Protein AF-A0A397ZV91-F1 (afdb_monomer_lite)

Organism: Brassica campestris (NCBI:txid3711)

Radius of gyration: 51.82 Å; chains: 1; bounding box: 140×80×128 Å

Sequence (1084 aa):
ATYSLLSSFIKNVPEVFSEGDVRCLAPALLGVFRENNPICHSSMWEAVLLFFRKFPQSWGNLNVHKSVLNHLWQFLRNGCFGSPQVSYPALILFLEVMPTQSVQADKFFVNFFNNLLAGRSMCDSSSADQLSLLRATTECFLWGLRNASRYCDGPSSTHDLQVDLIDKVLVKHLWANFFELSKDSTPHIQRKPSETLSMSSSVNFLQELGRCILDILSGINLLEQNLLSYFLKSVQESFLNMLQQGDTETVTGSMRKMIDFLLLLERYSGLEGESWPLDQFMGPLLSKAFPWIKSSELIDGLKLLSVSVSIFGPRKIVPVLVGDIETYTLLSVGEGRDMSPEKFIKVFQEMFIPWCVDGYDSSTAVRAAKQDLLLSLLDDECFSQQWSDVISYVFDQQHHGFDKLASMELLLEKARDQITERSSGLELSQRIGSKPDHWHHELIESTAISLVRSSPVTTTSAAQFLCSVLGGATEDSSISFVSRSSLVLIYRGILEKLLSFIKQSPYCSVSDTCSSLIVEAVDIEFDLSSSVDVIAITKFAAEVIDGSLFSLKSLNQDATLLSTIFSSVFIIDLESRISSVVDSTLNEFKEKQKDRNIVCGFVHAVCSKMNNHFWKSINYDVRKSSAKILAQSVRSVVQLEDDLQPCQLTLLCASWMPEVLESLSLDQTDEEDICGLLLRESDVWPMWISPSSLTIINTHDVPAHVCDLRTSKSQRYVSFIDSLITKMGIHRFVVGHKDNGLSPQAWLSAEILCTWEWPGGSVQTSFLPALVSYCKSEPAKADLLNFIFEILLNGALVHGEDEEDERESSEHMWVELNNHIEDVQEPFLRALVSLTSTLFKENIWREEEAMAAFKMVTDKLFIGEETSKNCLRTIPFIMSIIISPLRTTTKSDVSGEDTGLPLEVILRGWLERSLSFPPLVLWQSGEDMEDWYQLVISCYPVSEMAEEDKAPQMHVSNEERTLLLDLFRKQRQVPRASSVVTQLPAVQILLARLIAVAVSYCGNDFNEEDWDFVFSNLRRLIQSAVVVMEETSENVNDFISGVSSMDKEIDTLEGLGHIVSISDPSLDNAKNALSAFSLLNALV

Structure (mmCIF, N/CA/C/O backbone):
data_AF-A0A397ZV91-F1
#
_entry.id   AF-A0A397ZV91-F1
#
loop_
_atom_site.group_PDB
_atom_site.id
_atom_site.type_symbol
_atom_site.label_atom_id
_atom_site.label_alt_id
_atom_site.label_comp_id
_atom_site.label_asym_id
_atom_site.label_entity_id
_atom_site.label_seq_id
_atom_site.pdbx_PDB_ins_code
_atom_site.Cartn_x
_atom_site.Cartn_y
_atom_site.Cartn_z
_atom_site.occupancy
_atom_site.B_iso_or_equiv
_atom_site.auth_seq_id
_atom_site.auth_comp_id
_atom_site.auth_asym_id
_atom_site.auth_atom_id
_atom_site.pdbx_PDB_model_num
ATOM 1 N N . ALA A 1 1 ? -49.529 -45.278 16.379 1.00 79.19 1 ALA A N 1
ATOM 2 C CA . ALA A 1 1 ? -50.742 -46.017 15.961 1.00 79.19 1 ALA A CA 1
ATOM 3 C C . ALA A 1 1 ? -51.717 -46.199 17.124 1.00 79.19 1 ALA A C 1
ATOM 5 O O . ALA A 1 1 ? -52.766 -45.572 17.097 1.00 79.19 1 ALA A O 1
ATOM 6 N N . THR A 1 2 ? -51.371 -46.967 18.167 1.00 84.69 2 THR A N 1
ATOM 7 C CA . THR A 1 2 ? -52.257 -47.193 19.329 1.00 84.69 2 THR A CA 1
ATOM 8 C C . THR A 1 2 ? -52.651 -45.898 20.043 1.00 84.69 2 THR A C 1
ATOM 10 O O . THR A 1 2 ? -53.839 -45.665 20.236 1.00 84.69 2 THR A O 1
ATOM 13 N N . TYR A 1 3 ? -51.691 -45.016 20.354 1.00 87.25 3 TYR A N 1
ATOM 14 C CA . TYR A 1 3 ? -51.990 -43.717 20.974 1.00 87.25 3 TYR A CA 1
ATOM 15 C C . TYR A 1 3 ? -52.901 -42.844 20.102 1.00 87.25 3 TYR A C 1
ATOM 17 O O . TYR A 1 3 ? -53.898 -42.336 20.590 1.00 87.25 3 TYR A O 1
ATOM 25 N N . SER A 1 4 ? -52.631 -42.739 18.799 1.00 86.75 4 SER A N 1
ATOM 26 C CA . SER A 1 4 ? -53.434 -41.940 17.859 1.00 86.75 4 SER A CA 1
ATOM 27 C C . SER A 1 4 ? -54.874 -42.462 17.722 1.00 86.75 4 SER A C 1
ATOM 29 O O . SER A 1 4 ? -55.827 -41.683 17.651 1.00 86.75 4 SER A O 1
ATOM 31 N N . LEU A 1 5 ? -55.045 -43.790 17.719 1.00 87.75 5 LEU A N 1
ATOM 32 C CA . LEU A 1 5 ? -56.356 -44.438 17.724 1.00 87.75 5 LEU A CA 1
ATOM 33 C C . LEU A 1 5 ? -57.107 -44.131 19.027 1.00 87.75 5 LEU A C 1
ATOM 35 O O . LEU A 1 5 ? -58.272 -43.744 18.993 1.00 87.75 5 LEU A O 1
ATOM 39 N N . LEU A 1 6 ? -56.423 -44.246 20.166 1.00 85.75 6 LEU A N 1
ATOM 40 C CA . LEU A 1 6 ? -56.985 -43.957 21.481 1.00 85.75 6 LEU A CA 1
ATOM 41 C C . LEU A 1 6 ? -57.380 -42.478 21.625 1.00 85.75 6 LEU A C 1
ATOM 43 O O . LEU A 1 6 ? -58.503 -42.200 22.041 1.00 85.75 6 LEU A O 1
ATOM 47 N N . SER A 1 7 ? -56.530 -41.538 21.193 1.00 87.19 7 SER A N 1
ATOM 48 C CA . SER A 1 7 ? -56.857 -40.106 21.103 1.00 87.19 7 SER A CA 1
ATOM 49 C C . SER A 1 7 ? -58.117 -39.869 20.275 1.00 87.19 7 SER A C 1
ATOM 51 O O . SER A 1 7 ? -58.986 -39.103 20.683 1.00 87.19 7 SER A O 1
ATOM 53 N N . SER A 1 8 ? -58.254 -40.556 19.135 1.00 88.12 8 SER A N 1
ATOM 54 C CA . SER A 1 8 ? -59.418 -40.428 18.248 1.00 88.12 8 SER A CA 1
ATOM 55 C C . SER A 1 8 ? -60.705 -40.937 18.900 1.00 88.12 8 SER A C 1
ATOM 57 O O . SER A 1 8 ? -61.744 -40.286 18.771 1.00 88.12 8 SER A O 1
ATOM 59 N N . PHE A 1 9 ? -60.646 -42.053 19.634 1.00 86.69 9 PHE A N 1
ATOM 60 C CA . PHE A 1 9 ? -61.787 -42.556 20.404 1.00 86.69 9 PHE A CA 1
ATOM 61 C C . PHE A 1 9 ? -62.164 -41.613 21.548 1.00 86.69 9 PHE A C 1
ATOM 63 O O . PHE A 1 9 ? -63.329 -41.248 21.669 1.00 86.69 9 PHE A O 1
ATOM 70 N N . ILE A 1 10 ? -61.195 -41.149 22.343 1.00 87.19 10 ILE A N 1
ATOM 71 C CA . ILE A 1 10 ? -61.449 -40.224 23.462 1.00 87.19 10 ILE A CA 1
ATOM 72 C C . ILE A 1 10 ? -62.016 -38.891 22.954 1.00 87.19 10 ILE A C 1
ATOM 74 O O . ILE A 1 10 ? -62.903 -38.309 23.579 1.00 87.19 10 ILE A O 1
ATOM 78 N N . LYS A 1 11 ? -61.514 -38.394 21.819 1.00 88.31 11 LYS A N 1
ATOM 79 C CA . LYS A 1 11 ? -61.928 -37.110 21.245 1.00 88.31 11 LYS A CA 1
ATOM 80 C C . LYS A 1 11 ? -63.336 -37.162 20.659 1.00 88.31 11 LYS A C 1
ATOM 82 O O . LYS A 1 11 ? -64.108 -36.237 20.901 1.00 88.31 11 LYS A O 1
ATOM 87 N N . ASN A 1 12 ? -63.651 -38.208 19.893 1.00 87.31 12 ASN A N 1
ATOM 88 C CA . ASN A 1 12 ? -64.870 -38.257 19.082 1.00 87.31 12 ASN A CA 1
ATOM 89 C C . ASN A 1 12 ? -65.995 -39.094 19.705 1.00 87.31 12 ASN A C 1
ATOM 91 O O . ASN A 1 12 ? -67.158 -38.815 19.431 1.00 87.31 12 ASN A O 1
ATOM 95 N N . VAL A 1 13 ? -65.679 -40.110 20.520 1.00 87.25 13 VAL A N 1
ATOM 96 C CA . VAL A 1 13 ? -66.678 -41.022 21.109 1.00 87.25 13 VAL A CA 1
ATOM 97 C C . VAL A 1 13 ? -66.321 -41.407 22.564 1.00 87.25 13 VAL A C 1
ATOM 99 O O . VAL A 1 13 ? -66.128 -42.584 22.872 1.00 87.25 13 VAL A O 1
ATOM 102 N N . PRO A 1 14 ? -66.224 -40.438 23.497 1.00 79.69 14 PRO A N 1
ATOM 103 C CA . PRO A 1 14 ? -65.803 -40.700 24.879 1.00 79.69 14 PRO A CA 1
ATOM 104 C C . PRO A 1 14 ? -66.770 -41.604 25.662 1.00 79.69 14 PRO A C 1
ATOM 106 O O . PRO A 1 14 ? -66.351 -42.270 26.602 1.00 79.69 14 PRO A O 1
ATOM 109 N N . GLU A 1 15 ? -68.043 -41.662 25.263 1.00 79.94 15 GLU A N 1
ATOM 110 C CA . GLU A 1 15 ? -69.091 -42.479 25.897 1.00 79.94 15 GLU A CA 1
ATOM 111 C C . GLU A 1 15 ? -68.862 -43.995 25.750 1.00 79.94 15 GLU A C 1
ATOM 113 O O . GLU A 1 15 ? -69.476 -44.779 26.468 1.00 79.94 15 GLU A O 1
ATOM 118 N N . VAL A 1 16 ? -67.966 -44.420 24.847 1.00 81.06 16 VAL A N 1
ATOM 119 C CA . VAL A 1 16 ? -67.610 -45.838 24.643 1.00 81.06 16 VAL A CA 1
ATOM 120 C C . VAL A 1 16 ? -66.829 -46.407 25.832 1.00 81.06 16 VAL A C 1
ATOM 122 O O . VAL A 1 16 ? -66.819 -47.619 26.029 1.00 81.06 16 VAL A O 1
ATOM 125 N N . PHE A 1 17 ? -66.188 -45.557 26.637 1.00 82.25 17 PHE A N 1
ATOM 126 C CA . PHE A 1 17 ? -65.414 -45.993 27.795 1.00 82.25 17 PHE A CA 1
ATOM 127 C C . PHE A 1 17 ? -66.301 -46.071 29.041 1.00 82.25 17 PHE A C 1
ATOM 129 O O . PHE A 1 17 ? -66.760 -45.050 29.553 1.00 82.25 17 PHE A O 1
ATOM 136 N N . SER A 1 18 ? -66.513 -47.282 29.564 1.00 81.38 18 SER A N 1
ATOM 137 C CA . SER A 1 18 ? -67.188 -47.464 30.851 1.00 81.38 18 SER A CA 1
ATOM 138 C C . SER A 1 18 ? -66.283 -47.055 32.020 1.00 81.38 18 SER A C 1
ATOM 140 O O . SER A 1 18 ? -65.063 -46.947 31.884 1.00 81.38 18 SER A O 1
ATOM 142 N N . GLU A 1 19 ? -66.852 -46.878 33.216 1.00 75.88 19 GLU A N 1
ATOM 143 C CA . GLU A 1 19 ? -66.067 -46.557 34.418 1.00 75.88 19 GLU A CA 1
ATOM 144 C C . GLU A 1 19 ? -64.993 -47.626 34.717 1.00 75.88 19 GLU A C 1
ATOM 146 O O . GLU A 1 19 ? -63.897 -47.302 35.177 1.00 75.88 19 GLU A O 1
ATOM 151 N N . GLY A 1 20 ? -65.274 -48.897 34.400 1.00 76.94 20 GLY A N 1
ATOM 152 C CA . GLY A 1 20 ? -64.303 -49.990 34.487 1.00 76.94 20 GLY A CA 1
ATOM 153 C C . GLY A 1 20 ? -63.162 -49.849 33.475 1.00 76.94 20 GLY A C 1
ATOM 154 O O . GLY A 1 20 ? -61.998 -50.011 33.841 1.00 76.94 20 GLY A O 1
ATOM 155 N N . ASP A 1 21 ? -63.475 -4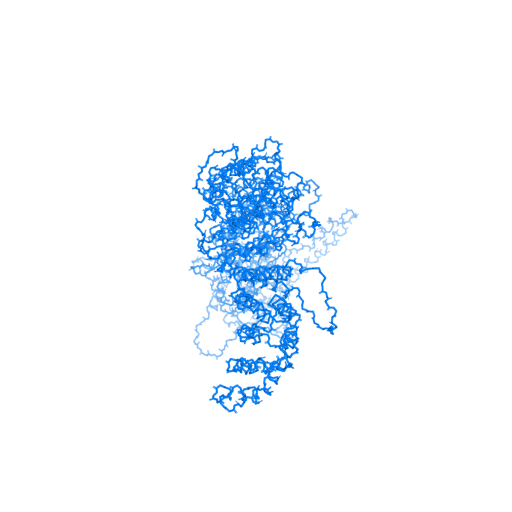9.458 32.238 1.00 80.75 21 ASP A N 1
ATOM 156 C CA . ASP A 1 21 ? -62.475 -49.239 31.187 1.00 80.75 21 ASP A CA 1
ATOM 157 C C . ASP A 1 21 ? -61.572 -48.051 31.518 1.00 80.75 21 ASP A C 1
ATOM 159 O O . ASP A 1 21 ? -60.356 -48.153 31.389 1.00 80.75 21 ASP A O 1
ATOM 163 N N . VAL A 1 22 ? -62.133 -46.951 32.030 1.00 80.62 22 VAL A N 1
ATOM 164 C CA . VAL A 1 22 ? -61.366 -45.779 32.488 1.00 80.62 22 VAL A CA 1
ATOM 165 C C . VAL A 1 22 ? -60.417 -46.158 33.632 1.00 80.62 22 VAL A C 1
ATOM 167 O O . VAL A 1 22 ? -59.265 -45.721 33.639 1.00 80.62 22 VAL A O 1
ATOM 170 N N . ARG A 1 23 ? -60.847 -47.020 34.567 1.00 79.06 23 ARG A N 1
ATOM 171 C CA . ARG A 1 23 ? -59.993 -47.535 35.657 1.00 79.06 23 ARG A CA 1
ATOM 172 C C . ARG A 1 23 ? -58.849 -48.423 35.158 1.00 79.06 23 ARG A C 1
ATOM 174 O O . ARG A 1 23 ? -57.779 -48.398 35.760 1.00 79.06 23 ARG A O 1
ATOM 181 N N . CYS A 1 24 ? -59.039 -49.182 34.078 1.00 79.62 24 CYS A N 1
ATOM 182 C CA . CYS A 1 24 ? -57.987 -50.008 33.470 1.00 79.62 24 CYS A CA 1
ATOM 183 C C . CYS A 1 24 ? -57.058 -49.211 32.541 1.00 79.62 24 CYS A C 1
ATOM 185 O O . CYS A 1 24 ? -55.849 -49.449 32.518 1.00 79.62 24 CYS A O 1
ATOM 187 N N . LEU A 1 25 ? -57.607 -48.255 31.792 1.00 78.50 25 LEU A N 1
ATOM 188 C CA . LEU A 1 25 ? -56.872 -47.432 30.835 1.00 78.50 25 LEU A CA 1
ATOM 189 C C . LEU A 1 25 ? -56.011 -46.378 31.523 1.00 78.50 25 LEU A C 1
ATOM 191 O O . LEU A 1 25 ? -54.915 -46.115 31.040 1.00 78.50 25 LEU A O 1
ATOM 195 N N . ALA A 1 26 ? -56.441 -45.815 32.657 1.00 77.19 26 ALA A N 1
ATOM 196 C CA . ALA A 1 26 ? -55.678 -44.769 33.335 1.00 77.19 26 ALA A CA 1
ATOM 197 C C . ALA A 1 26 ? -54.265 -45.232 33.773 1.00 77.19 26 ALA A C 1
ATOM 199 O O . ALA A 1 26 ? -53.301 -44.559 33.415 1.00 77.19 26 ALA A O 1
ATOM 200 N N . PRO A 1 27 ? -54.062 -46.394 34.436 1.00 73.00 27 PRO A N 1
ATOM 201 C CA . PRO A 1 27 ? -52.718 -46.909 34.723 1.00 73.00 27 PRO A CA 1
ATOM 202 C C . PRO A 1 27 ? -51.897 -47.236 33.465 1.00 73.00 27 PRO A C 1
ATOM 204 O O . PRO A 1 27 ? -50.688 -47.012 33.452 1.00 73.00 27 PRO A O 1
ATOM 207 N N . ALA A 1 28 ? -52.533 -47.753 32.406 1.00 76.06 28 ALA A N 1
ATOM 208 C CA . ALA A 1 28 ? -51.863 -48.101 31.151 1.00 76.06 28 ALA A CA 1
ATOM 209 C C . ALA A 1 28 ? -51.373 -46.852 30.396 1.00 76.06 28 ALA A C 1
ATOM 211 O O . ALA A 1 28 ? -50.238 -46.816 29.927 1.00 76.06 28 ALA A O 1
ATOM 212 N N . LEU A 1 29 ? -52.200 -45.805 30.363 1.00 75.12 29 LEU A N 1
ATOM 213 C CA . LEU A 1 29 ? -51.874 -44.488 29.820 1.00 75.12 29 LEU A CA 1
ATOM 214 C C . LEU A 1 29 ? -50.893 -43.698 30.685 1.00 75.12 29 LEU A C 1
ATOM 216 O O . LEU A 1 29 ? -50.338 -42.733 30.195 1.00 75.12 29 LEU A O 1
ATOM 220 N N . LEU A 1 30 ? -50.663 -44.066 31.944 1.00 66.56 30 LEU A N 1
ATOM 221 C CA . LEU A 1 30 ? -49.638 -43.444 32.796 1.00 66.56 30 LEU A CA 1
ATOM 222 C C . LEU A 1 30 ? -48.304 -44.192 32.755 1.00 66.56 30 LEU A C 1
ATOM 224 O O . LEU A 1 30 ? -47.254 -43.608 33.018 1.00 66.56 30 LEU A O 1
ATOM 228 N N . GLY A 1 31 ? -48.328 -45.461 32.334 1.00 69.12 31 GLY A N 1
ATOM 229 C CA . GLY A 1 31 ? -47.140 -46.208 31.921 1.00 69.12 31 GLY A CA 1
ATOM 230 C C . GLY A 1 31 ? -46.441 -45.623 30.687 1.00 69.12 31 GLY A C 1
ATOM 231 O O . GLY A 1 31 ? -45.315 -46.015 30.402 1.00 69.12 31 GLY A O 1
ATOM 232 N N . VAL A 1 32 ? -47.065 -44.657 30.004 1.00 70.06 32 VAL A N 1
ATOM 233 C CA . VAL A 1 32 ? -46.512 -43.901 28.866 1.00 70.06 32 VAL A CA 1
ATOM 234 C C . VAL A 1 32 ? -45.165 -43.252 29.144 1.00 70.06 32 VAL A C 1
ATOM 236 O O . VAL A 1 32 ? -44.342 -43.178 28.249 1.00 70.06 32 VAL A O 1
ATOM 239 N N . PHE A 1 33 ? -44.881 -42.843 30.382 1.00 78.62 33 PHE A N 1
ATOM 240 C CA . PHE A 1 33 ? -43.582 -42.256 30.726 1.00 78.62 33 PHE A CA 1
ATOM 241 C C . PHE A 1 33 ? -42.433 -43.284 30.712 1.00 78.62 33 PHE A C 1
ATOM 243 O O . PHE A 1 33 ? -41.280 -42.924 30.925 1.00 78.62 33 PHE A O 1
ATOM 250 N N . ARG A 1 34 ? -42.740 -44.567 30.461 1.00 79.75 34 ARG A N 1
ATOM 251 C CA . ARG A 1 34 ? -41.772 -45.631 30.150 1.00 79.75 34 ARG A CA 1
ATOM 252 C C . ARG A 1 34 ? -41.575 -45.841 28.643 1.00 79.75 34 ARG A C 1
ATOM 254 O O . ARG A 1 34 ? -40.829 -46.740 28.262 1.00 79.75 34 ARG A O 1
ATOM 261 N N . GLU A 1 35 ? -42.282 -45.088 27.802 1.00 83.00 35 GLU A N 1
ATOM 262 C CA . GLU A 1 35 ? -42.054 -45.078 26.362 1.00 83.00 35 GLU A CA 1
ATOM 263 C C . GLU A 1 35 ? -40.676 -44.470 26.099 1.00 83.00 35 GLU A C 1
ATOM 265 O O . GLU A 1 35 ? -40.394 -43.337 26.485 1.00 83.00 35 GLU A O 1
ATOM 270 N N . ASN A 1 36 ? -39.809 -45.266 25.478 1.00 83.94 36 ASN A N 1
ATOM 271 C CA . ASN A 1 36 ? -38.433 -44.873 25.185 1.00 83.94 36 ASN A CA 1
ATOM 272 C C . ASN A 1 36 ? -38.268 -44.461 23.716 1.00 83.94 36 ASN A C 1
ATOM 274 O O . ASN A 1 36 ? -37.182 -44.038 23.327 1.00 83.94 36 ASN A O 1
ATOM 278 N N . ASN A 1 37 ? -39.299 -44.641 22.879 1.00 83.75 37 ASN A N 1
ATOM 279 C CA . ASN A 1 37 ? -39.241 -44.301 21.464 1.00 83.75 37 ASN A CA 1
ATOM 280 C C . ASN A 1 37 ? -39.784 -42.878 21.204 1.00 83.75 37 ASN A C 1
ATOM 282 O O . ASN A 1 37 ? -41.006 -42.685 21.213 1.00 83.75 37 ASN A O 1
ATOM 286 N N . PRO A 1 38 ? -38.920 -41.898 20.866 1.00 83.94 38 PRO A N 1
ATOM 287 C CA . PRO A 1 38 ? -39.309 -40.492 20.736 1.00 83.94 38 PRO A CA 1
ATOM 288 C C . PRO A 1 38 ? -40.347 -40.231 19.635 1.00 83.94 38 PRO A C 1
ATOM 290 O O . PRO A 1 38 ? -41.135 -39.292 19.746 1.00 83.94 38 PRO A O 1
ATOM 293 N N . ILE A 1 39 ? -40.418 -41.083 18.606 1.00 87.50 39 ILE A N 1
ATOM 294 C CA . ILE A 1 39 ? -41.383 -40.959 17.497 1.00 87.50 39 ILE A CA 1
ATOM 295 C C . ILE A 1 39 ? -42.828 -41.074 18.010 1.00 87.50 39 ILE A C 1
ATOM 297 O O . ILE A 1 39 ? -43.752 -40.468 17.467 1.00 87.50 39 ILE A O 1
ATOM 301 N N . CYS A 1 40 ? -43.037 -41.832 19.088 1.00 87.31 40 CYS A N 1
ATOM 302 C CA . CYS A 1 40 ? -44.354 -42.042 19.677 1.00 87.31 40 CYS A CA 1
ATOM 303 C C . CYS A 1 40 ? -44.808 -40.874 20.563 1.00 87.31 40 CYS A C 1
ATOM 305 O O . CYS A 1 40 ? -46.005 -40.764 20.834 1.00 87.31 40 CYS A O 1
ATOM 307 N N . HIS A 1 41 ? -43.895 -40.006 21.014 1.00 89.62 41 HIS A N 1
ATOM 308 C CA . HIS A 1 41 ? -44.165 -39.072 22.109 1.00 89.62 41 HIS A CA 1
ATOM 309 C C . HIS A 1 41 ? -45.183 -37.983 21.753 1.00 89.62 41 HIS A C 1
ATOM 311 O O . HIS A 1 41 ? -45.966 -37.596 22.613 1.00 89.62 41 HIS A O 1
ATOM 317 N N . SER A 1 42 ? -45.256 -37.540 20.493 1.00 89.38 42 SER A N 1
ATOM 318 C CA . SER A 1 42 ? -46.286 -36.579 20.059 1.00 89.38 42 SER A CA 1
ATOM 319 C C . SER A 1 42 ? -47.699 -37.156 20.222 1.00 89.38 42 SER A C 1
ATOM 321 O O . SER A 1 42 ? -48.534 -36.587 20.925 1.00 89.38 42 SER A O 1
ATOM 323 N N . SER A 1 43 ? -47.947 -38.340 19.650 1.00 88.81 43 SER A N 1
ATOM 324 C CA . SER A 1 43 ? -49.240 -39.022 19.793 1.00 88.81 43 SER A CA 1
ATOM 325 C C . SER A 1 43 ? -49.513 -39.465 21.234 1.00 88.81 43 SER A C 1
ATOM 327 O O . SER A 1 43 ? -50.666 -39.490 21.655 1.00 88.81 43 SER A O 1
ATOM 329 N N . MET A 1 44 ? -48.468 -39.819 21.986 1.00 90.44 44 MET A N 1
ATOM 330 C CA . MET A 1 44 ? -48.549 -40.164 23.406 1.00 90.44 44 MET A CA 1
ATOM 331 C C . MET A 1 44 ? -49.042 -38.977 24.240 1.00 90.44 44 MET A C 1
ATOM 333 O O . MET A 1 44 ? -50.033 -39.117 24.952 1.00 90.44 44 MET A O 1
ATOM 337 N N . TRP A 1 45 ? -48.399 -37.808 24.130 1.00 90.75 45 TRP 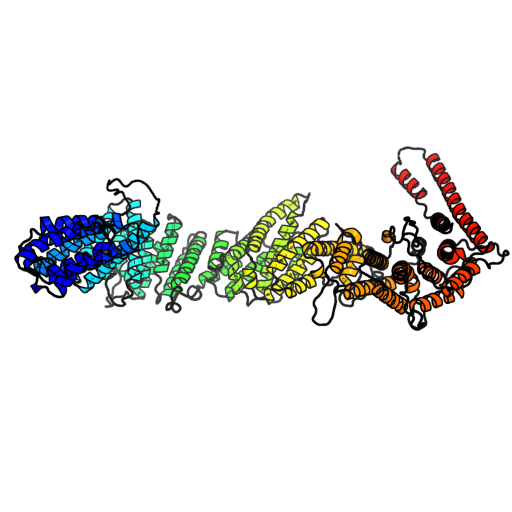A N 1
ATOM 338 C CA . TRP A 1 45 ? -48.799 -36.601 24.856 1.00 90.75 45 TRP A CA 1
ATOM 339 C C . TRP A 1 45 ? -50.218 -36.166 24.500 1.00 90.75 45 TRP A C 1
ATOM 341 O O . TRP A 1 45 ? -50.993 -35.839 25.397 1.00 90.75 45 TRP A O 1
ATOM 351 N N . GLU A 1 46 ? -50.598 -36.234 23.221 1.00 89.06 46 GLU A N 1
ATOM 352 C CA . GLU A 1 46 ? -51.970 -35.954 22.791 1.00 89.06 46 GLU A CA 1
ATOM 353 C C . GLU A 1 46 ? -52.982 -36.883 23.486 1.00 89.06 46 GLU A C 1
ATOM 355 O O . GLU A 1 46 ? -53.969 -36.407 24.048 1.00 89.06 46 GLU A O 1
ATOM 360 N N . ALA A 1 47 ? -52.717 -38.195 23.512 1.00 88.44 47 ALA A N 1
ATOM 361 C CA . ALA A 1 47 ? -53.600 -39.176 24.144 1.00 88.44 47 ALA A CA 1
ATOM 362 C C . ALA A 1 47 ? -53.736 -38.944 25.654 1.00 88.44 47 ALA A C 1
ATOM 364 O O . ALA A 1 47 ? -54.846 -38.955 26.186 1.00 88.44 47 ALA A O 1
ATOM 365 N N . VAL A 1 48 ? -52.614 -38.701 26.336 1.00 88.12 48 VAL A N 1
ATOM 366 C CA . VAL A 1 48 ? -52.550 -38.481 27.789 1.00 88.12 48 VAL A CA 1
ATOM 367 C C . VAL A 1 48 ? -53.300 -37.212 28.182 1.00 88.12 48 VAL A C 1
ATOM 369 O O . VAL A 1 48 ? -54.174 -37.252 29.050 1.00 88.12 48 VAL A O 1
ATOM 372 N N . LEU A 1 49 ? -53.005 -36.089 27.522 1.00 88.94 49 LEU A N 1
ATOM 373 C CA . LEU A 1 49 ? -53.627 -34.802 27.828 1.00 88.94 49 LEU A CA 1
ATOM 374 C C . LEU A 1 49 ? -55.133 -34.820 27.525 1.00 88.94 49 LEU A C 1
ATOM 376 O O . LEU A 1 49 ? -55.921 -34.319 28.328 1.00 88.94 49 LEU A O 1
ATOM 380 N N . LEU A 1 50 ? -55.556 -35.424 26.406 1.00 87.75 50 LEU A N 1
ATOM 381 C CA . LEU A 1 50 ? -56.979 -35.568 26.073 1.00 87.75 50 LEU A CA 1
ATOM 382 C C . LEU A 1 50 ? -57.715 -36.464 27.073 1.00 87.75 50 LEU A C 1
ATOM 384 O O . LEU A 1 50 ? -58.821 -36.117 27.493 1.00 87.75 50 LEU A O 1
ATOM 388 N N . PHE A 1 51 ? -57.110 -37.585 27.474 1.00 87.81 51 PHE A N 1
ATOM 389 C CA . PHE A 1 51 ? -57.707 -38.522 28.423 1.00 87.81 51 PHE A CA 1
ATOM 390 C C . PHE A 1 51 ? -57.988 -37.858 29.770 1.00 87.81 51 PHE A C 1
ATOM 392 O O . PHE A 1 51 ? -59.128 -37.866 30.233 1.00 87.81 51 PHE A O 1
ATOM 399 N N . PHE A 1 52 ? -56.982 -37.226 30.380 1.00 85.25 52 PHE A N 1
ATOM 400 C CA . PHE A 1 52 ? -57.148 -36.641 31.710 1.00 85.25 52 PHE A CA 1
ATOM 401 C C . PHE A 1 52 ? -58.003 -35.370 31.714 1.00 85.25 52 PHE A C 1
ATOM 403 O O . PHE A 1 52 ? -58.674 -35.101 32.710 1.00 85.25 52 PHE A O 1
ATOM 410 N N . ARG A 1 53 ? -58.071 -34.629 30.597 1.00 85.88 53 ARG A N 1
ATOM 411 C CA . ARG A 1 53 ? -59.037 -33.527 30.437 1.00 85.88 53 ARG A CA 1
ATOM 412 C C . ARG A 1 53 ? -60.482 -34.024 30.362 1.00 85.88 53 ARG A C 1
ATOM 414 O O . ARG A 1 53 ? -61.372 -33.374 30.903 1.00 85.88 53 ARG A O 1
ATOM 421 N N . LYS A 1 54 ? -60.736 -35.153 29.688 1.00 85.62 54 LYS A N 1
ATOM 422 C CA . LYS A 1 54 ? -62.089 -35.718 29.519 1.00 85.62 54 LYS A CA 1
ATOM 423 C C . LYS A 1 54 ? -62.554 -36.550 30.712 1.00 85.62 54 LYS A C 1
ATOM 425 O O . LYS A 1 54 ? -63.746 -36.548 31.005 1.00 85.62 54 LYS A O 1
ATOM 430 N N . PHE A 1 55 ? -61.635 -37.197 31.428 1.00 85.62 55 PHE A N 1
ATOM 431 C CA . PHE A 1 55 ? -61.941 -38.042 32.584 1.00 85.62 55 PHE A CA 1
ATOM 432 C C . PHE A 1 55 ? -61.153 -37.638 33.850 1.00 85.62 55 PHE A C 1
ATOM 434 O O . PHE A 1 55 ? -60.345 -38.432 34.338 1.00 85.62 55 PHE A O 1
ATOM 441 N N . PRO A 1 56 ? -61.392 -36.458 34.460 1.00 81.00 56 PRO A N 1
ATOM 442 C CA . PRO A 1 56 ? -60.646 -36.014 35.648 1.00 81.00 56 PRO A CA 1
ATOM 443 C C . PRO A 1 56 ? -60.801 -36.940 36.866 1.00 81.00 56 PRO A C 1
ATOM 445 O O . PRO A 1 56 ? -59.887 -37.083 37.671 1.00 81.00 56 PRO A O 1
ATOM 448 N N . GLN A 1 57 ? -61.938 -37.633 36.987 1.00 77.44 57 GLN A N 1
ATOM 449 C CA . GLN A 1 57 ? -62.206 -38.564 38.095 1.00 77.44 57 GLN A CA 1
ATOM 450 C C . GLN A 1 57 ? -61.287 -39.798 38.088 1.00 77.44 57 GLN A C 1
ATOM 452 O O . GLN A 1 57 ? -61.172 -40.497 39.095 1.00 77.44 57 GLN A O 1
ATOM 457 N N . SER A 1 58 ? -60.600 -40.065 36.971 1.00 78.44 58 SER A N 1
ATOM 458 C CA . SER A 1 58 ? -59.650 -41.175 36.854 1.00 78.44 58 SER A CA 1
ATOM 459 C C . SER A 1 58 ? -58.472 -41.059 37.832 1.00 78.44 58 SER A C 1
ATOM 461 O O . SER A 1 58 ? -57.979 -42.086 38.300 1.00 78.44 58 SER A O 1
ATOM 463 N N . TRP A 1 59 ? -58.086 -39.836 38.220 1.00 78.25 59 TRP A N 1
ATOM 464 C CA . TRP A 1 59 ? -57.012 -39.564 39.182 1.00 78.25 59 TRP A CA 1
ATOM 465 C C . TRP A 1 59 ? -57.261 -40.156 40.576 1.00 78.25 59 TRP A C 1
ATOM 467 O O . TRP A 1 59 ? -56.320 -40.626 41.211 1.00 78.25 59 TRP A O 1
ATOM 477 N N . GLY A 1 60 ? -58.517 -40.193 41.038 1.00 71.62 60 GLY A N 1
ATOM 478 C CA . GLY A 1 60 ? -58.877 -40.700 42.370 1.00 71.62 60 GLY A CA 1
ATOM 479 C C . GLY A 1 60 ? -58.663 -42.208 42.548 1.00 71.62 60 GLY A C 1
ATOM 480 O O . GLY A 1 60 ? -58.529 -42.688 43.670 1.00 71.62 60 GLY A O 1
ATOM 481 N N . ASN A 1 61 ? -58.578 -42.957 41.444 1.00 69.12 61 ASN A N 1
ATOM 482 C CA . ASN A 1 61 ? -58.362 -44.407 41.447 1.00 69.12 61 ASN A CA 1
ATOM 483 C C . ASN A 1 61 ? -56.872 -44.794 41.377 1.00 69.12 61 ASN A C 1
ATOM 485 O O . ASN A 1 61 ? -56.538 -45.979 41.321 1.00 69.12 61 ASN A O 1
ATOM 489 N N . LEU A 1 62 ? -55.969 -43.808 41.350 1.00 71.44 62 LEU A N 1
ATOM 490 C CA . LEU A 1 62 ? -54.547 -43.992 41.081 1.00 71.44 62 LEU A CA 1
ATOM 491 C C . LEU A 1 62 ? -53.684 -43.633 42.290 1.00 71.44 62 LEU A C 1
ATOM 493 O O . LEU A 1 62 ? -53.907 -42.645 42.984 1.00 71.44 62 LEU A O 1
ATOM 497 N N . ASN A 1 63 ? -52.601 -44.387 42.485 1.00 73.81 63 ASN A N 1
ATOM 498 C CA . ASN A 1 63 ? -51.521 -43.952 43.367 1.00 73.81 63 ASN A CA 1
ATOM 499 C C . ASN A 1 63 ? -50.601 -42.997 42.594 1.00 73.81 63 ASN A C 1
ATOM 501 O O . ASN A 1 63 ? -49.623 -43.440 41.983 1.00 73.81 63 ASN A O 1
ATOM 505 N N . VAL A 1 64 ? -50.933 -41.703 42.594 1.00 73.50 64 VAL A N 1
ATOM 506 C CA . VAL A 1 64 ? -50.234 -40.655 41.823 1.00 73.50 64 VAL A CA 1
ATOM 507 C C . VAL A 1 64 ? -48.720 -40.673 42.077 1.00 73.50 64 VAL A C 1
ATOM 509 O O . VAL A 1 64 ? -47.931 -40.664 41.133 1.00 73.50 64 VAL A O 1
ATOM 512 N N . HIS A 1 65 ? -48.289 -40.829 43.332 1.00 70.25 65 HIS A N 1
ATOM 513 C CA . HIS A 1 65 ? -46.867 -40.889 43.681 1.00 70.25 65 HIS A CA 1
ATOM 514 C C . HIS A 1 65 ? -46.128 -42.068 43.029 1.00 70.25 65 HIS A C 1
ATOM 516 O O . HIS A 1 65 ? -45.104 -41.876 42.374 1.00 70.25 65 HIS A O 1
ATOM 522 N N . LYS A 1 66 ? -46.636 -43.298 43.188 1.00 72.75 66 LYS A N 1
ATOM 523 C CA . LYS A 1 66 ? -45.931 -44.505 42.720 1.00 72.75 66 LYS A CA 1
ATOM 524 C C . LYS A 1 66 ? -46.083 -44.740 41.218 1.00 72.75 66 LYS A C 1
ATOM 526 O O . LYS A 1 66 ? -45.158 -45.250 40.589 1.00 72.75 66 LYS A O 1
ATOM 531 N N . SER A 1 67 ? -47.253 -44.430 40.664 1.00 70.19 67 SER A N 1
ATOM 532 C CA . SER A 1 67 ? -47.598 -44.771 39.279 1.00 70.19 67 SER A CA 1
ATOM 533 C C . SER A 1 67 ? -47.278 -43.666 38.275 1.00 70.19 67 SER A C 1
ATOM 535 O O . SER A 1 67 ? -46.953 -43.993 37.139 1.00 70.19 67 SER A O 1
ATOM 537 N N . VAL A 1 68 ? -47.286 -42.394 38.689 1.00 75.75 68 VAL A N 1
ATOM 538 C CA . VAL A 1 68 ? -47.135 -41.244 37.781 1.00 75.75 68 VAL A CA 1
ATOM 539 C C . VAL A 1 68 ? -45.816 -40.531 38.026 1.00 75.75 68 VAL A C 1
ATOM 541 O O . VAL A 1 68 ? -44.954 -40.518 37.151 1.00 75.75 68 VAL A O 1
ATOM 544 N N . LEU A 1 69 ? -45.624 -40.001 39.237 1.00 81.69 69 LEU A N 1
ATOM 545 C CA . LEU A 1 69 ? -44.504 -39.106 39.534 1.00 81.69 69 LEU A CA 1
ATOM 546 C C . LEU A 1 69 ? -43.146 -39.792 39.366 1.00 81.69 69 LEU A C 1
ATOM 548 O O . LEU A 1 69 ? -42.280 -39.249 38.697 1.00 81.69 69 LEU A O 1
ATOM 552 N N . ASN A 1 70 ? -42.975 -41.017 39.874 1.00 83.31 70 ASN A N 1
ATOM 553 C CA . ASN A 1 70 ? -41.709 -41.749 39.727 1.00 83.31 70 ASN A CA 1
ATOM 554 C C . ASN A 1 70 ? -41.292 -41.960 38.262 1.00 83.31 70 ASN A C 1
ATOM 556 O O . ASN A 1 70 ? -40.105 -41.879 37.948 1.00 83.31 70 ASN A O 1
ATOM 560 N N . HIS A 1 71 ? -42.250 -42.233 37.373 1.00 85.25 71 HIS A N 1
ATOM 561 C CA . HIS A 1 71 ? -41.958 -42.428 35.954 1.00 85.25 71 HIS A CA 1
ATOM 562 C C . HIS A 1 71 ? -41.747 -41.095 35.239 1.00 85.25 71 HIS A C 1
ATOM 564 O O . HIS A 1 71 ? -40.841 -40.998 34.420 1.00 85.25 71 HIS A O 1
ATOM 570 N N . LEU A 1 72 ? -42.502 -40.055 35.603 1.00 87.12 72 LEU A N 1
ATOM 571 C CA . LEU A 1 72 ? -42.275 -38.698 35.111 1.00 87.12 72 LEU A CA 1
ATOM 572 C C . LEU A 1 72 ? -40.867 -38.199 35.475 1.00 87.12 72 LEU A C 1
ATOM 574 O O . LEU A 1 72 ? -40.168 -37.672 34.619 1.00 87.12 72 LEU A O 1
ATOM 578 N N . TRP A 1 73 ? -40.405 -38.426 36.708 1.00 89.69 73 TRP A N 1
ATOM 579 C CA . TRP A 1 73 ? -39.047 -38.071 37.139 1.00 89.69 73 TRP A CA 1
ATOM 580 C C . TRP A 1 73 ? -37.975 -38.759 36.299 1.00 89.69 73 TRP A C 1
ATOM 582 O O . TRP A 1 73 ? -37.031 -38.108 35.859 1.00 89.69 73 TRP A O 1
ATOM 592 N N . GLN A 1 74 ? -38.137 -40.055 36.022 1.00 87.12 74 GLN A N 1
ATOM 593 C CA . GLN A 1 74 ? -37.225 -40.797 35.149 1.00 87.12 74 GLN A CA 1
ATOM 594 C C . GLN A 1 74 ? -37.266 -40.290 33.702 1.00 87.12 74 GLN A C 1
ATOM 596 O O . GLN A 1 74 ? -36.216 -40.138 33.082 1.00 87.12 74 GLN A O 1
ATOM 601 N N . PHE A 1 75 ? -38.460 -39.996 33.186 1.00 88.94 75 PHE A N 1
ATOM 602 C CA . PHE A 1 75 ? -38.664 -39.462 31.843 1.00 88.94 75 PHE A CA 1
ATOM 603 C C . PHE A 1 75 ? -37.972 -38.102 31.661 1.00 88.94 75 PHE A C 1
ATOM 605 O O . PHE A 1 75 ? -37.229 -37.912 30.699 1.00 88.94 75 PHE A O 1
ATOM 612 N N . LEU A 1 76 ? -38.135 -37.189 32.625 1.00 89.31 76 LEU A N 1
ATOM 613 C CA . LEU A 1 76 ? -37.485 -35.875 32.625 1.00 89.31 76 LEU A CA 1
ATOM 614 C C . LEU A 1 76 ? -35.961 -35.985 32.767 1.00 89.31 76 LEU A C 1
ATOM 616 O O . LEU A 1 76 ? -35.226 -35.408 31.968 1.00 89.31 76 LEU A O 1
ATOM 620 N N . ARG A 1 77 ? -35.477 -36.799 33.716 1.00 88.31 77 ARG A N 1
ATOM 621 C CA . ARG A 1 77 ? -34.039 -36.980 33.976 1.00 88.31 77 ARG A CA 1
ATOM 622 C C . ARG A 1 77 ? -33.276 -37.552 32.778 1.00 88.31 77 ARG A C 1
ATOM 624 O O . ARG A 1 77 ? -32.089 -37.287 32.629 1.00 88.31 77 ARG A O 1
ATOM 631 N N . ASN A 1 78 ? -33.955 -38.308 31.917 1.00 86.81 78 ASN A N 1
ATOM 632 C CA . ASN A 1 78 ? -33.388 -38.870 30.691 1.00 86.81 78 ASN A CA 1
ATOM 633 C C . ASN A 1 78 ? -33.607 -37.978 29.450 1.00 86.81 78 ASN A C 1
ATOM 635 O O . ASN A 1 78 ? -33.523 -38.475 28.327 1.00 86.81 78 ASN A O 1
ATOM 639 N N . GLY A 1 79 ? -33.918 -36.686 29.618 1.00 84.31 79 GLY A N 1
ATOM 640 C CA . GLY A 1 79 ? -34.109 -35.753 28.499 1.00 84.31 79 GLY A CA 1
ATOM 641 C C . GLY A 1 79 ? -35.283 -36.131 27.592 1.00 84.31 79 GLY A C 1
ATOM 642 O O . GLY A 1 79 ? -35.194 -36.022 26.368 1.00 84.31 79 GLY A O 1
ATOM 643 N N . CYS A 1 80 ? -36.363 -36.662 28.176 1.00 88.38 80 CYS A N 1
ATOM 644 C CA . CYS A 1 80 ? -37.530 -37.175 27.454 1.00 88.38 80 CYS A CA 1
ATOM 645 C C . CYS A 1 80 ? -37.169 -38.225 26.380 1.00 88.38 80 CYS A C 1
ATOM 647 O O . CYS A 1 80 ? -37.804 -38.263 25.323 1.00 88.38 80 CYS A O 1
ATOM 649 N N . PHE A 1 81 ? -36.112 -39.018 26.609 1.00 85.38 81 PHE A N 1
ATOM 650 C CA . PHE A 1 81 ? -35.596 -40.054 25.701 1.00 85.38 81 PHE A CA 1
ATOM 651 C C . PHE A 1 81 ? -35.400 -39.576 24.246 1.00 85.38 81 PHE A C 1
ATOM 653 O O . PHE A 1 81 ? -35.723 -40.288 23.297 1.00 85.38 81 PHE A O 1
ATOM 660 N N . GLY A 1 82 ? -34.888 -38.352 24.064 1.00 82.81 82 GLY A N 1
ATOM 661 C CA . GLY A 1 82 ? -34.585 -37.794 22.738 1.00 82.81 82 GLY A CA 1
ATOM 662 C C . GLY A 1 82 ? -35.765 -37.107 22.040 1.00 82.81 82 GLY A C 1
ATOM 663 O O . GLY A 1 82 ? -35.764 -36.977 20.821 1.00 82.81 82 GLY A O 1
ATOM 664 N N . SER A 1 83 ? -36.778 -36.663 22.792 1.00 88.00 83 SER A N 1
ATOM 665 C CA . SER A 1 83 ? -37.927 -35.888 22.272 1.00 88.00 83 SER A CA 1
ATOM 666 C C . SER A 1 83 ? -38.153 -34.500 22.919 1.00 88.00 83 SER A C 1
ATOM 668 O O . SER A 1 83 ? -39.308 -34.077 23.058 1.00 88.00 83 SER A O 1
ATOM 670 N N . PRO A 1 84 ? -37.113 -33.774 23.360 1.00 87.00 84 PRO A N 1
ATOM 671 C CA . PRO A 1 84 ? -37.274 -32.564 24.171 1.00 87.00 84 PRO A CA 1
ATOM 672 C C . PRO A 1 84 ? -38.159 -31.499 23.501 1.00 87.00 84 PRO A C 1
ATOM 674 O O . PRO A 1 84 ? -39.023 -30.929 24.159 1.00 87.00 84 PRO A O 1
ATOM 677 N N . GLN A 1 85 ? -38.047 -31.314 22.184 1.00 87.56 85 GLN A N 1
ATOM 678 C CA . GLN A 1 85 ? -38.834 -30.333 21.416 1.00 87.56 85 GLN A CA 1
ATOM 679 C C . GLN A 1 85 ? -40.346 -30.611 21.397 1.00 87.56 85 GLN A C 1
ATOM 681 O O . GLN A 1 85 ? -41.143 -29.700 21.201 1.00 87.56 85 GLN A O 1
ATOM 686 N N . VAL A 1 86 ? -40.752 -31.867 21.598 1.00 88.38 86 VAL A N 1
ATOM 687 C CA . VAL A 1 86 ? -42.166 -32.274 21.632 1.00 88.38 86 VAL A CA 1
ATOM 688 C C . VAL A 1 86 ? -42.660 -32.376 23.071 1.00 88.38 86 VAL A C 1
ATOM 690 O O . VAL A 1 86 ? -43.772 -31.960 23.385 1.00 88.38 86 VAL A O 1
ATOM 693 N N . SER A 1 87 ? -41.834 -32.944 23.949 1.00 90.06 87 SER A N 1
ATOM 694 C CA . SER A 1 87 ? -42.243 -33.297 25.304 1.00 90.06 87 SER A CA 1
ATOM 695 C C . SER A 1 87 ? -42.198 -32.129 26.278 1.00 90.06 87 SER A C 1
ATOM 697 O O . SER A 1 87 ? -43.085 -32.022 27.119 1.00 90.06 87 SER A O 1
ATOM 699 N N . TYR A 1 88 ? -41.206 -31.242 26.174 1.00 90.94 88 TYR A N 1
ATOM 700 C CA . TYR A 1 88 ? -41.079 -30.110 27.089 1.00 90.94 88 TYR A CA 1
ATOM 701 C C . TYR A 1 88 ? -42.232 -29.097 26.969 1.00 90.94 88 TYR A C 1
ATOM 703 O O . TYR A 1 88 ? -42.807 -28.766 28.009 1.00 90.94 88 TYR A O 1
ATOM 711 N N . PRO A 1 89 ? -42.690 -28.696 25.762 1.00 90.31 89 PRO A N 1
ATOM 712 C CA . PRO A 1 89 ? -43.881 -27.848 25.626 1.00 90.31 89 PRO A CA 1
ATOM 713 C C . PRO A 1 89 ? -45.172 -28.494 26.153 1.00 90.31 89 PRO A C 1
ATOM 715 O O . PRO A 1 89 ? -46.120 -27.803 26.514 1.00 90.31 89 PRO A O 1
ATOM 718 N N . ALA A 1 90 ? -45.243 -29.828 26.218 1.00 90.19 90 ALA A N 1
ATOM 719 C CA . ALA A 1 90 ? -46.413 -30.531 26.741 1.00 90.19 90 ALA A CA 1
ATOM 720 C C . ALA A 1 90 ? -46.490 -30.520 28.282 1.00 90.19 90 ALA A C 1
ATOM 722 O O . ALA A 1 90 ? -47.565 -30.758 28.840 1.00 90.19 90 ALA A O 1
ATOM 723 N N . LEU A 1 91 ? -45.387 -30.220 28.984 1.00 90.88 91 LEU A N 1
ATOM 724 C CA . LEU A 1 91 ? -45.330 -30.260 30.450 1.00 90.88 91 LEU A CA 1
ATOM 725 C C . LEU A 1 91 ? -46.235 -29.223 31.111 1.00 90.88 91 LEU A C 1
ATOM 727 O O . LEU A 1 91 ? -46.915 -29.556 32.079 1.00 90.88 91 LEU A O 1
ATOM 731 N N . ILE A 1 92 ? -46.303 -28.000 30.579 1.00 89.94 92 ILE A N 1
ATOM 732 C CA . ILE A 1 92 ? -47.196 -26.965 31.121 1.00 89.94 92 ILE A CA 1
ATOM 733 C C . ILE A 1 92 ? -48.670 -27.390 31.020 1.00 89.94 92 ILE A C 1
ATOM 735 O O . ILE A 1 92 ? -49.436 -27.228 31.970 1.00 89.94 92 ILE A O 1
ATOM 739 N N . LEU A 1 93 ? -49.053 -28.027 29.908 1.00 89.75 93 LEU A N 1
ATOM 740 C CA . LEU A 1 93 ? -50.401 -28.569 29.710 1.00 89.75 93 LEU A CA 1
ATOM 741 C C . LEU A 1 93 ? -50.680 -29.743 30.654 1.00 89.75 93 LEU A C 1
ATOM 743 O O . LEU A 1 93 ? -51.807 -29.924 31.107 1.00 89.75 93 LEU A O 1
ATOM 747 N N . PHE A 1 94 ? -49.662 -30.544 30.964 1.00 87.94 94 PHE A N 1
ATOM 748 C CA . PHE A 1 94 ? -49.784 -31.636 31.923 1.00 87.94 94 PHE A CA 1
ATOM 749 C C . PHE A 1 94 ? -49.970 -31.121 33.355 1.00 87.94 94 PHE A C 1
ATOM 751 O O . PHE A 1 94 ? -50.847 -31.609 34.071 1.00 87.94 94 PHE A O 1
ATOM 758 N N . LEU A 1 95 ? -49.206 -30.098 33.753 1.00 87.06 95 LEU A N 1
ATOM 759 C CA . LEU A 1 95 ? -49.344 -29.433 35.051 1.00 87.06 95 LEU A CA 1
ATOM 760 C C . LEU A 1 95 ? -50.751 -28.849 35.257 1.00 87.06 95 LEU A C 1
ATOM 762 O O . LEU A 1 95 ? -51.283 -28.899 36.364 1.00 87.06 95 LEU A O 1
ATOM 766 N N . GLU A 1 96 ? -51.391 -28.363 34.192 1.00 85.38 96 GLU A N 1
ATOM 767 C CA . GLU A 1 96 ? -52.757 -27.833 34.240 1.00 85.38 96 GLU A CA 1
ATOM 768 C C . GLU A 1 96 ? -53.806 -28.884 34.647 1.00 85.38 96 GLU A C 1
ATOM 770 O O . GLU A 1 96 ? -54.750 -28.569 35.384 1.00 85.38 96 GLU A O 1
ATOM 775 N N . VAL A 1 97 ? -53.618 -30.124 34.184 1.00 85.25 97 VAL A N 1
ATOM 776 C CA . VAL A 1 97 ? -54.578 -31.237 34.273 1.00 85.25 97 VAL A CA 1
ATOM 777 C C . VAL A 1 97 ? -54.335 -32.136 35.502 1.00 85.25 97 VAL A C 1
ATOM 779 O O . VAL A 1 97 ? -55.192 -32.943 35.871 1.00 85.25 97 VAL A O 1
ATOM 782 N N . MET A 1 98 ? -53.185 -31.990 36.161 1.00 82.69 98 MET A N 1
ATOM 783 C CA . MET A 1 98 ? -52.808 -32.738 37.364 1.00 82.69 98 MET A CA 1
ATOM 784 C C . MET A 1 98 ? -53.681 -32.392 38.595 1.00 82.69 98 MET A C 1
ATOM 786 O O . MET A 1 98 ? -54.036 -31.227 38.802 1.00 82.69 98 MET A O 1
ATOM 790 N N . PRO A 1 99 ? -54.005 -33.378 39.459 1.00 78.44 99 PRO A N 1
ATOM 791 C CA . PRO A 1 99 ? -54.802 -33.166 40.664 1.00 78.44 99 PRO A CA 1
ATOM 792 C C . PRO A 1 99 ? -53.957 -32.529 41.777 1.00 78.44 99 PRO A C 1
ATOM 794 O O . PRO A 1 99 ? -52.963 -33.098 42.231 1.00 78.44 99 PRO A O 1
ATOM 797 N N . THR A 1 100 ? -54.377 -31.363 42.269 1.00 74.88 100 THR A N 1
ATOM 798 C CA . THR A 1 100 ? -53.622 -30.591 43.274 1.00 74.88 100 THR A CA 1
ATOM 799 C C . THR A 1 100 ? -53.684 -31.207 44.676 1.00 74.88 100 THR A C 1
ATOM 801 O O . THR A 1 100 ? -52.727 -31.109 45.434 1.00 74.88 100 THR A O 1
ATOM 804 N N . GLN A 1 101 ? -54.763 -31.928 45.000 1.00 69.62 101 GLN A N 1
ATOM 805 C CA . GLN A 1 101 ? -55.002 -32.554 46.314 1.00 69.62 101 GLN A CA 1
ATOM 806 C C . GLN A 1 101 ? -54.117 -33.780 46.596 1.00 69.62 101 GLN A C 1
ATOM 808 O O . GLN A 1 101 ? -54.064 -34.272 47.720 1.00 69.62 101 GLN A O 1
ATOM 813 N N . SER A 1 102 ? -53.449 -34.319 45.574 1.00 66.62 102 SER A N 1
ATOM 814 C CA . SER A 1 102 ? -52.686 -35.570 45.669 1.00 66.62 102 SER A CA 1
ATOM 815 C C . SER A 1 102 ? -51.192 -35.356 45.908 1.00 66.62 102 SER A C 1
ATOM 817 O O . SER A 1 102 ? -50.432 -36.323 45.871 1.00 66.62 102 SER A O 1
ATOM 819 N N . VAL A 1 103 ? -50.753 -34.106 46.077 1.00 74.81 103 VAL A N 1
ATOM 820 C CA . VAL A 1 103 ? -49.347 -33.722 45.976 1.00 74.81 103 VAL A CA 1
ATOM 821 C C . VAL A 1 103 ? -49.000 -32.636 47.000 1.00 74.81 103 VAL A C 1
ATOM 823 O O . VAL A 1 103 ? -49.725 -31.660 47.147 1.00 74.81 103 VAL A O 1
ATOM 826 N N . GLN A 1 104 ? -47.856 -32.779 47.679 1.00 77.94 104 GLN A N 1
ATOM 827 C CA . GLN A 1 104 ? -47.295 -31.717 48.521 1.00 77.94 104 GLN A CA 1
ATOM 828 C C . GLN A 1 104 ? -46.551 -30.704 47.631 1.00 77.94 104 GLN A C 1
ATOM 830 O O . GLN A 1 104 ? -45.540 -31.058 47.019 1.00 77.94 104 GLN A O 1
ATOM 835 N N . ALA A 1 105 ? -47.077 -29.482 47.524 1.00 75.88 105 ALA A N 1
ATOM 836 C CA . ALA A 1 105 ? -46.692 -28.494 46.511 1.00 75.88 105 ALA A CA 1
ATOM 837 C C . ALA A 1 105 ? -45.193 -28.153 46.507 1.00 75.88 105 ALA A C 1
ATOM 839 O O . ALA A 1 105 ? -44.534 -28.252 45.472 1.00 75.88 105 ALA A O 1
ATOM 840 N N . ASP A 1 106 ? -44.645 -27.831 47.679 1.00 71.88 106 ASP A N 1
ATOM 841 C CA . ASP A 1 106 ? -43.238 -27.483 47.902 1.00 71.88 106 ASP A CA 1
ATOM 842 C C . ASP A 1 106 ? -42.289 -28.588 47.410 1.00 71.88 106 ASP A C 1
ATOM 844 O O . ASP A 1 106 ? -41.406 -28.357 46.583 1.00 71.88 106 ASP A O 1
ATOM 848 N N . LYS A 1 107 ? -42.504 -29.829 47.857 1.00 81.06 107 LYS A N 1
ATOM 849 C CA . LYS A 1 107 ? -41.669 -30.975 47.475 1.00 81.06 107 LYS A CA 1
ATOM 850 C C . LYS A 1 107 ? -41.870 -31.366 46.023 1.00 81.06 107 LYS A C 1
ATOM 852 O O . LYS A 1 107 ? -40.948 -31.893 45.404 1.00 81.06 107 LYS A O 1
ATOM 857 N N . PHE A 1 108 ? -43.065 -31.174 45.483 1.00 86.25 108 PHE A N 1
ATOM 858 C CA . PHE A 1 108 ? -43.355 -31.523 44.104 1.00 86.25 108 PHE A CA 1
ATOM 859 C C . PHE A 1 108 ? -42.645 -30.618 43.122 1.00 86.25 108 PHE A C 1
ATOM 861 O O . PHE A 1 108 ? -41.936 -31.141 42.271 1.00 86.25 108 PHE A O 1
ATOM 868 N N . PHE A 1 109 ? -42.787 -29.299 43.251 1.00 85.25 109 PHE A N 1
ATOM 869 C CA . PHE A 1 109 ? -42.149 -28.378 42.319 1.00 85.25 109 PHE A CA 1
ATOM 870 C C . PHE A 1 109 ? -40.626 -28.471 42.400 1.00 85.25 109 PHE A C 1
ATOM 872 O O . PHE A 1 109 ? -39.977 -28.556 41.362 1.00 85.25 109 PHE A O 1
ATOM 879 N N . VAL A 1 110 ? -40.051 -28.575 43.604 1.00 82.81 110 VAL A N 1
ATOM 880 C CA . VAL A 1 110 ? -38.601 -28.783 43.754 1.00 82.81 110 VAL A CA 1
ATOM 881 C C . VAL A 1 110 ? -38.159 -30.071 43.053 1.00 82.81 110 VAL A C 1
ATOM 883 O O . VAL A 1 110 ? -37.236 -30.047 42.245 1.00 82.81 110 VAL A O 1
ATOM 886 N N . ASN A 1 111 ? -38.844 -31.198 43.278 1.00 86.56 111 ASN A N 1
ATOM 887 C CA . ASN A 1 111 ? -38.506 -32.443 42.582 1.00 86.56 111 ASN A CA 1
ATOM 888 C C . ASN A 1 111 ? -38.747 -32.357 41.067 1.00 86.56 111 ASN A C 1
ATOM 890 O O . ASN A 1 111 ? -37.975 -32.931 40.302 1.00 86.56 111 ASN A O 1
ATOM 894 N N . PHE A 1 112 ? -39.780 -31.643 40.626 1.00 89.50 112 PHE A N 1
ATOM 895 C CA . PHE A 1 112 ? -40.086 -31.433 39.216 1.00 89.50 112 PHE A CA 1
ATOM 896 C C . PHE A 1 112 ? -38.947 -30.698 38.515 1.00 89.50 112 PHE A C 1
ATOM 898 O O . PHE A 1 112 ? -38.381 -31.236 37.565 1.00 89.50 112 PHE A O 1
ATOM 905 N N . PHE A 1 113 ? -38.549 -29.530 39.024 1.00 88.62 113 PHE A N 1
ATOM 906 C CA . PHE A 1 113 ? -37.467 -28.746 38.431 1.00 88.62 113 PHE A CA 1
ATOM 907 C C . PHE A 1 113 ? -36.111 -29.444 38.555 1.00 88.62 113 PHE A C 1
ATOM 909 O O . PHE A 1 113 ? -35.341 -29.421 37.600 1.00 88.62 113 PHE A O 1
ATOM 916 N N . ASN A 1 114 ? -35.843 -30.162 39.650 1.00 86.94 114 ASN A N 1
ATOM 917 C CA . ASN A 1 114 ? -34.600 -30.926 39.791 1.00 86.94 114 ASN A CA 1
ATOM 918 C C . ASN A 1 114 ? -34.480 -32.031 38.738 1.00 86.94 114 ASN A C 1
ATOM 920 O O . ASN A 1 114 ? -33.419 -32.202 38.141 1.00 86.94 114 ASN A O 1
ATOM 924 N N . ASN A 1 115 ? -35.559 -32.776 38.482 1.00 88.38 115 ASN A N 1
ATOM 925 C CA . ASN A 1 115 ? -35.545 -33.816 37.453 1.00 88.38 115 ASN A CA 1
ATOM 926 C C . ASN A 1 115 ? -35.581 -33.230 36.033 1.00 88.38 115 ASN A C 1
ATOM 928 O O . ASN A 1 115 ? -34.944 -33.797 35.148 1.00 88.38 115 ASN A O 1
ATOM 932 N N . LEU A 1 116 ? -36.267 -32.099 35.820 1.00 88.81 116 LEU A N 1
ATOM 933 C CA . LEU A 1 116 ? -36.273 -31.365 34.550 1.00 88.81 116 LEU A CA 1
ATOM 934 C C . LEU A 1 116 ? -34.859 -30.890 34.186 1.00 88.81 116 LEU A C 1
ATOM 936 O O . LEU A 1 116 ? -34.351 -31.220 33.118 1.00 88.81 116 LEU A O 1
ATOM 940 N N . LEU A 1 117 ? -34.188 -30.192 35.106 1.00 85.56 117 LEU A N 1
ATOM 941 C CA . LEU A 1 117 ? -32.834 -29.674 34.905 1.00 85.56 117 LEU A CA 1
ATOM 942 C C . LEU A 1 117 ? -31.786 -30.794 34.818 1.00 85.56 117 LEU A C 1
ATOM 944 O O . LEU A 1 117 ? -30.829 -30.671 34.056 1.00 85.56 117 LEU A O 1
ATOM 948 N N . ALA A 1 118 ? -31.975 -31.923 35.513 1.00 85.19 118 ALA A N 1
ATOM 949 C CA . ALA A 1 118 ? -31.099 -33.092 35.373 1.00 85.19 118 ALA A CA 1
ATOM 950 C C . ALA A 1 118 ? -31.110 -33.692 33.950 1.00 85.19 118 ALA A C 1
ATOM 952 O O . ALA A 1 118 ? -30.113 -34.287 33.525 1.00 85.19 118 ALA A O 1
ATOM 953 N N . GLY A 1 119 ? -32.195 -33.482 33.192 1.00 82.44 119 GLY A N 1
ATOM 954 C CA . GLY A 1 119 ? -32.313 -33.853 31.778 1.00 82.44 119 GLY A CA 1
ATOM 955 C C . GLY A 1 119 ? -31.339 -33.125 30.843 1.00 82.44 119 GLY A C 1
ATOM 956 O O . GLY A 1 119 ? -31.153 -33.559 29.704 1.00 82.44 119 GLY A O 1
ATOM 957 N N . ARG A 1 120 ? -30.659 -32.070 31.321 1.00 78.62 120 ARG A N 1
ATOM 958 C CA . ARG A 1 120 ? -29.631 -31.318 30.581 1.00 78.62 120 ARG A CA 1
ATOM 959 C C . ARG A 1 120 ? -28.546 -32.213 29.984 1.00 78.62 120 ARG A C 1
ATOM 961 O O . ARG A 1 120 ? -28.246 -32.073 28.806 1.00 78.62 120 ARG A O 1
ATOM 968 N N . SER A 1 121 ? -28.030 -33.174 30.757 1.00 76.75 121 SER A N 1
ATOM 969 C CA . SER A 1 121 ? -26.938 -34.083 30.341 1.00 76.75 121 SER A CA 1
ATOM 970 C C . SER A 1 121 ? -27.238 -34.916 29.081 1.00 76.75 121 SER A C 1
ATOM 972 O O . SER A 1 121 ? -26.344 -35.495 28.451 1.00 76.75 121 SER A O 1
ATOM 974 N N . MET A 1 122 ? -28.519 -34.999 28.715 1.00 75.75 122 MET A N 1
ATOM 975 C CA . MET A 1 122 ? -29.010 -35.693 27.528 1.00 75.75 122 MET A CA 1
ATOM 976 C C . MET A 1 122 ? -29.328 -34.738 26.367 1.00 75.75 122 MET A C 1
ATOM 978 O O . MET A 1 122 ? -29.516 -35.212 25.254 1.00 75.75 122 MET A O 1
ATOM 982 N N . CYS A 1 123 ? -29.361 -33.422 26.611 1.00 68.44 123 CYS A N 1
ATOM 983 C CA . CYS A 1 123 ? -29.639 -32.371 25.624 1.00 68.44 123 CYS A CA 1
ATOM 984 C C . CYS A 1 123 ? -28.364 -31.644 25.142 1.00 68.44 123 CYS A C 1
ATOM 986 O O . CYS A 1 123 ? -28.444 -30.827 24.231 1.00 68.44 123 CYS A O 1
ATOM 988 N N . ASP A 1 124 ? -27.191 -31.930 25.723 1.00 65.44 124 ASP A N 1
ATOM 989 C CA . ASP A 1 124 ? -25.943 -31.182 25.478 1.00 65.44 124 ASP A CA 1
ATOM 990 C C . ASP A 1 124 ? -25.419 -31.228 24.026 1.00 65.44 124 ASP A C 1
ATOM 992 O O . ASP A 1 124 ? -24.598 -30.397 23.642 1.00 65.44 124 ASP A O 1
ATOM 996 N N . SER A 1 125 ? -25.901 -32.160 23.199 1.00 66.31 125 SER A N 1
ATOM 997 C CA . SER A 1 125 ? -25.495 -32.305 21.795 1.00 66.31 125 SER A CA 1
ATOM 998 C C . SER A 1 125 ? -26.292 -31.446 20.801 1.00 66.31 125 SER A C 1
ATOM 1000 O O . SER A 1 125 ? -25.911 -31.386 19.635 1.00 66.31 125 SER A O 1
ATOM 1002 N N . SER A 1 126 ? -27.399 -30.809 21.210 1.00 78.06 126 SER A N 1
ATOM 1003 C CA . SER A 1 126 ? -28.311 -30.081 20.309 1.00 78.06 126 SER A CA 1
ATOM 1004 C C . SER A 1 126 ? -28.770 -28.752 20.916 1.00 78.06 126 SER A C 1
ATOM 1006 O O . SER A 1 126 ? -29.439 -28.720 21.950 1.00 78.06 126 SER A O 1
ATOM 1008 N N . SER A 1 127 ? -28.465 -27.637 20.245 1.00 78.12 127 SER A N 1
ATOM 1009 C CA . SER A 1 127 ? -28.856 -26.290 20.697 1.00 78.12 127 SER A CA 1
ATOM 1010 C C . SER A 1 127 ? -30.378 -26.104 20.761 1.00 78.12 127 SER A C 1
ATOM 1012 O O . SER A 1 127 ? -30.889 -25.477 21.687 1.00 78.12 127 SER A O 1
ATOM 1014 N N . ALA A 1 128 ? -31.126 -26.696 19.826 1.00 81.06 128 ALA A N 1
ATOM 1015 C CA . ALA A 1 128 ? -32.590 -26.639 19.808 1.00 81.06 128 ALA A CA 1
ATOM 1016 C C . ALA A 1 128 ? -33.226 -27.384 20.999 1.00 81.06 128 ALA A C 1
ATOM 1018 O O . ALA A 1 128 ? -34.269 -26.978 21.523 1.00 81.06 128 ALA A O 1
ATOM 1019 N N . ASP A 1 129 ? -32.576 -28.451 21.461 1.00 84.00 129 ASP A N 1
ATOM 1020 C CA . ASP A 1 129 ? -33.034 -29.256 22.592 1.00 84.00 129 ASP A CA 1
ATOM 1021 C C . ASP A 1 129 ? -32.772 -28.539 23.921 1.00 84.00 129 ASP A C 1
ATOM 1023 O O . ASP A 1 129 ? -33.644 -28.512 24.793 1.00 84.00 129 ASP A O 1
ATOM 1027 N N . GLN A 1 130 ? -31.612 -27.884 24.039 1.00 82.75 130 GLN A N 1
ATOM 1028 C CA . GLN A 1 130 ? -31.283 -26.996 25.158 1.00 82.75 130 GLN A CA 1
ATOM 1029 C C . GLN A 1 130 ? -32.261 -25.818 25.258 1.00 82.75 130 GLN A C 1
ATOM 1031 O O . GLN A 1 130 ? -32.796 -25.557 26.335 1.00 82.75 130 GLN A O 1
ATOM 1036 N N . LEU A 1 131 ? -32.561 -25.151 24.139 1.00 84.81 131 LEU A N 1
ATOM 1037 C CA . LEU A 1 131 ? -33.549 -24.068 24.090 1.00 84.81 131 LEU A CA 1
ATOM 1038 C C . LEU A 1 131 ? -34.943 -24.542 24.517 1.00 84.81 131 LEU A C 1
ATOM 1040 O O . LEU A 1 131 ? -35.636 -23.847 25.256 1.00 84.81 131 LEU A O 1
ATOM 1044 N N . SER A 1 132 ? -35.354 -25.738 24.088 1.00 86.75 132 SER A N 1
ATOM 1045 C CA . SER A 1 132 ? -36.653 -26.314 24.461 1.00 86.75 132 SER A CA 1
ATOM 1046 C C . SER A 1 132 ? -36.743 -26.623 25.960 1.00 86.75 132 SER A C 1
ATOM 1048 O O . SER A 1 132 ? -37.780 -26.373 26.575 1.00 86.75 132 SER A O 1
ATOM 1050 N N . LEU A 1 133 ? -35.656 -27.124 26.561 1.00 89.06 133 LEU A N 1
ATOM 1051 C CA . LEU A 1 133 ? -35.552 -27.345 28.008 1.00 89.06 133 LEU A CA 1
ATOM 1052 C C . LEU A 1 133 ? -35.679 -26.031 28.789 1.00 89.06 133 LEU A C 1
ATOM 1054 O O . LEU A 1 133 ? -36.451 -25.950 29.746 1.00 89.06 133 LEU A O 1
ATOM 1058 N N . LEU A 1 134 ? -34.923 -25.007 28.384 1.00 87.81 134 LEU A N 1
ATOM 1059 C CA . LEU A 1 134 ? -34.915 -23.706 29.052 1.00 87.81 134 LEU A CA 1
ATOM 1060 C C . LEU A 1 134 ? -36.269 -23.000 28.918 1.00 87.81 134 LEU A C 1
ATOM 1062 O O . LEU A 1 134 ? -36.801 -22.529 29.919 1.00 87.81 134 LEU A O 1
ATOM 1066 N N . ARG A 1 135 ? -36.899 -23.035 27.735 1.00 87.56 135 ARG A N 1
ATOM 1067 C CA . ARG A 1 135 ? -38.260 -22.506 27.536 1.00 87.56 135 ARG A CA 1
ATOM 1068 C C . ARG A 1 135 ? -39.284 -23.179 28.438 1.00 87.56 135 ARG A C 1
ATOM 1070 O O . ARG A 1 135 ? -40.032 -22.488 29.120 1.00 87.56 135 ARG A O 1
ATOM 1077 N N . ALA A 1 136 ? -39.296 -24.509 28.507 1.00 89.56 136 ALA A N 1
ATOM 1078 C CA . ALA A 1 136 ? -40.225 -25.197 29.399 1.00 89.56 136 ALA A CA 1
ATOM 1079 C C . ALA A 1 136 ? -39.921 -24.945 30.877 1.00 89.56 136 ALA A C 1
ATOM 1081 O O . ALA A 1 136 ? -40.847 -24.911 31.683 1.00 89.56 136 ALA A O 1
ATOM 1082 N N . THR A 1 137 ? -38.652 -24.732 31.237 1.00 90.12 137 THR A N 1
ATOM 1083 C CA . THR A 1 137 ? -38.270 -24.309 32.589 1.00 90.12 137 THR A CA 1
ATOM 1084 C C . THR A 1 137 ? -38.883 -22.946 32.911 1.00 90.12 137 THR A C 1
ATOM 1086 O O . THR A 1 137 ? -39.575 -22.835 33.922 1.00 90.12 137 THR A O 1
ATOM 1089 N N . THR A 1 138 ? -38.726 -21.953 32.028 1.00 88.44 138 THR A N 1
ATOM 1090 C CA . THR A 1 138 ? -39.353 -20.626 32.147 1.00 88.44 138 THR A CA 1
ATOM 1091 C C . THR A 1 138 ? -40.875 -20.727 32.256 1.00 88.44 138 THR A C 1
ATOM 1093 O O . THR A 1 138 ? -41.470 -20.243 33.220 1.00 88.44 138 THR A O 1
ATOM 1096 N N . GLU A 1 139 ? -41.519 -21.391 31.295 1.00 90.25 139 GLU A N 1
ATOM 1097 C CA . GLU A 1 139 ? -42.977 -21.498 31.208 1.00 90.25 139 GLU A CA 1
ATOM 1098 C C . GLU A 1 139 ? -43.576 -22.226 32.417 1.00 90.25 139 GLU A C 1
ATOM 1100 O O . GLU A 1 139 ? -44.526 -21.732 33.028 1.00 90.25 139 GLU A O 1
ATOM 1105 N N . CYS A 1 140 ? -43.011 -23.373 32.811 1.00 90.94 140 CYS A N 1
ATOM 1106 C CA . CYS A 1 140 ? -43.499 -24.135 33.960 1.00 90.94 140 CYS A CA 1
ATOM 1107 C C . CYS A 1 140 ? -43.253 -23.397 35.281 1.00 90.94 140 CYS A C 1
ATOM 1109 O O . CYS A 1 140 ? -44.076 -23.503 36.192 1.00 90.94 140 CYS A O 1
ATOM 1111 N N . PHE A 1 141 ? -42.149 -22.650 35.406 1.00 89.94 141 PHE A N 1
ATOM 1112 C CA . PHE A 1 141 ? -41.842 -21.879 36.613 1.00 89.94 141 PHE A CA 1
ATOM 1113 C C . PHE A 1 141 ? -42.815 -20.711 36.788 1.00 89.94 141 PHE A C 1
ATOM 1115 O O . PHE A 1 141 ? -43.457 -20.596 37.834 1.00 89.94 141 PHE A O 1
ATOM 1122 N N . LEU A 1 142 ? -43.019 -19.912 35.736 1.00 87.75 142 LEU A N 1
ATOM 1123 C CA . LEU A 1 142 ? -44.003 -18.827 35.741 1.00 87.75 142 LEU A CA 1
ATOM 1124 C C . LEU A 1 142 ? -45.430 -19.351 35.936 1.00 87.75 142 LEU A C 1
ATOM 1126 O O . LEU A 1 142 ? -46.224 -18.742 36.658 1.00 87.75 142 LEU A O 1
ATOM 1130 N N . TRP A 1 143 ? -45.761 -20.503 35.344 1.00 89.88 143 TRP A N 1
ATOM 1131 C CA . TRP A 1 143 ? -47.038 -21.171 35.585 1.00 89.88 143 TRP A CA 1
ATOM 1132 C C . TRP A 1 143 ? -47.200 -21.577 37.054 1.00 89.88 143 TRP A C 1
ATOM 1134 O O . TRP A 1 143 ? -48.263 -21.333 37.628 1.00 89.88 143 TRP A O 1
ATOM 1144 N N . GLY A 1 144 ? -46.162 -22.151 37.672 1.00 86.12 144 GLY A N 1
ATOM 1145 C CA . GLY A 1 144 ? -46.163 -22.557 39.079 1.00 86.12 144 GLY A CA 1
ATOM 1146 C C . GLY A 1 144 ? -46.376 -21.378 40.027 1.00 86.12 144 GLY A C 1
ATOM 1147 O O . GLY A 1 144 ? -47.211 -21.464 40.925 1.00 86.12 144 GLY A O 1
ATOM 1148 N N . LEU A 1 145 ? -45.711 -20.248 39.767 1.00 85.12 145 LEU A N 1
ATOM 1149 C CA . LEU A 1 145 ? -45.903 -19.011 40.530 1.00 85.12 145 LEU A CA 1
ATOM 1150 C C . LEU A 1 145 ? -47.330 -18.459 40.403 1.00 85.12 145 LEU A C 1
ATOM 1152 O O . LEU A 1 145 ? -47.951 -18.124 41.413 1.00 85.12 145 LEU A O 1
ATOM 1156 N N . ARG A 1 146 ? -47.878 -18.412 39.179 1.00 84.44 146 ARG A N 1
ATOM 1157 C CA . ARG A 1 146 ? -49.248 -17.930 38.901 1.00 84.44 146 ARG A CA 1
ATOM 1158 C C . ARG A 1 146 ? -50.332 -18.808 39.517 1.00 84.44 146 ARG A C 1
ATOM 1160 O O . ARG A 1 146 ? -51.383 -18.309 39.905 1.00 84.44 146 ARG A O 1
ATOM 1167 N N . ASN A 1 147 ? -50.090 -20.114 39.587 1.00 86.00 147 ASN A N 1
ATOM 1168 C CA . ASN A 1 147 ? -51.063 -21.107 40.037 1.00 86.00 147 ASN A CA 1
ATOM 1169 C C . ASN A 1 147 ? -50.792 -21.626 41.455 1.00 86.00 147 ASN A C 1
ATOM 1171 O O . ASN A 1 147 ? -51.389 -22.626 41.854 1.00 86.00 147 ASN A O 1
ATOM 1175 N N . ALA A 1 148 ? -49.934 -20.962 42.234 1.00 83.75 148 ALA A N 1
ATOM 1176 C CA . ALA A 1 148 ? -49.609 -21.362 43.603 1.00 83.75 148 ALA A CA 1
ATOM 1177 C C . ALA A 1 148 ? -50.864 -21.480 44.497 1.00 83.75 148 ALA A C 1
ATOM 1179 O O . ALA A 1 148 ? -50.970 -22.402 45.305 1.00 83.75 148 ALA A O 1
ATOM 1180 N N . SER A 1 149 ? -51.873 -20.632 44.266 1.00 79.56 149 SER A N 1
ATOM 1181 C CA . SER A 1 149 ? -53.165 -20.670 44.969 1.00 79.56 149 SER A CA 1
ATOM 1182 C C . SER A 1 149 ? -53.962 -21.963 44.750 1.00 79.56 149 SER A C 1
ATOM 1184 O O . SER A 1 149 ? -54.833 -22.282 45.552 1.00 79.56 149 SER A O 1
ATOM 1186 N N . ARG A 1 150 ? -53.667 -22.749 43.701 1.00 81.19 150 ARG A N 1
ATOM 1187 C CA . ARG A 1 150 ? -54.316 -24.053 43.457 1.00 81.19 150 ARG A CA 1
ATOM 1188 C C . ARG A 1 150 ? -53.880 -25.140 44.444 1.00 81.19 150 ARG A C 1
ATOM 1190 O O . ARG A 1 150 ? -54.536 -26.181 44.508 1.00 81.19 150 ARG A O 1
ATOM 1197 N N . TYR A 1 151 ? -52.768 -24.930 45.147 1.00 77.94 151 TYR A N 1
ATOM 1198 C CA . TYR A 1 151 ? -52.130 -25.929 46.004 1.00 77.94 151 TYR A CA 1
ATOM 1199 C C . TYR A 1 151 ? -52.140 -25.571 47.497 1.00 77.94 151 TYR A C 1
ATOM 1201 O O . TYR A 1 151 ? -51.769 -26.411 48.315 1.00 77.94 151 TYR A O 1
ATOM 1209 N N . CYS A 1 152 ? -52.552 -24.352 47.852 1.00 78.50 152 CYS A N 1
ATOM 1210 C CA . CYS A 1 152 ? -52.500 -23.836 49.216 1.00 78.50 152 CYS A CA 1
ATOM 1211 C C . CYS A 1 152 ? -53.865 -23.304 49.670 1.00 78.50 152 CYS A C 1
ATOM 1213 O O . CYS A 1 152 ? -54.529 -22.572 48.937 1.00 78.50 152 CYS A O 1
ATOM 1215 N N . ASP A 1 153 ? -54.239 -23.592 50.917 1.00 67.25 153 ASP A N 1
ATOM 1216 C CA . ASP A 1 153 ? -55.472 -23.097 51.536 1.00 67.25 153 ASP A CA 1
ATOM 1217 C C . ASP A 1 153 ? -55.233 -21.727 52.205 1.00 67.25 153 ASP A C 1
ATOM 1219 O O . ASP A 1 153 ? -55.133 -21.614 53.425 1.00 67.25 153 ASP A O 1
ATOM 1223 N N . GLY A 1 154 ? -55.122 -20.665 51.396 1.00 72.94 154 GLY A N 1
ATOM 1224 C CA . GLY A 1 154 ? -55.078 -19.273 51.871 1.00 72.94 154 GLY A CA 1
ATOM 1225 C C . GLY A 1 154 ? -53.969 -18.395 51.260 1.00 72.94 154 GLY A C 1
ATOM 1226 O O . GLY A 1 154 ? -52.989 -18.907 50.707 1.00 72.94 154 GLY A O 1
ATOM 1227 N N . PRO A 1 155 ? -54.099 -17.053 51.354 1.00 68.06 155 PRO A N 1
ATOM 1228 C CA . PRO A 1 155 ? -53.183 -16.104 50.712 1.00 68.06 155 PRO A CA 1
ATOM 1229 C C . PRO A 1 155 ? -51.771 -16.097 51.324 1.00 68.06 155 PRO A C 1
ATOM 1231 O O . PRO A 1 155 ? -50.800 -16.000 50.582 1.00 68.06 155 PRO A O 1
ATOM 1234 N N . SER A 1 156 ? -51.625 -16.282 52.642 1.00 68.81 156 SER A N 1
ATOM 1235 C CA . SER A 1 156 ? -50.308 -16.343 53.304 1.00 68.81 156 SER A CA 1
ATOM 1236 C C . SER A 1 156 ? -49.503 -17.577 52.884 1.00 68.81 156 SER A C 1
ATOM 1238 O O . SER A 1 156 ? -48.365 -17.453 52.450 1.00 68.81 156 SER A O 1
ATOM 1240 N N . SER A 1 157 ? -50.129 -18.756 52.885 1.00 76.19 157 SER A N 1
ATOM 1241 C CA . SER A 1 157 ? -49.513 -20.002 52.406 1.00 76.19 157 SER A CA 1
ATOM 1242 C C . SER A 1 157 ? -49.205 -20.001 50.905 1.00 76.19 157 SER A C 1
ATOM 1244 O O . SER A 1 157 ? -48.350 -20.755 50.445 1.00 76.19 157 SER A O 1
ATOM 1246 N N . THR A 1 158 ? -49.910 -19.175 50.125 1.00 79.56 158 THR A N 1
ATOM 1247 C CA . THR A 1 158 ? -49.635 -18.994 48.692 1.00 79.56 158 THR A CA 1
ATOM 1248 C C . THR A 1 158 ? -48.353 -18.187 48.489 1.00 79.56 158 THR A C 1
ATOM 1250 O O . THR A 1 158 ? -47.499 -18.597 47.704 1.00 79.56 158 THR A O 1
ATOM 1253 N N . HIS A 1 159 ? -48.189 -17.093 49.240 1.00 80.12 159 HIS A N 1
ATOM 1254 C CA . HIS A 1 159 ? -46.976 -16.276 49.211 1.00 80.12 159 HIS A CA 1
ATOM 1255 C C . HIS A 1 159 ? -45.753 -17.058 49.724 1.00 80.12 159 HIS A C 1
ATOM 1257 O O . HIS A 1 159 ? -44.695 -17.016 49.102 1.00 80.12 159 HIS A O 1
ATOM 1263 N N . ASP A 1 160 ? -45.899 -17.848 50.795 1.00 81.50 160 ASP A N 1
ATOM 1264 C CA . ASP A 1 160 ? -44.814 -18.695 51.315 1.00 81.50 160 ASP A CA 1
ATOM 1265 C C . ASP A 1 160 ? -44.326 -19.715 50.272 1.00 81.50 160 ASP A C 1
ATOM 1267 O O . ASP A 1 160 ? -43.121 -19.891 50.096 1.00 81.50 160 ASP A O 1
ATOM 1271 N N . LEU A 1 161 ? -45.244 -20.338 49.518 1.00 82.19 161 LEU A N 1
ATOM 1272 C CA . LEU A 1 161 ? -44.889 -21.250 48.426 1.00 82.19 161 LEU A CA 1
ATOM 1273 C C . LEU A 1 161 ? -44.166 -20.519 47.282 1.00 82.19 161 LEU A C 1
ATOM 1275 O O . LEU A 1 161 ? -43.205 -21.052 46.734 1.00 82.19 161 LEU A O 1
ATOM 1279 N N . GLN A 1 162 ? -44.603 -19.312 46.915 1.00 84.88 162 GLN A N 1
ATOM 1280 C CA . GLN A 1 162 ? -43.945 -18.508 45.878 1.00 84.88 162 GLN A CA 1
ATOM 1281 C C . GLN A 1 162 ? -42.516 -18.115 46.281 1.00 84.88 162 GLN A C 1
ATOM 1283 O O . GLN A 1 162 ? -41.597 -18.252 45.472 1.00 84.88 162 GLN A O 1
ATOM 1288 N N . VAL A 1 163 ? -42.306 -17.702 47.536 1.00 83.44 163 VAL A N 1
ATOM 1289 C CA . VAL A 1 163 ? -40.970 -17.409 48.084 1.00 83.44 163 VAL A CA 1
ATOM 1290 C C . VAL A 1 163 ? -40.100 -18.668 48.107 1.00 83.44 163 VAL A C 1
ATOM 1292 O O . VAL A 1 163 ? -38.947 -18.626 47.676 1.00 83.44 163 VAL A O 1
ATOM 1295 N N . ASP A 1 164 ? -40.656 -19.805 48.529 1.00 82.56 164 ASP A N 1
ATOM 1296 C CA . ASP A 1 164 ? -39.961 -21.095 48.531 1.00 82.56 164 ASP A CA 1
ATOM 1297 C C . ASP A 1 164 ? -39.527 -21.532 47.124 1.00 82.56 164 ASP A C 1
ATOM 1299 O O . ASP A 1 164 ? -38.443 -22.090 46.965 1.00 82.56 164 ASP A O 1
ATOM 1303 N N . LEU A 1 165 ? -40.343 -21.288 46.093 1.00 84.50 165 LEU A N 1
ATOM 1304 C CA . LEU A 1 165 ? -39.986 -21.575 44.700 1.00 84.50 165 LEU A CA 1
ATOM 1305 C C . LEU A 1 165 ? -38.836 -20.688 44.217 1.00 84.50 165 LEU A C 1
ATOM 1307 O O . LEU A 1 165 ? -37.924 -21.174 43.546 1.00 84.50 165 LEU A O 1
ATOM 1311 N N . ILE A 1 166 ? -38.850 -19.407 44.580 1.00 85.50 166 ILE A N 1
ATOM 1312 C CA . ILE A 1 166 ? -37.779 -18.470 44.237 1.00 85.50 166 ILE A CA 1
ATOM 1313 C C . ILE A 1 166 ? -36.464 -18.890 44.906 1.00 85.50 166 ILE A C 1
ATOM 1315 O O . ILE A 1 166 ? -35.462 -19.061 44.215 1.00 85.50 166 ILE A O 1
ATOM 1319 N N . ASP A 1 167 ? -36.459 -19.136 46.217 1.00 83.75 167 ASP A N 1
ATOM 1320 C CA . ASP A 1 167 ? -35.250 -19.559 46.937 1.00 83.75 167 ASP A CA 1
ATOM 1321 C C . ASP A 1 167 ? -34.757 -20.938 46.468 1.00 83.75 167 ASP A C 1
ATOM 1323 O O . ASP A 1 167 ? -33.597 -21.117 46.086 1.00 83.75 167 ASP A O 1
ATOM 1327 N N . LYS A 1 168 ? -35.640 -21.942 46.464 1.00 83.69 168 LYS A N 1
ATOM 1328 C CA . LYS A 1 168 ? -35.231 -23.331 46.231 1.00 83.69 168 LYS A CA 1
ATOM 1329 C C . LYS A 1 168 ? -34.938 -23.628 44.773 1.00 83.69 168 LYS A C 1
ATOM 1331 O O . LYS A 1 168 ? -34.112 -24.498 44.538 1.00 83.69 168 LYS A O 1
ATOM 1336 N N . VAL A 1 169 ? -35.570 -22.961 43.808 1.00 83.06 169 VAL A N 1
ATOM 1337 C CA . VAL A 1 169 ? -35.408 -23.280 42.377 1.00 83.06 169 VAL A CA 1
ATOM 1338 C C . VAL A 1 169 ? -34.669 -22.167 41.637 1.00 83.06 169 VAL A C 1
ATOM 1340 O O . VAL A 1 169 ? -33.634 -22.436 41.028 1.00 83.06 169 VAL A O 1
ATOM 1343 N N . LEU A 1 170 ? -35.144 -20.921 41.702 1.00 85.38 170 LEU A N 1
ATOM 1344 C CA . LEU A 1 170 ? -34.531 -19.825 40.942 1.00 85.38 170 LEU A CA 1
ATOM 1345 C C . LEU A 1 170 ? -33.136 -19.467 41.477 1.00 85.38 170 LEU A C 1
ATOM 1347 O O . LEU A 1 170 ? -32.200 -19.374 40.689 1.00 85.38 170 LEU A O 1
ATOM 1351 N N . VAL A 1 171 ? -32.963 -19.339 42.795 1.00 83.12 171 VAL A N 1
ATOM 1352 C CA . VAL A 1 171 ? -31.654 -19.039 43.404 1.00 83.12 171 VAL A CA 1
ATOM 1353 C C . VAL A 1 171 ? -30.772 -20.291 43.449 1.00 83.12 171 VAL A C 1
ATOM 1355 O O . VAL A 1 171 ? -29.726 -20.345 42.804 1.00 83.12 171 VAL A O 1
ATOM 1358 N N . LYS A 1 172 ? -31.191 -21.329 44.185 1.00 83.06 172 LYS A N 1
ATOM 1359 C CA . LYS A 1 172 ? -30.332 -22.495 44.477 1.00 83.06 172 LYS A CA 1
ATOM 1360 C C . LYS A 1 172 ? -30.047 -23.409 43.287 1.00 83.06 172 LYS A C 1
ATOM 1362 O O . LYS A 1 172 ? -29.127 -24.213 43.379 1.00 83.06 172 LYS A O 1
ATOM 1367 N N . HIS A 1 173 ? -30.821 -23.324 42.203 1.00 80.00 173 HIS A N 1
ATOM 1368 C CA . HIS A 1 173 ? -30.598 -24.159 41.020 1.00 80.00 173 HIS A CA 1
ATOM 1369 C C . HIS A 1 173 ? -30.288 -23.319 39.782 1.00 80.00 173 HIS A C 1
ATOM 1371 O O . HIS A 1 173 ? -29.234 -23.515 39.192 1.00 80.00 173 HIS A O 1
ATOM 1377 N N . LEU A 1 174 ? -31.148 -22.390 39.357 1.00 83.00 174 LEU A N 1
ATOM 1378 C CA . LEU A 1 174 ? -30.917 -21.665 38.097 1.00 83.00 174 LEU A CA 1
ATOM 1379 C C . LEU A 1 174 ? -29.763 -20.662 38.205 1.00 83.00 174 LEU A C 1
ATOM 1381 O O . LEU A 1 174 ? -28.813 -20.744 37.426 1.00 83.00 174 LEU A O 1
ATOM 1385 N N . TRP A 1 175 ? -29.807 -19.773 39.199 1.00 84.00 175 TRP A N 1
ATOM 1386 C CA . TRP A 1 175 ? -28.746 -18.798 39.438 1.00 84.00 175 TRP A CA 1
ATOM 1387 C C . TRP A 1 175 ? -27.436 -19.481 39.825 1.00 84.00 175 TRP A C 1
ATOM 1389 O O . TRP A 1 175 ? -26.412 -19.208 39.208 1.00 84.00 175 TRP A O 1
ATOM 1399 N N . ALA A 1 176 ? -27.469 -20.434 40.763 1.00 81.50 176 ALA A N 1
ATOM 1400 C CA . ALA A 1 176 ? -26.286 -21.213 41.124 1.00 81.50 176 ALA A CA 1
ATOM 1401 C C . ALA A 1 176 ? -25.668 -21.925 39.908 1.00 81.50 176 ALA A C 1
ATOM 1403 O O . ALA A 1 176 ? -24.461 -21.870 39.727 1.00 81.50 176 ALA A O 1
ATOM 1404 N N . ASN A 1 177 ? -26.459 -22.503 38.996 1.00 77.19 177 ASN A N 1
ATOM 1405 C CA . ASN A 1 177 ? -25.908 -23.106 37.776 1.00 77.19 177 ASN A CA 1
ATOM 1406 C C . ASN A 1 177 ? -25.295 -22.076 36.816 1.00 77.19 177 ASN A C 1
ATOM 1408 O O . ASN A 1 177 ? -24.306 -22.383 36.157 1.00 77.19 177 ASN A O 1
ATOM 1412 N N . PHE A 1 178 ? -25.841 -20.865 36.727 1.00 78.50 178 PHE A N 1
ATOM 1413 C CA . PHE A 1 178 ? -25.219 -19.783 35.960 1.00 78.50 178 PHE A CA 1
ATOM 1414 C C . PHE A 1 178 ? -23.890 -19.338 36.612 1.00 78.50 178 PHE A C 1
ATOM 1416 O O . PHE A 1 178 ? -22.867 -19.175 35.939 1.00 78.50 178 PHE A O 1
ATOM 1423 N N . PHE A 1 179 ? -23.864 -19.242 37.944 1.00 71.38 179 PHE A N 1
ATOM 1424 C CA . PHE A 1 179 ? -22.753 -18.689 38.721 1.00 71.38 179 PHE A CA 1
ATOM 1425 C C . PHE A 1 179 ? -21.632 -19.692 39.071 1.00 71.38 179 PHE A C 1
ATOM 1427 O O . PHE A 1 179 ? -20.461 -19.319 39.070 1.00 71.38 179 PHE A O 1
ATOM 1434 N N . GLU A 1 180 ? -21.932 -20.975 39.281 1.00 64.94 180 GLU A N 1
ATOM 1435 C CA . GLU A 1 180 ? -21.010 -22.005 39.803 1.00 64.94 180 GLU A CA 1
ATOM 1436 C C . GLU A 1 180 ? -20.497 -22.999 38.748 1.00 64.94 180 GLU A C 1
ATOM 1438 O O . GLU A 1 180 ? -19.533 -23.718 39.017 1.00 64.94 180 GLU A O 1
ATOM 1443 N N . LEU A 1 181 ? -21.058 -23.038 37.527 1.00 54.06 181 LEU A N 1
ATOM 1444 C CA . LEU A 1 181 ? -20.523 -23.896 36.457 1.00 54.06 181 LEU A CA 1
ATOM 1445 C C . LEU A 1 181 ? -19.146 -23.392 35.981 1.00 54.06 181 LEU A C 1
ATOM 1447 O O . LEU A 1 181 ? -19.027 -22.647 35.012 1.00 54.06 181 LEU A O 1
ATOM 1451 N N . SER A 1 182 ? -18.096 -23.772 36.699 1.00 43.16 182 SER A N 1
ATOM 1452 C CA . SER A 1 182 ? -16.729 -23.925 36.182 1.00 43.16 182 SER A CA 1
ATOM 1453 C C . SER A 1 182 ? -15.829 -24.801 37.064 1.00 43.16 182 SER A C 1
ATOM 1455 O O . SER A 1 182 ? -14.707 -25.082 36.651 1.00 43.16 182 SER A O 1
ATOM 1457 N N . LYS A 1 183 ? -16.286 -25.287 38.229 1.00 37.31 183 LYS A N 1
ATOM 1458 C CA . LYS A 1 183 ? -15.509 -26.219 39.062 1.00 37.31 183 LYS A CA 1
ATOM 1459 C C . LYS A 1 183 ? -16.283 -27.518 39.294 1.00 37.31 183 LYS A C 1
ATOM 1461 O O . LYS A 1 183 ? -17.323 -27.521 39.936 1.00 37.31 183 LYS A O 1
ATOM 1466 N N . ASP A 1 184 ? -15.770 -28.598 38.708 1.00 33.88 184 ASP A N 1
ATOM 1467 C CA . ASP A 1 184 ? -16.012 -30.001 39.055 1.00 33.88 184 ASP A CA 1
ATOM 1468 C C . ASP A 1 184 ? -17.444 -30.419 39.422 1.00 33.88 184 ASP A C 1
ATOM 1470 O O . ASP A 1 184 ? -17.832 -30.517 40.582 1.00 33.88 184 ASP A O 1
ATOM 1474 N N . SER A 1 185 ? -18.197 -30.868 38.422 1.00 26.44 185 SER A N 1
ATOM 1475 C CA . SER A 1 185 ? -19.131 -31.971 38.648 1.00 26.44 185 SER A CA 1
ATOM 1476 C C . SER A 1 185 ? -19.190 -32.858 37.411 1.00 26.44 185 SER A C 1
ATOM 1478 O O . SER A 1 185 ? -19.985 -32.672 36.497 1.00 26.44 185 SER A O 1
ATOM 1480 N N . THR A 1 186 ? -18.320 -33.866 37.387 1.00 25.09 186 THR A N 1
ATOM 1481 C CA . THR A 1 186 ? -18.627 -35.120 36.703 1.00 25.09 186 THR A CA 1
ATOM 1482 C C . THR A 1 186 ? -19.526 -35.935 37.636 1.00 25.09 186 THR A C 1
ATOM 1484 O O . THR A 1 186 ? -19.037 -36.515 38.607 1.00 25.09 186 THR A O 1
ATOM 1487 N N . PRO A 1 187 ? -20.845 -36.050 37.397 1.00 27.95 187 PRO A N 1
ATOM 1488 C CA . PRO A 1 187 ? -21.559 -37.184 37.938 1.00 27.95 187 PRO A CA 1
ATOM 1489 C C . PRO A 1 187 ? -21.088 -38.418 37.167 1.00 27.95 187 PRO A C 1
ATOM 1491 O O . PRO A 1 187 ? -21.362 -38.583 35.980 1.00 27.95 187 PRO A O 1
ATOM 1494 N N . HIS A 1 188 ? -20.348 -39.275 37.868 1.00 27.77 188 HIS A N 1
ATOM 1495 C CA . HIS A 1 188 ? -19.986 -40.629 37.468 1.00 27.77 188 HIS A CA 1
ATOM 1496 C C . HIS A 1 188 ? -21.236 -41.413 37.017 1.00 27.77 188 HIS A C 1
ATOM 1498 O O . HIS A 1 188 ? -21.898 -42.076 37.810 1.00 27.77 188 HIS A O 1
ATOM 1504 N N . ILE A 1 189 ? -21.549 -41.375 35.723 1.00 28.44 189 ILE A N 1
ATOM 1505 C CA . ILE A 1 189 ? -22.285 -42.429 35.021 1.00 28.44 189 ILE A CA 1
ATOM 1506 C C . ILE A 1 189 ? -21.512 -42.681 33.728 1.00 28.44 189 ILE A C 1
ATOM 1508 O O . ILE A 1 189 ? -21.380 -41.800 32.885 1.00 28.44 189 ILE A O 1
ATOM 1512 N N . GLN A 1 190 ? -20.940 -43.882 33.619 1.00 29.97 190 GLN A N 1
ATOM 1513 C CA . GLN A 1 190 ? -20.120 -44.332 32.495 1.00 29.97 190 GLN A CA 1
ATOM 1514 C C . GLN A 1 190 ? -20.793 -44.036 31.141 1.00 29.97 190 GLN A C 1
ATOM 1516 O O . GLN A 1 190 ? -21.753 -44.704 30.760 1.00 29.97 190 GLN A O 1
ATOM 1521 N N . ARG A 1 191 ? -20.239 -43.088 30.377 1.00 29.16 191 ARG A N 1
ATOM 1522 C CA . ARG A 1 191 ? -20.387 -43.015 28.917 1.00 29.16 191 ARG A CA 1
ATOM 1523 C C . ARG A 1 191 ? -19.070 -43.461 28.284 1.00 29.16 191 ARG A C 1
ATOM 1525 O O . ARG A 1 191 ? -17.996 -43.069 28.732 1.00 29.16 191 ARG A O 1
ATOM 1532 N N . LYS A 1 192 ? -19.163 -44.319 27.263 1.00 27.06 192 LYS A N 1
ATOM 1533 C CA . LYS A 1 192 ? -18.027 -44.698 26.410 1.00 27.06 192 LYS A CA 1
ATOM 1534 C C . LYS A 1 192 ? -17.434 -43.437 25.757 1.00 27.06 192 LYS A C 1
ATOM 1536 O O . LYS A 1 192 ? -18.210 -42.566 25.369 1.00 27.06 192 LYS A O 1
ATOM 1541 N N . PRO A 1 193 ? -16.102 -43.345 25.616 1.00 28.98 193 PRO A N 1
ATOM 1542 C CA . PRO A 1 193 ? -15.449 -42.159 25.089 1.00 28.98 193 PRO A CA 1
ATOM 1543 C C . PRO A 1 193 ? -15.526 -42.182 23.565 1.00 28.98 193 PRO A C 1
ATOM 1545 O O . PRO A 1 193 ? -14.912 -43.036 22.929 1.00 28.98 193 PRO A O 1
ATOM 1548 N N . SER A 1 194 ? -16.282 -41.269 22.968 1.00 27.34 194 SER A N 1
ATOM 1549 C CA . SER A 1 194 ? -16.118 -40.888 21.565 1.00 27.34 194 SER A CA 1
ATOM 1550 C C . SER A 1 194 ? -16.667 -39.479 21.368 1.00 27.34 194 SER A C 1
ATOM 1552 O O . SER A 1 194 ? -17.788 -39.196 21.776 1.00 27.34 194 SER A O 1
ATOM 1554 N N . GLU A 1 195 ? -15.833 -38.658 20.732 1.00 30.36 195 GLU A N 1
ATOM 1555 C CA . GLU A 1 195 ? -16.107 -37.348 20.129 1.00 30.36 195 GLU A CA 1
ATOM 1556 C C . GLU A 1 195 ? -16.003 -36.112 21.041 1.00 30.36 195 GLU A C 1
ATOM 1558 O O . GLU A 1 195 ? -16.896 -35.700 21.774 1.00 30.36 195 GLU A O 1
ATOM 1563 N N . THR A 1 196 ? -14.825 -35.501 20.932 1.00 32.00 196 THR A N 1
ATOM 1564 C CA . THR A 1 196 ? -14.456 -34.138 21.307 1.00 32.00 196 THR A CA 1
ATOM 1565 C C . THR A 1 196 ? -15.379 -33.094 20.658 1.00 32.00 196 THR A C 1
ATOM 1567 O O . THR A 1 196 ? -15.207 -32.769 19.486 1.00 32.00 196 THR A O 1
ATOM 1570 N N . LEU A 1 197 ? -16.306 -32.525 21.434 1.00 34.88 197 LEU A N 1
ATOM 1571 C CA . LEU A 1 197 ? -17.056 -31.293 21.127 1.00 34.88 197 LEU A CA 1
ATOM 1572 C C . LEU A 1 197 ? -16.889 -30.317 22.310 1.00 34.88 197 LEU A C 1
ATOM 1574 O O . LEU A 1 197 ? -17.533 -30.463 23.342 1.00 34.88 197 LEU A O 1
ATOM 1578 N N . SER A 1 198 ? -15.766 -29.591 22.323 1.00 34.25 198 SER A N 1
ATOM 1579 C CA . SER A 1 198 ? -15.599 -28.127 22.192 1.00 34.25 198 SER A CA 1
ATOM 1580 C C . SER A 1 198 ? -16.325 -27.239 23.221 1.00 34.25 198 SER A C 1
ATOM 1582 O O . SER A 1 198 ? -17.549 -27.197 23.277 1.00 34.25 198 SER A O 1
ATOM 1584 N N . MET A 1 199 ? -15.549 -26.409 23.940 1.00 38.56 199 MET A N 1
ATOM 1585 C CA . MET A 1 199 ? -15.990 -25.351 24.880 1.00 38.56 199 MET A CA 1
ATOM 1586 C C . MET A 1 199 ? -17.096 -24.409 24.349 1.00 38.56 199 MET A C 1
ATOM 1588 O O . MET A 1 199 ? -17.735 -23.706 25.130 1.00 38.56 199 MET A O 1
ATOM 1592 N N . SER A 1 200 ? -17.347 -24.377 23.039 1.00 38.03 200 SER A N 1
ATOM 1593 C CA . SER A 1 200 ? -18.366 -23.538 22.399 1.00 38.03 200 SER A CA 1
ATOM 1594 C C . SER A 1 200 ? -19.808 -23.907 22.775 1.00 38.03 200 SER A C 1
ATOM 1596 O O . SER A 1 200 ? -20.650 -23.017 22.886 1.00 38.03 200 SER A O 1
ATOM 1598 N N . SER A 1 201 ? -20.114 -25.185 23.029 1.00 46.00 201 SER A N 1
ATOM 1599 C CA . SER A 1 201 ? -21.473 -25.617 23.401 1.00 46.00 201 SER A CA 1
ATOM 1600 C C . SER A 1 201 ? -21.858 -25.173 24.819 1.00 46.00 201 SER A C 1
ATOM 1602 O O . SER A 1 201 ? -23.010 -24.814 25.066 1.00 46.00 201 SER A O 1
ATOM 1604 N N . SER A 1 202 ? -20.888 -25.117 25.741 1.00 52.62 202 SER A N 1
ATOM 1605 C CA . SER A 1 202 ? -21.102 -24.632 27.111 1.00 52.62 202 SER A CA 1
ATOM 1606 C C . SER A 1 202 ? -21.314 -23.120 27.195 1.00 52.62 202 SER A C 1
ATOM 1608 O O . SER A 1 202 ? -22.104 -22.671 28.023 1.00 52.62 202 SER A O 1
ATOM 1610 N N . VAL A 1 203 ? -20.648 -22.343 26.331 1.00 54.19 203 VAL A N 1
ATOM 1611 C CA . VAL A 1 203 ? -20.777 -20.876 26.297 1.00 54.19 203 VAL A CA 1
ATOM 1612 C C . VAL A 1 203 ? -22.162 -20.467 25.787 1.00 54.19 203 VAL A C 1
ATOM 1614 O O . VAL A 1 203 ? -22.818 -19.639 26.417 1.00 54.19 203 VAL A O 1
ATOM 1617 N N . ASN A 1 204 ? -22.662 -21.119 24.730 1.00 67.12 204 ASN A N 1
ATOM 1618 C CA . ASN A 1 204 ? -24.020 -20.880 24.226 1.00 67.12 204 ASN A CA 1
ATOM 1619 C C . ASN A 1 204 ? -25.089 -21.224 25.275 1.00 67.12 204 ASN A C 1
ATOM 1621 O O . ASN A 1 204 ? -26.031 -20.462 25.468 1.00 67.12 204 ASN A O 1
ATOM 1625 N N . PHE A 1 205 ? -24.927 -22.331 26.008 1.00 73.62 205 PHE A N 1
ATOM 1626 C CA . PHE A 1 205 ? -25.888 -22.716 27.044 1.00 73.62 205 PHE A CA 1
ATOM 1627 C C . PHE A 1 205 ? -25.957 -21.712 28.204 1.00 73.62 205 PHE A C 1
ATOM 1629 O O . PHE A 1 205 ? -27.049 -21.420 28.683 1.00 73.62 205 PHE A O 1
ATOM 1636 N N . LEU A 1 206 ? -24.822 -21.179 28.671 1.00 75.38 206 LEU A N 1
ATOM 1637 C CA . LEU A 1 206 ? -24.809 -20.192 29.760 1.00 75.38 206 LEU A CA 1
ATOM 1638 C C . LEU A 1 206 ? -25.491 -18.881 29.356 1.00 75.38 206 LEU A C 1
ATOM 1640 O O . LEU A 1 206 ? -26.237 -18.319 30.156 1.00 75.38 206 LEU A O 1
ATOM 1644 N N . GLN A 1 207 ? -25.294 -18.426 28.115 1.00 77.25 207 GLN A N 1
ATOM 1645 C CA . GLN A 1 207 ? -25.993 -17.251 27.590 1.00 77.25 207 GLN A CA 1
ATOM 1646 C C . GLN A 1 207 ? -27.508 -17.481 27.506 1.00 77.25 207 GLN A C 1
ATOM 1648 O O . GLN A 1 207 ? -28.283 -16.631 27.945 1.00 77.25 207 GLN A O 1
ATOM 1653 N N . GLU A 1 208 ? -27.942 -18.642 27.008 1.00 80.62 208 GLU A N 1
ATOM 1654 C CA . GLU A 1 208 ? -29.367 -18.998 26.951 1.00 80.62 208 GLU A CA 1
ATOM 1655 C C . GLU A 1 208 ? -29.979 -19.211 28.347 1.00 80.62 208 GLU A C 1
ATOM 1657 O O . GLU A 1 208 ? -31.127 -18.839 28.587 1.00 80.62 208 GLU A O 1
ATOM 1662 N N . LEU A 1 209 ? -29.217 -19.741 29.310 1.00 83.31 209 LEU A N 1
ATOM 1663 C CA . LEU A 1 209 ? -29.637 -19.825 30.712 1.00 83.31 209 LEU A CA 1
ATOM 1664 C C . LEU A 1 209 ? -29.795 -18.426 31.326 1.00 83.31 209 LEU A C 1
ATOM 1666 O O . LEU A 1 209 ? -30.769 -18.182 32.034 1.00 83.31 209 LEU A O 1
ATOM 1670 N N . GLY A 1 210 ? -28.879 -17.501 31.023 1.00 80.50 210 GLY A N 1
ATOM 1671 C CA . GLY A 1 210 ? -28.995 -16.095 31.412 1.00 80.50 210 GLY A CA 1
ATOM 1672 C C . GLY A 1 210 ? -30.283 -15.458 30.881 1.00 80.50 210 GLY A C 1
ATOM 1673 O O . GLY A 1 210 ? -31.019 -14.844 31.652 1.00 80.50 210 GLY A O 1
ATOM 1674 N N . ARG A 1 211 ? -30.627 -15.693 29.605 1.00 81.44 211 ARG A N 1
ATOM 1675 C CA . ARG A 1 211 ? -31.913 -15.264 29.014 1.00 81.44 211 ARG A CA 1
ATOM 1676 C C . ARG A 1 211 ? -33.119 -15.893 29.715 1.00 81.44 211 ARG A C 1
ATOM 1678 O O . ARG A 1 211 ? -34.063 -15.184 30.038 1.00 81.44 211 ARG A O 1
ATOM 1685 N N . CYS A 1 212 ? -33.066 -17.190 30.022 1.00 84.56 212 CYS A N 1
ATOM 1686 C CA . CYS A 1 212 ? -34.116 -17.884 30.776 1.00 84.56 212 CYS A CA 1
ATOM 1687 C C . CYS A 1 212 ? -34.352 -17.242 32.154 1.00 84.56 212 CYS A C 1
ATOM 1689 O O . CYS A 1 212 ? -35.498 -17.012 32.538 1.00 84.56 212 CYS A O 1
ATOM 1691 N N . ILE A 1 213 ? -33.283 -16.891 32.877 1.00 84.94 213 ILE A N 1
ATOM 1692 C CA . ILE A 1 213 ? -33.389 -16.178 34.157 1.00 84.94 213 ILE A CA 1
ATOM 1693 C C . ILE A 1 213 ? -34.032 -14.799 33.948 1.00 84.94 213 ILE A C 1
ATOM 1695 O O . ILE A 1 213 ? -34.938 -14.446 34.698 1.00 84.94 213 ILE A O 1
ATOM 1699 N N . LEU A 1 214 ? -33.636 -14.043 32.919 1.00 81.19 214 LEU A N 1
ATOM 1700 C CA . LEU A 1 214 ? -34.229 -12.734 32.604 1.00 81.19 214 LEU A CA 1
ATOM 1701 C C . LEU A 1 214 ? -35.725 -12.826 32.244 1.00 81.19 214 LEU A C 1
ATOM 1703 O O . LEU A 1 214 ? -36.524 -12.022 32.731 1.00 81.19 214 LEU A O 1
ATOM 1707 N N . ASP A 1 215 ? -36.136 -13.834 31.472 1.00 80.75 215 ASP A N 1
ATOM 1708 C CA . ASP A 1 215 ? -37.550 -14.103 31.170 1.00 80.75 215 ASP A CA 1
ATOM 1709 C C . ASP A 1 215 ? -38.355 -14.414 32.439 1.00 80.75 215 ASP A C 1
ATOM 1711 O O . ASP A 1 215 ? -39.482 -13.949 32.615 1.00 80.75 215 ASP A O 1
ATOM 1715 N N . ILE A 1 216 ? -37.772 -15.184 33.361 1.00 84.12 216 ILE A N 1
ATOM 1716 C CA . ILE A 1 216 ? -38.399 -15.469 34.652 1.00 84.12 216 ILE A CA 1
ATOM 1717 C C . ILE A 1 216 ? -38.520 -14.186 35.484 1.00 84.12 216 ILE A C 1
ATOM 1719 O O . ILE A 1 216 ? -39.586 -13.927 36.039 1.00 84.12 216 ILE A O 1
ATOM 1723 N N . LEU A 1 217 ? -37.469 -13.366 35.561 1.00 81.00 217 LEU A N 1
ATOM 1724 C CA . LEU A 1 217 ? -37.466 -12.130 36.351 1.00 81.00 217 LEU A CA 1
ATOM 1725 C C . LEU A 1 217 ? -38.453 -11.091 35.816 1.00 81.00 217 LEU A C 1
ATOM 1727 O O . LEU A 1 217 ? -39.202 -10.512 36.601 1.00 81.00 217 LEU A O 1
ATOM 1731 N N . SER A 1 218 ? -38.508 -10.895 34.497 1.00 77.62 218 SER A N 1
ATOM 1732 C CA . SER A 1 218 ? -39.519 -10.036 33.866 1.00 77.62 218 SER A CA 1
ATOM 1733 C C . SER A 1 218 ? -40.936 -10.562 34.124 1.00 77.62 218 SER A C 1
ATOM 1735 O O . SER A 1 218 ? -41.830 -9.800 34.496 1.00 77.62 218 SER A O 1
ATOM 1737 N N . GLY A 1 219 ? -41.136 -11.881 34.043 1.00 76.06 219 GLY A N 1
ATOM 1738 C CA . GLY A 1 219 ? -42.401 -12.524 34.384 1.00 76.06 219 GLY A CA 1
ATOM 1739 C C . GLY A 1 219 ? -42.805 -12.372 35.857 1.00 76.06 219 GLY A C 1
ATOM 1740 O O . GLY A 1 219 ? -43.995 -12.235 36.132 1.00 76.06 219 GLY A O 1
ATOM 1741 N N . ILE A 1 220 ? -41.850 -12.364 36.795 1.00 79.12 220 ILE A N 1
ATOM 1742 C CA . ILE A 1 220 ? -42.094 -12.097 38.225 1.00 79.12 220 ILE A CA 1
ATOM 1743 C C . ILE A 1 220 ? -42.439 -10.621 38.452 1.00 79.12 220 ILE A C 1
ATOM 1745 O O . ILE A 1 220 ? -43.370 -10.341 39.206 1.00 79.12 220 ILE A O 1
ATOM 1749 N N . ASN A 1 221 ? -41.743 -9.691 37.786 1.00 74.50 221 ASN A N 1
ATOM 1750 C CA . ASN A 1 221 ? -42.014 -8.253 37.897 1.00 74.50 221 ASN A CA 1
ATOM 1751 C C . ASN A 1 221 ? -43.460 -7.910 37.493 1.00 74.50 221 ASN A C 1
ATOM 1753 O O . ASN A 1 221 ? -44.120 -7.114 38.156 1.00 74.50 221 ASN A O 1
ATOM 1757 N N . LEU A 1 222 ? -43.986 -8.588 36.465 1.00 73.25 222 LEU A N 1
ATOM 1758 C CA . LEU A 1 222 ? -45.385 -8.473 36.035 1.00 73.25 222 LEU A CA 1
ATOM 1759 C C . LEU A 1 222 ? -46.401 -9.084 37.017 1.00 73.25 222 LEU A C 1
ATOM 1761 O O . LEU A 1 222 ? -47.591 -8.787 36.912 1.00 73.25 222 LEU A O 1
ATOM 1765 N N . LEU A 1 223 ? -45.971 -9.975 37.916 1.00 70.00 223 LEU A N 1
ATOM 1766 C CA . LEU A 1 223 ? -46.846 -10.646 38.880 1.00 70.00 223 LEU A CA 1
ATOM 1767 C C . LEU A 1 223 ? -46.964 -9.847 40.178 1.00 70.00 223 LEU A C 1
ATOM 1769 O O . LEU A 1 223 ? -48.046 -9.355 40.480 1.00 70.00 223 LEU A O 1
ATOM 1773 N N . GLU A 1 224 ? -45.870 -9.714 40.931 1.00 68.19 224 GLU A N 1
ATOM 1774 C CA . GLU A 1 224 ? -45.813 -8.943 42.179 1.00 68.19 224 GLU A CA 1
ATOM 1775 C C . GLU A 1 224 ? -44.378 -8.456 42.453 1.00 68.19 224 GLU A C 1
ATOM 1777 O O . GLU A 1 224 ? -43.452 -9.258 42.595 1.00 68.19 224 GLU A O 1
ATOM 1782 N N . GLN A 1 225 ? -44.197 -7.140 42.626 1.00 61.41 225 GLN A N 1
ATOM 1783 C CA . GLN A 1 225 ? -42.884 -6.519 42.886 1.00 61.41 225 GLN A CA 1
ATOM 1784 C C . GLN A 1 225 ? -42.205 -7.025 44.177 1.00 61.41 225 GLN A C 1
ATOM 1786 O O . GLN A 1 225 ? -40.979 -7.056 44.269 1.00 61.41 225 GLN A O 1
ATOM 1791 N N . ASN A 1 226 ? -42.976 -7.477 45.171 1.00 68.94 226 ASN A N 1
ATOM 1792 C CA . ASN A 1 226 ? -42.428 -7.955 46.445 1.00 68.94 226 ASN A CA 1
ATOM 1793 C C . ASN A 1 226 ? -41.661 -9.279 46.299 1.00 68.94 226 ASN A C 1
ATOM 1795 O O . ASN A 1 226 ? -40.632 -9.459 46.949 1.00 68.94 226 ASN A O 1
ATOM 1799 N N . LEU A 1 227 ? -42.113 -10.185 45.426 1.00 72.81 227 LEU A N 1
ATOM 1800 C CA . LEU A 1 227 ? -41.473 -11.488 45.201 1.00 72.81 227 LEU A CA 1
ATOM 1801 C C . LEU A 1 227 ? -40.085 -11.342 44.575 1.00 72.81 227 LEU A C 1
ATOM 1803 O O . LEU A 1 227 ? -39.145 -12.061 44.910 1.00 72.81 227 LEU A O 1
ATOM 1807 N N . LEU A 1 228 ? -39.952 -10.351 43.704 1.00 76.25 228 LEU A N 1
ATOM 1808 C CA . LEU A 1 228 ? -38.726 -10.031 43.002 1.00 76.25 228 LEU A CA 1
ATOM 1809 C C . LEU A 1 228 ? -37.603 -9.597 43.964 1.00 76.25 228 LEU A C 1
ATOM 1811 O O . LEU A 1 228 ? -36.451 -10.006 43.807 1.00 76.25 228 LEU A O 1
ATOM 1815 N N . SER A 1 229 ? -37.956 -8.865 45.027 1.00 75.44 229 SER A N 1
ATOM 1816 C CA . SER A 1 229 ? -37.014 -8.417 46.062 1.00 75.44 229 SER A CA 1
ATOM 1817 C C . SER A 1 229 ? -36.313 -9.569 46.804 1.00 75.44 229 SER A C 1
ATOM 1819 O O . SER A 1 229 ? -35.147 -9.432 47.180 1.00 75.44 229 SER A O 1
ATOM 1821 N N . TYR A 1 230 ? -36.970 -10.728 46.963 1.00 78.12 230 TYR A N 1
ATOM 1822 C CA . TYR A 1 230 ? -36.384 -11.904 47.623 1.00 78.12 230 TYR A CA 1
ATOM 1823 C C . TYR A 1 230 ? -35.253 -12.525 46.802 1.00 78.12 230 TYR A C 1
ATOM 1825 O O . TYR A 1 230 ? -34.196 -12.834 47.356 1.00 78.12 230 TYR A O 1
ATOM 1833 N N . PHE A 1 231 ? -35.448 -12.665 45.485 1.00 81.31 231 PHE A N 1
ATOM 1834 C CA . PHE A 1 231 ? -34.396 -13.132 44.581 1.00 81.31 231 PHE A CA 1
ATOM 1835 C C . PHE A 1 231 ? -33.195 -12.186 44.630 1.00 81.31 231 PHE A C 1
ATOM 1837 O O . PHE A 1 231 ? -32.069 -12.622 44.870 1.00 81.31 231 PHE A O 1
ATOM 1844 N N . LEU A 1 232 ? -33.439 -10.881 44.483 1.00 78.19 232 LEU A N 1
ATOM 1845 C CA . LEU A 1 232 ? -32.359 -9.901 44.470 1.00 78.19 232 LEU A CA 1
ATOM 1846 C C . LEU A 1 232 ? -31.544 -9.876 45.742 1.00 78.19 232 LEU A C 1
ATOM 1848 O O . LEU A 1 232 ? -30.322 -9.829 45.675 1.00 78.19 232 LEU A O 1
ATOM 1852 N N . LYS A 1 233 ? -32.213 -9.876 46.896 1.00 79.50 233 LYS A N 1
ATOM 1853 C CA . LYS A 1 233 ? -31.529 -9.801 48.180 1.00 79.50 233 LYS A CA 1
ATOM 1854 C C . LYS A 1 233 ? -30.623 -11.013 48.372 1.00 79.50 233 LYS A C 1
ATOM 1856 O O . LYS A 1 233 ? -29.488 -10.862 48.809 1.00 79.50 233 LYS A O 1
ATOM 1861 N N . SER A 1 234 ? -31.092 -12.191 47.957 1.00 77.69 234 SER A N 1
ATOM 1862 C CA . SER A 1 234 ? -30.303 -13.420 47.995 1.00 77.69 234 SER A CA 1
ATOM 1863 C C . SER A 1 234 ? -29.088 -13.367 47.060 1.00 77.69 234 SER A C 1
ATOM 1865 O O . SER A 1 234 ? -27.979 -13.702 47.476 1.00 77.69 234 SER A O 1
ATOM 1867 N N . VAL A 1 235 ? -29.258 -12.873 45.829 1.00 78.50 235 VAL A N 1
ATOM 1868 C CA . VAL A 1 235 ? -28.150 -12.704 44.872 1.00 78.50 235 VAL A CA 1
ATOM 1869 C C . VAL A 1 235 ? -27.145 -11.653 45.349 1.00 78.50 235 VAL A C 1
ATOM 1871 O O . VAL A 1 235 ? -25.941 -11.888 45.288 1.00 78.50 235 VAL A O 1
ATOM 1874 N N . GLN A 1 236 ? -27.620 -10.520 45.870 1.00 78.81 236 GLN A N 1
ATOM 1875 C CA . GLN A 1 236 ? -26.784 -9.460 46.434 1.00 78.81 236 GLN A CA 1
ATOM 1876 C C . GLN A 1 236 ? -25.957 -9.973 47.612 1.00 78.81 236 GLN A C 1
ATOM 1878 O O . GLN A 1 236 ? -24.747 -9.768 47.640 1.00 78.81 236 GLN A O 1
ATOM 1883 N N . GLU A 1 237 ? -26.584 -10.653 48.575 1.00 81.06 237 GLU A N 1
ATOM 1884 C CA . GLU A 1 237 ? -25.889 -11.228 49.729 1.00 81.06 237 GLU A CA 1
ATOM 1885 C C . GLU A 1 237 ? -24.880 -12.295 49.293 1.00 81.06 237 GLU A C 1
ATOM 1887 O O . GLU A 1 237 ? -23.747 -12.289 49.769 1.00 81.06 237 GLU A O 1
ATOM 1892 N N . SER A 1 238 ? -25.243 -13.162 48.342 1.00 77.94 238 SER A N 1
ATOM 1893 C CA . SER A 1 238 ? -24.334 -14.165 47.781 1.00 77.94 238 SER A CA 1
ATOM 1894 C C . SER A 1 238 ? -23.110 -13.520 47.122 1.00 77.94 238 SER A C 1
ATOM 1896 O O . SER A 1 238 ? -21.981 -13.878 47.455 1.00 77.94 238 SER A O 1
ATOM 1898 N N . PHE A 1 239 ? -23.308 -12.522 46.256 1.00 78.62 239 PHE A N 1
ATOM 1899 C CA . PHE A 1 239 ? -22.215 -11.833 45.571 1.00 78.62 239 PHE A CA 1
ATOM 1900 C C . PHE A 1 239 ? -21.324 -11.046 46.544 1.00 78.62 239 PHE A C 1
ATOM 1902 O O . PHE A 1 239 ? -20.102 -11.153 46.486 1.00 78.62 239 PHE A O 1
ATOM 1909 N N . LEU A 1 240 ? -21.913 -10.306 47.489 1.00 78.69 240 LEU A N 1
ATOM 1910 C CA . LEU A 1 240 ? -21.164 -9.527 48.482 1.00 78.69 240 LEU A CA 1
ATOM 1911 C C . LEU A 1 240 ? -20.367 -10.418 49.443 1.00 78.69 240 LEU A C 1
ATOM 1913 O O . LEU A 1 240 ? -19.223 -10.094 49.758 1.00 78.69 240 LEU A O 1
ATOM 1917 N N . ASN A 1 241 ? -20.928 -11.553 49.872 1.00 78.75 241 ASN A N 1
ATOM 1918 C CA . ASN A 1 241 ? -20.202 -12.523 50.694 1.00 78.75 241 ASN A CA 1
ATOM 1919 C C . ASN A 1 241 ? -19.003 -13.105 49.930 1.00 78.75 241 ASN A C 1
ATOM 1921 O O . ASN A 1 241 ? -17.921 -13.234 50.502 1.00 78.75 241 ASN A O 1
ATOM 1925 N N . MET A 1 242 ? -19.161 -13.383 48.631 1.00 76.19 242 MET A N 1
ATOM 1926 C CA . MET A 1 242 ? -18.067 -13.848 47.772 1.00 76.19 242 MET A CA 1
ATOM 1927 C C . MET A 1 242 ? -16.967 -12.792 47.596 1.00 76.19 242 MET A C 1
ATOM 1929 O O . MET A 1 242 ? -15.792 -13.147 47.626 1.00 76.19 242 MET A O 1
ATOM 1933 N N . LEU A 1 243 ? -17.315 -11.504 47.481 1.00 75.12 243 LEU A N 1
ATOM 1934 C CA . LEU A 1 243 ? -16.331 -10.410 47.432 1.00 75.12 243 LEU A CA 1
ATOM 1935 C C . LEU A 1 243 ? -15.522 -10.273 48.732 1.00 75.12 243 LEU A C 1
ATOM 1937 O O . LEU A 1 243 ? -14.359 -9.881 48.696 1.00 75.12 243 LEU A O 1
ATOM 1941 N N . GLN A 1 244 ? -16.128 -10.583 49.883 1.00 74.06 244 GLN A N 1
ATOM 1942 C CA . GLN A 1 244 ? -15.478 -10.463 51.193 1.00 74.06 244 GLN A CA 1
ATOM 1943 C C . GLN A 1 244 ? -14.657 -11.698 51.596 1.00 74.06 244 GLN A C 1
ATOM 1945 O O . GLN A 1 244 ? -13.730 -11.562 52.391 1.00 74.06 244 GLN A O 1
ATOM 1950 N N . GLN A 1 245 ? -15.010 -12.891 51.102 1.00 69.69 245 GLN A N 1
ATOM 1951 C CA . GLN A 1 245 ? -14.463 -14.172 51.581 1.00 69.69 245 GLN A CA 1
ATOM 1952 C C . GLN A 1 245 ? -13.740 -15.003 50.507 1.00 69.69 245 GLN A C 1
ATOM 1954 O O . GLN A 1 245 ? -13.104 -15.996 50.853 1.00 69.69 245 GLN A O 1
ATOM 1959 N N . GLY A 1 246 ? -13.859 -14.652 49.223 1.00 65.25 246 GLY A N 1
ATOM 1960 C CA . GLY A 1 246 ? -13.315 -15.434 48.112 1.00 65.25 246 GLY A CA 1
ATOM 1961 C C . GLY A 1 246 ? -11.858 -15.114 47.770 1.00 65.25 246 GLY A C 1
ATOM 1962 O O . GLY A 1 246 ? -11.405 -13.978 47.892 1.00 65.25 246 GLY A O 1
ATOM 1963 N N . ASP A 1 247 ? -11.137 -16.115 47.261 1.00 72.25 247 ASP A N 1
ATOM 1964 C CA . ASP A 1 247 ? -9.815 -15.932 46.654 1.00 72.25 247 ASP A CA 1
ATOM 1965 C C . ASP A 1 247 ? -9.907 -15.049 45.395 1.00 72.25 247 ASP A C 1
ATOM 1967 O O . ASP A 1 247 ? -10.916 -15.072 44.682 1.00 72.25 247 ASP A O 1
ATOM 1971 N N . THR A 1 248 ? -8.833 -14.337 45.044 1.00 71.69 248 THR A N 1
ATOM 1972 C CA . THR A 1 248 ? -8.788 -13.384 43.916 1.00 71.69 248 THR A CA 1
ATOM 1973 C C . THR A 1 248 ? -9.272 -13.979 42.580 1.00 71.69 248 THR A C 1
ATOM 1975 O O . THR A 1 248 ? -9.983 -13.318 41.820 1.00 71.69 248 THR A O 1
ATOM 1978 N N . GLU A 1 249 ? -8.969 -15.250 42.293 1.00 74.31 249 GLU A N 1
ATOM 1979 C CA . GLU A 1 249 ? -9.465 -15.958 41.096 1.00 74.31 249 GLU A CA 1
ATOM 1980 C C . GLU A 1 249 ? -10.982 -16.198 41.121 1.00 74.31 249 GLU A C 1
ATOM 1982 O O . GLU A 1 249 ? -11.663 -16.119 40.098 1.00 74.31 249 GLU A O 1
ATOM 1987 N N . THR A 1 250 ? -11.538 -16.491 42.297 1.00 74.44 250 THR A N 1
ATOM 1988 C CA . THR A 1 250 ? -12.982 -16.715 42.449 1.00 74.44 250 THR A CA 1
ATOM 1989 C C . THR A 1 250 ? -13.760 -15.409 42.336 1.00 74.44 250 THR A C 1
ATOM 1991 O O . THR A 1 250 ? -14.828 -15.379 41.720 1.00 74.44 250 THR A O 1
ATOM 1994 N N . VAL A 1 251 ? -13.192 -14.315 42.848 1.00 77.44 251 VAL A N 1
ATOM 1995 C CA . VAL A 1 251 ? -13.776 -12.976 42.756 1.00 77.44 251 VAL A CA 1
ATOM 1996 C C . VAL A 1 251 ? -13.771 -12.470 41.313 1.00 77.44 251 VAL A C 1
ATOM 1998 O O . VAL A 1 251 ? -14.811 -12.044 40.812 1.00 77.44 251 VAL A O 1
ATOM 2001 N N . THR A 1 252 ? -12.647 -12.594 40.605 1.00 76.19 252 THR A N 1
ATOM 2002 C CA . THR A 1 252 ? -12.543 -12.204 39.184 1.00 76.19 252 THR A CA 1
ATOM 2003 C C . THR A 1 252 ? -13.490 -13.007 38.289 1.00 76.19 252 THR A C 1
ATOM 2005 O O . THR A 1 252 ? -14.220 -12.428 37.482 1.00 76.19 252 THR A O 1
ATOM 2008 N N . GLY A 1 253 ? -13.568 -14.330 38.475 1.00 77.00 253 GLY A N 1
ATOM 2009 C CA . GLY A 1 253 ? -14.531 -15.174 37.761 1.00 77.00 253 GLY A CA 1
ATOM 2010 C C . GLY A 1 253 ? -15.990 -14.777 38.022 1.00 77.00 253 GLY A C 1
ATOM 2011 O O . GLY A 1 253 ? -16.797 -14.751 37.095 1.00 77.00 253 GLY A O 1
ATOM 2012 N N . SER A 1 254 ? -16.316 -14.411 39.262 1.00 76.56 254 SER A N 1
ATOM 2013 C CA . SER A 1 254 ? -17.656 -13.948 39.649 1.00 76.56 254 SER A CA 1
ATOM 2014 C C . SER A 1 254 ? -18.008 -12.592 39.029 1.00 76.56 254 SER A C 1
ATOM 2016 O O . SER A 1 254 ? -19.122 -12.407 38.544 1.00 76.56 254 SER A O 1
ATOM 2018 N N . MET A 1 255 ? -17.061 -11.649 39.000 1.00 80.50 255 MET A N 1
ATOM 2019 C CA . MET A 1 255 ? -17.252 -10.336 38.373 1.00 80.50 255 MET A CA 1
ATOM 2020 C C . MET A 1 255 ? -17.498 -10.452 36.869 1.00 80.50 255 MET A C 1
ATOM 2022 O O . MET A 1 255 ? -18.419 -9.819 36.360 1.00 80.50 255 MET A O 1
ATOM 2026 N N . ARG A 1 256 ? -16.752 -11.315 36.169 1.00 81.19 256 ARG A N 1
ATOM 2027 C CA . ARG A 1 256 ? -16.980 -11.584 34.740 1.00 81.19 256 ARG A CA 1
ATOM 2028 C C . ARG A 1 256 ? -18.383 -12.121 34.462 1.00 81.19 256 ARG A C 1
ATOM 2030 O O . ARG A 1 256 ? -19.058 -11.610 33.580 1.00 81.19 256 ARG A O 1
ATOM 2037 N N . LYS A 1 257 ? -18.869 -13.065 35.274 1.00 80.00 257 LYS A N 1
ATOM 2038 C CA . LYS A 1 257 ? -20.239 -13.594 35.144 1.00 80.00 257 LYS A CA 1
ATOM 2039 C C . LYS A 1 257 ? -21.313 -12.540 35.413 1.00 80.00 257 LYS A C 1
ATOM 2041 O O . LYS A 1 257 ? -22.360 -12.558 34.771 1.00 80.00 257 LYS A O 1
ATOM 2046 N N . MET A 1 258 ? -21.059 -11.612 36.337 1.00 82.38 258 MET A N 1
ATOM 2047 C CA . MET A 1 258 ? -21.945 -10.464 36.555 1.00 82.38 258 MET A CA 1
ATOM 2048 C C . MET A 1 258 ? -21.943 -9.504 35.366 1.00 82.38 258 MET A C 1
ATOM 2050 O O . MET A 1 258 ? -23.012 -9.049 34.971 1.00 82.38 258 MET A O 1
ATOM 2054 N N . ILE A 1 259 ? -20.780 -9.232 34.769 1.00 81.88 259 ILE A N 1
ATOM 2055 C CA . ILE A 1 259 ? -20.679 -8.435 33.538 1.00 81.88 259 ILE A CA 1
ATOM 2056 C C . ILE A 1 259 ? -21.470 -9.103 32.406 1.00 81.88 259 ILE A C 1
ATOM 2058 O O . ILE A 1 259 ? -22.301 -8.448 31.781 1.00 81.88 259 ILE A O 1
ATOM 2062 N N . ASP A 1 260 ? -21.285 -10.409 32.193 1.00 80.94 260 ASP A N 1
ATOM 2063 C CA . ASP A 1 260 ? -22.013 -11.169 31.170 1.00 80.94 260 ASP A CA 1
ATOM 2064 C C . ASP A 1 260 ? -23.533 -11.092 31.384 1.00 80.94 260 ASP A C 1
ATOM 2066 O O . ASP A 1 260 ? -24.297 -10.906 30.435 1.00 80.94 260 ASP A O 1
ATOM 2070 N N . PHE A 1 261 ? -23.986 -11.190 32.638 1.00 81.81 261 PHE A N 1
ATOM 2071 C CA . PHE A 1 261 ? -25.400 -11.051 32.983 1.00 81.81 261 PHE A CA 1
ATOM 2072 C C . PHE A 1 261 ? -25.940 -9.639 32.705 1.00 81.81 261 PHE A C 1
ATOM 2074 O O . PHE A 1 261 ? -27.055 -9.501 32.204 1.00 81.81 261 PHE A O 1
ATOM 2081 N N . LEU A 1 262 ? -25.157 -8.591 32.980 1.00 79.19 262 LEU A N 1
ATOM 2082 C CA . LEU A 1 262 ? -25.545 -7.200 32.717 1.00 79.19 262 LEU A CA 1
ATOM 2083 C C . LEU A 1 262 ? -25.660 -6.890 31.225 1.00 79.19 262 LEU A C 1
ATOM 2085 O O . LEU A 1 262 ? -26.641 -6.282 30.806 1.00 79.19 262 LEU A O 1
ATOM 2089 N N . LEU A 1 263 ? -24.715 -7.365 30.415 1.00 78.38 263 LEU A N 1
ATOM 2090 C CA . LEU A 1 263 ? -24.768 -7.204 28.959 1.00 78.38 263 LEU A CA 1
ATOM 2091 C C . LEU A 1 263 ? -25.968 -7.948 28.341 1.00 78.38 263 LEU A C 1
ATOM 2093 O O . LEU A 1 263 ? -26.560 -7.493 27.361 1.00 78.38 263 LEU A O 1
ATOM 2097 N N . LEU A 1 264 ? -26.368 -9.092 28.913 1.00 77.56 264 LEU A N 1
ATOM 2098 C CA . LEU A 1 264 ? -27.606 -9.778 28.518 1.00 77.56 264 LEU A CA 1
ATOM 2099 C C . LEU A 1 264 ? -28.857 -8.980 28.903 1.00 77.56 264 LEU A C 1
ATOM 2101 O O . LEU A 1 264 ? -29.837 -8.983 28.157 1.00 77.56 264 LEU A O 1
ATOM 2105 N N . LEU A 1 265 ? -28.817 -8.302 30.049 1.00 74.69 265 LEU A N 1
ATOM 2106 C CA . LEU A 1 265 ? -29.907 -7.481 30.559 1.00 74.69 265 LEU A CA 1
ATOM 2107 C C . LEU A 1 265 ? -30.124 -6.216 29.713 1.00 74.69 265 LEU A C 1
ATOM 2109 O O . LEU A 1 265 ? -31.273 -5.914 29.403 1.00 74.69 265 LEU A O 1
ATOM 2113 N N . GLU A 1 266 ? -29.059 -5.557 29.247 1.00 68.81 266 GLU A N 1
ATOM 2114 C CA . GLU A 1 266 ? -29.132 -4.414 28.317 1.00 68.81 266 GLU A CA 1
ATOM 2115 C C . GLU A 1 266 ? -29.901 -4.758 27.029 1.00 68.81 266 GLU A C 1
ATOM 2117 O O . GLU A 1 266 ? -30.799 -4.034 26.603 1.00 68.81 266 GLU A O 1
ATOM 2122 N N . ARG A 1 267 ? -29.613 -5.924 26.432 1.00 62.97 267 ARG A N 1
ATOM 2123 C CA . ARG A 1 267 ? -30.304 -6.402 25.219 1.00 62.97 267 ARG A CA 1
ATOM 2124 C C . ARG A 1 267 ? -31.785 -6.715 25.441 1.00 62.97 267 ARG A C 1
ATOM 2126 O O . ARG A 1 267 ? -32.538 -6.775 24.471 1.00 62.97 267 ARG A O 1
ATOM 2133 N N . TYR A 1 268 ? -32.190 -6.959 26.686 1.00 58.19 268 TYR A N 1
ATOM 2134 C CA . TYR A 1 268 ? -33.572 -7.247 27.075 1.00 58.19 268 TYR A CA 1
ATOM 2135 C C . TYR A 1 268 ? -34.352 -5.985 27.469 1.00 58.19 268 TYR A C 1
ATOM 2137 O O . TYR A 1 268 ? -35.575 -5.961 27.340 1.00 58.19 268 TYR A O 1
ATOM 2145 N N . SER A 1 269 ? -33.672 -4.929 27.925 1.00 53.19 269 SER A N 1
ATOM 2146 C CA . SER A 1 269 ? -34.278 -3.718 28.489 1.00 53.19 269 SER A CA 1
ATOM 2147 C C . SER A 1 269 ? -34.704 -2.664 27.459 1.00 53.19 269 SER A C 1
ATOM 2149 O O . SER A 1 269 ? -34.778 -1.487 27.793 1.00 53.19 269 SER A O 1
ATOM 2151 N N . GLY A 1 270 ? -35.092 -3.059 26.240 1.00 48.56 270 GLY A N 1
ATOM 2152 C CA . GLY A 1 270 ? -35.761 -2.171 25.267 1.00 48.56 270 GLY A CA 1
ATOM 2153 C C . GLY A 1 270 ? -37.141 -1.640 25.713 1.00 48.56 270 GLY A C 1
ATOM 2154 O O . GLY A 1 270 ? -37.897 -1.124 24.896 1.00 48.56 270 GLY A O 1
ATOM 2155 N N . LEU A 1 271 ? -37.497 -1.795 26.993 1.00 44.06 271 LEU A N 1
ATOM 2156 C CA . LEU A 1 271 ? -38.688 -1.246 27.632 1.00 44.06 271 LEU A CA 1
ATOM 2157 C C . LEU A 1 271 ? -38.307 0.067 28.323 1.00 44.06 271 LEU A C 1
ATOM 2159 O O . LEU A 1 271 ? -37.917 0.095 29.490 1.00 44.06 271 LEU A O 1
ATOM 2163 N N . GLU A 1 272 ? -38.418 1.167 27.585 1.00 36.75 272 GLU A N 1
ATOM 2164 C CA . GLU A 1 272 ? -38.348 2.512 28.150 1.00 36.75 272 GLU A CA 1
ATOM 2165 C C . GLU A 1 272 ? -39.366 2.661 29.298 1.00 36.75 272 GLU A C 1
ATOM 2167 O O . GLU A 1 272 ? -40.574 2.537 29.095 1.00 36.75 272 GLU A O 1
ATOM 2172 N N . GLY A 1 273 ? -38.884 2.952 30.512 1.00 47.59 273 GLY A N 1
ATOM 2173 C CA . GLY A 1 273 ? -39.717 3.482 31.600 1.00 47.59 273 GLY A CA 1
ATOM 2174 C C . GLY A 1 273 ? -39.780 2.689 32.910 1.00 47.59 273 GLY A C 1
ATOM 2175 O O . GLY A 1 273 ? -40.339 3.216 33.874 1.00 47.59 273 GLY A O 1
ATOM 2176 N N . GLU A 1 274 ? -39.202 1.488 33.017 1.00 53.34 274 GLU A N 1
ATOM 2177 C CA . GLU A 1 274 ? -39.144 0.769 34.303 1.00 53.34 274 GLU A CA 1
ATOM 2178 C C . GLU A 1 274 ? -37.900 1.162 35.129 1.00 53.34 274 GLU A C 1
ATOM 2180 O O . GLU A 1 274 ? -36.773 1.162 34.643 1.00 53.34 274 GLU A O 1
ATOM 2185 N N . SER A 1 275 ? -38.095 1.505 36.410 1.00 56.34 275 SER A N 1
ATOM 2186 C CA . SER A 1 275 ? -37.022 1.831 37.378 1.00 56.34 275 SER A CA 1
ATOM 2187 C C . SER A 1 275 ? -36.269 0.599 37.910 1.00 56.34 275 SER A C 1
ATOM 2189 O O . SER A 1 275 ? -35.259 0.680 38.613 1.00 56.34 275 SER A O 1
ATOM 2191 N N . TRP A 1 276 ? -36.788 -0.569 37.564 1.00 59.06 276 TRP A N 1
ATOM 2192 C CA . TRP A 1 276 ? -36.217 -1.881 37.773 1.00 59.06 276 TRP A CA 1
ATOM 2193 C C . TRP A 1 276 ? -35.369 -2.206 36.540 1.00 59.06 276 TRP A C 1
ATOM 2195 O O . TRP A 1 276 ? -35.963 -2.354 35.475 1.00 59.06 276 TRP A O 1
ATOM 2205 N N . PRO A 1 277 ? -34.021 -2.247 36.598 1.00 69.19 277 PRO A N 1
ATOM 2206 C CA . PRO A 1 277 ? -33.191 -3.039 37.526 1.00 69.19 277 PRO A CA 1
ATOM 2207 C C . PRO A 1 277 ? -32.185 -2.209 38.346 1.00 69.19 277 PRO A C 1
ATOM 2209 O O . PRO A 1 277 ? -31.484 -2.749 39.206 1.00 69.19 277 PRO A O 1
ATOM 2212 N N . LEU A 1 278 ? -32.091 -0.903 38.094 1.00 69.94 278 LEU A N 1
ATOM 2213 C CA . LEU A 1 278 ? -31.137 -0.038 38.777 1.00 69.94 278 LEU A CA 1
ATOM 2214 C C . LEU A 1 278 ? -31.503 0.140 40.254 1.00 69.94 278 LEU A C 1
ATOM 2216 O O . LEU A 1 278 ? -30.684 -0.160 41.115 1.00 69.94 278 LEU A O 1
ATOM 2220 N N . ASP A 1 279 ? -32.731 0.558 40.561 1.00 68.81 279 ASP A N 1
ATOM 2221 C CA . ASP A 1 279 ? -33.090 0.969 41.927 1.00 68.81 279 ASP A CA 1
ATOM 2222 C C . ASP A 1 279 ? -33.125 -0.207 42.909 1.00 68.81 279 ASP A C 1
ATOM 2224 O O . ASP A 1 279 ? -32.801 -0.068 44.088 1.00 68.81 279 ASP A O 1
ATOM 2228 N N . GLN A 1 280 ? -33.518 -1.385 42.427 1.00 67.81 280 GLN A N 1
ATOM 2229 C CA . GLN A 1 280 ? -33.743 -2.544 43.287 1.00 67.81 280 GLN A CA 1
ATOM 2230 C C . GLN A 1 280 ? -32.560 -3.526 43.267 1.00 67.81 280 GLN A C 1
ATOM 2232 O O . GLN A 1 280 ? -32.204 -4.051 44.323 1.00 67.81 280 GLN A O 1
ATOM 2237 N N . PHE A 1 281 ? -31.916 -3.761 42.112 1.00 73.19 281 PHE A N 1
ATOM 2238 C CA . PHE A 1 281 ? -30.829 -4.743 41.989 1.00 73.19 281 PHE A CA 1
ATOM 2239 C C . PHE A 1 281 ? -29.440 -4.107 42.019 1.00 73.19 281 PHE A C 1
ATOM 2241 O O . PHE A 1 281 ? -28.666 -4.377 42.941 1.00 73.19 281 PHE A O 1
ATOM 2248 N N . MET A 1 282 ? -29.118 -3.278 41.023 1.00 75.56 282 MET A N 1
ATOM 2249 C CA . MET A 1 282 ? -27.750 -2.790 40.825 1.00 75.56 282 MET A CA 1
ATOM 2250 C C . MET A 1 282 ? -27.359 -1.689 41.808 1.00 75.56 282 MET A C 1
ATOM 2252 O O . MET A 1 282 ? -26.220 -1.660 42.259 1.00 75.56 282 MET A O 1
ATOM 2256 N N . GLY A 1 283 ? -28.303 -0.851 42.227 1.00 75.56 283 GLY A N 1
ATOM 2257 C CA . GLY A 1 283 ? -28.099 0.231 43.185 1.00 75.56 283 GLY A CA 1
ATOM 2258 C C . GLY A 1 283 ? -27.528 -0.252 44.527 1.00 75.56 283 GLY A C 1
ATOM 2259 O O . GLY A 1 283 ? -26.401 0.089 44.908 1.00 75.56 283 GLY A O 1
ATOM 2260 N N . PRO A 1 284 ? -28.254 -1.121 45.253 1.00 77.19 284 PRO A N 1
ATOM 2261 C CA . PRO A 1 284 ? -27.788 -1.645 46.536 1.00 77.19 284 PRO A CA 1
ATOM 2262 C C . PRO A 1 284 ? -26.531 -2.522 46.429 1.00 77.19 284 PRO A C 1
ATOM 2264 O O . PRO A 1 284 ? -25.768 -2.622 47.391 1.00 77.19 284 PRO A O 1
ATOM 2267 N N . LEU A 1 285 ? -26.306 -3.164 45.276 1.00 79.62 285 LEU A N 1
ATOM 2268 C CA . LEU A 1 285 ? -25.122 -3.987 45.032 1.00 79.62 285 LEU A CA 1
ATOM 2269 C C . LEU A 1 285 ? -23.878 -3.118 44.827 1.00 79.62 285 LEU A C 1
ATOM 2271 O O . LEU A 1 285 ? -22.876 -3.312 45.514 1.00 79.62 285 LEU A O 1
ATOM 2275 N N . LEU A 1 286 ? -23.952 -2.141 43.919 1.00 80.94 286 LEU A N 1
ATOM 2276 C CA . LEU A 1 286 ? -22.839 -1.256 43.582 1.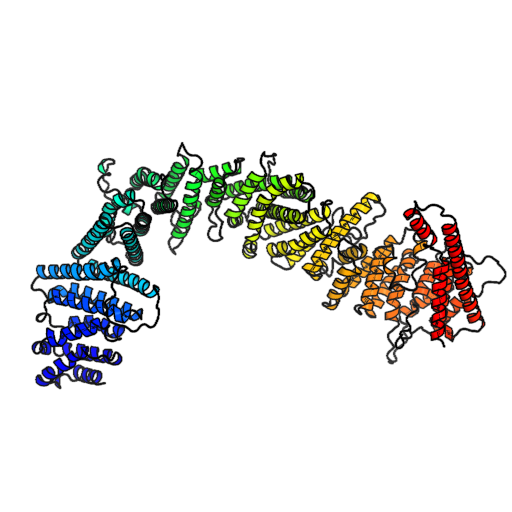00 80.94 286 LEU A CA 1
ATOM 2277 C C . LEU A 1 286 ? -22.453 -0.354 44.752 1.00 80.94 286 LEU A C 1
ATOM 2279 O O . LEU A 1 286 ? -21.267 -0.227 45.028 1.00 80.94 286 LEU A O 1
ATOM 2283 N N . SER A 1 287 ? -23.417 0.194 45.497 1.00 80.50 287 SER A N 1
ATOM 2284 C CA . SER A 1 287 ? -23.123 1.020 46.684 1.00 80.50 287 SER A CA 1
ATOM 2285 C C . SER A 1 287 ? -22.306 0.270 47.748 1.00 80.50 287 SER A C 1
ATOM 2287 O O . SER A 1 287 ? -21.418 0.841 48.377 1.00 80.50 287 SER A O 1
ATOM 2289 N N . LYS A 1 288 ? -22.549 -1.037 47.924 1.00 79.50 288 LYS A N 1
ATOM 2290 C CA . LYS A 1 288 ? -21.796 -1.887 48.862 1.00 79.50 288 LYS A CA 1
ATOM 2291 C C . LYS A 1 288 ? -20.491 -2.431 48.276 1.00 79.50 288 LYS A C 1
ATOM 2293 O O . LYS A 1 288 ? -19.544 -2.652 49.027 1.00 79.50 288 LYS A O 1
ATOM 2298 N N . ALA A 1 289 ? -20.430 -2.658 46.965 1.00 80.25 289 ALA A N 1
ATOM 2299 C CA . ALA A 1 289 ? -19.245 -3.180 46.285 1.00 80.25 289 ALA A CA 1
ATOM 2300 C C . ALA A 1 289 ? -18.211 -2.090 45.949 1.00 80.25 289 ALA A C 1
ATOM 2302 O O . ALA A 1 289 ? -17.014 -2.372 45.918 1.00 80.25 289 ALA A O 1
ATOM 2303 N N . PHE A 1 290 ? -18.639 -0.845 45.726 1.00 82.75 290 PHE A N 1
ATOM 2304 C CA . PHE A 1 290 ? -17.781 0.251 45.271 1.00 82.75 290 PHE A CA 1
ATOM 2305 C C . PHE A 1 290 ? -16.587 0.546 46.191 1.00 82.75 290 PHE A C 1
ATOM 2307 O O . PHE A 1 290 ? -15.474 0.613 45.666 1.00 82.75 290 PHE A O 1
ATOM 2314 N N . PRO A 1 291 ? -16.731 0.635 47.534 1.00 81.50 291 PRO A N 1
ATOM 2315 C CA . PRO A 1 291 ? -15.583 0.852 48.417 1.00 81.50 291 PRO A CA 1
ATOM 2316 C C . PRO A 1 291 ? -14.511 -0.233 48.260 1.00 81.50 291 PRO A C 1
ATOM 2318 O O . PRO A 1 291 ? -13.316 0.053 48.279 1.00 81.50 291 PRO A O 1
ATOM 2321 N N . TRP A 1 292 ? -14.948 -1.475 48.041 1.00 79.88 292 TRP A N 1
ATOM 2322 C CA . TRP A 1 292 ? -14.061 -2.612 47.832 1.00 79.88 292 TRP A CA 1
ATOM 2323 C C . TRP A 1 292 ? -13.372 -2.551 46.462 1.00 79.88 292 TRP A C 1
ATOM 2325 O O . TRP A 1 292 ? -12.155 -2.723 46.379 1.00 79.88 292 TRP A O 1
ATOM 2335 N N . ILE A 1 293 ? -14.111 -2.234 45.390 1.00 80.62 293 ILE A N 1
ATOM 2336 C CA . ILE A 1 293 ? -13.553 -2.063 44.034 1.00 80.62 293 ILE A CA 1
ATOM 2337 C C . ILE A 1 293 ? -12.520 -0.927 44.021 1.00 80.62 293 ILE A C 1
ATOM 2339 O O . ILE A 1 293 ? -11.432 -1.094 43.474 1.00 80.62 293 ILE A O 1
ATOM 2343 N N . LYS A 1 294 ? -12.815 0.188 44.703 1.00 79.56 294 LYS A N 1
ATOM 2344 C CA . LYS A 1 294 ? -11.908 1.335 44.837 1.00 79.56 294 LYS A CA 1
ATOM 2345 C C . LYS A 1 294 ? -10.581 0.964 45.506 1.00 79.56 294 LYS A C 1
ATOM 2347 O O . LYS A 1 294 ? -9.545 1.480 45.104 1.00 79.56 294 LYS A O 1
ATOM 2352 N N . SER A 1 295 ? -10.606 0.058 46.487 1.00 79.19 295 SER A N 1
ATOM 2353 C CA . SER A 1 295 ? -9.409 -0.394 47.215 1.00 79.19 295 SER A CA 1
ATOM 2354 C C . SER A 1 295 ? -8.644 -1.565 46.582 1.00 79.19 295 SER A C 1
ATOM 2356 O O . SER A 1 295 ? -7.476 -1.754 46.902 1.00 79.19 295 SER A O 1
ATOM 2358 N N . SER A 1 296 ? -9.288 -2.378 45.736 1.00 73.56 296 SER A N 1
ATOM 2359 C CA . SER A 1 296 ? -8.731 -3.656 45.252 1.00 73.56 296 SER A CA 1
ATOM 2360 C C . SER A 1 296 ? -7.997 -3.563 43.911 1.00 73.56 296 SER A C 1
ATOM 2362 O O . SER A 1 296 ? -7.295 -4.504 43.555 1.00 73.56 296 SER A O 1
ATOM 2364 N N . GLU A 1 297 ? -8.167 -2.464 43.165 1.00 72.19 297 GLU A N 1
ATOM 2365 C CA . GLU A 1 297 ? -7.572 -2.229 41.833 1.00 72.19 297 GLU A CA 1
ATOM 2366 C C . GLU A 1 297 ? -7.770 -3.376 40.816 1.00 72.19 297 GLU A C 1
ATOM 2368 O O . GLU A 1 297 ? -7.009 -3.533 39.860 1.00 72.19 297 GLU A O 1
ATOM 2373 N N . LEU A 1 298 ? -8.816 -4.188 40.985 1.00 81.88 298 LEU A N 1
ATOM 2374 C CA . LEU A 1 298 ? -9.106 -5.299 40.083 1.00 81.88 298 LEU A CA 1
ATOM 2375 C C . LEU A 1 298 ? -9.745 -4.808 38.780 1.00 81.88 298 LEU A C 1
ATOM 2377 O O . LEU A 1 298 ? -10.793 -4.160 38.788 1.00 81.88 298 LEU A O 1
ATOM 2381 N N . ILE A 1 299 ? -9.156 -5.214 37.652 1.00 82.38 299 ILE A N 1
ATOM 2382 C CA . ILE A 1 299 ? -9.607 -4.859 36.294 1.00 82.38 299 ILE A CA 1
ATOM 2383 C C . ILE A 1 299 ? -11.075 -5.248 36.072 1.00 82.38 299 ILE A C 1
ATOM 2385 O O . ILE A 1 299 ? -11.858 -4.437 35.585 1.00 82.38 299 ILE A O 1
ATOM 2389 N N . ASP A 1 300 ? -11.464 -6.467 36.459 1.00 81.94 300 ASP A N 1
ATOM 2390 C CA . ASP A 1 300 ? -12.841 -6.956 36.301 1.00 81.94 300 ASP A CA 1
ATOM 2391 C C . ASP A 1 300 ? -13.844 -6.128 37.142 1.00 81.94 300 ASP A C 1
ATOM 2393 O O . ASP A 1 300 ? -14.999 -5.972 36.751 1.00 81.94 300 ASP A O 1
ATOM 2397 N N . GLY A 1 301 ? -13.403 -5.521 38.252 1.00 82.62 301 GLY A N 1
ATOM 2398 C CA . GLY A 1 301 ? -14.227 -4.626 39.071 1.00 82.62 301 GLY A CA 1
ATOM 2399 C C . GLY A 1 301 ? -14.438 -3.257 38.425 1.00 82.62 301 GLY A C 1
ATOM 2400 O O . GLY A 1 301 ? -15.553 -2.740 38.421 1.00 82.62 301 GLY A O 1
ATOM 2401 N N . LEU A 1 302 ? -13.390 -2.690 37.820 1.00 84.69 302 LEU A N 1
ATOM 2402 C CA . LEU A 1 302 ? -13.481 -1.440 37.054 1.00 84.69 302 LEU A CA 1
ATOM 2403 C C . LEU A 1 302 ? -14.348 -1.611 35.799 1.00 84.69 302 LEU A C 1
ATOM 2405 O O . LEU A 1 302 ? -15.191 -0.762 35.513 1.00 84.69 302 LEU A O 1
ATOM 2409 N N . LYS A 1 303 ? -14.219 -2.749 35.105 1.00 84.50 303 LYS A N 1
ATOM 2410 C CA . LYS A 1 303 ? -15.085 -3.109 33.972 1.00 84.50 303 LYS A CA 1
ATOM 2411 C C . LYS A 1 303 ? -16.548 -3.245 34.382 1.00 84.50 303 LYS A C 1
ATOM 2413 O O . LYS A 1 303 ? -17.415 -2.756 33.668 1.00 84.50 303 LYS A O 1
ATOM 2418 N N . LEU A 1 304 ? -16.835 -3.852 35.538 1.00 84.88 304 LEU A N 1
ATOM 2419 C CA . LEU A 1 304 ? -18.200 -3.941 36.065 1.00 84.88 304 LEU A CA 1
ATOM 2420 C C . LEU A 1 304 ? -18.822 -2.550 36.266 1.00 84.88 304 LEU A C 1
ATOM 2422 O O . LEU A 1 304 ? -19.990 -2.350 35.929 1.00 84.88 304 LEU A O 1
ATOM 2426 N N . LEU A 1 305 ? -18.048 -1.589 36.782 1.00 85.00 305 LEU A N 1
ATOM 2427 C CA . LEU A 1 305 ? -18.494 -0.201 36.927 1.00 85.00 305 LEU A CA 1
ATOM 2428 C C . LEU A 1 305 ? -18.715 0.467 35.565 1.00 85.00 305 LEU A C 1
ATOM 2430 O O . LEU A 1 305 ? -19.779 1.040 35.358 1.00 85.00 305 LEU A O 1
ATOM 2434 N N . SER A 1 306 ? -17.766 0.343 34.635 1.00 84.62 306 SER A N 1
ATOM 2435 C CA . SER A 1 306 ? -17.864 0.919 33.285 1.00 84.62 306 SER A CA 1
ATOM 2436 C C . SER A 1 306 ? -19.092 0.394 32.525 1.00 84.62 306 SER A C 1
ATOM 2438 O O . SER A 1 306 ? -19.904 1.181 32.041 1.00 84.62 306 SER A O 1
ATOM 2440 N N . VAL A 1 307 ? -19.324 -0.926 32.541 1.00 83.06 307 VAL A N 1
ATOM 2441 C CA . VAL A 1 307 ? -20.518 -1.550 31.943 1.00 83.06 307 VAL A CA 1
ATOM 2442 C C . VAL A 1 307 ? -21.795 -1.055 32.625 1.00 83.06 307 VAL A C 1
ATOM 2444 O O . VAL A 1 307 ? -22.754 -0.689 31.951 1.00 83.06 307 VAL A O 1
ATOM 2447 N N . SER A 1 308 ? -21.808 -0.951 33.956 1.00 81.56 308 SER A N 1
ATOM 2448 C CA . SER A 1 308 ? -22.972 -0.416 34.679 1.00 81.56 308 SER A CA 1
ATOM 2449 C C . SER A 1 308 ? -23.276 1.037 34.289 1.00 81.56 308 SER A C 1
ATOM 2451 O O . SER A 1 308 ? -24.438 1.397 34.110 1.00 81.56 308 SER A O 1
ATOM 2453 N N . VAL A 1 309 ? -22.247 1.870 34.121 1.00 83.12 309 VAL A N 1
ATOM 2454 C CA . VAL A 1 309 ? -22.392 3.257 33.660 1.00 83.12 309 VAL A CA 1
ATOM 2455 C C . VAL A 1 309 ? -22.915 3.310 32.224 1.00 83.12 309 VAL A C 1
ATOM 2457 O O . VAL A 1 309 ? -23.815 4.101 31.952 1.00 83.12 309 VAL A O 1
ATOM 2460 N N . SER A 1 310 ? -22.417 2.451 31.330 1.00 79.25 310 SER A N 1
ATOM 2461 C CA . SER A 1 310 ? -22.870 2.401 29.933 1.00 79.25 310 SER A CA 1
ATOM 2462 C C . SER A 1 310 ? -24.356 2.036 29.796 1.00 79.25 310 SER A C 1
ATOM 2464 O O . SER A 1 310 ? -25.063 2.676 29.023 1.00 79.25 310 SER A O 1
ATOM 2466 N N . ILE A 1 311 ? -24.850 1.091 30.610 1.00 75.12 311 ILE A N 1
ATOM 2467 C CA . ILE A 1 311 ? -26.238 0.598 30.560 1.00 75.12 311 ILE A CA 1
ATOM 2468 C C . ILE A 1 311 ? -27.214 1.592 31.202 1.00 75.12 311 ILE A C 1
ATOM 2470 O O . ILE A 1 311 ? -28.286 1.861 30.664 1.00 75.12 311 ILE A O 1
ATOM 2474 N N . PHE A 1 312 ? -26.883 2.113 32.388 1.00 75.94 312 PHE A N 1
ATOM 2475 C CA . PHE A 1 312 ? -27.830 2.896 33.195 1.00 75.94 312 PHE A CA 1
ATOM 2476 C C . PHE A 1 312 ? -27.642 4.413 33.082 1.00 75.94 312 PHE A C 1
ATOM 2478 O O . PHE A 1 312 ? -28.529 5.174 33.478 1.00 75.94 312 PHE A O 1
ATOM 2485 N N . GLY A 1 313 ? -26.512 4.858 32.542 1.00 77.25 313 GLY A N 1
ATOM 2486 C CA . GLY A 1 313 ? -26.135 6.258 32.429 1.00 77.25 313 GLY A CA 1
ATOM 2487 C C . GLY A 1 313 ? -25.388 6.794 33.663 1.00 77.25 313 GLY A C 1
ATOM 2488 O O . GLY A 1 313 ? -25.666 6.407 34.807 1.00 77.25 313 GLY A O 1
ATOM 2489 N N . PRO A 1 314 ? -24.455 7.741 33.465 1.00 82.31 314 PRO A N 1
ATOM 2490 C CA . PRO A 1 314 ? -23.554 8.213 34.516 1.00 82.31 314 PRO A CA 1
ATOM 2491 C C . PRO A 1 314 ? -24.269 8.958 35.649 1.00 82.31 314 PRO A C 1
ATOM 2493 O O . PRO A 1 314 ? -23.966 8.732 36.822 1.00 82.31 314 PRO A O 1
ATOM 2496 N N . ARG A 1 315 ? -25.280 9.781 35.334 1.00 75.69 315 ARG A N 1
ATOM 2497 C CA . ARG A 1 315 ? -26.037 10.562 36.333 1.00 75.69 315 ARG A CA 1
ATOM 2498 C C . ARG A 1 315 ? -26.871 9.724 37.293 1.00 75.69 315 ARG A C 1
ATOM 2500 O O . ARG A 1 315 ? -27.182 10.203 38.381 1.00 75.69 315 ARG A O 1
ATOM 2507 N N . LYS A 1 316 ? -27.221 8.495 36.909 1.00 76.75 316 LYS A N 1
ATOM 2508 C CA . LYS A 1 316 ? -27.983 7.572 37.757 1.00 76.75 316 LYS A CA 1
ATOM 2509 C C . LYS A 1 316 ? -27.074 6.672 38.592 1.00 76.75 316 LYS A C 1
ATOM 2511 O O . LYS A 1 316 ? -27.417 6.339 39.722 1.00 76.75 316 LYS A O 1
ATOM 2516 N N . ILE A 1 317 ? -25.897 6.320 38.071 1.00 80.69 317 ILE A N 1
ATOM 2517 C CA . ILE A 1 317 ? -24.930 5.456 38.763 1.00 80.69 317 ILE A CA 1
ATOM 2518 C C . ILE A 1 317 ? -24.082 6.224 39.780 1.00 80.69 317 ILE A C 1
ATOM 2520 O O . ILE A 1 317 ? -23.869 5.731 40.883 1.00 80.69 317 ILE A O 1
ATOM 2524 N N . VAL A 1 318 ? -23.611 7.433 39.470 1.00 80.94 318 VAL A N 1
ATOM 2525 C CA . VAL A 1 318 ? -22.737 8.179 40.397 1.00 80.94 318 VAL A CA 1
ATOM 2526 C C . VAL A 1 318 ? -23.373 8.434 41.776 1.00 80.94 318 VAL A C 1
ATOM 2528 O O . VAL A 1 318 ? -22.695 8.177 42.773 1.00 80.94 318 VAL A O 1
ATOM 2531 N N . PRO A 1 319 ? -24.658 8.830 41.896 1.00 74.81 319 PRO A N 1
ATOM 2532 C CA . PRO A 1 319 ? -25.314 8.979 43.200 1.00 74.81 319 PRO A CA 1
ATOM 2533 C C . PRO A 1 319 ? -25.348 7.680 44.014 1.00 74.81 319 PRO A C 1
ATOM 2535 O O . PRO A 1 319 ? -25.184 7.700 45.231 1.00 74.81 319 PRO A O 1
ATOM 2538 N N . VAL A 1 320 ? -25.507 6.539 43.337 1.00 76.88 320 VAL A N 1
ATOM 2539 C CA . VAL A 1 320 ? -25.498 5.208 43.957 1.00 76.88 320 VAL A CA 1
ATOM 2540 C C . VAL A 1 320 ? -24.122 4.869 44.534 1.00 76.88 320 VAL A C 1
ATOM 2542 O O . VAL A 1 320 ? -24.041 4.271 45.606 1.00 76.88 320 VAL A O 1
ATOM 2545 N N . LEU A 1 321 ? -23.040 5.225 43.836 1.00 76.81 321 LEU A N 1
ATOM 2546 C CA . LEU A 1 321 ? -21.671 4.902 44.254 1.00 76.81 321 LEU A CA 1
ATOM 2547 C C . LEU A 1 321 ? -21.208 5.740 45.453 1.00 76.81 321 LEU A C 1
ATOM 2549 O O . LEU A 1 321 ? -20.492 5.231 46.312 1.00 76.81 321 LEU A O 1
ATOM 2553 N N . VAL A 1 322 ? -21.621 7.008 45.511 1.00 71.06 322 VAL A N 1
ATOM 2554 C CA . VAL A 1 322 ? -21.245 7.947 46.584 1.00 71.06 322 VAL A CA 1
ATOM 2555 C C . VAL A 1 322 ? -22.068 7.712 47.860 1.00 71.06 322 VAL A C 1
ATOM 2557 O O . VAL A 1 322 ? -21.572 7.910 48.969 1.00 71.06 322 VAL A O 1
ATOM 2560 N N . GLY A 1 323 ? -23.303 7.214 47.722 1.00 62.03 323 GLY A N 1
ATOM 2561 C CA . GLY A 1 323 ? -24.219 6.977 48.839 1.00 62.03 323 GLY A CA 1
ATOM 2562 C C . GLY A 1 323 ? -24.643 8.261 49.570 1.00 62.03 323 GLY A C 1
ATOM 2563 O O . GLY A 1 323 ? -24.128 9.349 49.324 1.00 62.03 323 GLY A O 1
ATOM 2564 N N . ASP A 1 324 ? -25.570 8.137 50.526 1.00 50.88 324 ASP A N 1
ATOM 2565 C CA . ASP A 1 324 ? -26.100 9.276 51.304 1.00 50.88 324 ASP A CA 1
ATOM 2566 C C . ASP A 1 324 ? -25.069 9.941 52.249 1.00 50.88 324 ASP A C 1
ATOM 2568 O O . ASP A 1 324 ? -25.367 10.948 52.899 1.00 50.88 324 ASP A O 1
ATOM 2572 N N . ILE A 1 325 ? -23.858 9.383 52.374 1.00 46.69 325 ILE A N 1
ATOM 2573 C CA . ILE A 1 325 ? -22.903 9.720 53.442 1.00 46.69 325 ILE A CA 1
ATOM 2574 C C . ILE A 1 325 ? -22.106 11.002 53.136 1.00 46.69 325 ILE A C 1
ATOM 2576 O O . ILE A 1 325 ? -21.807 11.750 54.065 1.00 46.69 325 ILE A O 1
ATOM 2580 N N . GLU A 1 326 ? -21.836 11.330 51.868 1.00 44.75 326 GLU A N 1
ATOM 2581 C CA . GLU A 1 326 ? -21.120 12.570 51.495 1.00 44.75 326 GLU A CA 1
ATOM 2582 C C . GLU A 1 326 ? -22.053 13.726 51.085 1.00 44.75 326 GLU A C 1
ATOM 2584 O O . GLU A 1 326 ? -21.652 14.894 51.065 1.00 44.75 326 GLU A O 1
ATOM 2589 N N . THR A 1 327 ? -23.339 13.446 50.856 1.00 42.81 327 THR A N 1
ATOM 2590 C CA . THR A 1 327 ? -24.360 14.449 50.496 1.00 42.81 327 THR A CA 1
ATOM 2591 C C . THR A 1 327 ? -24.700 15.443 51.611 1.00 42.81 327 THR A C 1
ATOM 2593 O O . THR A 1 327 ? -25.278 16.495 51.331 1.00 42.81 327 THR A O 1
ATOM 2596 N N . TYR A 1 328 ? -24.319 15.180 52.866 1.00 41.97 328 TYR A N 1
ATOM 2597 C CA . TYR A 1 328 ? -24.578 16.108 53.975 1.00 41.97 328 TYR A CA 1
ATOM 2598 C C . TYR A 1 328 ? -23.649 17.329 53.998 1.00 41.97 328 TYR A C 1
ATOM 2600 O O . TYR A 1 328 ? -24.018 18.353 54.574 1.00 41.97 328 TYR A O 1
ATOM 2608 N N . THR A 1 329 ? -22.484 17.274 53.349 1.00 44.16 329 THR A N 1
ATOM 2609 C CA . THR A 1 329 ? -21.539 18.405 53.305 1.00 44.16 329 THR A CA 1
ATOM 2610 C C . THR A 1 329 ? -21.777 19.378 52.144 1.00 44.16 329 THR A C 1
ATOM 2612 O O . THR A 1 329 ? -21.197 20.461 52.143 1.00 44.16 329 THR A O 1
ATOM 2615 N N . LEU A 1 330 ? -22.675 19.061 51.199 1.00 40.12 330 LEU A N 1
ATOM 2616 C CA . LEU A 1 330 ? -22.951 19.868 49.996 1.00 40.12 330 LEU A CA 1
ATOM 2617 C C . LEU A 1 330 ? -24.474 20.003 49.728 1.00 40.12 330 LEU A C 1
ATOM 2619 O O . LEU A 1 330 ? -24.986 19.604 48.683 1.00 40.12 330 LEU A O 1
ATOM 2623 N N . LEU A 1 331 ? -25.230 20.542 50.694 1.00 36.69 331 LEU A N 1
ATOM 2624 C CA . LEU A 1 331 ? -26.697 20.732 50.623 1.00 36.69 331 LEU A CA 1
ATOM 2625 C C . LEU A 1 331 ? -27.086 21.789 49.556 1.00 36.69 331 LEU A C 1
ATOM 2627 O O . LEU A 1 331 ? -26.443 22.828 49.459 1.00 36.69 331 LEU A O 1
ATOM 2631 N N . SER A 1 332 ? -28.122 21.609 48.721 1.00 38.06 332 SER A N 1
ATOM 2632 C CA . SER A 1 332 ? -29.546 21.577 49.098 1.00 38.06 332 SER A CA 1
ATOM 2633 C C . SER A 1 332 ? -30.416 20.627 48.248 1.00 38.06 332 SER A C 1
ATOM 2635 O O . SER A 1 332 ? -30.056 20.222 47.140 1.00 38.06 332 SER A O 1
ATOM 2637 N N . VAL A 1 333 ? -31.563 20.256 48.825 1.00 43.50 333 VAL A N 1
ATOM 2638 C CA . VAL A 1 333 ? -32.581 19.320 48.323 1.00 43.50 333 VAL A CA 1
ATOM 2639 C C . VAL A 1 333 ? -33.280 19.877 47.080 1.00 43.50 333 VAL A C 1
ATOM 2641 O O . VAL A 1 333 ? -33.872 20.952 47.133 1.00 43.50 333 VAL A O 1
ATOM 2644 N N . GLY A 1 334 ? -33.244 19.118 45.986 1.00 36.47 334 GLY A N 1
ATOM 2645 C CA . GLY A 1 334 ? -34.108 19.302 44.825 1.00 36.47 334 GLY A CA 1
ATOM 2646 C C . GLY A 1 334 ? -34.694 17.946 44.450 1.00 36.47 334 GLY A C 1
ATOM 2647 O O . GLY A 1 334 ? -33.941 17.003 44.224 1.00 36.47 334 GLY A O 1
ATOM 2648 N N . GLU A 1 335 ? -36.022 17.843 44.456 1.00 38.50 335 GLU A N 1
ATOM 2649 C CA . GLU A 1 335 ? -36.771 16.654 44.049 1.00 38.50 335 GLU A CA 1
ATOM 2650 C C . GLU A 1 335 ? -36.593 16.416 42.543 1.00 38.50 335 GLU A C 1
ATOM 2652 O O . GLU A 1 335 ? -37.245 17.036 41.707 1.00 38.50 335 GLU A O 1
ATOM 2657 N N . GLY A 1 336 ? -35.686 15.507 42.204 1.00 42.66 336 GLY A N 1
ATOM 2658 C CA . GLY A 1 336 ? -35.487 14.956 40.870 1.00 42.66 336 GLY A CA 1
ATOM 2659 C C . GLY A 1 336 ? -34.753 13.623 40.999 1.00 42.66 336 GLY A C 1
ATOM 2660 O O . GLY A 1 336 ? -33.868 13.496 41.840 1.00 42.66 336 GLY A O 1
ATOM 2661 N N . ARG A 1 337 ? -35.155 12.612 40.215 1.00 53.66 337 ARG A N 1
ATOM 2662 C CA . ARG A 1 337 ? -34.526 11.273 40.220 1.00 53.66 337 ARG A CA 1
ATOM 2663 C C . ARG A 1 337 ? -33.089 11.273 39.684 1.00 53.66 337 ARG A C 1
ATOM 2665 O O . ARG A 1 337 ? -32.352 10.343 39.983 1.00 53.66 337 ARG A O 1
ATOM 2672 N N . ASP A 1 338 ? -32.698 12.318 38.958 1.00 56.50 338 ASP A N 1
ATOM 2673 C CA . ASP A 1 338 ? -31.357 12.489 38.404 1.00 56.50 338 ASP A CA 1
ATOM 2674 C C . ASP A 1 338 ? -30.601 13.592 39.163 1.00 56.50 338 ASP A C 1
ATOM 2676 O O . ASP A 1 338 ? -31.158 14.644 39.492 1.00 56.50 338 ASP A O 1
ATOM 2680 N N . MET A 1 339 ? -29.319 13.355 39.453 1.00 68.31 339 MET A N 1
ATOM 2681 C CA . MET A 1 339 ? -28.438 14.346 40.076 1.00 68.31 339 MET A CA 1
ATOM 2682 C C . MET A 1 339 ? -28.296 15.576 39.170 1.00 68.31 339 MET A C 1
ATOM 2684 O O . MET A 1 339 ? -28.125 15.443 37.959 1.00 68.31 339 MET A O 1
ATOM 2688 N N . SER A 1 340 ? -28.342 16.782 39.750 1.00 74.75 340 SER A N 1
ATOM 2689 C CA . SER A 1 340 ? -28.159 18.004 38.964 1.00 74.75 340 SER A CA 1
ATOM 2690 C C . SER A 1 340 ? -26.757 18.047 38.329 1.00 74.75 340 SER A C 1
ATOM 2692 O O . SER A 1 340 ? -25.787 17.640 38.980 1.00 74.75 340 SER A O 1
ATOM 2694 N N . PRO A 1 341 ? -26.620 18.575 37.097 1.00 74.62 341 PRO A N 1
ATOM 2695 C CA . PRO A 1 341 ? -25.349 18.631 36.365 1.00 74.62 341 PRO A CA 1
ATOM 2696 C C . PRO A 1 341 ? -24.217 19.270 37.179 1.00 74.62 341 PRO A C 1
ATOM 2698 O O . PRO A 1 341 ? -23.097 18.772 37.204 1.00 74.62 341 PRO A O 1
ATOM 2701 N N . GLU A 1 342 ? -24.532 20.329 37.924 1.00 76.06 342 GLU A N 1
ATOM 2702 C CA . GLU A 1 342 ? -23.588 21.059 38.778 1.00 76.06 342 GLU A CA 1
ATOM 2703 C C . GLU A 1 342 ? -23.023 20.202 39.922 1.00 76.06 342 GLU A C 1
ATOM 2705 O O . GLU A 1 342 ? -21.847 20.311 40.266 1.00 76.06 342 GLU A O 1
ATOM 2710 N N . LYS A 1 343 ? -23.857 19.346 40.529 1.00 76.06 343 LYS A N 1
ATOM 2711 C CA . LYS A 1 343 ? -23.427 18.429 41.596 1.00 76.06 343 LYS A CA 1
ATOM 2712 C C . LYS A 1 343 ? -22.611 17.280 41.019 1.00 76.06 343 LYS A C 1
ATOM 2714 O O . LYS A 1 343 ? -21.598 16.901 41.599 1.00 76.06 343 LYS A O 1
ATOM 2719 N N . PHE A 1 344 ? -23.036 16.768 39.869 1.00 82.31 344 PHE A N 1
ATOM 2720 C CA . PHE A 1 344 ? -22.361 15.688 39.166 1.00 82.31 344 PHE A CA 1
ATOM 2721 C C . PHE A 1 344 ? -20.943 16.083 38.729 1.00 82.31 344 PHE A C 1
ATOM 2723 O O . PHE A 1 344 ? -20.000 15.350 39.019 1.00 82.31 344 PHE A O 1
ATOM 2730 N N . ILE A 1 345 ? -20.767 17.272 38.135 1.00 82.44 345 ILE A N 1
ATOM 2731 C CA . ILE A 1 345 ? -19.446 17.791 37.740 1.00 82.44 345 ILE A CA 1
ATOM 2732 C C . ILE A 1 345 ? -18.509 17.911 38.950 1.00 82.44 345 ILE A C 1
ATOM 2734 O O . ILE A 1 345 ? -17.365 17.479 38.864 1.00 82.44 345 ILE A O 1
ATOM 2738 N N . LYS A 1 346 ? -18.982 18.420 40.098 1.00 82.75 346 LYS A N 1
ATOM 2739 C CA . LYS A 1 346 ? -18.150 18.520 41.313 1.00 82.75 346 LYS A CA 1
ATOM 2740 C C . LYS A 1 346 ? -17.650 17.162 41.800 1.00 82.75 346 LYS A C 1
ATOM 2742 O O . LYS A 1 346 ? -16.462 17.003 42.047 1.00 82.75 346 LYS A O 1
ATOM 2747 N N . VAL A 1 347 ? -18.540 16.171 41.896 1.00 82.12 347 VAL A N 1
ATOM 2748 C CA . VAL A 1 347 ? -18.164 14.803 42.299 1.00 82.12 347 VAL A CA 1
ATOM 2749 C C . VAL A 1 347 ? -17.189 14.188 41.291 1.00 82.12 347 VAL A C 1
ATOM 2751 O O . VAL A 1 347 ? -16.226 13.524 41.675 1.00 82.12 347 VAL A O 1
ATOM 2754 N N . PHE A 1 348 ? -17.416 14.422 39.998 1.00 84.62 348 PHE A N 1
ATOM 2755 C CA . PHE A 1 348 ? -16.529 13.969 38.934 1.00 84.62 348 PHE A CA 1
ATOM 2756 C C . PHE A 1 348 ? -15.117 14.564 39.081 1.00 84.62 348 PHE A C 1
ATOM 2758 O O . PHE A 1 348 ? -14.147 13.805 39.110 1.00 84.62 348 PHE A O 1
ATOM 2765 N N . GLN A 1 349 ? -15.014 15.883 39.273 1.00 82.88 349 GLN A N 1
ATOM 2766 C CA . GLN A 1 349 ? -13.756 16.614 39.459 1.00 82.88 349 GLN A CA 1
ATOM 2767 C C . GLN A 1 349 ? -13.005 16.228 40.741 1.00 82.88 349 GLN A C 1
ATOM 2769 O O . GLN A 1 349 ? -11.794 16.045 40.704 1.00 82.88 349 GLN A O 1
ATOM 2774 N N . GLU A 1 350 ? -13.698 16.114 41.877 1.00 82.19 350 GLU A N 1
ATOM 2775 C CA . GLU A 1 350 ? -13.053 15.904 43.181 1.00 82.19 350 GLU A CA 1
ATOM 2776 C C . GLU A 1 350 ? -12.711 14.432 43.451 1.00 82.19 350 GLU A C 1
ATOM 2778 O O . GLU A 1 350 ? -11.736 14.146 44.147 1.00 82.19 350 GLU A O 1
ATOM 2783 N N . MET A 1 351 ? -13.491 13.486 42.908 1.00 82.06 351 MET A N 1
ATOM 2784 C CA . MET A 1 351 ? -13.342 12.064 43.229 1.00 82.06 351 MET A CA 1
ATOM 2785 C C . MET A 1 351 ? -12.859 11.209 42.056 1.00 82.06 351 MET A C 1
ATOM 2787 O O . MET A 1 351 ? -11.959 10.391 42.246 1.00 82.06 351 MET A O 1
ATOM 2791 N N . PHE A 1 352 ? -13.461 11.335 40.869 1.00 83.75 352 PHE A N 1
ATOM 2792 C CA . PHE A 1 352 ? -13.198 10.405 39.764 1.00 83.75 352 PHE A CA 1
ATOM 2793 C C . PHE A 1 352 ? -11.976 10.793 38.933 1.00 83.75 352 PHE A C 1
ATOM 2795 O O . PHE A 1 352 ? -11.194 9.899 38.607 1.00 83.75 352 PHE A O 1
ATOM 2802 N N . ILE A 1 353 ? -11.766 12.085 38.642 1.00 83.81 353 ILE A N 1
ATOM 2803 C CA . ILE A 1 353 ? -10.578 12.541 37.902 1.00 83.81 353 ILE A CA 1
ATOM 2804 C C . ILE A 1 353 ? -9.285 12.162 38.654 1.00 83.81 353 ILE A C 1
ATOM 2806 O O . ILE A 1 353 ? -8.489 11.419 38.076 1.00 83.81 353 ILE A O 1
ATOM 2810 N N . PRO A 1 354 ? -9.081 12.532 39.939 1.00 82.31 354 PRO A N 1
ATOM 2811 C CA . PRO A 1 354 ? -7.856 12.178 40.655 1.00 82.31 354 PRO A CA 1
ATOM 2812 C C . PRO A 1 354 ? -7.688 10.665 40.785 1.00 82.31 354 PRO A C 1
ATOM 2814 O O . PRO A 1 354 ? -6.617 10.134 40.540 1.00 82.31 354 PRO A O 1
ATOM 2817 N N . TRP A 1 355 ? -8.760 9.925 41.088 1.00 81.88 355 TRP A N 1
ATOM 2818 C CA . TRP A 1 355 ? -8.668 8.474 41.273 1.00 81.88 355 TRP A CA 1
ATOM 2819 C C . TRP A 1 355 ? -8.314 7.705 39.989 1.00 81.88 355 TRP A C 1
ATOM 2821 O O . TRP A 1 355 ? -7.618 6.687 40.055 1.00 81.88 355 TRP A O 1
ATOM 2831 N N . CYS A 1 356 ? -8.797 8.164 38.830 1.00 80.81 356 CYS A N 1
ATOM 2832 C CA . CYS A 1 356 ? -8.556 7.487 37.557 1.00 80.81 356 CYS A CA 1
ATOM 2833 C C . CYS A 1 356 ? -7.237 7.911 36.895 1.00 80.81 356 CYS A C 1
ATOM 2835 O O . CYS A 1 356 ? -6.668 7.123 36.139 1.00 80.81 356 CYS A O 1
ATOM 2837 N N . VAL A 1 357 ? -6.754 9.127 37.179 1.00 75.81 357 VAL A N 1
ATOM 2838 C CA . VAL A 1 357 ? -5.533 9.697 36.586 1.00 75.81 357 VAL A CA 1
ATOM 2839 C C . VAL A 1 357 ? -4.302 9.490 37.484 1.00 75.81 357 VAL A C 1
ATOM 2841 O O . VAL A 1 357 ? -3.234 9.146 36.971 1.00 75.81 357 VAL A O 1
ATOM 2844 N N . ASP A 1 358 ? -4.434 9.610 38.811 1.00 71.75 358 ASP A N 1
ATOM 2845 C CA . ASP A 1 358 ? -3.334 9.409 39.763 1.00 71.75 358 ASP A CA 1
ATOM 2846 C C . ASP A 1 358 ? -3.152 7.914 40.071 1.00 71.75 358 ASP A C 1
ATOM 2848 O O . ASP A 1 358 ? -3.926 7.289 40.799 1.00 71.75 358 ASP A O 1
ATOM 2852 N N . GLY A 1 359 ? -2.109 7.300 39.509 1.00 60.97 359 GLY A N 1
ATOM 2853 C CA . GLY A 1 359 ? -1.858 5.865 39.674 1.00 60.97 359 GLY A CA 1
ATOM 2854 C C . GLY A 1 359 ? -0.440 5.451 39.303 1.00 60.97 359 GLY A C 1
ATOM 2855 O O . GLY A 1 359 ? -0.261 4.662 38.373 1.00 60.97 359 GLY A O 1
ATOM 2856 N N . TYR A 1 360 ? 0.561 5.999 39.997 1.00 55.03 360 TYR A N 1
ATOM 2857 C CA . TYR A 1 360 ? 1.989 5.757 39.729 1.00 55.03 360 TYR A CA 1
ATOM 2858 C C . TYR A 1 360 ? 2.429 4.298 39.978 1.00 55.03 360 TYR A C 1
ATOM 2860 O O . TYR A 1 360 ? 3.318 3.817 39.284 1.00 55.03 360 TYR A O 1
ATOM 2868 N N . ASP A 1 361 ? 1.755 3.566 40.875 1.00 54.34 361 ASP A N 1
ATOM 2869 C CA . ASP A 1 361 ? 2.120 2.185 41.250 1.00 54.34 361 ASP A CA 1
ATOM 2870 C C . ASP A 1 361 ? 1.262 1.095 40.570 1.00 54.34 361 ASP A C 1
ATOM 2872 O O . ASP A 1 361 ? 1.452 -0.100 40.802 1.00 54.34 361 ASP A O 1
ATOM 2876 N N . SER A 1 362 ? 0.302 1.490 39.727 1.00 63.31 362 SER A N 1
ATOM 2877 C CA . SER A 1 362 ? -0.650 0.564 39.097 1.00 63.31 362 SER A CA 1
ATOM 2878 C C . SER A 1 362 ? -0.165 0.075 37.727 1.00 63.31 362 SER A C 1
ATOM 2880 O O . SER A 1 362 ? 0.411 0.833 36.948 1.00 63.31 362 SER A O 1
ATOM 2882 N N . SER A 1 363 ? -0.407 -1.202 37.406 1.00 75.44 363 SER A N 1
ATOM 2883 C CA . SER A 1 363 ? -0.038 -1.768 36.096 1.00 75.44 363 SER A CA 1
ATOM 2884 C C . SER A 1 363 ? -0.724 -1.030 34.934 1.00 75.44 363 SER A C 1
ATOM 2886 O O . SER A 1 363 ? -1.850 -0.549 35.082 1.00 75.44 363 SER A O 1
ATOM 2888 N N . THR A 1 364 ? -0.104 -1.004 33.748 1.00 75.94 364 THR A N 1
ATOM 2889 C CA . THR A 1 364 ? -0.660 -0.355 32.540 1.00 75.94 364 THR A CA 1
ATOM 2890 C C . THR A 1 364 ? -2.094 -0.806 32.232 1.00 75.94 364 THR A C 1
ATOM 2892 O O . THR A 1 364 ? -2.935 0.010 31.871 1.00 75.94 364 THR A O 1
ATOM 2895 N N . ALA A 1 365 ? -2.411 -2.087 32.456 1.00 77.19 365 ALA A N 1
ATOM 2896 C CA . ALA A 1 365 ? -3.752 -2.635 32.244 1.00 77.19 365 ALA A CA 1
ATOM 2897 C C . ALA A 1 365 ? -4.797 -2.100 33.245 1.00 77.19 365 ALA A C 1
ATOM 2899 O O . ALA A 1 365 ? -5.952 -1.889 32.880 1.00 77.19 365 ALA A O 1
ATOM 2900 N N . VAL A 1 366 ? -4.401 -1.853 34.498 1.00 80.12 366 VAL A N 1
ATOM 2901 C CA . VAL A 1 366 ? -5.269 -1.234 35.515 1.00 80.12 366 VAL A CA 1
ATOM 2902 C C . VAL A 1 366 ? -5.487 0.244 35.196 1.00 80.12 366 VAL A C 1
ATOM 2904 O O . VAL A 1 366 ? -6.616 0.719 35.287 1.00 80.12 366 VAL A O 1
ATOM 2907 N N . ARG A 1 367 ? -4.442 0.960 34.756 1.00 79.50 367 ARG A N 1
ATOM 2908 C CA . ARG A 1 367 ? -4.555 2.357 34.301 1.00 79.50 367 ARG A CA 1
ATOM 2909 C C . ARG A 1 367 ? -5.506 2.493 33.114 1.00 79.50 367 ARG A C 1
ATOM 2911 O O . ARG A 1 367 ? -6.391 3.340 33.152 1.00 79.50 367 ARG A O 1
ATOM 2918 N N . ALA A 1 368 ? -5.383 1.615 32.119 1.00 80.94 368 ALA A N 1
ATOM 2919 C CA . ALA A 1 368 ? -6.297 1.573 30.981 1.00 80.94 368 ALA A CA 1
ATOM 2920 C C . ALA A 1 368 ? -7.753 1.356 31.430 1.00 80.94 368 ALA A C 1
ATOM 2922 O O . ALA A 1 368 ? -8.634 2.101 31.021 1.00 80.94 368 ALA A O 1
ATOM 2923 N N . ALA A 1 369 ? -8.002 0.414 32.348 1.00 82.06 369 ALA A N 1
ATOM 2924 C CA . ALA A 1 369 ? -9.348 0.163 32.870 1.00 82.06 369 ALA A CA 1
ATOM 2925 C C . ALA A 1 369 ? -9.916 1.335 33.699 1.00 82.06 369 ALA A C 1
ATOM 2927 O O . ALA A 1 369 ? -11.124 1.569 33.690 1.00 82.06 369 ALA A O 1
ATOM 2928 N N . LYS A 1 370 ? -9.065 2.086 34.413 1.00 84.88 370 LYS A N 1
ATOM 2929 C CA . LYS A 1 370 ? -9.462 3.323 35.108 1.00 84.88 370 LYS A CA 1
ATOM 2930 C C . LYS A 1 370 ? -9.833 4.432 34.116 1.00 84.88 370 LYS A C 1
ATOM 2932 O O . LYS A 1 370 ? -10.811 5.139 34.339 1.00 84.88 370 LYS A O 1
ATOM 2937 N N . GLN A 1 371 ? -9.093 4.565 33.016 1.00 85.56 371 GLN A N 1
ATOM 2938 C CA . GLN A 1 371 ? -9.415 5.519 31.952 1.00 85.56 371 GLN A CA 1
ATOM 2939 C C . GLN A 1 371 ? -10.692 5.127 31.191 1.00 85.56 371 GLN A C 1
ATOM 2941 O O . GLN A 1 371 ? -11.530 5.993 30.966 1.00 85.56 371 GLN A O 1
ATOM 2946 N N . ASP A 1 372 ? -10.907 3.837 30.903 1.00 85.19 372 ASP A N 1
ATOM 2947 C CA . ASP A 1 372 ? -12.167 3.329 30.331 1.00 85.19 372 ASP A CA 1
ATOM 2948 C C . ASP A 1 372 ? -13.367 3.687 31.234 1.00 85.19 372 ASP A C 1
ATOM 2950 O O . ASP A 1 372 ? -14.411 4.146 30.767 1.00 85.19 372 ASP A O 1
ATOM 2954 N N . LEU A 1 373 ? -13.210 3.555 32.559 1.00 86.56 373 LEU A N 1
ATOM 2955 C CA . LEU A 1 373 ? -14.223 3.993 33.522 1.00 86.56 373 LEU A CA 1
ATOM 2956 C C . LEU A 1 373 ? -14.447 5.513 33.465 1.00 86.56 373 LEU A C 1
ATOM 2958 O O . LEU A 1 373 ? -15.596 5.953 33.409 1.00 86.56 373 LEU A O 1
ATOM 2962 N N . LEU A 1 374 ? -13.380 6.316 33.450 1.00 87.50 374 LEU A N 1
ATOM 2963 C CA . LEU A 1 374 ? -13.468 7.778 33.384 1.00 87.50 374 LEU A CA 1
ATOM 2964 C C . LEU A 1 374 ? -14.210 8.256 32.127 1.00 87.50 374 LEU A C 1
ATOM 2966 O O . LEU A 1 374 ? -15.063 9.137 32.219 1.00 87.50 374 LEU A O 1
ATOM 2970 N N . LEU A 1 375 ? -13.925 7.650 30.972 1.00 87.25 375 LEU A N 1
ATOM 2971 C CA . LEU A 1 375 ? -14.568 7.978 29.699 1.00 87.25 375 LEU A CA 1
ATOM 2972 C C . LEU A 1 375 ? -16.025 7.500 29.639 1.00 87.25 375 LEU A C 1
ATOM 2974 O O . LEU A 1 375 ? -16.883 8.219 29.119 1.00 87.25 375 LEU A O 1
ATOM 2978 N N . SER A 1 376 ? -16.339 6.350 30.247 1.00 85.69 376 SER A N 1
ATOM 2979 C CA . SER A 1 376 ? -17.728 5.882 30.366 1.00 85.69 376 SER A CA 1
ATOM 2980 C C . SER A 1 376 ? -18.599 6.841 31.191 1.00 85.69 376 SER A C 1
ATOM 2982 O O . SER A 1 376 ? -19.792 6.977 30.927 1.00 85.69 376 SER A O 1
ATOM 2984 N N . LEU A 1 377 ? -18.000 7.567 32.145 1.00 85.69 377 LEU A N 1
ATOM 2985 C CA . LEU A 1 377 ? -18.672 8.543 33.011 1.00 85.69 377 LEU A CA 1
ATOM 2986 C C . LEU A 1 377 ? -18.950 9.904 32.342 1.00 85.69 377 LEU A C 1
ATOM 2988 O O . LEU A 1 377 ? -19.534 10.785 32.980 1.00 85.69 377 LEU A O 1
ATOM 2992 N N . LEU A 1 378 ? -18.549 10.101 31.082 1.00 85.06 378 LEU A N 1
ATOM 2993 C CA . LEU A 1 378 ? -18.825 11.333 30.343 1.00 85.06 378 LEU A CA 1
ATOM 2994 C C . LEU A 1 378 ? -20.313 11.426 29.985 1.00 85.06 378 LEU A C 1
ATOM 2996 O O . LEU A 1 378 ? -20.843 10.635 29.202 1.00 85.06 378 LEU A O 1
ATOM 3000 N N . ASP A 1 379 ? -20.982 12.419 30.553 1.00 84.31 379 ASP A N 1
ATOM 3001 C CA . ASP A 1 379 ? -22.398 12.699 30.359 1.00 84.31 379 ASP A CA 1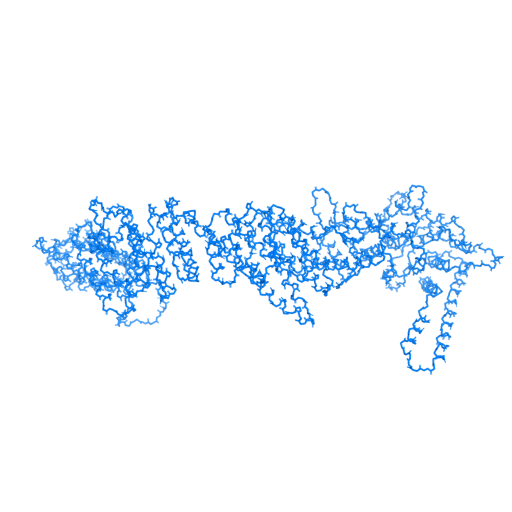
ATOM 3002 C C . ASP A 1 379 ? -22.605 13.652 29.177 1.00 84.31 379 ASP A C 1
ATOM 3004 O O . ASP A 1 379 ? -21.821 14.577 28.981 1.00 84.31 379 ASP A O 1
ATOM 3008 N N . ASP A 1 380 ? -23.663 13.460 28.387 1.00 80.69 380 ASP A N 1
ATOM 3009 C CA . ASP A 1 380 ? -23.825 14.197 27.125 1.00 80.69 380 ASP A CA 1
ATOM 3010 C C . ASP A 1 380 ? -24.072 15.699 27.333 1.00 80.69 380 ASP A C 1
ATOM 3012 O O . ASP A 1 380 ? -23.602 16.514 26.542 1.00 80.69 380 ASP A O 1
ATOM 3016 N N . GLU A 1 381 ? -24.769 16.082 28.405 1.00 80.75 381 GLU A N 1
ATOM 3017 C CA . GLU A 1 381 ? -25.061 17.486 28.726 1.00 80.75 381 GLU A CA 1
ATOM 3018 C C . GLU A 1 381 ? -23.862 18.213 29.361 1.00 80.75 381 GLU A C 1
ATOM 3020 O O . GLU A 1 381 ? -23.721 19.424 29.196 1.00 80.75 381 GLU A O 1
ATOM 3025 N N . CYS A 1 382 ? -22.999 17.492 30.086 1.00 82.19 382 CYS A N 1
ATOM 3026 C CA . CYS A 1 382 ? -21.822 18.049 30.767 1.00 82.19 382 CYS A CA 1
ATOM 3027 C C . CYS A 1 382 ? -20.507 17.819 30.003 1.00 82.19 382 CYS A C 1
ATOM 3029 O O . CYS A 1 382 ? -19.445 18.226 30.480 1.00 82.19 382 CYS A O 1
ATOM 3031 N N . PHE A 1 383 ? -20.571 17.179 28.833 1.00 85.88 383 PHE A N 1
ATOM 3032 C CA . PHE A 1 383 ? -19.430 16.611 28.119 1.00 85.88 383 PHE A CA 1
ATOM 3033 C C . PHE A 1 383 ? -18.263 17.590 27.944 1.00 85.88 383 PHE A C 1
ATOM 3035 O O . PHE A 1 383 ? -17.129 17.269 28.291 1.00 85.88 383 PHE A O 1
ATOM 3042 N N . SER A 1 384 ? -18.533 18.797 27.434 1.00 83.25 384 SER A N 1
ATOM 3043 C CA . SER A 1 384 ? -17.485 19.777 27.123 1.00 83.25 384 SER A CA 1
ATOM 3044 C C . SER A 1 384 ? -16.727 20.235 28.368 1.00 83.25 384 SER A C 1
ATOM 3046 O O . SER A 1 384 ? -15.508 20.383 28.323 1.00 83.25 384 SER A O 1
ATOM 3048 N N . GLN A 1 385 ? -17.441 20.426 29.483 1.00 85.06 385 GLN A N 1
ATOM 3049 C CA . GLN A 1 385 ? -16.828 20.807 30.753 1.00 85.06 385 GLN A CA 1
ATOM 3050 C C . GLN A 1 385 ? -16.030 19.635 31.328 1.00 85.06 385 GLN A C 1
ATOM 3052 O O . GLN A 1 385 ? -14.861 19.806 31.648 1.00 85.06 385 GLN A O 1
ATOM 3057 N N . GLN A 1 386 ? -16.618 18.432 31.375 1.00 87.56 386 GLN A N 1
ATOM 3058 C CA . GLN A 1 386 ? -15.944 17.241 31.900 1.00 87.56 386 GLN A CA 1
ATOM 3059 C C . GLN A 1 386 ? -14.659 16.916 31.137 1.00 87.56 386 GLN A C 1
ATOM 3061 O O . GLN A 1 386 ? -13.636 16.637 31.757 1.00 87.56 386 GLN A O 1
ATOM 3066 N N . TRP A 1 387 ? -14.697 16.963 29.803 1.00 89.56 387 TRP A N 1
ATOM 3067 C CA . TRP A 1 387 ? -13.513 16.734 28.982 1.00 89.56 387 TRP A CA 1
ATOM 3068 C C . TRP A 1 387 ? -12.445 17.799 29.244 1.00 89.56 387 TRP A C 1
ATOM 3070 O O . TRP A 1 387 ? -11.291 17.456 29.486 1.00 89.56 387 TRP A O 1
ATOM 3080 N N . SER A 1 388 ? -12.827 19.081 29.290 1.00 86.00 388 SER A N 1
ATOM 3081 C CA . SER A 1 388 ? -11.889 20.168 29.589 1.00 86.00 388 SER A CA 1
ATOM 3082 C C . SER A 1 388 ? -11.251 20.036 30.975 1.00 86.00 388 SER A C 1
ATOM 3084 O O . SER A 1 388 ? -10.047 20.254 31.112 1.00 86.00 388 SER A O 1
ATOM 3086 N N . ASP A 1 389 ? -12.012 19.606 31.983 1.00 86.06 389 ASP A N 1
ATOM 3087 C CA . ASP A 1 389 ? -11.506 19.382 33.339 1.00 86.06 389 ASP A CA 1
ATOM 3088 C C . ASP A 1 389 ? -10.509 18.218 33.392 1.00 86.06 389 ASP A C 1
ATOM 3090 O O . ASP A 1 389 ? -9.460 18.336 34.023 1.00 86.06 389 ASP A O 1
ATOM 3094 N N . VAL A 1 390 ? -10.802 17.108 32.698 1.00 86.81 390 VAL A N 1
ATOM 3095 C CA . VAL A 1 390 ? -9.889 15.956 32.596 1.00 86.81 390 VAL A CA 1
ATOM 3096 C C . VAL A 1 390 ? -8.582 16.376 31.934 1.00 86.81 390 VAL A C 1
ATOM 3098 O O . VAL A 1 390 ? -7.508 16.091 32.464 1.00 86.81 390 VAL A O 1
ATOM 3101 N N . ILE A 1 391 ? -8.661 17.086 30.805 1.00 86.56 391 ILE A N 1
ATOM 3102 C CA . ILE A 1 391 ? -7.473 17.547 30.088 1.00 86.56 391 ILE A CA 1
ATOM 3103 C C . ILE A 1 391 ? -6.670 18.525 30.947 1.00 86.56 391 ILE A C 1
ATOM 3105 O O . ILE A 1 391 ? -5.469 18.327 31.132 1.00 86.56 391 ILE A O 1
ATOM 3109 N N . SER A 1 392 ? -7.317 19.535 31.528 1.00 85.81 392 SER A N 1
ATOM 3110 C CA . SER A 1 392 ? -6.648 20.523 32.382 1.00 85.81 392 SER A CA 1
ATOM 3111 C C . SER A 1 392 ? -5.952 19.853 33.564 1.00 85.81 392 SER A C 1
ATOM 3113 O O . SER A 1 392 ? -4.787 20.135 33.817 1.00 85.81 392 SER A O 1
ATOM 3115 N N . TYR A 1 393 ? -6.594 18.876 34.209 1.00 83.62 393 TYR A N 1
ATOM 3116 C CA . TYR A 1 393 ? -6.004 18.127 35.316 1.00 83.62 393 TYR A CA 1
ATOM 3117 C C . TYR A 1 393 ? -4.743 17.339 34.919 1.00 83.62 393 TYR A C 1
ATOM 3119 O O . TYR A 1 393 ? -3.740 17.374 35.635 1.00 83.62 393 TYR A O 1
ATOM 3127 N N . VAL A 1 394 ? -4.761 16.659 33.764 1.00 81.88 394 VAL A N 1
ATOM 3128 C CA . VAL A 1 394 ? -3.591 15.925 33.240 1.00 81.88 394 VAL A CA 1
ATOM 3129 C C . VAL A 1 394 ? -2.430 16.886 32.943 1.00 81.88 394 VAL A C 1
ATOM 3131 O O . VAL A 1 394 ? -1.271 16.575 33.238 1.00 81.88 394 VAL A O 1
ATOM 3134 N N . PHE A 1 395 ? -2.719 18.077 32.408 1.00 77.50 395 PHE A N 1
ATOM 3135 C CA . PHE A 1 395 ? -1.701 19.085 32.095 1.00 77.50 395 PHE A CA 1
ATOM 3136 C C . PHE A 1 395 ? -1.205 19.870 33.329 1.00 77.50 395 PHE A C 1
ATOM 3138 O O . PHE A 1 395 ? -0.013 20.202 33.387 1.00 77.50 395 PHE A O 1
ATOM 3145 N N . ASP A 1 396 ? -2.048 20.087 34.343 1.00 76.44 396 ASP A N 1
ATOM 3146 C CA . ASP A 1 396 ? -1.770 20.914 35.527 1.00 76.44 396 ASP A CA 1
ATOM 3147 C C . ASP A 1 396 ? -0.884 20.251 36.587 1.00 76.44 396 ASP A C 1
ATOM 3149 O O . ASP A 1 396 ? -0.373 20.958 37.454 1.00 76.44 396 ASP A O 1
ATOM 3153 N N . GLN A 1 397 ? -0.628 18.934 36.540 1.00 63.09 397 GLN A N 1
ATOM 3154 C CA . GLN A 1 397 ? 0.214 18.268 37.548 1.00 63.09 397 GLN A CA 1
ATOM 3155 C C . GLN A 1 397 ? 1.614 18.912 37.620 1.00 63.09 397 GLN A C 1
ATOM 3157 O O . GLN A 1 397 ? 2.485 18.659 36.786 1.00 63.09 397 GLN A O 1
ATOM 3162 N N . GLN A 1 398 ? 1.852 19.787 38.601 1.00 48.75 398 GLN A N 1
ATOM 3163 C CA . GLN A 1 398 ? 2.986 20.722 38.605 1.00 48.75 398 GLN A CA 1
ATOM 3164 C C . GLN A 1 398 ? 4.371 20.073 38.823 1.00 48.75 398 GLN A C 1
ATOM 3166 O O . GLN A 1 398 ? 5.360 20.800 38.909 1.00 48.75 398 GLN A O 1
ATOM 3171 N N . HIS A 1 399 ? 4.499 18.737 38.871 1.00 46.81 399 HIS A N 1
ATOM 3172 C CA . HIS A 1 399 ? 5.756 18.093 39.281 1.00 46.81 399 HIS A CA 1
ATOM 3173 C C . HIS A 1 399 ? 6.373 16.996 38.400 1.00 46.81 399 HIS A C 1
ATOM 3175 O O . HIS A 1 399 ? 7.527 16.665 38.659 1.00 46.81 399 HIS A O 1
ATOM 3181 N N . HIS A 1 400 ? 5.759 16.504 37.317 1.00 51.47 400 HIS A N 1
ATOM 3182 C CA . HIS A 1 400 ? 6.374 15.410 36.536 1.00 51.47 400 HIS A CA 1
ATOM 3183 C C . HIS A 1 400 ? 6.156 15.577 35.024 1.00 51.47 400 HIS A C 1
ATOM 3185 O O . HIS A 1 400 ? 5.107 15.245 34.496 1.00 51.47 400 HIS A O 1
ATOM 3191 N N . GLY A 1 401 ? 7.137 16.137 34.306 1.00 49.78 401 GLY A N 1
ATOM 3192 C CA . GLY A 1 401 ? 7.008 16.468 32.875 1.00 49.78 401 GLY A CA 1
ATOM 3193 C C . GLY A 1 401 ? 6.960 15.271 31.913 1.00 49.78 401 GLY A C 1
ATOM 3194 O O . GLY A 1 401 ? 6.430 15.412 30.817 1.00 49.78 401 GLY A O 1
ATOM 3195 N N . PHE A 1 402 ? 7.473 14.101 32.310 1.00 47.41 402 PHE A N 1
ATOM 3196 C CA . PHE A 1 402 ? 7.608 12.938 31.419 1.00 47.41 402 PHE A CA 1
ATOM 3197 C C . PHE A 1 402 ? 6.431 11.947 31.489 1.00 47.41 402 PHE A C 1
ATOM 3199 O O . PHE A 1 402 ? 6.109 11.340 30.472 1.00 47.41 402 PHE A O 1
ATOM 3206 N N . ASP A 1 403 ? 5.719 11.858 32.619 1.00 60.56 403 ASP A N 1
ATOM 3207 C CA . ASP A 1 403 ? 4.550 10.970 32.775 1.00 60.56 403 ASP A CA 1
ATOM 3208 C C . ASP A 1 403 ? 3.245 11.561 32.210 1.00 60.56 403 ASP A C 1
ATOM 3210 O O . ASP A 1 403 ? 2.262 10.841 32.011 1.00 60.56 403 ASP A O 1
ATOM 3214 N N . LYS A 1 404 ? 3.232 12.865 31.895 1.00 72.06 404 LYS A N 1
ATOM 3215 C CA . LYS A 1 404 ? 2.068 13.556 31.312 1.00 72.06 404 LYS A CA 1
ATOM 3216 C C . LYS A 1 404 ? 1.750 13.069 29.905 1.00 72.06 404 LYS A C 1
ATOM 3218 O O . LYS A 1 404 ? 0.601 12.756 29.617 1.00 72.06 404 LYS A O 1
ATOM 3223 N N . LEU A 1 405 ? 2.766 12.983 29.043 1.00 74.94 405 LEU A N 1
ATOM 3224 C CA . LEU A 1 405 ? 2.584 12.615 27.635 1.00 74.94 405 LEU A CA 1
ATOM 3225 C C . LEU A 1 405 ? 2.139 11.158 27.485 1.00 74.94 405 LEU A C 1
ATOM 3227 O O . LEU A 1 405 ? 1.206 10.902 26.738 1.00 74.94 405 LEU A O 1
ATOM 3231 N N . ALA A 1 406 ? 2.720 10.234 28.258 1.00 75.50 406 ALA A N 1
ATOM 3232 C CA . ALA A 1 406 ? 2.325 8.822 28.247 1.00 75.50 406 ALA A CA 1
ATOM 3233 C C . ALA A 1 406 ? 0.914 8.596 28.829 1.00 75.50 406 ALA A C 1
ATOM 3235 O O . ALA A 1 406 ? 0.141 7.784 28.327 1.00 75.50 406 ALA A O 1
ATOM 3236 N N . SER A 1 407 ? 0.540 9.338 29.880 1.00 76.12 407 SER A N 1
ATOM 3237 C CA . SER A 1 407 ? -0.823 9.274 30.434 1.00 76.12 407 SER A CA 1
ATOM 3238 C C . SER A 1 407 ? -1.864 9.820 29.458 1.00 76.12 407 SER A C 1
ATOM 3240 O O . SER A 1 407 ? -2.976 9.293 29.386 1.00 76.12 407 SER A O 1
ATOM 3242 N N . MET A 1 408 ? -1.491 10.864 28.717 1.00 83.38 408 MET A N 1
ATOM 3243 C CA . MET A 1 408 ? -2.326 11.499 27.707 1.00 83.38 408 MET A CA 1
ATOM 3244 C C . MET A 1 408 ? -2.452 10.650 26.439 1.00 83.38 408 MET A C 1
ATOM 3246 O O . MET A 1 408 ? -3.542 10.549 25.893 1.00 83.38 408 MET A O 1
ATOM 3250 N N . GLU A 1 409 ? -1.369 10.007 26.003 1.00 83.44 409 GLU A N 1
ATOM 3251 C CA . GLU A 1 409 ? -1.364 9.034 24.905 1.00 83.44 409 GLU A CA 1
ATOM 3252 C C . GLU A 1 409 ? -2.416 7.944 25.137 1.00 83.44 409 GLU A C 1
ATOM 3254 O O . GLU A 1 409 ? -3.317 7.776 24.315 1.00 83.44 409 GLU A O 1
ATOM 3259 N N . LEU A 1 410 ? -2.359 7.277 26.297 1.00 83.69 410 LEU A N 1
ATOM 3260 C CA . LEU A 1 410 ? -3.314 6.226 26.653 1.00 83.69 410 LEU A CA 1
ATOM 3261 C C . LEU A 1 410 ? -4.752 6.769 26.710 1.00 83.69 410 LEU A C 1
ATOM 3263 O O . LEU A 1 410 ? -5.676 6.133 26.208 1.00 83.69 410 LEU A O 1
ATOM 3267 N N . LEU A 1 411 ? -4.945 7.975 27.258 1.00 86.12 411 LEU A N 1
ATOM 3268 C CA . LEU A 1 411 ? -6.267 8.600 27.345 1.00 86.12 411 LEU A CA 1
ATOM 3269 C C . LEU A 1 411 ? -6.856 8.889 25.956 1.00 86.12 411 LEU A C 1
ATOM 3271 O O . LEU A 1 411 ? -8.049 8.677 25.747 1.00 86.12 411 LEU A O 1
ATOM 3275 N N . LEU A 1 412 ? -6.041 9.370 25.014 1.00 87.56 412 LEU A N 1
ATOM 3276 C CA . LEU A 1 412 ? -6.463 9.668 23.643 1.00 87.56 412 LEU A CA 1
ATOM 3277 C C . LEU A 1 412 ? -6.746 8.398 22.834 1.00 87.56 412 LEU A C 1
ATOM 3279 O O . LEU A 1 412 ? -7.692 8.378 22.045 1.00 87.56 412 LEU A O 1
ATOM 3283 N N . GLU A 1 413 ? -5.977 7.329 23.051 1.00 85.69 413 GLU A N 1
ATOM 3284 C CA . GLU A 1 413 ? -6.267 6.010 22.483 1.00 85.69 413 GLU A CA 1
ATOM 3285 C C . GLU A 1 413 ? -7.635 5.507 22.966 1.00 85.69 413 GLU A C 1
ATOM 3287 O O . GLU A 1 413 ? -8.502 5.186 22.153 1.00 85.69 413 GLU A O 1
ATOM 3292 N N . LYS A 1 414 ? -7.900 5.573 24.276 1.00 86.00 414 LYS A N 1
ATOM 3293 C CA . LYS A 1 414 ? -9.201 5.184 24.837 1.00 86.00 414 LYS A CA 1
ATOM 3294 C C . LYS A 1 414 ? -10.351 6.102 24.423 1.00 86.00 414 LYS A C 1
ATOM 3296 O O . LYS A 1 414 ? -11.468 5.637 24.204 1.00 86.00 414 LYS A O 1
ATOM 3301 N N . ALA A 1 415 ? -10.097 7.399 24.252 1.00 86.38 415 ALA A N 1
ATOM 3302 C CA . ALA A 1 415 ? -11.094 8.333 23.731 1.00 86.38 415 ALA A CA 1
ATOM 3303 C C . ALA A 1 415 ? -11.525 7.964 22.301 1.00 86.38 415 ALA A C 1
ATOM 3305 O O . ALA A 1 415 ? -12.698 8.096 21.953 1.00 86.38 415 ALA A O 1
ATOM 3306 N N . ARG A 1 416 ? -10.604 7.449 21.479 1.00 86.38 416 ARG A N 1
ATOM 3307 C CA . ARG A 1 416 ? -10.888 6.978 20.116 1.00 86.38 416 ARG A CA 1
ATOM 3308 C C . ARG A 1 416 ? -11.778 5.734 20.109 1.00 86.38 416 ARG A C 1
ATOM 3310 O O . ARG A 1 416 ? -12.749 5.694 19.348 1.00 86.38 416 ARG A O 1
ATOM 3317 N N . ASP A 1 417 ? -11.497 4.769 20.986 1.00 83.38 417 ASP A N 1
ATOM 3318 C CA . ASP A 1 417 ? -12.366 3.603 21.201 1.00 83.38 417 ASP A CA 1
ATOM 3319 C C . ASP A 1 417 ? -13.778 4.066 21.591 1.00 83.38 417 ASP A C 1
ATOM 3321 O O . ASP A 1 417 ? -14.773 3.664 20.983 1.00 83.38 417 ASP A O 1
ATOM 3325 N N . GLN A 1 418 ? -13.866 5.027 22.517 1.00 82.12 418 GLN A N 1
ATOM 3326 C CA . GLN A 1 418 ? -15.135 5.577 22.985 1.00 82.12 418 GLN A CA 1
ATOM 3327 C C . GLN A 1 418 ? -15.931 6.306 21.886 1.00 82.12 418 GLN A C 1
ATOM 3329 O O . GLN A 1 418 ? -17.163 6.227 21.879 1.00 82.12 418 GLN A O 1
ATOM 3334 N N . ILE A 1 419 ? -15.269 7.008 20.957 1.00 83.62 419 ILE A N 1
ATOM 3335 C CA . ILE A 1 419 ? -15.916 7.622 19.779 1.00 83.62 419 ILE A CA 1
ATOM 3336 C C . ILE A 1 419 ? -16.521 6.539 18.879 1.00 83.62 419 ILE A C 1
ATOM 3338 O O . ILE A 1 419 ? -17.654 6.675 18.406 1.00 83.62 419 ILE A O 1
ATOM 3342 N N . THR A 1 420 ? -15.785 5.449 18.665 1.00 81.31 420 THR A N 1
ATOM 3343 C CA . THR A 1 420 ? -16.230 4.317 17.839 1.00 81.31 420 THR A CA 1
ATOM 3344 C C . THR A 1 420 ? -17.447 3.632 18.466 1.00 81.31 420 THR A C 1
ATOM 3346 O O . THR A 1 420 ? -18.445 3.393 17.789 1.00 81.31 420 THR A O 1
ATOM 3349 N N . GLU A 1 421 ? -17.441 3.424 19.785 1.00 77.12 421 GLU A N 1
ATOM 3350 C CA . GLU A 1 421 ? -18.604 2.902 20.513 1.00 77.12 421 GLU A CA 1
ATOM 3351 C C . GLU A 1 421 ? -19.816 3.838 20.412 1.00 77.12 421 GLU A C 1
ATOM 3353 O O . GLU A 1 421 ? -20.906 3.405 20.031 1.00 77.12 421 GLU A O 1
ATOM 3358 N N . ARG A 1 422 ? -19.634 5.142 20.677 1.00 74.25 422 ARG A N 1
ATOM 3359 C CA . ARG A 1 422 ? -20.718 6.144 20.634 1.00 74.25 422 ARG A CA 1
ATOM 3360 C C . ARG A 1 422 ? -21.305 6.352 19.235 1.00 74.25 422 ARG A C 1
ATOM 3362 O O . ARG A 1 422 ? -22.419 6.861 19.129 1.00 74.25 422 ARG A O 1
ATOM 3369 N N . SER A 1 423 ? -20.576 5.991 18.180 1.00 70.25 423 SER A N 1
ATOM 3370 C CA . SER A 1 423 ? -21.033 6.085 16.787 1.00 70.25 423 SER A CA 1
ATOM 3371 C C . SER A 1 423 ? -21.705 4.803 16.270 1.00 70.25 423 SER A C 1
ATOM 3373 O O . SER A 1 423 ? -22.404 4.848 15.255 1.00 70.25 423 SER A O 1
ATOM 3375 N N . SER A 1 424 ? -21.578 3.677 16.981 1.00 58.50 424 SER A N 1
ATOM 3376 C CA . SER A 1 424 ? -22.164 2.385 16.604 1.00 58.50 424 SER A CA 1
ATOM 3377 C C . SER A 1 424 ? -23.658 2.262 16.981 1.00 58.50 424 SER A C 1
ATOM 3379 O O . SER A 1 424 ? -24.043 1.574 17.919 1.00 58.50 424 SER A O 1
ATOM 3381 N N . GLY A 1 425 ? -24.546 2.934 16.234 1.00 57.41 425 GLY A N 1
ATOM 3382 C CA . GLY A 1 425 ? -26.005 2.784 16.374 1.00 57.41 425 GLY A CA 1
ATOM 3383 C C . GLY A 1 425 ? -26.823 3.668 15.424 1.00 57.41 425 GLY A C 1
ATOM 3384 O O . GLY A 1 425 ? -26.494 4.834 15.222 1.00 57.41 425 GLY A O 1
ATOM 3385 N N . LEU A 1 426 ? -27.905 3.119 14.846 1.00 45.12 426 LEU A N 1
ATOM 3386 C CA . LEU A 1 426 ? -28.684 3.748 13.758 1.00 45.12 426 LEU A CA 1
ATOM 3387 C C . LEU A 1 426 ? -29.349 5.095 14.129 1.00 45.12 426 LEU A C 1
ATOM 3389 O O . LEU A 1 426 ? -29.644 5.878 13.232 1.00 45.12 426 LEU A O 1
ATOM 3393 N N . GLU A 1 427 ? -29.566 5.374 15.422 1.00 48.38 427 GLU A N 1
ATOM 3394 C CA . GLU A 1 427 ? -30.210 6.606 15.927 1.00 48.38 427 GLU A CA 1
ATOM 3395 C C . GLU A 1 427 ? -29.276 7.489 16.792 1.00 48.38 427 GLU A C 1
ATOM 3397 O O . GLU A 1 427 ? -29.686 8.539 17.280 1.00 48.38 427 GLU A O 1
ATOM 3402 N N . LEU A 1 428 ? -27.997 7.113 16.961 1.00 51.44 428 LEU A N 1
ATOM 3403 C CA . LEU A 1 428 ? -27.065 7.722 17.933 1.00 51.44 428 LEU A CA 1
ATOM 3404 C C . LEU A 1 428 ? -26.041 8.705 17.330 1.00 51.44 428 LEU A C 1
ATOM 3406 O O . LEU A 1 428 ? -25.289 9.345 18.065 1.00 51.44 428 LEU A O 1
ATOM 3410 N N . SER A 1 429 ? -26.040 8.916 16.011 1.00 51.47 429 SER A N 1
ATOM 3411 C CA . SER A 1 429 ? -25.077 9.791 15.313 1.00 51.47 429 SER A CA 1
ATOM 3412 C C . SER A 1 429 ? -25.226 11.299 15.607 1.00 51.47 429 SER A C 1
ATOM 3414 O O . SER A 1 429 ? -24.496 12.115 15.040 1.00 51.47 429 SER A O 1
ATOM 3416 N N . GLN A 1 430 ? -26.184 11.696 16.454 1.00 57.19 430 GLN A N 1
ATOM 3417 C CA . GLN A 1 430 ? -26.368 13.072 16.943 1.00 57.19 430 GLN A CA 1
ATOM 3418 C C . GLN A 1 430 ? -25.882 13.279 18.390 1.00 57.19 430 GLN A C 1
ATOM 3420 O O . GLN A 1 430 ? -25.903 14.406 18.881 1.00 57.19 430 GLN A O 1
ATOM 3425 N N . ARG A 1 431 ? -25.422 12.222 19.074 1.00 70.31 431 ARG A N 1
ATOM 3426 C CA . ARG A 1 431 ? -24.963 12.285 20.468 1.00 70.31 431 ARG A CA 1
ATOM 3427 C C . ARG A 1 431 ? -23.681 13.120 20.600 1.00 70.31 431 ARG A C 1
ATOM 3429 O O . ARG A 1 431 ? -22.759 12.982 19.790 1.00 70.31 431 ARG A O 1
ATOM 3436 N N . ILE A 1 432 ? -23.584 13.965 21.627 1.00 73.19 432 ILE A N 1
ATOM 3437 C CA . ILE A 1 432 ? -22.350 14.709 21.929 1.00 73.19 432 ILE A CA 1
ATOM 3438 C C . ILE A 1 432 ? -21.235 13.698 22.282 1.00 73.19 432 ILE A C 1
ATOM 3440 O O . ILE A 1 432 ? -21.474 12.661 22.900 1.00 73.19 432 ILE A O 1
ATOM 3444 N N . GLY A 1 433 ? -20.024 13.930 21.773 1.00 73.25 433 GLY A N 1
ATOM 3445 C CA . GLY A 1 433 ? -18.915 12.965 21.816 1.00 73.25 433 GLY A CA 1
ATOM 3446 C C . GLY A 1 433 ? -18.904 11.870 20.728 1.00 73.25 433 GLY A C 1
ATOM 3447 O O . GLY A 1 433 ? -17.951 11.102 20.687 1.00 73.25 433 GLY A O 1
ATOM 3448 N N . SER A 1 434 ? -19.893 11.792 19.823 1.00 76.50 434 SER A N 1
ATOM 3449 C CA . SER A 1 434 ? -19.855 10.857 18.667 1.00 76.50 434 SER A CA 1
ATOM 3450 C C . SER A 1 434 ? -18.998 11.347 17.490 1.00 76.50 434 SER A C 1
ATOM 3452 O O . SER A 1 434 ? -18.589 10.559 16.642 1.00 76.50 434 SER A O 1
ATOM 3454 N N . LYS A 1 435 ? -18.727 12.657 17.433 1.00 80.06 435 LYS A N 1
ATOM 3455 C CA . LYS A 1 435 ? -17.871 13.293 16.428 1.00 80.06 435 LYS A CA 1
ATOM 3456 C C . LYS A 1 435 ? -16.512 13.651 17.028 1.00 80.06 435 LYS A C 1
ATOM 3458 O O . LYS A 1 435 ? -16.496 14.143 18.159 1.00 80.06 435 LYS A O 1
ATOM 3463 N N . PRO A 1 436 ? -15.414 13.518 16.265 1.00 78.62 436 PRO A N 1
ATOM 3464 C CA . PRO A 1 436 ? -14.080 13.946 16.691 1.00 78.62 436 PRO A CA 1
ATOM 3465 C C . PRO A 1 436 ? -14.019 15.410 17.142 1.00 78.62 436 PRO A C 1
ATOM 3467 O O . PRO A 1 436 ? -13.376 15.711 18.141 1.00 78.62 436 PRO A O 1
ATOM 3470 N N . ASP A 1 437 ? -14.767 16.297 16.475 1.00 78.69 437 ASP A N 1
ATOM 3471 C CA . ASP A 1 437 ? -14.803 17.738 16.773 1.00 78.69 437 ASP A CA 1
ATOM 3472 C C . ASP A 1 437 ? -15.186 18.048 18.228 1.00 78.69 437 ASP A C 1
ATOM 3474 O O . ASP A 1 437 ? -14.746 19.048 18.790 1.00 78.69 437 ASP A O 1
ATOM 3478 N N . HIS A 1 438 ? -15.993 17.190 18.862 1.00 81.06 438 HIS A N 1
ATOM 3479 C CA . HIS A 1 438 ? -16.403 17.378 20.253 1.00 81.06 438 HIS A CA 1
ATOM 3480 C C . HIS A 1 438 ? -15.250 17.146 21.243 1.00 81.06 438 HIS A C 1
ATOM 3482 O O . HIS A 1 438 ? -15.274 17.700 22.336 1.00 81.06 438 HIS A O 1
ATOM 3488 N N . TRP A 1 439 ? -14.247 16.350 20.866 1.00 84.75 439 TRP A N 1
ATOM 3489 C CA . TRP A 1 439 ? -13.092 15.990 21.700 1.00 84.75 439 TRP A CA 1
ATOM 3490 C C . TRP A 1 439 ? -11.904 16.939 21.518 1.00 84.75 439 TRP A C 1
ATOM 3492 O O . TRP A 1 439 ? -10.842 16.747 22.114 1.00 84.75 439 TRP A O 1
ATOM 3502 N N . HIS A 1 440 ? -12.069 17.975 20.700 1.00 84.75 440 HIS A N 1
ATOM 3503 C CA . HIS A 1 440 ? -11.051 18.983 20.484 1.00 84.75 440 HIS A CA 1
ATOM 3504 C C . HIS A 1 440 ? -10.797 19.816 21.758 1.00 84.75 440 HIS A C 1
ATOM 3506 O O . HIS A 1 440 ? -11.732 20.192 22.465 1.00 84.75 440 HIS A O 1
ATOM 3512 N N . HIS A 1 441 ? -9.527 20.124 22.050 1.00 87.88 441 HIS A N 1
ATOM 3513 C CA . HIS A 1 441 ? -9.144 20.976 23.179 1.00 87.88 441 HIS A CA 1
ATOM 3514 C C . HIS A 1 441 ? -7.881 21.799 22.876 1.00 87.88 441 HIS A C 1
ATOM 3516 O O . HIS A 1 441 ? -6.886 21.270 22.375 1.00 87.88 441 HIS A O 1
ATOM 3522 N N . GLU A 1 442 ? -7.882 23.080 23.259 1.00 86.44 442 GLU A N 1
ATOM 3523 C CA . GLU A 1 442 ? -6.803 24.038 22.957 1.00 86.44 442 GLU A CA 1
ATOM 3524 C C . GLU A 1 442 ? -5.450 23.629 23.566 1.00 86.44 442 GLU A C 1
ATOM 3526 O O . GLU A 1 442 ? -4.409 23.768 22.926 1.00 86.44 442 GLU A O 1
ATOM 3531 N N . LEU A 1 443 ? -5.439 23.056 24.777 1.00 84.25 443 LEU A N 1
ATOM 3532 C CA . LEU A 1 443 ? -4.207 22.553 25.413 1.00 84.25 443 LEU A CA 1
ATOM 3533 C C . LEU A 1 443 ? -3.552 21.397 24.638 1.00 84.25 443 LEU A C 1
ATOM 3535 O O . LEU A 1 443 ? -2.327 21.327 24.572 1.00 84.25 443 LEU A O 1
ATOM 3539 N N . ILE A 1 444 ? -4.345 20.512 24.024 1.00 85.19 444 ILE A N 1
ATOM 3540 C CA . ILE A 1 444 ? -3.825 19.397 23.215 1.00 85.19 444 ILE A CA 1
ATOM 3541 C C . ILE A 1 444 ? -3.173 19.958 21.956 1.00 85.19 444 ILE A C 1
ATOM 3543 O O . ILE A 1 444 ? -2.044 19.605 21.619 1.00 85.19 444 ILE A O 1
ATOM 3547 N N . GLU A 1 445 ? -3.876 20.875 21.295 1.00 88.12 445 GLU A N 1
ATOM 3548 C CA . GLU A 1 445 ? -3.436 21.481 20.046 1.00 88.12 445 GLU A CA 1
ATOM 3549 C C . GLU A 1 445 ? -2.192 22.358 20.233 1.00 88.12 445 GLU A C 1
ATOM 3551 O O . GLU A 1 445 ? -1.197 22.189 19.527 1.00 88.12 445 GLU A O 1
ATOM 3556 N N . SER A 1 446 ? -2.197 23.242 21.233 1.00 85.69 446 SER A N 1
ATOM 3557 C CA . SER A 1 446 ? -1.045 24.088 21.564 1.00 85.69 446 SER A CA 1
ATOM 3558 C C . SER A 1 446 ? 0.177 23.269 21.991 1.00 85.69 446 SER A C 1
ATOM 3560 O O . SER A 1 446 ? 1.294 23.588 21.575 1.00 85.69 446 SER A O 1
ATOM 3562 N N . THR A 1 447 ? -0.012 22.175 22.740 1.00 84.94 447 THR A N 1
ATOM 3563 C CA . THR A 1 447 ? 1.077 21.250 23.098 1.00 84.94 447 THR A CA 1
ATOM 3564 C C . THR A 1 447 ? 1.623 20.533 21.865 1.00 84.94 447 THR A C 1
ATOM 3566 O O . THR A 1 447 ? 2.838 20.497 21.681 1.00 84.94 447 THR A O 1
ATOM 3569 N N . ALA A 1 448 ? 0.759 20.011 20.988 1.00 86.38 448 ALA A N 1
ATOM 3570 C CA . ALA A 1 448 ? 1.175 19.335 19.759 1.00 86.38 448 ALA A CA 1
ATOM 3571 C C . ALA A 1 448 ? 1.982 20.269 18.838 1.00 86.38 448 ALA A C 1
ATOM 3573 O O . ALA A 1 448 ? 3.070 19.909 18.386 1.00 86.38 448 ALA A O 1
ATOM 3574 N N . ILE A 1 449 ? 1.514 21.504 18.629 1.00 86.00 449 ILE A N 1
ATOM 3575 C CA . ILE A 1 449 ? 2.230 22.514 17.834 1.00 86.00 449 ILE A CA 1
ATOM 3576 C C . ILE A 1 449 ? 3.566 22.891 18.493 1.00 86.00 449 ILE A C 1
ATOM 3578 O O . ILE A 1 449 ? 4.583 23.014 17.807 1.00 86.00 449 ILE A O 1
ATOM 3582 N N . SER A 1 450 ? 3.590 23.059 19.818 1.00 84.56 450 SER A N 1
ATOM 3583 C CA . SER A 1 450 ? 4.810 23.380 20.571 1.00 84.56 450 SER A CA 1
ATOM 3584 C C . SER A 1 450 ? 5.860 22.264 20.483 1.00 84.56 450 SER A C 1
ATOM 3586 O O . SER A 1 450 ? 7.041 22.543 20.277 1.00 84.56 450 SER A O 1
ATOM 3588 N N . LEU A 1 451 ? 5.450 20.994 20.556 1.00 83.94 451 LEU A N 1
ATOM 3589 C CA . LEU A 1 451 ? 6.343 19.834 20.415 1.00 83.94 451 LEU A CA 1
ATOM 3590 C C . LEU A 1 451 ? 6.971 19.739 19.023 1.00 83.94 451 LEU A C 1
ATOM 3592 O O . LEU A 1 451 ? 8.126 19.341 18.883 1.00 83.94 451 LEU A O 1
ATOM 3596 N N . VAL A 1 452 ? 6.227 20.114 17.984 1.00 82.69 452 VAL A N 1
ATOM 3597 C CA . VAL A 1 452 ? 6.754 20.126 16.618 1.00 82.69 452 VAL A CA 1
ATOM 3598 C C . VAL A 1 452 ? 7.735 21.284 16.418 1.00 82.69 452 VAL A C 1
ATOM 3600 O O . VAL A 1 452 ? 8.793 21.063 15.832 1.00 82.69 452 VAL A O 1
ATOM 3603 N N . ARG A 1 453 ? 7.411 22.485 16.924 1.00 78.44 453 ARG A N 1
ATOM 3604 C CA . ARG A 1 453 ? 8.234 23.703 16.778 1.00 78.44 453 ARG A CA 1
ATOM 3605 C C . ARG A 1 453 ? 9.467 23.742 17.677 1.00 78.44 453 ARG A C 1
ATOM 3607 O O . ARG A 1 453 ? 10.454 24.382 17.333 1.00 78.44 453 ARG A O 1
ATOM 3614 N N . SER A 1 454 ? 9.413 23.110 18.843 1.00 72.88 454 SER A N 1
ATOM 3615 C CA . SER A 1 454 ? 10.596 22.936 19.684 1.00 72.88 454 SER A CA 1
ATOM 3616 C C . SER A 1 454 ? 11.535 21.906 19.054 1.00 72.88 454 SER A C 1
ATOM 3618 O O . SER A 1 454 ? 11.090 20.992 18.362 1.00 72.88 454 SER A O 1
ATOM 3620 N N . SER A 1 455 ? 12.842 22.066 19.266 1.00 57.94 455 SER A N 1
ATOM 3621 C CA . SER A 1 455 ? 13.873 21.080 18.935 1.00 57.94 455 SER A CA 1
ATOM 3622 C C . SER A 1 455 ? 14.021 20.127 20.125 1.00 57.94 455 SER A C 1
ATOM 3624 O O . SER A 1 455 ? 14.799 20.406 21.041 1.00 57.94 455 SER A O 1
ATOM 3626 N N . PRO A 1 456 ? 13.236 19.038 20.219 1.00 53.31 456 PRO A N 1
ATOM 3627 C CA . PRO A 1 456 ? 13.207 18.267 21.442 1.00 53.31 456 PRO A CA 1
ATOM 3628 C C . PRO A 1 456 ? 14.480 17.427 21.493 1.00 53.31 456 PRO A C 1
ATOM 3630 O O . PRO A 1 456 ? 14.893 16.839 20.493 1.00 53.31 456 PRO A O 1
ATOM 3633 N N . VAL A 1 457 ? 15.061 17.301 22.684 1.00 55.03 457 VAL A N 1
ATOM 3634 C CA . VAL A 1 457 ? 15.828 16.099 23.016 1.00 55.03 457 VAL A CA 1
ATOM 3635 C C . VAL A 1 457 ? 14.834 14.946 22.874 1.00 55.03 457 VAL A C 1
ATOM 3637 O O . VAL A 1 457 ? 13.877 14.848 23.637 1.00 55.03 457 VAL A O 1
ATOM 3640 N N . THR A 1 458 ? 14.982 14.167 21.810 1.00 55.25 458 THR A N 1
ATOM 3641 C CA . THR A 1 458 ? 14.010 13.182 21.331 1.00 55.25 458 THR A CA 1
ATOM 3642 C C . THR A 1 458 ? 13.647 12.154 22.390 1.00 55.25 458 THR A C 1
ATOM 3644 O O . THR A 1 458 ? 14.446 11.273 22.710 1.00 55.25 458 THR A O 1
ATOM 3647 N N . THR A 1 459 ? 12.421 12.223 22.896 1.00 64.25 459 THR A N 1
ATOM 3648 C CA . THR A 1 459 ? 11.841 11.168 23.723 1.00 64.25 459 THR A CA 1
ATOM 3649 C C . THR A 1 459 ? 10.737 10.469 22.943 1.00 64.25 459 THR A C 1
ATOM 3651 O O . THR A 1 459 ? 9.822 11.128 22.456 1.00 64.25 459 THR A O 1
ATOM 3654 N N . THR A 1 460 ? 10.800 9.139 22.847 1.00 71.31 460 THR A N 1
ATOM 3655 C CA . THR A 1 460 ? 9.797 8.277 22.188 1.00 71.31 460 THR A CA 1
ATOM 3656 C C . THR A 1 460 ? 8.358 8.603 22.618 1.00 71.31 460 THR A C 1
ATOM 3658 O O . THR A 1 460 ? 7.457 8.610 21.789 1.00 71.31 460 THR A O 1
ATOM 3661 N N . SER A 1 461 ? 8.156 9.017 23.874 1.00 75.69 461 SER A N 1
ATOM 3662 C CA . SER A 1 461 ? 6.860 9.459 24.410 1.00 75.69 461 SER A CA 1
ATOM 3663 C C . SER A 1 461 ? 6.261 10.691 23.717 1.00 75.69 461 SER A C 1
ATOM 3665 O O . SER A 1 461 ? 5.044 10.838 23.664 1.00 75.69 461 SER A O 1
ATOM 3667 N N . ALA A 1 462 ? 7.085 11.589 23.169 1.00 80.12 462 ALA A N 1
ATOM 3668 C CA . ALA A 1 462 ? 6.604 12.764 22.441 1.00 80.12 462 ALA A CA 1
ATOM 3669 C C . ALA A 1 462 ? 6.114 12.398 21.033 1.00 80.12 462 ALA A C 1
ATOM 3671 O O . ALA A 1 462 ? 5.113 12.948 20.575 1.00 80.12 462 ALA A O 1
ATOM 3672 N N . ALA A 1 463 ? 6.799 11.460 20.366 1.00 82.62 463 ALA A N 1
ATOM 3673 C CA . ALA A 1 463 ? 6.357 10.926 19.081 1.00 82.62 463 ALA A CA 1
ATOM 3674 C C . ALA A 1 463 ? 5.054 10.140 19.258 1.00 82.62 463 ALA A C 1
ATOM 3676 O O . ALA A 1 463 ? 4.081 10.413 18.564 1.00 82.62 463 ALA A O 1
ATOM 3677 N N . GLN A 1 464 ? 4.996 9.257 20.260 1.00 84.50 464 GLN A N 1
ATOM 3678 C CA . GLN A 1 464 ? 3.799 8.486 20.602 1.00 84.50 464 GLN A CA 1
ATOM 3679 C C . GLN A 1 464 ? 2.592 9.376 20.930 1.00 84.50 464 GLN A C 1
ATOM 3681 O O . GLN A 1 464 ? 1.505 9.160 20.393 1.00 84.50 464 GLN A O 1
ATOM 3686 N N . PHE A 1 465 ? 2.787 10.437 21.722 1.00 86.44 465 PHE A N 1
ATOM 3687 C CA . PHE A 1 465 ? 1.739 11.426 21.966 1.00 86.44 465 PHE A CA 1
ATOM 3688 C C . PHE A 1 465 ? 1.244 12.067 20.660 1.00 86.44 465 PHE A C 1
ATOM 3690 O O . PHE A 1 465 ? 0.040 12.070 20.414 1.00 86.44 465 PHE A O 1
ATOM 3697 N N . LEU A 1 466 ? 2.132 12.552 19.782 1.00 86.75 466 LEU A N 1
ATOM 3698 C CA . LEU A 1 466 ? 1.709 13.117 18.493 1.00 86.75 466 LEU A CA 1
ATOM 3699 C C . LEU A 1 466 ? 0.976 12.095 17.614 1.00 86.75 466 LEU A C 1
ATOM 3701 O O . LEU A 1 466 ? -0.042 12.444 17.019 1.00 86.75 466 LEU A O 1
ATOM 3705 N N . CYS A 1 467 ? 1.430 10.840 17.577 1.00 87.31 467 CYS A N 1
ATOM 3706 C CA . CYS A 1 467 ? 0.737 9.758 16.877 1.00 87.31 467 CYS A CA 1
ATOM 3707 C C . CYS A 1 467 ? -0.669 9.528 17.445 1.00 87.31 467 CYS A C 1
ATOM 3709 O O . CYS A 1 467 ? -1.617 9.385 16.681 1.00 87.31 467 CYS A O 1
ATOM 3711 N N . SER A 1 468 ? -0.843 9.559 18.771 1.00 86.00 468 SER A N 1
ATOM 3712 C CA . SER A 1 468 ? -2.163 9.410 19.406 1.00 86.00 468 SER A CA 1
ATOM 3713 C C . SER A 1 468 ? -3.110 10.582 19.099 1.00 86.00 468 SER A C 1
ATOM 3715 O O . SER A 1 468 ? -4.308 10.371 18.886 1.00 86.00 468 SER A O 1
ATOM 3717 N N . VAL A 1 469 ? -2.565 11.805 19.006 1.00 87.38 469 VAL A N 1
ATOM 3718 C CA . VAL A 1 469 ? -3.295 13.043 18.682 1.00 87.38 469 VAL A CA 1
ATOM 3719 C C . VAL A 1 469 ? -3.744 13.069 17.219 1.00 87.38 469 VAL A C 1
ATOM 3721 O O . VAL A 1 469 ? -4.899 13.397 16.933 1.00 87.38 469 VAL A O 1
ATOM 3724 N N . LEU A 1 470 ? -2.836 12.747 16.294 1.00 86.88 470 LEU A N 1
ATOM 3725 C CA . LEU A 1 470 ? -3.112 12.717 14.855 1.00 86.88 470 LEU A CA 1
ATOM 3726 C C . LEU A 1 470 ? -3.958 11.495 14.472 1.00 86.88 470 LEU A C 1
ATOM 3728 O O . LEU A 1 470 ? -4.849 11.600 13.630 1.00 86.88 470 LEU A O 1
ATOM 3732 N N . GLY A 1 471 ? -3.726 10.364 15.140 1.00 84.00 471 GLY A N 1
ATOM 3733 C CA . GLY A 1 471 ? -4.290 9.071 14.783 1.00 84.00 471 GLY A CA 1
ATOM 3734 C C . GLY A 1 471 ? -3.701 8.513 13.494 1.00 84.00 471 GLY A C 1
ATOM 3735 O O . GLY A 1 471 ? -2.751 9.049 12.941 1.00 84.00 471 GLY A O 1
ATOM 3736 N N . GLY A 1 472 ? -4.308 7.446 12.986 1.00 76.56 472 GLY A N 1
ATOM 3737 C CA . GLY A 1 472 ? -4.017 6.921 11.659 1.00 76.56 472 GLY A CA 1
ATOM 3738 C C . GLY A 1 472 ? -2.838 5.955 11.603 1.00 76.56 472 GLY A C 1
ATOM 3739 O O . GLY A 1 472 ? -2.194 5.877 10.561 1.00 76.56 472 GLY A O 1
ATOM 3740 N N . ALA A 1 473 ? -2.575 5.203 12.675 1.00 74.50 473 ALA A N 1
ATOM 3741 C CA . ALA A 1 473 ? -1.644 4.070 12.640 1.00 74.50 473 ALA A CA 1
ATOM 3742 C C . ALA A 1 473 ? -2.214 2.896 11.815 1.00 74.50 473 ALA A C 1
ATOM 3744 O O . ALA A 1 473 ? -1.493 2.188 11.116 1.00 74.50 473 ALA A O 1
ATOM 3745 N N . THR A 1 474 ? -3.535 2.717 11.867 1.00 73.81 474 THR A N 1
ATOM 3746 C CA . THR A 1 474 ? -4.329 1.785 11.049 1.00 73.81 474 THR A CA 1
ATOM 3747 C C . THR A 1 474 ? -5.480 2.523 10.362 1.00 73.81 474 THR A C 1
ATOM 3749 O O . THR A 1 474 ? -5.877 3.601 10.815 1.00 73.81 474 THR A O 1
ATOM 3752 N N . GLU A 1 475 ? -6.035 1.951 9.290 1.00 66.69 475 GLU A N 1
ATOM 3753 C CA . GLU A 1 475 ? -7.119 2.570 8.509 1.00 66.69 475 GLU A CA 1
ATOM 3754 C C . GLU A 1 475 ? -8.371 2.869 9.354 1.00 66.69 475 GLU A C 1
ATOM 3756 O O . GLU A 1 475 ? -8.947 3.947 9.226 1.00 66.69 475 GLU A O 1
ATOM 3761 N N . ASP A 1 476 ? -8.707 1.989 10.301 1.00 64.12 476 ASP A N 1
ATOM 3762 C CA . ASP A 1 476 ? -9.847 2.151 11.217 1.00 64.12 476 ASP A CA 1
ATOM 3763 C C . ASP A 1 476 ? -9.592 3.207 12.310 1.00 64.12 476 ASP A C 1
ATOM 3765 O O . ASP A 1 476 ? -10.513 3.724 12.938 1.00 64.12 476 ASP A O 1
ATOM 3769 N N . SER A 1 477 ? -8.327 3.577 12.524 1.00 65.94 477 SER A N 1
ATOM 3770 C CA . SER A 1 477 ? -7.903 4.527 13.551 1.00 65.94 477 SER A CA 1
ATOM 3771 C C . SER A 1 477 ? -7.679 5.942 13.009 1.00 65.94 477 SER A C 1
ATOM 3773 O O . SER A 1 477 ? -6.876 6.668 13.574 1.00 65.94 477 SER A O 1
ATOM 3775 N N . SER A 1 478 ? -8.338 6.397 11.943 1.00 70.88 478 SER A N 1
ATOM 3776 C CA . SER A 1 478 ? -8.005 7.679 11.282 1.00 70.88 478 SER A CA 1
ATOM 3777 C C . SER A 1 478 ? -8.533 8.962 11.962 1.00 70.88 478 SER A C 1
ATOM 3779 O O . SER A 1 478 ? -8.492 10.035 11.364 1.00 70.88 478 SER A O 1
ATOM 3781 N N . ILE A 1 479 ? -9.084 8.882 13.176 1.00 81.06 479 ILE A N 1
ATOM 3782 C CA . ILE A 1 479 ? -9.690 10.025 13.885 1.00 81.06 479 ILE A CA 1
ATOM 3783 C C . ILE A 1 479 ? -8.616 11.010 14.403 1.00 81.06 479 ILE A C 1
ATOM 3785 O O . ILE A 1 479 ? -7.766 10.638 15.206 1.00 81.06 479 ILE A O 1
ATOM 3789 N N . SER A 1 480 ? -8.653 12.282 14.012 1.00 84.44 480 SER A N 1
ATOM 3790 C CA . SER A 1 480 ? -7.748 13.306 14.561 1.00 84.44 480 SER A CA 1
ATOM 3791 C C . SER A 1 480 ? -8.416 14.111 15.680 1.00 84.44 480 SER A C 1
ATOM 3793 O O . SER A 1 480 ? -9.571 14.510 15.539 1.00 84.44 480 SER A O 1
ATOM 3795 N N . PHE A 1 481 ? -7.679 14.428 16.750 1.00 85.31 481 PHE A N 1
ATOM 3796 C CA . PHE A 1 481 ? -8.153 15.289 17.854 1.00 85.31 481 PHE A CA 1
ATOM 3797 C C . PHE A 1 481 ? -7.810 16.783 17.675 1.00 85.31 481 PHE A C 1
ATOM 3799 O O . PHE A 1 481 ? -8.140 17.625 18.516 1.00 85.31 481 PHE A O 1
ATOM 3806 N N . VAL A 1 482 ? -7.130 17.127 16.581 1.00 85.88 482 VAL A N 1
ATOM 3807 C CA . VAL A 1 482 ? -6.723 18.497 16.239 1.00 85.88 482 VAL A CA 1
ATOM 3808 C C . VAL A 1 482 ? -7.580 19.075 15.127 1.00 85.88 482 VAL A C 1
ATOM 3810 O O . VAL A 1 482 ? -8.084 18.350 14.267 1.00 85.88 482 VAL A O 1
ATOM 3813 N N . SER A 1 483 ? -7.706 20.402 15.123 1.00 86.25 483 SER A N 1
ATOM 3814 C CA . SER A 1 483 ? -8.300 21.115 14.001 1.00 86.25 483 SER A CA 1
ATOM 3815 C C . SER A 1 483 ? -7.466 20.915 12.734 1.00 86.25 483 SER A C 1
ATOM 3817 O O . SER A 1 483 ? -6.249 20.705 12.776 1.00 86.25 483 SER A O 1
ATOM 3819 N N . ARG A 1 484 ? -8.102 21.039 11.568 1.00 83.81 484 ARG A N 1
ATOM 3820 C CA . ARG A 1 484 ? -7.391 20.909 10.293 1.00 83.81 484 ARG A CA 1
ATOM 3821 C C . ARG A 1 484 ? -6.279 21.949 10.120 1.00 83.81 484 ARG A C 1
ATOM 3823 O O . ARG A 1 484 ? -5.214 21.611 9.613 1.00 83.81 484 ARG A O 1
ATOM 3830 N N . SER A 1 485 ? -6.504 23.191 10.549 1.00 85.88 485 SER A N 1
ATOM 3831 C CA . SER A 1 485 ? -5.482 24.248 10.524 1.00 85.88 485 SER A CA 1
ATOM 3832 C C . SER A 1 485 ? -4.227 23.839 11.287 1.00 85.88 485 SER A C 1
ATOM 3834 O O . SER A 1 485 ? -3.110 24.080 10.833 1.00 85.88 485 SER A O 1
ATOM 3836 N N . SER A 1 486 ? -4.403 23.167 12.417 1.00 87.44 486 SER A N 1
ATOM 3837 C CA . SER A 1 486 ? -3.292 22.757 13.265 1.00 87.44 486 SER A CA 1
ATOM 3838 C C . SER A 1 486 ? -2.643 21.468 12.794 1.00 87.44 486 SER A C 1
ATOM 3840 O O . SER A 1 486 ? -1.427 21.342 12.889 1.00 87.44 486 SER A O 1
ATOM 3842 N N . LEU A 1 487 ? -3.408 20.576 12.164 1.00 87.12 487 LEU A N 1
ATOM 3843 C CA . LEU A 1 487 ? -2.874 19.432 11.429 1.00 87.12 487 LEU A CA 1
ATOM 3844 C C . LEU A 1 487 ? -1.918 19.893 10.310 1.00 87.12 487 LEU A C 1
ATOM 3846 O O . LEU A 1 487 ? -0.802 19.385 10.216 1.00 87.12 487 LEU A O 1
ATOM 3850 N N . VAL A 1 488 ? -2.290 20.917 9.531 1.00 87.12 488 VAL A N 1
ATOM 3851 C CA . VAL A 1 488 ? -1.414 21.527 8.508 1.00 87.12 488 VAL A CA 1
ATOM 3852 C C . VAL A 1 488 ? -0.133 22.102 9.128 1.00 87.12 488 VAL A C 1
ATOM 3854 O O . VAL A 1 488 ? 0.954 21.886 8.596 1.00 87.12 488 VAL A O 1
ATOM 3857 N N . LEU A 1 489 ? -0.226 22.802 10.266 1.00 87.44 489 LEU A N 1
ATOM 3858 C CA . LEU A 1 489 ? 0.948 23.355 10.960 1.00 87.44 489 LEU A CA 1
ATOM 3859 C C . LEU A 1 489 ? 1.876 22.268 11.522 1.00 87.44 489 LEU A C 1
ATOM 3861 O O . LEU A 1 489 ? 3.096 22.411 11.444 1.00 87.44 489 LEU A O 1
ATOM 3865 N N . ILE A 1 490 ? 1.311 21.189 12.067 1.00 88.62 490 ILE A N 1
ATOM 3866 C CA . ILE A 1 490 ? 2.061 20.037 12.581 1.00 88.62 490 ILE A CA 1
ATOM 3867 C C . ILE A 1 490 ? 2.835 19.373 11.441 1.00 88.62 490 ILE A C 1
ATOM 3869 O O . ILE A 1 490 ? 4.053 19.229 11.531 1.00 88.62 490 ILE A O 1
ATOM 3873 N N . TYR A 1 491 ? 2.166 19.037 10.336 1.00 89.50 491 TYR A N 1
ATOM 3874 C CA . TYR A 1 491 ? 2.832 18.396 9.202 1.00 89.50 491 TYR A CA 1
ATOM 3875 C C . TYR A 1 491 ? 3.804 19.322 8.464 1.00 89.50 491 TYR A C 1
ATOM 3877 O O . TYR A 1 491 ? 4.814 18.840 7.955 1.00 89.50 491 TYR A O 1
ATOM 3885 N N . ARG A 1 492 ? 3.584 20.644 8.475 1.00 87.81 492 ARG A N 1
ATOM 3886 C CA . ARG A 1 492 ? 4.581 21.621 8.003 1.00 87.81 492 ARG A CA 1
ATOM 3887 C C . ARG A 1 492 ? 5.871 21.544 8.822 1.00 87.81 492 ARG A C 1
ATOM 3889 O O . ARG A 1 492 ? 6.944 21.432 8.243 1.00 87.81 492 ARG A O 1
ATOM 3896 N N . GLY A 1 493 ? 5.777 21.541 10.151 1.00 85.12 493 GLY A N 1
ATOM 3897 C CA . GLY A 1 493 ? 6.970 21.435 10.994 1.00 85.12 493 GLY A CA 1
ATOM 3898 C C . GLY A 1 493 ? 7.634 20.050 10.952 1.00 85.12 493 GLY A C 1
ATOM 3899 O O . GLY A 1 493 ? 8.835 19.934 11.168 1.00 85.12 493 GLY A O 1
ATOM 3900 N N . ILE A 1 494 ? 6.891 18.986 10.627 1.00 88.44 494 ILE A N 1
ATOM 3901 C CA . ILE A 1 494 ? 7.470 17.666 10.312 1.00 88.44 494 ILE A CA 1
ATOM 3902 C C . ILE A 1 494 ? 8.241 17.731 8.986 1.00 88.44 494 ILE A C 1
ATOM 3904 O O . ILE A 1 494 ? 9.373 17.254 8.916 1.00 88.44 494 ILE A O 1
ATOM 3908 N N . LEU A 1 495 ? 7.668 18.358 7.955 1.00 88.50 495 LEU A N 1
ATOM 3909 C CA . LEU A 1 495 ? 8.315 18.531 6.656 1.00 88.50 495 LEU A CA 1
ATOM 3910 C C . LEU A 1 495 ? 9.619 19.338 6.762 1.00 88.50 495 LEU A C 1
ATOM 3912 O O . LEU A 1 495 ? 10.617 18.936 6.176 1.00 88.50 495 LEU A O 1
ATOM 3916 N N . GLU A 1 496 ? 9.653 20.413 7.555 1.00 86.94 496 GLU A N 1
ATOM 3917 C CA . GLU A 1 496 ? 10.877 21.188 7.838 1.00 86.94 496 GLU A CA 1
ATOM 3918 C C . GLU A 1 496 ? 12.026 20.304 8.340 1.00 86.94 496 GLU A C 1
ATOM 3920 O O . GLU A 1 496 ? 13.171 20.437 7.902 1.00 86.94 496 GLU A O 1
ATOM 3925 N N . LYS A 1 497 ? 11.709 19.357 9.229 1.00 87.00 497 LYS A N 1
ATOM 3926 C CA . LYS A 1 497 ? 12.675 18.409 9.797 1.00 87.00 497 LYS A CA 1
ATOM 3927 C C . LYS A 1 497 ? 13.191 17.436 8.736 1.00 87.00 497 LYS A C 1
ATOM 3929 O O . LYS A 1 497 ? 14.399 17.224 8.656 1.00 87.00 497 LYS A O 1
ATOM 3934 N N . LEU A 1 498 ? 12.304 16.907 7.886 1.00 88.62 498 LEU A N 1
ATOM 3935 C CA . LEU A 1 498 ? 12.691 16.049 6.759 1.00 88.62 498 LEU A CA 1
ATOM 3936 C C . LEU A 1 498 ? 13.573 16.800 5.751 1.00 88.62 498 LEU A C 1
ATOM 3938 O O . LEU A 1 498 ? 14.630 16.306 5.372 1.00 88.62 498 LEU A O 1
ATOM 3942 N N . LEU A 1 499 ? 13.190 18.015 5.352 1.00 87.88 499 LEU A N 1
ATOM 3943 C CA . LEU A 1 499 ? 13.956 18.821 4.397 1.00 87.88 499 LEU A CA 1
ATOM 3944 C C . LEU A 1 499 ? 15.338 19.197 4.949 1.00 87.88 499 LEU A C 1
ATOM 3946 O O . LEU A 1 499 ? 16.326 19.143 4.221 1.00 87.88 499 LEU A O 1
ATOM 3950 N N . SER A 1 500 ? 15.447 19.509 6.245 1.00 86.00 500 SER A N 1
ATOM 3951 C CA . SER A 1 500 ? 16.743 19.754 6.897 1.00 86.00 500 SER A CA 1
ATOM 3952 C C . SER A 1 500 ? 17.676 18.536 6.811 1.00 86.00 500 SER A C 1
ATOM 3954 O O . SER A 1 500 ? 18.875 18.687 6.560 1.00 86.00 500 SER A O 1
ATOM 3956 N N . PHE A 1 501 ? 17.131 17.322 6.938 1.00 87.31 501 PHE A N 1
ATOM 3957 C CA . PHE A 1 501 ? 17.882 16.072 6.791 1.00 87.31 501 PHE A CA 1
ATOM 3958 C C . PHE A 1 501 ? 18.344 15.798 5.360 1.00 87.31 501 PHE A C 1
ATOM 3960 O O . PHE A 1 501 ? 19.489 15.373 5.169 1.00 87.31 501 PHE A O 1
ATOM 3967 N N . ILE A 1 502 ? 17.477 16.049 4.373 1.00 87.06 502 ILE A N 1
ATOM 3968 C CA . ILE A 1 502 ? 17.778 15.874 2.944 1.00 87.06 502 ILE A CA 1
ATOM 3969 C C . ILE A 1 502 ? 18.829 16.903 2.500 1.00 87.06 502 ILE A C 1
ATOM 3971 O O . ILE A 1 502 ? 19.801 16.551 1.837 1.00 87.06 502 ILE A O 1
ATOM 3975 N N . LYS A 1 503 ? 18.716 18.163 2.938 1.00 85.19 503 LYS A N 1
ATOM 3976 C CA . LYS A 1 503 ? 19.690 19.223 2.628 1.00 85.19 503 LYS A CA 1
ATOM 3977 C C . LYS A 1 503 ? 21.110 18.892 3.103 1.00 85.19 503 LYS A C 1
ATOM 3979 O O . LYS A 1 503 ? 22.076 19.290 2.459 1.00 85.19 503 LYS A O 1
ATOM 3984 N N . GLN A 1 504 ? 21.235 18.167 4.217 1.00 84.06 504 GLN A N 1
ATOM 3985 C CA . GLN A 1 504 ? 22.511 17.722 4.796 1.00 84.06 504 GLN A CA 1
ATOM 3986 C C . GLN A 1 504 ? 22.967 16.342 4.295 1.00 84.06 504 GLN A C 1
ATOM 3988 O O . GLN A 1 504 ? 23.850 15.731 4.902 1.00 84.06 504 GLN A O 1
ATOM 3993 N N . SER A 1 505 ? 22.348 15.823 3.232 1.00 83.25 505 SER A N 1
ATOM 3994 C CA . SER A 1 505 ? 22.759 14.566 2.611 1.00 83.25 505 SER A CA 1
ATOM 3995 C C . SER A 1 505 ? 24.203 14.650 2.094 1.00 83.25 505 SER A C 1
ATOM 3997 O O . SER A 1 505 ? 24.607 15.703 1.595 1.00 83.25 505 SER A O 1
ATOM 3999 N N . PRO A 1 506 ? 25.000 13.567 2.207 1.00 77.62 506 PRO A N 1
ATOM 4000 C CA . PRO A 1 506 ? 26.332 13.511 1.605 1.00 77.62 506 PRO A CA 1
ATOM 4001 C C . PRO A 1 506 ? 26.292 13.450 0.069 1.00 77.62 506 PRO A C 1
ATOM 4003 O O . PRO A 1 506 ? 27.325 13.665 -0.556 1.00 77.62 506 PRO A O 1
ATOM 4006 N N . TYR A 1 507 ? 25.129 13.163 -0.522 1.00 80.62 507 TYR A N 1
ATOM 4007 C CA . TYR A 1 507 ? 24.923 13.047 -1.964 1.00 80.62 507 TYR A CA 1
ATOM 4008 C C . TYR A 1 507 ? 24.455 14.383 -2.557 1.00 80.62 507 TYR A C 1
ATOM 4010 O O . TYR A 1 507 ? 23.448 14.954 -2.115 1.00 80.62 507 TYR A O 1
ATOM 4018 N N . CYS A 1 508 ? 25.168 14.881 -3.569 1.00 80.19 508 CYS A N 1
ATOM 4019 C CA . CYS A 1 508 ? 24.867 16.159 -4.221 1.00 80.19 508 CYS A CA 1
ATOM 4020 C C . CYS A 1 508 ? 23.475 16.153 -4.864 1.00 80.19 508 CYS A C 1
ATOM 4022 O O . CYS A 1 508 ? 22.706 17.094 -4.679 1.00 80.19 508 CYS A O 1
ATOM 4024 N N . SER A 1 509 ? 23.104 15.055 -5.525 1.00 81.38 509 SER A N 1
ATOM 4025 C CA . SER A 1 509 ? 21.793 14.879 -6.161 1.00 81.38 509 SER A CA 1
ATOM 4026 C C . SER A 1 509 ? 20.624 15.004 -5.182 1.00 81.38 509 SER A C 1
ATOM 4028 O O . SER A 1 509 ? 19.600 15.616 -5.497 1.00 81.38 509 SER A O 1
ATOM 4030 N N . VAL A 1 510 ? 20.774 14.452 -3.978 1.00 82.75 510 VAL A N 1
ATOM 4031 C CA . VAL A 1 510 ? 19.752 14.481 -2.926 1.00 82.75 510 VAL A CA 1
ATOM 4032 C C . VAL A 1 510 ? 19.613 15.898 -2.363 1.00 82.75 510 VAL A C 1
ATOM 4034 O O . VAL A 1 510 ? 18.495 16.396 -2.209 1.00 82.75 510 VAL A O 1
ATOM 4037 N N . SER A 1 511 ? 20.733 16.591 -2.135 1.00 82.56 511 SER A N 1
ATOM 4038 C CA . SER A 1 511 ? 20.731 17.984 -1.669 1.00 82.56 511 SER A CA 1
ATOM 4039 C C . SER A 1 511 ? 20.151 18.958 -2.712 1.00 82.56 511 SER A C 1
ATOM 4041 O O . SER A 1 511 ? 19.326 19.814 -2.378 1.00 82.56 511 SER A O 1
ATOM 4043 N N . ASP A 1 512 ? 20.482 18.788 -3.994 1.00 81.56 512 ASP A N 1
ATOM 4044 C CA . ASP A 1 512 ? 19.944 19.607 -5.091 1.00 81.56 512 ASP A CA 1
ATOM 4045 C C . ASP A 1 512 ? 18.440 19.386 -5.284 1.00 81.56 512 ASP A C 1
ATOM 4047 O O . ASP A 1 512 ? 17.666 20.331 -5.496 1.00 81.56 512 ASP A O 1
ATOM 4051 N N . THR A 1 513 ? 17.985 18.144 -5.115 1.00 81.25 513 THR A N 1
ATOM 4052 C CA . THR A 1 513 ? 16.555 17.838 -5.161 1.00 81.25 513 THR A CA 1
ATOM 4053 C C . THR A 1 513 ? 15.809 18.454 -3.973 1.00 81.25 513 THR A C 1
ATOM 4055 O O . THR A 1 513 ? 14.687 18.931 -4.141 1.00 81.25 513 THR A O 1
ATOM 4058 N N . CYS A 1 514 ? 16.442 18.575 -2.799 1.00 80.81 514 CYS A N 1
ATOM 4059 C CA . CYS A 1 514 ? 15.886 19.343 -1.679 1.00 80.81 514 CYS A CA 1
ATOM 4060 C C . CYS A 1 514 ? 15.653 20.813 -2.043 1.00 80.81 514 CYS A C 1
ATOM 4062 O O . CYS A 1 514 ? 14.632 21.391 -1.672 1.00 80.81 514 CYS A O 1
ATOM 4064 N N . SER A 1 515 ? 16.582 21.428 -2.775 1.00 79.75 515 SER A N 1
ATOM 4065 C CA . SER A 1 515 ? 16.427 22.813 -3.232 1.00 79.75 515 SER A CA 1
ATOM 4066 C C . SER A 1 515 ? 15.257 22.943 -4.210 1.00 79.75 515 SER A C 1
ATOM 4068 O O . SER A 1 515 ? 14.472 23.883 -4.108 1.00 79.75 515 SER A O 1
ATOM 4070 N N . SER A 1 516 ? 15.076 21.954 -5.090 1.00 78.88 516 SER A N 1
ATOM 4071 C CA . SER A 1 516 ? 13.936 21.889 -6.014 1.00 78.88 516 SER A CA 1
ATOM 4072 C C . SER A 1 516 ? 12.598 21.711 -5.285 1.00 78.88 516 SER A C 1
ATOM 4074 O O . SER A 1 516 ? 11.633 22.396 -5.610 1.00 78.88 516 SER A O 1
ATOM 4076 N N . LEU A 1 517 ? 12.554 20.868 -4.245 1.00 78.56 517 LEU A N 1
ATOM 4077 C CA . LEU A 1 517 ? 11.383 20.692 -3.377 1.00 78.56 517 LEU A CA 1
ATOM 4078 C C . LEU A 1 517 ? 10.960 21.994 -2.691 1.00 78.56 517 LEU A C 1
ATOM 4080 O O . LEU A 1 517 ? 9.772 22.302 -2.624 1.00 78.56 517 LEU A O 1
ATOM 4084 N N . ILE A 1 518 ? 11.932 22.757 -2.183 1.00 76.19 518 ILE A N 1
ATOM 4085 C CA . ILE A 1 518 ? 11.685 24.047 -1.526 1.00 76.19 518 ILE A CA 1
ATOM 4086 C C . ILE A 1 518 ? 11.136 25.059 -2.537 1.00 76.19 518 ILE A C 1
ATOM 4088 O O . ILE A 1 518 ? 10.211 25.802 -2.219 1.00 76.19 518 ILE A O 1
ATOM 4092 N N . VAL A 1 519 ? 11.672 25.068 -3.762 1.00 73.25 519 VAL A N 1
ATOM 4093 C CA . VAL A 1 519 ? 11.197 25.945 -4.840 1.00 73.25 519 VAL A CA 1
ATOM 4094 C C . VAL A 1 519 ? 9.799 25.555 -5.311 1.00 73.25 519 VAL A C 1
ATOM 4096 O O . VAL A 1 519 ? 9.008 26.440 -5.593 1.00 73.25 519 VAL A O 1
ATOM 4099 N N . GLU A 1 520 ? 9.448 24.271 -5.391 1.00 67.19 520 GLU A N 1
ATOM 4100 C CA . GLU A 1 520 ? 8.094 23.849 -5.786 1.00 67.19 520 GLU A CA 1
ATOM 4101 C C . GLU A 1 520 ? 7.051 24.134 -4.687 1.00 67.19 520 GLU A C 1
ATOM 4103 O O . GLU A 1 520 ? 5.870 24.324 -4.974 1.00 67.19 520 GLU A O 1
ATOM 4108 N N . ALA A 1 521 ? 7.496 24.278 -3.437 1.00 66.06 521 ALA A N 1
ATOM 4109 C CA . ALA A 1 521 ? 6.691 24.669 -2.284 1.00 66.06 521 ALA A CA 1
ATOM 4110 C C . ALA A 1 521 ? 6.672 26.199 -2.032 1.00 66.06 521 ALA A C 1
ATOM 4112 O O . ALA A 1 521 ? 6.669 26.621 -0.877 1.00 66.06 521 ALA A O 1
ATOM 4113 N N . VAL A 1 522 ? 6.625 27.030 -3.091 1.00 58.91 522 VAL A N 1
ATOM 4114 C CA . VAL A 1 522 ? 6.699 28.521 -3.057 1.00 58.91 522 VAL A CA 1
ATOM 4115 C C . VAL A 1 522 ? 5.828 29.179 -1.973 1.00 58.91 522 VAL A C 1
ATOM 4117 O O . VAL A 1 522 ? 6.211 30.200 -1.406 1.00 58.91 522 VAL A O 1
ATOM 4120 N N . ASP A 1 523 ? 4.670 28.596 -1.657 1.00 58.03 523 ASP A N 1
ATOM 4121 C CA . ASP A 1 523 ? 3.703 29.138 -0.690 1.00 58.03 523 ASP A CA 1
ATOM 4122 C C . ASP A 1 523 ? 4.040 28.810 0.786 1.00 58.03 523 ASP A C 1
ATOM 4124 O O . ASP A 1 523 ? 3.260 29.090 1.707 1.00 58.03 523 ASP A O 1
ATOM 4128 N N . ILE A 1 524 ? 5.189 28.174 1.040 1.00 59.94 524 ILE A N 1
ATOM 4129 C CA . ILE A 1 524 ? 5.596 27.644 2.343 1.00 59.94 524 ILE A CA 1
ATOM 4130 C C . ILE A 1 524 ? 6.993 28.173 2.695 1.00 59.94 524 ILE A C 1
ATOM 4132 O O . ILE A 1 524 ? 8.006 27.706 2.189 1.00 59.94 524 ILE A O 1
ATOM 4136 N N . GLU A 1 525 ? 7.054 29.154 3.597 1.00 63.44 525 GLU A N 1
ATOM 4137 C CA . GLU A 1 525 ? 8.318 29.625 4.174 1.00 63.44 525 GLU A CA 1
ATOM 4138 C C . GLU A 1 525 ? 8.869 28.573 5.154 1.00 63.44 525 GLU A C 1
ATOM 4140 O O . GLU A 1 525 ? 8.145 28.141 6.054 1.00 63.44 525 GLU A O 1
ATOM 4145 N N . PHE A 1 526 ? 10.126 28.156 4.962 1.00 64.94 526 PHE A N 1
ATOM 4146 C CA . PHE A 1 526 ? 10.814 27.147 5.777 1.00 64.94 526 PHE A CA 1
ATOM 4147 C C . PHE A 1 526 ? 12.022 27.760 6.507 1.00 64.94 526 PHE A C 1
ATOM 4149 O O . PHE A 1 526 ? 12.899 28.343 5.866 1.00 64.94 526 PHE A O 1
ATOM 4156 N N . ASP A 1 527 ? 12.128 27.565 7.826 1.00 63.00 527 ASP A N 1
ATOM 4157 C CA . ASP A 1 527 ? 13.320 27.934 8.612 1.00 63.00 527 ASP A CA 1
ATOM 4158 C C . ASP A 1 527 ? 14.282 26.737 8.733 1.00 63.00 527 ASP A C 1
ATOM 4160 O O . ASP A 1 527 ? 14.240 25.949 9.676 1.00 63.00 527 ASP A O 1
ATOM 4164 N N . LEU A 1 528 ? 15.157 26.575 7.737 1.00 61.50 528 LEU A N 1
ATOM 4165 C CA . LEU A 1 528 ? 16.128 25.471 7.656 1.00 61.50 528 LEU A CA 1
ATOM 4166 C C . LEU A 1 528 ? 17.441 25.780 8.399 1.00 61.50 528 LEU A C 1
ATOM 4168 O O . LEU A 1 528 ? 18.532 25.526 7.876 1.00 61.50 528 LEU A O 1
ATOM 4172 N N . SER A 1 529 ? 17.361 26.370 9.593 1.00 56.69 529 SER A N 1
ATOM 4173 C CA . SER A 1 529 ? 18.539 26.612 10.432 1.00 56.69 529 SER A CA 1
ATOM 4174 C C . SER A 1 529 ? 19.221 25.291 10.834 1.00 56.69 529 SER A C 1
ATOM 4176 O O . SER A 1 529 ? 18.575 24.276 11.098 1.00 56.69 529 SER A O 1
ATOM 4178 N N . SER A 1 530 ? 20.561 25.269 10.840 1.00 53.72 530 SER A N 1
ATOM 4179 C CA . SER A 1 530 ? 21.348 24.069 11.154 1.00 53.72 530 SER A CA 1
ATOM 4180 C C . SER A 1 530 ? 21.182 23.691 12.632 1.00 53.72 530 SER A C 1
ATOM 4182 O O . SER A 1 530 ? 21.882 24.214 13.502 1.00 53.72 530 SER A O 1
ATOM 4184 N N . SER A 1 531 ? 20.229 22.811 12.932 1.00 55.97 531 SER A N 1
ATOM 4185 C CA . SER A 1 531 ? 20.021 22.278 14.278 1.00 55.97 531 SER A CA 1
ATOM 4186 C C . SER A 1 531 ? 21.176 21.363 14.702 1.00 55.97 531 SER A C 1
ATOM 4188 O O . SER A 1 531 ? 21.748 20.660 13.875 1.00 55.97 531 SER A O 1
ATOM 4190 N N . VAL A 1 532 ? 21.484 21.336 16.002 1.00 59.47 532 VAL A N 1
ATOM 4191 C CA . VAL A 1 532 ? 22.644 20.633 16.588 1.00 59.47 532 VAL A CA 1
ATOM 4192 C C . VAL A 1 532 ? 22.557 19.093 16.485 1.00 59.47 532 VAL A C 1
ATOM 4194 O O . VAL A 1 532 ? 23.593 18.441 16.546 1.00 59.47 532 VAL A O 1
ATOM 4197 N N . ASP A 1 533 ? 21.365 18.510 16.275 1.00 73.88 533 ASP A N 1
ATOM 4198 C CA . ASP A 1 533 ? 21.164 17.055 16.108 1.00 73.88 533 ASP A CA 1
ATOM 4199 C C . ASP A 1 533 ? 20.031 16.729 15.108 1.00 73.88 533 ASP A C 1
ATOM 4201 O O . ASP A 1 533 ? 18.871 16.509 15.462 1.00 73.88 533 ASP A O 1
ATOM 4205 N N . VAL A 1 534 ? 20.364 16.747 13.818 1.00 78.88 534 VAL A N 1
ATOM 4206 C CA . VAL A 1 534 ? 19.404 16.576 12.707 1.00 78.88 534 VAL A CA 1
ATOM 4207 C C . VAL A 1 534 ? 18.897 15.137 12.617 1.00 78.88 534 VAL A C 1
ATOM 4209 O O . VAL A 1 534 ? 17.747 14.910 12.246 1.00 78.88 534 VAL A O 1
ATOM 4212 N N . ILE A 1 535 ? 19.717 14.157 13.000 1.00 81.50 535 ILE A N 1
ATOM 4213 C CA . ILE A 1 535 ? 19.368 12.733 12.938 1.00 81.50 535 ILE A CA 1
ATOM 4214 C C . ILE A 1 535 ? 18.273 12.416 13.954 1.00 81.50 535 ILE A C 1
ATOM 4216 O O . ILE A 1 535 ? 17.257 11.825 13.586 1.00 81.50 535 ILE A O 1
ATOM 4220 N N . ALA A 1 536 ? 18.428 12.857 15.205 1.00 80.31 536 ALA A N 1
ATOM 4221 C CA . ALA A 1 536 ? 17.410 12.645 16.227 1.00 80.31 536 ALA A CA 1
ATOM 4222 C C . ALA A 1 536 ? 16.088 13.333 15.838 1.00 80.31 536 ALA A C 1
ATOM 4224 O O . ALA A 1 536 ? 15.030 12.700 15.802 1.00 80.31 536 ALA A O 1
ATOM 4225 N N . ILE A 1 537 ? 16.146 14.609 15.452 1.00 83.00 537 ILE A N 1
ATOM 4226 C CA . ILE A 1 537 ? 14.961 15.389 15.068 1.00 83.00 537 ILE A CA 1
ATOM 4227 C C . ILE A 1 537 ? 14.208 14.745 13.887 1.00 83.00 537 ILE A C 1
ATOM 4229 O O . ILE A 1 537 ? 12.974 14.733 13.869 1.00 83.00 537 ILE A O 1
ATOM 4233 N N . THR A 1 538 ? 14.932 14.165 12.929 1.00 84.50 538 THR A N 1
ATOM 4234 C CA . THR A 1 538 ? 14.333 13.492 11.765 1.00 84.50 538 THR A CA 1
ATOM 4235 C C . THR A 1 538 ? 13.802 12.111 12.114 1.00 84.50 538 THR A C 1
ATOM 4237 O O . THR A 1 538 ? 12.741 11.732 11.627 1.00 84.50 538 THR A O 1
ATOM 4240 N N . LYS A 1 539 ? 14.466 11.378 13.015 1.00 85.56 539 LYS A N 1
ATOM 4241 C CA . LYS A 1 539 ? 13.931 10.126 13.562 1.00 85.56 539 LYS A CA 1
ATOM 4242 C C . LYS A 1 539 ? 12.566 10.355 14.211 1.00 85.56 539 LYS A C 1
ATOM 4244 O O . LYS A 1 539 ? 11.631 9.617 13.930 1.00 85.56 539 LYS A O 1
ATOM 4249 N N . PHE A 1 540 ? 12.432 11.414 15.007 1.00 86.75 540 PHE A N 1
ATOM 4250 C CA . PHE A 1 540 ? 11.145 11.823 15.572 1.00 86.75 540 PHE A CA 1
ATOM 4251 C C . PHE A 1 540 ? 10.100 12.112 14.482 1.00 86.75 540 PHE A C 1
ATOM 4253 O O . PHE A 1 540 ? 8.973 11.637 14.577 1.00 86.75 540 PHE A O 1
ATOM 4260 N N . ALA A 1 541 ? 10.464 12.850 13.428 1.00 88.19 541 ALA A N 1
ATOM 4261 C CA . ALA A 1 541 ? 9.565 13.125 12.305 1.00 88.19 541 ALA A CA 1
ATOM 4262 C C . ALA A 1 541 ? 9.115 11.837 11.585 1.00 88.19 541 ALA A C 1
ATOM 4264 O O . ALA A 1 541 ? 7.931 11.684 11.290 1.00 88.19 541 ALA A O 1
ATOM 4265 N N . ALA A 1 542 ? 10.036 10.896 11.355 1.00 87.31 542 ALA A N 1
ATOM 4266 C CA . ALA A 1 542 ? 9.748 9.606 10.735 1.00 87.31 542 ALA A CA 1
ATOM 4267 C C . ALA A 1 542 ? 8.843 8.722 11.614 1.00 87.31 542 ALA A C 1
ATOM 4269 O O . ALA A 1 542 ? 7.889 8.146 11.099 1.00 87.31 542 ALA A O 1
ATOM 4270 N N . GLU A 1 543 ? 9.082 8.665 12.931 1.00 87.38 543 GLU A N 1
ATOM 4271 C CA . GLU A 1 543 ? 8.219 7.951 13.889 1.00 87.38 543 GLU A CA 1
ATOM 4272 C C . GLU A 1 543 ? 6.789 8.514 13.894 1.00 87.38 543 GLU A C 1
ATOM 4274 O O . GLU A 1 543 ? 5.822 7.751 13.915 1.00 87.38 543 GLU A O 1
ATOM 4279 N N . VAL A 1 544 ? 6.643 9.843 13.820 1.00 88.12 544 VAL A N 1
ATOM 4280 C CA . VAL A 1 544 ? 5.323 10.483 13.748 1.00 88.12 544 VAL A CA 1
ATOM 4281 C C . VAL A 1 544 ? 4.618 10.158 12.434 1.00 88.12 544 VAL A C 1
ATOM 4283 O O . VAL A 1 544 ? 3.430 9.853 12.456 1.00 88.12 544 VAL A O 1
ATOM 4286 N N . ILE A 1 545 ? 5.315 10.179 11.293 1.00 88.31 545 ILE A N 1
ATOM 4287 C CA . ILE A 1 545 ? 4.721 9.790 10.002 1.00 88.31 545 ILE A CA 1
ATOM 4288 C C . ILE A 1 545 ? 4.303 8.317 10.019 1.00 88.31 545 ILE A C 1
ATOM 4290 O O . ILE A 1 545 ? 3.206 8.003 9.565 1.00 88.31 545 ILE A O 1
ATOM 4294 N N . ASP A 1 546 ? 5.121 7.426 10.583 1.00 87.25 546 ASP A N 1
ATOM 4295 C CA . ASP A 1 546 ? 4.798 5.999 10.678 1.00 87.25 546 ASP A CA 1
ATOM 4296 C C . ASP A 1 546 ? 3.533 5.735 11.502 1.00 87.25 546 ASP A C 1
ATOM 4298 O O . ASP A 1 546 ? 2.664 4.964 11.093 1.00 87.25 546 ASP A O 1
ATOM 4302 N N . GLY A 1 547 ? 3.397 6.411 12.646 1.00 84.19 547 GLY A N 1
ATOM 4303 C CA . GLY A 1 547 ? 2.217 6.296 13.501 1.00 84.19 547 GLY A CA 1
ATOM 4304 C C . GLY A 1 547 ? 1.006 7.110 13.036 1.00 84.19 547 GLY A C 1
ATOM 4305 O O . GLY A 1 547 ? -0.060 6.973 13.634 1.00 84.19 547 GLY A O 1
ATOM 4306 N N . SER A 1 548 ? 1.149 7.934 11.990 1.00 88.25 548 SER A N 1
ATOM 4307 C CA . SER A 1 548 ? 0.097 8.824 11.478 1.00 88.25 548 SER A CA 1
ATOM 4308 C C . SER A 1 548 ? -0.088 8.770 9.955 1.00 88.25 548 SER A C 1
ATOM 4310 O O . SER A 1 548 ? -0.556 9.712 9.312 1.00 88.25 548 SER A O 1
ATOM 4312 N N . LEU A 1 549 ? 0.260 7.638 9.342 1.00 85.81 549 LEU A N 1
ATOM 4313 C CA . LEU A 1 549 ? 0.227 7.465 7.891 1.00 85.81 549 LEU A CA 1
ATOM 4314 C C . LEU A 1 549 ? -1.173 7.709 7.306 1.00 85.81 549 LEU A C 1
ATOM 4316 O O . LEU A 1 549 ? -1.328 8.407 6.304 1.00 85.81 549 LEU A O 1
ATOM 4320 N N . PHE A 1 550 ? -2.212 7.155 7.934 1.00 84.44 550 PHE A N 1
ATOM 4321 C CA . PHE A 1 550 ? -3.582 7.264 7.430 1.00 84.44 550 PHE A CA 1
ATOM 4322 C C . PHE A 1 550 ? -4.215 8.636 7.705 1.00 84.44 550 PHE A C 1
ATOM 4324 O O . PHE A 1 550 ? -5.140 9.011 6.981 1.00 84.44 550 PHE A O 1
ATOM 4331 N N . SER A 1 551 ? -3.714 9.424 8.668 1.00 84.94 551 SER A N 1
ATOM 4332 C CA . SER A 1 551 ? -4.188 10.802 8.869 1.00 84.94 551 SER A CA 1
ATOM 4333 C C . SER A 1 551 ? -3.680 11.760 7.794 1.00 84.94 551 SER A C 1
ATOM 4335 O O . SER A 1 551 ? -4.334 12.763 7.534 1.00 84.94 551 SER A O 1
ATOM 4337 N N . LEU A 1 552 ? -2.610 11.431 7.058 1.00 84.44 552 LEU A N 1
ATOM 4338 C CA . LEU A 1 552 ? -2.195 12.214 5.884 1.00 84.44 552 LEU A CA 1
ATOM 4339 C C . LEU A 1 552 ? -3.303 12.325 4.819 1.00 84.44 552 LEU A C 1
ATOM 4341 O O . LEU A 1 552 ? -3.350 13.312 4.087 1.00 84.44 552 LEU A O 1
ATOM 4345 N N . LYS A 1 553 ? -4.262 11.384 4.771 1.00 83.75 553 LYS A N 1
ATOM 4346 C CA . LYS A 1 553 ? -5.432 11.465 3.876 1.00 83.75 553 LYS A CA 1
ATOM 4347 C C . LYS A 1 553 ? -6.280 12.721 4.126 1.00 83.75 553 LYS A C 1
ATOM 4349 O O . LYS A 1 553 ? -6.889 13.243 3.190 1.00 83.75 553 LYS A O 1
ATOM 4354 N N . SER A 1 554 ? -6.312 13.253 5.355 1.00 81.00 554 SER A N 1
ATOM 4355 C CA . SER A 1 554 ? -7.060 14.483 5.654 1.00 81.00 554 SER A CA 1
ATOM 4356 C C . SER A 1 554 ? -6.433 15.737 5.030 1.00 81.00 554 SER A C 1
ATOM 4358 O O . SER A 1 554 ? -7.098 16.769 4.951 1.00 81.00 554 SER A O 1
ATOM 4360 N N . LEU A 1 555 ? -5.183 15.650 4.554 1.00 82.00 555 LEU A N 1
ATOM 4361 C CA . LEU A 1 555 ? -4.470 16.713 3.837 1.00 82.00 555 LEU A CA 1
ATOM 4362 C C . LEU A 1 555 ? -4.685 16.692 2.319 1.00 82.00 555 LEU A C 1
ATOM 4364 O O . LEU A 1 555 ? -4.070 17.484 1.617 1.00 82.00 555 LEU A O 1
ATOM 4368 N N . ASN A 1 556 ? -5.574 15.849 1.781 1.00 80.38 556 ASN A N 1
ATOM 4369 C CA . ASN A 1 556 ? -5.826 15.764 0.332 1.00 80.38 556 ASN A CA 1
ATOM 4370 C C . ASN A 1 556 ? -6.187 17.108 -0.340 1.00 80.38 556 ASN A C 1
ATOM 4372 O O . ASN A 1 556 ? -6.017 17.260 -1.548 1.00 80.38 556 ASN A O 1
ATOM 4376 N N . GLN A 1 557 ? -6.705 18.072 0.422 1.00 78.81 557 GLN A N 1
ATOM 4377 C CA . GLN A 1 557 ? -7.027 19.415 -0.067 1.00 78.81 557 GLN A CA 1
ATOM 4378 C C . GLN A 1 557 ? -5.818 20.371 -0.085 1.00 78.81 557 GLN A C 1
ATOM 4380 O O . GLN A 1 557 ? -5.842 21.357 -0.813 1.00 78.81 557 GLN A O 1
ATOM 4385 N N . ASP A 1 558 ? -4.768 20.077 0.681 1.00 82.56 558 ASP A N 1
ATOM 4386 C CA . ASP A 1 558 ? -3.511 20.827 0.753 1.00 82.56 558 ASP A CA 1
ATOM 4387 C C . ASP A 1 558 ? -2.447 20.082 -0.076 1.00 82.56 558 ASP A C 1
ATOM 4389 O O . ASP A 1 558 ? -1.463 19.542 0.436 1.00 82.56 558 ASP A O 1
ATOM 4393 N N . ALA A 1 559 ? -2.708 19.997 -1.387 1.00 82.50 559 ALA A N 1
ATOM 4394 C CA . ALA A 1 559 ? -2.025 19.077 -2.294 1.00 82.50 559 ALA A CA 1
ATOM 4395 C C . ALA A 1 559 ? -0.504 19.296 -2.383 1.00 82.50 559 ALA A C 1
ATOM 4397 O O . ALA A 1 559 ? 0.246 18.326 -2.484 1.00 82.50 559 ALA A O 1
ATOM 4398 N N . THR A 1 560 ? -0.045 20.549 -2.301 1.00 84.81 560 THR A N 1
ATOM 4399 C CA . THR A 1 560 ? 1.383 20.896 -2.327 1.00 84.81 560 THR A CA 1
ATOM 4400 C C . THR A 1 560 ? 2.105 20.292 -1.127 1.00 84.81 560 THR A C 1
ATOM 4402 O O . THR A 1 560 ? 2.977 19.450 -1.320 1.00 84.81 560 THR A O 1
ATOM 4405 N N . LEU A 1 561 ? 1.663 20.610 0.096 1.00 86.25 561 LEU A N 1
ATOM 4406 C CA . LEU A 1 561 ? 2.234 20.095 1.344 1.00 86.25 561 LEU A CA 1
ATOM 4407 C C . LEU A 1 561 ? 2.277 18.563 1.368 1.00 86.25 561 LEU A C 1
ATOM 4409 O O . LEU A 1 561 ? 3.312 17.980 1.687 1.00 86.25 561 LEU A O 1
ATOM 4413 N N . LEU A 1 562 ? 1.167 17.912 1.010 1.00 88.12 562 LEU A N 1
ATOM 4414 C CA . LEU A 1 562 ? 1.092 16.454 1.008 1.00 88.12 562 LEU A CA 1
ATOM 4415 C C . LEU A 1 562 ? 2.043 15.839 -0.031 1.00 88.12 562 LEU A C 1
ATOM 4417 O O . LEU A 1 562 ? 2.749 14.880 0.281 1.00 88.12 562 LEU A O 1
ATOM 4421 N N . SER A 1 563 ? 2.119 16.419 -1.235 1.00 87.62 563 SER A N 1
ATOM 4422 C CA . SER A 1 563 ? 3.036 15.939 -2.275 1.00 87.62 563 SER A CA 1
ATOM 4423 C C . SER A 1 563 ? 4.505 16.087 -1.869 1.00 87.62 563 SER A C 1
ATOM 4425 O O . SER A 1 563 ? 5.281 15.158 -2.079 1.00 87.62 563 SER A O 1
ATOM 4427 N N . THR A 1 564 ? 4.880 17.191 -1.210 1.00 87.50 564 THR A N 1
ATOM 4428 C CA . THR A 1 564 ? 6.247 17.429 -0.723 1.00 87.50 564 THR A CA 1
ATOM 4429 C C . THR A 1 564 ? 6.620 16.476 0.415 1.00 87.50 564 THR A C 1
ATOM 4431 O O . THR A 1 564 ? 7.760 16.013 0.462 1.00 87.50 564 THR A O 1
ATOM 4434 N N . ILE A 1 565 ? 5.680 16.133 1.309 1.00 89.31 565 ILE A N 1
ATOM 4435 C CA . ILE A 1 565 ? 5.904 15.131 2.368 1.00 89.31 565 ILE A CA 1
ATOM 4436 C C . ILE A 1 565 ? 6.178 13.761 1.752 1.00 89.31 565 ILE A C 1
ATOM 4438 O O . ILE A 1 565 ? 7.207 13.166 2.065 1.00 89.31 565 ILE A O 1
ATOM 4442 N N . PHE A 1 566 ? 5.315 13.281 0.849 1.00 88.12 566 PHE A N 1
ATOM 4443 C CA . PHE A 1 566 ? 5.535 11.990 0.192 1.00 88.12 566 PHE A CA 1
ATOM 4444 C C . PHE A 1 566 ? 6.855 11.966 -0.574 1.00 88.12 566 PHE A C 1
ATOM 4446 O O . PHE A 1 566 ? 7.642 11.039 -0.398 1.00 88.12 566 PHE A O 1
ATOM 4453 N N . SER A 1 567 ? 7.151 13.011 -1.348 1.00 89.12 567 SER A N 1
ATOM 4454 C CA . SER A 1 567 ? 8.417 13.100 -2.073 1.00 89.12 567 SER A CA 1
ATOM 4455 C C . SER A 1 567 ? 9.625 13.079 -1.136 1.00 89.12 567 SER A C 1
ATOM 4457 O O . SER A 1 567 ? 10.586 12.370 -1.409 1.00 89.12 567 SER A O 1
ATOM 4459 N N . SER A 1 568 ? 9.568 13.784 -0.001 1.00 89.94 568 SER A N 1
ATOM 4460 C CA . SER A 1 568 ? 10.648 13.785 0.999 1.00 89.94 568 SER A CA 1
ATOM 4461 C C . SER A 1 568 ? 10.872 12.397 1.606 1.00 89.94 568 SER A C 1
ATOM 4463 O O . SER A 1 568 ? 12.013 11.965 1.742 1.00 89.94 568 SER A O 1
ATOM 4465 N N . VAL A 1 569 ? 9.793 11.678 1.935 1.00 90.31 569 VAL A N 1
ATOM 4466 C CA . VAL A 1 569 ? 9.849 10.295 2.445 1.00 90.31 569 VAL A CA 1
ATOM 4467 C C . VAL A 1 569 ? 10.513 9.374 1.415 1.00 90.31 569 VAL A C 1
ATOM 4469 O O . VAL A 1 569 ? 11.462 8.668 1.740 1.00 90.31 569 VAL A O 1
ATOM 4472 N N . PHE A 1 570 ? 10.097 9.428 0.151 1.00 87.56 570 PHE A N 1
ATOM 4473 C CA . PHE A 1 570 ? 10.691 8.604 -0.905 1.00 87.56 570 PHE A CA 1
ATOM 4474 C C . PHE A 1 570 ? 12.141 8.981 -1.249 1.00 87.56 570 PHE A C 1
ATOM 4476 O O . PHE A 1 570 ? 12.929 8.098 -1.568 1.00 87.56 570 PHE A O 1
ATOM 4483 N N . ILE A 1 571 ? 12.525 10.257 -1.167 1.00 88.88 571 ILE A N 1
ATOM 4484 C CA . ILE A 1 571 ? 13.920 10.684 -1.375 1.00 88.88 571 ILE A CA 1
ATOM 4485 C C . ILE A 1 571 ? 14.824 10.157 -0.255 1.00 88.88 571 ILE A C 1
ATOM 4487 O O . ILE A 1 571 ? 15.945 9.726 -0.522 1.00 88.88 571 ILE A O 1
ATOM 4491 N N . ILE A 1 572 ? 14.337 10.132 0.989 1.00 88.94 572 ILE A N 1
ATOM 4492 C CA . ILE A 1 572 ? 15.072 9.520 2.103 1.00 88.94 572 ILE A CA 1
ATOM 4493 C C . ILE A 1 572 ? 15.170 7.993 1.917 1.00 88.94 572 ILE A C 1
ATOM 4495 O O . ILE A 1 572 ? 16.228 7.420 2.176 1.00 88.94 572 ILE A O 1
ATOM 4499 N N . ASP A 1 573 ? 14.120 7.329 1.413 1.00 87.62 573 ASP A N 1
ATOM 4500 C CA . ASP A 1 573 ? 14.190 5.903 1.039 1.00 87.62 573 ASP A CA 1
ATOM 4501 C C . ASP A 1 573 ? 15.225 5.654 -0.072 1.00 87.62 573 ASP A C 1
ATOM 4503 O O . ASP A 1 573 ? 16.030 4.724 0.012 1.00 87.62 573 ASP A O 1
ATOM 4507 N N . LEU A 1 574 ? 15.264 6.522 -1.086 1.00 85.19 574 LEU A N 1
ATOM 4508 C CA . LEU A 1 574 ? 16.244 6.460 -2.168 1.00 85.19 574 LEU A CA 1
ATOM 4509 C C . LEU A 1 574 ? 17.675 6.589 -1.636 1.00 85.19 574 LEU A C 1
ATOM 4511 O O . LEU A 1 574 ? 18.535 5.790 -2.004 1.00 85.19 574 LEU A O 1
ATOM 4515 N N . GLU A 1 575 ? 17.925 7.529 -0.723 1.00 86.00 575 GLU A N 1
ATOM 4516 C CA . GLU A 1 575 ? 19.228 7.677 -0.068 1.00 86.00 575 GLU A CA 1
ATOM 4517 C C . GLU A 1 575 ? 19.648 6.396 0.677 1.00 86.00 575 GLU A C 1
ATOM 4519 O O . GLU A 1 575 ? 20.810 5.979 0.597 1.00 86.00 575 GLU A O 1
ATOM 4524 N N . SER A 1 576 ? 18.703 5.721 1.344 1.00 83.50 576 SER A N 1
ATOM 4525 C CA . SER A 1 576 ? 18.935 4.421 1.990 1.00 83.50 576 SER A CA 1
ATOM 4526 C C . SER A 1 576 ? 19.413 3.362 1.003 1.00 83.50 576 SER A C 1
ATOM 4528 O O . SER A 1 576 ? 20.329 2.586 1.287 1.00 83.50 576 SER A O 1
ATOM 4530 N N . ARG A 1 577 ? 18.763 3.303 -0.161 1.00 81.50 577 ARG A N 1
ATOM 4531 C CA . ARG A 1 577 ? 19.053 2.317 -1.203 1.00 81.50 577 ARG A CA 1
ATOM 4532 C C . ARG A 1 577 ? 20.397 2.603 -1.861 1.00 81.50 577 ARG A C 1
ATOM 4534 O O . ARG A 1 577 ? 21.182 1.673 -2.026 1.00 81.50 577 ARG A O 1
ATOM 4541 N N . ILE A 1 578 ? 20.709 3.869 -2.147 1.00 80.44 578 ILE A N 1
ATOM 4542 C CA . ILE A 1 578 ? 22.026 4.280 -2.659 1.00 80.44 578 ILE A CA 1
ATOM 4543 C C . ILE A 1 578 ? 23.115 3.887 -1.655 1.00 80.44 578 ILE A C 1
ATOM 4545 O O . ILE A 1 578 ? 24.102 3.260 -2.032 1.00 80.44 578 ILE A O 1
ATOM 4549 N N . SER A 1 579 ? 22.889 4.152 -0.364 1.00 77.19 579 SER A N 1
ATOM 4550 C CA . SER A 1 579 ? 23.815 3.801 0.719 1.00 77.19 579 SER A CA 1
ATOM 4551 C C . SER A 1 579 ? 24.142 2.304 0.782 1.00 77.19 579 SER A C 1
ATOM 4553 O O . SER A 1 579 ? 25.248 1.943 1.174 1.00 77.19 579 SER A O 1
ATOM 4555 N N . SER A 1 580 ? 23.217 1.428 0.371 1.00 73.88 580 SER A N 1
ATOM 4556 C CA . SER A 1 580 ? 23.438 -0.027 0.342 1.00 73.88 580 SER A CA 1
ATOM 4557 C C . SER A 1 580 ? 24.390 -0.499 -0.766 1.00 73.88 580 SER A C 1
ATOM 4559 O O . SER A 1 580 ? 24.965 -1.578 -0.652 1.00 73.88 580 SER A O 1
ATOM 4561 N N . VAL A 1 581 ? 24.570 0.308 -1.816 1.00 70.50 581 VAL A N 1
ATOM 4562 C CA . VAL A 1 581 ? 25.429 0.008 -2.974 1.00 70.50 581 VAL A CA 1
ATOM 4563 C C . VAL A 1 581 ? 26.857 0.534 -2.767 1.00 70.50 581 VAL A C 1
ATOM 4565 O O . VAL A 1 581 ? 27.792 0.093 -3.432 1.00 70.50 581 VAL A O 1
ATOM 4568 N N . VAL A 1 582 ? 27.060 1.456 -1.819 1.00 65.38 582 VAL A N 1
ATOM 4569 C CA . VAL A 1 582 ? 28.367 2.075 -1.568 1.00 65.38 582 VAL A CA 1
ATOM 4570 C C . VAL A 1 582 ? 29.268 1.169 -0.722 1.00 65.38 582 VAL A C 1
ATOM 4572 O O . VAL A 1 582 ? 29.219 1.186 0.509 1.00 65.38 582 VAL A O 1
ATOM 4575 N N . ASP A 1 583 ? 30.187 0.456 -1.372 1.00 55.66 583 ASP A N 1
ATOM 4576 C CA . ASP A 1 583 ? 31.318 -0.217 -0.718 1.00 55.66 583 ASP A CA 1
ATOM 4577 C C . ASP A 1 583 ? 32.428 0.808 -0.384 1.00 55.66 583 ASP A C 1
ATOM 4579 O O . ASP A 1 583 ? 33.509 0.837 -0.974 1.00 55.66 583 ASP A O 1
ATOM 4583 N N . SER A 1 584 ? 32.164 1.737 0.543 1.00 50.78 584 SER A N 1
ATOM 4584 C CA . SER A 1 584 ? 33.145 2.782 0.875 1.00 50.78 584 SER A CA 1
ATOM 4585 C C . SER A 1 584 ? 34.327 2.210 1.674 1.00 50.78 584 SER A C 1
ATOM 4587 O O . SER A 1 584 ? 34.185 1.617 2.744 1.00 50.78 584 SER A O 1
ATOM 4589 N N . THR A 1 585 ? 35.549 2.409 1.183 1.00 46.59 585 THR A N 1
ATOM 4590 C CA . THR A 1 585 ? 36.807 2.062 1.872 1.00 46.59 585 THR A CA 1
ATOM 4591 C C . THR A 1 585 ? 37.207 3.090 2.946 1.00 46.59 585 THR A C 1
ATOM 4593 O O . THR A 1 585 ? 38.174 2.872 3.676 1.00 46.59 585 THR A O 1
ATOM 4596 N N . LEU A 1 586 ? 36.446 4.184 3.101 1.00 51.72 586 LEU A N 1
ATOM 4597 C CA . LEU A 1 586 ? 36.756 5.317 3.980 1.00 51.72 586 LEU A CA 1
ATOM 4598 C C . LEU A 1 586 ? 35.915 5.300 5.276 1.00 51.72 586 LEU A C 1
ATOM 4600 O O . LEU A 1 586 ? 34.695 5.452 5.251 1.00 51.72 586 LEU A O 1
ATOM 4604 N N . ASN A 1 587 ? 36.571 5.142 6.432 1.00 51.28 587 ASN A N 1
ATOM 4605 C CA . ASN A 1 587 ? 35.913 4.968 7.741 1.00 51.28 587 ASN A CA 1
ATOM 4606 C C . ASN A 1 587 ? 35.072 6.172 8.219 1.00 51.28 587 ASN A C 1
ATOM 4608 O O . ASN A 1 587 ? 34.111 5.974 8.956 1.00 51.28 587 ASN A O 1
ATOM 4612 N N . GLU A 1 588 ? 35.394 7.401 7.806 1.00 53.34 588 GLU A N 1
ATOM 4613 C CA . GLU A 1 588 ? 34.709 8.620 8.280 1.00 53.34 588 GLU A CA 1
ATOM 4614 C C . GLU A 1 588 ? 33.329 8.823 7.620 1.00 53.34 588 GLU A C 1
ATOM 4616 O O . GLU A 1 588 ? 32.391 9.308 8.256 1.00 53.34 588 GLU A O 1
ATOM 4621 N N . PHE A 1 589 ? 33.167 8.366 6.370 1.00 57.47 589 PHE A N 1
ATOM 4622 C CA . PHE A 1 589 ? 31.866 8.293 5.692 1.00 57.47 589 PHE A CA 1
ATOM 4623 C C . PHE A 1 589 ? 30.964 7.226 6.327 1.00 57.47 589 PHE A C 1
ATOM 4625 O O . PHE A 1 589 ? 29.771 7.458 6.509 1.00 57.47 589 PHE A O 1
ATOM 4632 N N . LYS A 1 590 ? 31.538 6.093 6.758 1.00 61.56 590 LYS A N 1
ATOM 4633 C CA . LYS A 1 590 ? 30.791 4.990 7.381 1.00 61.56 590 LYS A CA 1
ATOM 4634 C C . LYS A 1 590 ? 30.103 5.371 8.689 1.00 61.56 590 LYS A C 1
ATOM 4636 O O . LYS A 1 590 ? 28.975 4.938 8.905 1.00 61.56 590 LYS A O 1
ATOM 4641 N N . GLU A 1 591 ? 30.742 6.153 9.562 1.00 59.81 591 GLU A N 1
ATOM 4642 C CA . GLU A 1 591 ? 30.129 6.544 10.843 1.00 59.81 591 GLU A CA 1
ATOM 4643 C C . GLU A 1 591 ? 28.953 7.510 10.648 1.00 59.81 591 GLU A C 1
ATOM 4645 O O . GLU A 1 591 ? 27.862 7.238 11.146 1.00 59.81 591 GLU A O 1
ATOM 4650 N N . LYS A 1 592 ? 29.119 8.566 9.838 1.00 65.00 592 LYS A N 1
ATOM 4651 C CA . LYS A 1 592 ? 28.024 9.506 9.523 1.00 65.00 592 LYS A CA 1
ATOM 4652 C C . LYS A 1 592 ? 26.862 8.829 8.789 1.00 65.00 592 LYS A C 1
ATOM 4654 O O . LYS A 1 592 ? 25.704 9.169 9.016 1.00 65.00 592 LYS A O 1
ATOM 4659 N N . GLN A 1 593 ? 27.157 7.856 7.929 1.00 69.31 593 GLN A N 1
ATOM 4660 C CA . GLN A 1 593 ? 26.149 7.104 7.182 1.00 69.31 593 GLN A CA 1
ATOM 4661 C C . GLN A 1 593 ? 25.407 6.091 8.062 1.00 69.31 593 GLN A C 1
ATOM 4663 O O . GLN A 1 593 ? 24.207 5.887 7.892 1.00 69.31 593 GLN A O 1
ATOM 4668 N N . LYS A 1 594 ? 26.075 5.507 9.064 1.00 72.00 594 LYS A N 1
ATOM 4669 C CA . LYS A 1 594 ? 25.454 4.573 10.011 1.00 72.00 594 LYS A CA 1
ATOM 4670 C C . LYS A 1 594 ? 24.325 5.220 10.812 1.00 72.00 594 LYS A C 1
ATOM 4672 O O . LYS A 1 594 ? 23.285 4.589 10.990 1.00 72.00 594 LYS A O 1
ATOM 4677 N N . ASP A 1 595 ? 24.499 6.465 11.247 1.00 74.12 595 ASP A N 1
ATOM 4678 C CA . ASP A 1 595 ? 23.462 7.171 12.003 1.00 74.12 595 ASP A CA 1
ATOM 4679 C C . ASP A 1 595 ? 22.289 7.604 11.103 1.00 74.12 595 ASP A C 1
ATOM 4681 O O . ASP A 1 595 ? 21.127 7.509 11.504 1.00 74.12 595 ASP A O 1
ATOM 4685 N N . ARG A 1 596 ? 22.564 7.983 9.845 1.00 84.44 596 ARG A N 1
ATOM 4686 C CA . ARG A 1 596 ? 21.528 8.272 8.834 1.00 84.44 596 ARG A CA 1
ATOM 4687 C C . ARG A 1 596 ? 20.727 7.027 8.445 1.00 84.44 596 ARG A C 1
ATOM 4689 O O . ARG A 1 596 ? 19.509 7.120 8.287 1.00 84.44 596 ARG A O 1
ATOM 4696 N N . ASN A 1 597 ? 21.366 5.857 8.388 1.00 80.69 597 ASN A N 1
ATOM 4697 C CA . ASN A 1 597 ? 20.710 4.580 8.087 1.00 80.69 597 ASN A CA 1
ATOM 4698 C C . ASN A 1 597 ? 19.619 4.212 9.105 1.00 80.69 597 ASN A C 1
ATOM 4700 O O . ASN A 1 597 ? 18.661 3.533 8.745 1.00 80.69 597 ASN A O 1
ATOM 4704 N N . ILE A 1 598 ? 19.721 4.672 10.359 1.00 80.25 598 ILE A N 1
ATOM 4705 C CA . ILE A 1 598 ? 18.671 4.456 11.366 1.00 80.25 598 ILE A CA 1
ATOM 4706 C C . ILE A 1 598 ? 17.377 5.154 10.931 1.00 80.25 598 ILE A C 1
ATOM 4708 O O . ILE A 1 598 ? 16.318 4.531 10.930 1.00 80.25 598 ILE A O 1
ATOM 4712 N N . VAL A 1 599 ? 17.461 6.428 10.534 1.00 83.12 599 VAL A N 1
ATOM 4713 C CA . VAL A 1 599 ? 16.311 7.213 10.048 1.00 83.12 599 VAL A CA 1
ATOM 4714 C C . VAL A 1 599 ? 15.769 6.620 8.750 1.00 83.12 599 VAL A C 1
ATOM 4716 O O . VAL A 1 599 ? 14.564 6.423 8.613 1.00 83.12 599 VAL A O 1
ATOM 4719 N N . CYS A 1 600 ? 16.669 6.275 7.832 1.00 83.25 600 CYS A N 1
ATOM 4720 C CA . CYS A 1 600 ? 16.322 5.656 6.560 1.00 83.25 600 CYS A CA 1
ATOM 4721 C C . CYS A 1 600 ? 15.569 4.330 6.742 1.00 83.25 600 CYS A C 1
ATOM 4723 O O . CYS A 1 600 ? 14.579 4.093 6.062 1.00 83.25 600 CYS A O 1
ATOM 4725 N N . GLY A 1 601 ? 15.968 3.499 7.712 1.00 81.12 601 GLY A N 1
ATOM 4726 C CA . GLY A 1 601 ? 15.272 2.252 8.032 1.00 81.12 601 GLY A CA 1
ATOM 4727 C C . GLY A 1 601 ? 13.830 2.459 8.513 1.00 81.12 601 GLY A C 1
ATOM 4728 O O . GLY A 1 601 ? 12.946 1.695 8.128 1.00 81.12 601 GLY A O 1
ATOM 4729 N N . PHE A 1 602 ? 13.564 3.509 9.302 1.00 80.31 602 PHE A N 1
ATOM 4730 C CA . PHE A 1 602 ? 12.192 3.878 9.685 1.00 80.31 602 PHE A CA 1
ATOM 4731 C C . PHE A 1 602 ? 11.369 4.322 8.474 1.00 80.31 602 PHE A C 1
ATOM 4733 O O . PHE A 1 602 ? 10.241 3.873 8.295 1.00 80.31 602 PHE A O 1
ATOM 4740 N N . VAL A 1 603 ? 11.945 5.168 7.621 1.00 86.19 603 VAL A N 1
ATOM 4741 C CA . VAL A 1 603 ? 11.291 5.647 6.398 1.00 86.19 603 VAL A CA 1
ATOM 4742 C C . VAL A 1 603 ? 11.006 4.502 5.421 1.00 86.19 603 VAL A C 1
ATOM 4744 O O . VAL A 1 603 ? 9.913 4.428 4.867 1.00 86.19 603 VAL A O 1
ATOM 4747 N N . HIS A 1 604 ? 11.926 3.551 5.275 1.00 84.31 604 HIS A N 1
ATOM 4748 C CA . HIS A 1 604 ? 11.710 2.360 4.458 1.00 84.31 604 HIS A CA 1
ATOM 4749 C C . HIS A 1 604 ? 10.519 1.528 4.965 1.00 84.31 604 HIS A C 1
ATOM 4751 O O . HIS A 1 604 ? 9.674 1.085 4.184 1.00 84.31 604 HIS A O 1
ATOM 4757 N N . ALA A 1 605 ? 10.395 1.367 6.290 1.00 83.62 605 ALA A N 1
ATOM 4758 C CA . ALA A 1 605 ? 9.247 0.694 6.897 1.00 83.62 605 ALA A CA 1
ATOM 4759 C C . ALA A 1 605 ? 7.927 1.431 6.605 1.00 83.62 605 ALA A C 1
ATOM 4761 O O . ALA A 1 605 ? 6.925 0.782 6.296 1.00 83.62 605 ALA A O 1
ATOM 4762 N N . VAL A 1 606 ? 7.932 2.767 6.626 1.00 84.19 606 VAL A N 1
ATOM 4763 C CA . VAL A 1 606 ? 6.778 3.601 6.250 1.00 84.19 606 VAL A CA 1
ATOM 4764 C C . VAL A 1 606 ? 6.380 3.351 4.792 1.00 84.19 606 VAL A C 1
ATOM 4766 O O . VAL A 1 606 ? 5.216 3.049 4.525 1.00 84.19 606 VAL A O 1
ATOM 4769 N N . CYS A 1 607 ? 7.336 3.404 3.857 1.00 83.38 607 CYS A N 1
ATOM 4770 C CA . CYS A 1 607 ? 7.095 3.133 2.435 1.00 83.38 607 CYS A CA 1
ATOM 4771 C C . CYS A 1 607 ? 6.483 1.740 2.220 1.00 83.38 607 CYS A C 1
ATOM 4773 O O . CYS A 1 607 ? 5.532 1.598 1.457 1.00 83.38 607 CYS A O 1
ATOM 4775 N N . SER A 1 608 ? 6.946 0.723 2.956 1.00 82.00 608 SER A N 1
ATOM 4776 C CA . SER A 1 608 ? 6.417 -0.646 2.847 1.00 82.00 608 SER A CA 1
ATOM 4777 C C . SER A 1 608 ? 4.947 -0.800 3.278 1.00 82.00 608 SER A C 1
ATOM 4779 O O . SER A 1 608 ? 4.268 -1.730 2.841 1.00 82.00 608 SER A O 1
ATOM 4781 N N . LYS A 1 609 ? 4.424 0.110 4.116 1.00 83.25 609 LYS A N 1
ATOM 4782 C CA . LYS A 1 609 ? 3.014 0.121 4.552 1.00 83.25 609 LYS A CA 1
ATOM 4783 C C . LYS A 1 609 ? 2.083 0.800 3.537 1.00 83.25 609 LYS A C 1
ATOM 4785 O O . LYS A 1 609 ? 0.870 0.577 3.585 1.00 83.25 609 LYS A O 1
ATOM 4790 N N . MET A 1 610 ? 2.618 1.616 2.626 1.00 82.88 610 MET A N 1
ATOM 4791 C CA . MET A 1 610 ? 1.854 2.344 1.607 1.00 82.88 610 MET A CA 1
ATOM 4792 C C . MET A 1 610 ? 1.467 1.418 0.444 1.00 82.88 610 MET A C 1
ATOM 4794 O O . MET A 1 610 ? 2.116 1.388 -0.595 1.00 82.88 610 MET A O 1
ATOM 4798 N N . ASN A 1 611 ? 0.398 0.641 0.613 1.00 79.81 611 ASN A N 1
ATOM 4799 C CA . ASN A 1 611 ? -0.091 -0.269 -0.427 1.00 79.81 611 ASN A CA 1
ATOM 4800 C C . ASN A 1 611 ? -0.883 0.451 -1.546 1.00 79.81 611 ASN A C 1
ATOM 4802 O O . ASN A 1 611 ? -1.292 1.606 -1.420 1.00 79.81 611 ASN A O 1
ATOM 4806 N N . ASN A 1 612 ? -1.203 -0.272 -2.625 1.00 76.88 612 ASN A N 1
ATOM 4807 C CA . ASN A 1 612 ? -1.983 0.270 -3.751 1.00 76.88 612 ASN A CA 1
ATOM 4808 C C . ASN A 1 612 ? -3.380 0.782 -3.337 1.00 76.88 612 ASN A C 1
ATOM 4810 O O . ASN A 1 612 ? -3.941 1.656 -3.997 1.00 76.88 612 ASN A O 1
ATOM 4814 N N . HIS A 1 613 ? -3.966 0.266 -2.246 1.00 79.56 613 HIS A N 1
ATOM 4815 C CA . HIS A 1 613 ? -5.242 0.767 -1.717 1.00 79.56 613 HIS A CA 1
ATOM 4816 C C . HIS A 1 613 ? -5.087 2.155 -1.077 1.00 79.56 613 HIS A C 1
ATOM 4818 O O . HIS A 1 613 ? -5.915 3.037 -1.308 1.00 79.56 613 HIS A O 1
ATOM 4824 N N . PHE A 1 614 ? -3.998 2.378 -0.336 1.00 84.00 614 PHE A N 1
ATOM 4825 C CA . PHE A 1 614 ? -3.651 3.678 0.226 1.00 84.00 614 PHE A CA 1
ATOM 4826 C C . PHE A 1 614 ? -3.510 4.722 -0.884 1.00 84.00 614 PHE A C 1
ATOM 4828 O O . PHE A 1 614 ? -4.198 5.741 -0.845 1.00 84.00 614 PHE A O 1
ATOM 4835 N N . TRP A 1 615 ? -2.728 4.438 -1.926 1.00 81.00 615 TRP A N 1
ATOM 4836 C CA . TRP A 1 615 ? -2.517 5.378 -3.030 1.00 81.00 615 TRP A CA 1
ATOM 4837 C C . TRP A 1 615 ? -3.777 5.679 -3.838 1.00 81.00 615 TRP A C 1
ATOM 4839 O O . TRP A 1 615 ? -4.004 6.830 -4.210 1.00 81.00 615 TRP A O 1
ATOM 4849 N N . LYS A 1 616 ? -4.662 4.694 -4.029 1.00 80.25 616 LYS A N 1
ATOM 4850 C CA . LYS A 1 616 ? -5.983 4.914 -4.645 1.00 80.25 616 LYS A CA 1
ATOM 4851 C C . LYS A 1 616 ? -6.867 5.888 -3.863 1.00 80.25 616 LYS A C 1
ATOM 4853 O O . LYS A 1 616 ? -7.756 6.492 -4.456 1.00 80.25 616 LYS A O 1
ATOM 4858 N N . SER A 1 617 ? -6.635 6.052 -2.560 1.00 80.75 617 SER A N 1
ATOM 4859 C CA . SER A 1 617 ? -7.383 6.994 -1.716 1.00 80.75 617 SER A CA 1
ATOM 4860 C C . SER A 1 617 ? -6.831 8.431 -1.719 1.00 80.75 617 SER A C 1
ATOM 4862 O O . SER A 1 617 ? -7.461 9.330 -1.156 1.00 80.75 617 SER A O 1
ATOM 4864 N N . ILE A 1 618 ? -5.674 8.664 -2.346 1.00 84.88 618 ILE A N 1
ATOM 4865 C CA . ILE A 1 618 ? -5.026 9.979 -2.445 1.00 84.88 618 ILE A CA 1
ATOM 4866 C C . ILE A 1 618 ? -5.455 10.693 -3.737 1.00 84.88 618 ILE A C 1
ATOM 4868 O O . ILE A 1 618 ? -5.670 10.064 -4.778 1.00 84.88 618 ILE A O 1
ATOM 4872 N N . ASN A 1 619 ? -5.571 12.026 -3.683 1.00 84.81 619 ASN A N 1
ATOM 4873 C CA . ASN A 1 619 ? -5.925 12.841 -4.850 1.00 84.81 619 ASN A CA 1
ATOM 4874 C C . ASN A 1 619 ? -4.949 12.605 -6.028 1.00 84.81 619 ASN A C 1
ATOM 4876 O O . ASN A 1 619 ? -3.754 12.366 -5.842 1.00 84.81 619 ASN A O 1
ATOM 4880 N N . TYR A 1 620 ? -5.473 12.675 -7.251 1.00 83.12 620 TYR A N 1
ATOM 4881 C CA . TYR A 1 620 ? -4.714 12.581 -8.495 1.00 83.12 620 TYR A CA 1
ATOM 4882 C C . TYR A 1 620 ? -3.581 13.617 -8.561 1.00 83.12 620 TYR A C 1
ATOM 4884 O O . TYR A 1 620 ? -2.433 13.248 -8.798 1.00 83.12 620 TYR A O 1
ATOM 4892 N N . ASP A 1 621 ? -3.870 14.886 -8.247 1.00 82.50 621 ASP A N 1
ATOM 4893 C CA . ASP A 1 621 ? -2.884 15.976 -8.334 1.00 82.50 621 ASP A CA 1
ATOM 4894 C C . ASP A 1 621 ? -1.669 15.747 -7.424 1.00 82.50 621 ASP A C 1
ATOM 4896 O O . ASP A 1 621 ? -0.529 16.003 -7.812 1.00 82.50 621 ASP A O 1
ATOM 4900 N N . VAL A 1 622 ? -1.909 15.214 -6.220 1.00 84.44 622 VAL A N 1
ATOM 4901 C CA . VAL A 1 622 ? -0.860 14.900 -5.239 1.00 84.44 622 VAL A CA 1
ATOM 4902 C C . VAL A 1 622 ? 0.057 13.811 -5.778 1.00 84.44 622 VAL A C 1
ATOM 4904 O O . VAL A 1 622 ? 1.274 13.970 -5.744 1.00 84.44 622 VAL A O 1
ATOM 4907 N N . ARG A 1 623 ? -0.513 12.728 -6.319 1.00 84.12 623 ARG A N 1
ATOM 4908 C CA . ARG A 1 623 ? 0.268 11.620 -6.884 1.00 84.12 623 ARG A CA 1
ATOM 4909 C C . ARG A 1 623 ? 1.057 12.042 -8.110 1.00 84.12 623 ARG A C 1
ATOM 4911 O O . ARG A 1 623 ? 2.237 11.722 -8.192 1.00 84.12 623 ARG A O 1
ATOM 4918 N N . LYS A 1 624 ? 0.447 12.821 -9.008 1.00 83.56 624 LYS A N 1
ATOM 4919 C CA . LYS A 1 624 ? 1.123 13.367 -10.191 1.00 83.56 624 LYS A CA 1
ATOM 4920 C C . LYS A 1 624 ? 2.295 14.274 -9.807 1.00 83.56 624 LYS A C 1
ATOM 4922 O O . LYS A 1 624 ? 3.377 14.152 -10.380 1.00 83.56 624 LYS A O 1
ATOM 4927 N N . SER A 1 625 ? 2.101 15.149 -8.817 1.00 83.94 625 SER A N 1
ATOM 4928 C CA . SER A 1 625 ? 3.157 16.016 -8.277 1.00 83.94 625 SER A CA 1
ATOM 4929 C C . SER A 1 625 ? 4.295 15.201 -7.650 1.00 83.94 625 SER A C 1
ATOM 4931 O O . SER A 1 625 ? 5.458 15.376 -8.013 1.00 83.94 625 SER A O 1
ATOM 4933 N N . SER A 1 626 ? 3.971 14.234 -6.784 1.00 84.62 626 SER A N 1
ATOM 4934 C CA . SER A 1 626 ? 4.976 13.358 -6.172 1.00 84.62 626 SER A CA 1
ATOM 4935 C C . SER A 1 626 ? 5.736 12.534 -7.212 1.00 84.62 626 SER A C 1
ATOM 4937 O O . SER A 1 626 ? 6.961 12.483 -7.168 1.00 84.62 626 SER A O 1
ATOM 4939 N N . ALA A 1 627 ? 5.051 11.959 -8.202 1.00 83.81 627 ALA A N 1
ATOM 4940 C CA . ALA A 1 627 ? 5.693 11.185 -9.261 1.00 83.81 627 ALA A CA 1
ATOM 4941 C C . ALA A 1 627 ? 6.659 12.035 -10.097 1.00 83.81 627 ALA A C 1
ATOM 4943 O O . ALA A 1 627 ? 7.748 11.579 -10.445 1.00 83.81 627 ALA A O 1
ATOM 4944 N N . LYS A 1 628 ? 6.301 13.296 -10.366 1.00 84.06 628 LYS A N 1
ATOM 4945 C CA . LYS A 1 628 ? 7.179 14.244 -11.057 1.00 84.06 628 LYS A CA 1
ATOM 4946 C C . LYS A 1 628 ? 8.454 14.521 -10.274 1.00 84.06 628 LYS A C 1
ATOM 4948 O O . LYS A 1 628 ? 9.538 14.443 -10.851 1.00 84.06 628 LYS A O 1
ATOM 4953 N N . ILE A 1 629 ? 8.329 14.808 -8.983 1.00 83.19 629 ILE A N 1
ATOM 4954 C CA . ILE A 1 629 ? 9.481 15.072 -8.119 1.00 83.19 629 ILE A CA 1
ATOM 4955 C C . ILE A 1 629 ? 10.387 13.839 -8.033 1.00 83.19 629 ILE A C 1
ATOM 4957 O O . ILE A 1 629 ? 11.609 13.963 -8.099 1.00 83.19 629 ILE A O 1
ATOM 4961 N N . LEU A 1 630 ? 9.814 12.640 -7.924 1.00 85.12 630 LEU A N 1
ATOM 4962 C CA . LEU A 1 630 ? 10.594 11.404 -7.848 1.00 85.12 630 LEU A CA 1
ATOM 4963 C C . LEU A 1 630 ? 11.298 11.078 -9.158 1.00 85.12 630 LEU A C 1
ATOM 4965 O O . LEU A 1 630 ? 12.486 10.763 -9.133 1.00 85.12 630 LEU A O 1
ATOM 4969 N N . ALA A 1 631 ? 10.629 11.246 -10.300 1.00 84.62 631 ALA A N 1
ATOM 4970 C CA . ALA A 1 631 ? 11.272 11.109 -11.603 1.00 84.62 631 ALA A CA 1
ATOM 4971 C C . ALA A 1 631 ? 12.448 12.093 -11.751 1.00 84.62 631 ALA A C 1
ATOM 4973 O O . ALA A 1 631 ? 13.518 11.717 -12.226 1.00 84.62 631 ALA A O 1
ATOM 4974 N N . GLN A 1 632 ? 12.289 13.338 -11.287 1.00 84.62 632 GLN A N 1
ATOM 4975 C CA . GLN A 1 632 ? 13.377 14.321 -11.244 1.00 84.62 632 GLN A CA 1
ATOM 4976 C C . GLN A 1 632 ? 14.504 13.916 -10.280 1.00 84.62 632 GLN A C 1
ATOM 4978 O O . GLN A 1 632 ? 15.670 14.039 -10.636 1.00 84.62 632 GLN A O 1
ATOM 4983 N N . SER A 1 633 ? 14.176 13.373 -9.106 1.00 85.00 633 SER A N 1
ATOM 4984 C CA . SER A 1 633 ? 15.155 12.907 -8.111 1.00 85.00 633 SER A CA 1
ATOM 4985 C C . SER A 1 633 ? 16.019 11.772 -8.665 1.00 85.00 633 SER A C 1
ATOM 4987 O O . SER A 1 633 ? 17.243 11.818 -8.571 1.00 85.00 633 SER A O 1
ATOM 4989 N N . VAL A 1 634 ? 15.394 10.776 -9.304 1.00 86.50 634 VAL A N 1
ATOM 4990 C CA . VAL A 1 634 ? 16.100 9.649 -9.937 1.00 86.50 634 VAL A CA 1
ATOM 4991 C C . VAL A 1 634 ? 17.037 10.147 -11.032 1.00 86.50 634 VAL A C 1
ATOM 4993 O O . VAL A 1 634 ? 18.189 9.722 -11.100 1.00 86.50 634 VAL A O 1
ATOM 4996 N N . ARG A 1 635 ? 16.572 11.088 -11.861 1.00 86.00 635 ARG A N 1
ATOM 4997 C CA . ARG A 1 635 ? 17.403 11.710 -12.897 1.00 86.00 635 ARG A CA 1
ATOM 4998 C C . ARG A 1 635 ? 18.629 12.397 -12.318 1.00 86.00 635 ARG A C 1
ATOM 5000 O O . ARG A 1 635 ? 19.731 12.162 -12.804 1.00 86.00 635 ARG A O 1
ATOM 5007 N N . SER A 1 636 ? 18.436 13.213 -11.285 1.00 84.12 636 SER A N 1
ATOM 5008 C CA . SER A 1 636 ? 19.523 13.918 -10.608 1.00 84.12 636 SER A CA 1
ATOM 5009 C C . SER A 1 636 ? 20.559 12.940 -10.056 1.00 84.12 636 SER A C 1
ATOM 5011 O O . SER A 1 636 ? 21.750 13.165 -10.238 1.00 84.12 636 SER A O 1
ATOM 5013 N N . VAL A 1 637 ? 20.127 11.824 -9.456 1.00 84.75 637 VAL A N 1
ATOM 5014 C CA . VAL A 1 637 ? 21.032 10.778 -8.941 1.00 84.75 637 VAL A CA 1
ATOM 5015 C C . VAL A 1 637 ? 21.883 10.177 -10.060 1.00 84.75 637 VAL A C 1
ATOM 5017 O O . VAL A 1 637 ? 23.100 10.098 -9.924 1.00 84.75 637 VAL A O 1
ATOM 5020 N N . VAL A 1 638 ? 21.277 9.805 -11.191 1.00 84.44 638 VAL A N 1
ATOM 5021 C CA . VAL A 1 638 ? 22.010 9.206 -12.322 1.00 84.44 638 VAL A CA 1
ATOM 5022 C C . VAL A 1 638 ? 22.994 10.199 -12.967 1.00 84.44 638 VAL A C 1
ATOM 5024 O O . VAL A 1 638 ? 24.035 9.785 -13.476 1.00 84.44 638 VAL A O 1
ATOM 5027 N N . GLN A 1 639 ? 22.690 11.503 -12.945 1.00 80.81 639 GLN A N 1
ATOM 5028 C CA . GLN A 1 639 ? 23.473 12.542 -13.633 1.00 80.81 639 GLN A CA 1
ATOM 5029 C C . GLN A 1 639 ? 24.559 13.218 -12.772 1.00 80.81 639 GLN A C 1
ATOM 5031 O O . GLN A 1 639 ? 25.538 13.733 -13.327 1.00 80.81 639 GLN A O 1
ATOM 5036 N N . LEU A 1 640 ? 24.384 13.284 -11.449 1.00 76.75 640 LEU A N 1
ATOM 5037 C CA . LEU A 1 640 ? 25.239 14.079 -10.553 1.00 76.75 640 LEU A CA 1
ATOM 5038 C C . LEU A 1 640 ? 26.160 13.241 -9.657 1.00 76.75 640 LEU A C 1
ATOM 5040 O O . LEU A 1 640 ? 27.167 13.768 -9.195 1.00 76.75 640 LEU A O 1
ATOM 5044 N N . GLU A 1 641 ? 25.859 11.962 -9.414 1.00 77.62 641 GLU A N 1
ATOM 5045 C CA . GLU A 1 641 ? 26.675 11.116 -8.531 1.00 77.62 641 GLU A CA 1
ATOM 5046 C C . GLU A 1 641 ? 27.843 10.474 -9.296 1.00 77.62 641 GLU A C 1
ATOM 5048 O O . GLU A 1 641 ? 27.723 9.389 -9.869 1.00 77.62 641 GLU A O 1
ATOM 5053 N N . ASP A 1 642 ? 28.984 11.167 -9.317 1.00 66.81 642 ASP A N 1
ATOM 5054 C CA . ASP A 1 642 ? 30.198 10.743 -10.028 1.00 66.81 642 ASP A CA 1
ATOM 5055 C C . ASP A 1 642 ? 31.077 9.751 -9.235 1.00 66.81 642 ASP A C 1
ATOM 5057 O O . ASP A 1 642 ? 31.859 9.016 -9.839 1.00 66.81 642 ASP A O 1
ATOM 5061 N N . ASP A 1 643 ? 30.911 9.675 -7.909 1.00 64.06 643 ASP A N 1
ATOM 5062 C CA . ASP A 1 643 ? 31.752 8.872 -7.000 1.00 64.06 643 ASP A CA 1
ATOM 5063 C C . ASP A 1 643 ? 31.348 7.383 -6.901 1.00 64.06 643 ASP A C 1
ATOM 5065 O O . ASP A 1 643 ? 32.023 6.585 -6.243 1.00 64.06 643 ASP A O 1
ATOM 5069 N N . LEU A 1 644 ? 30.238 6.985 -7.530 1.00 69.31 644 LEU A N 1
ATOM 5070 C CA . LEU A 1 644 ? 29.660 5.640 -7.430 1.00 69.31 644 LEU A CA 1
ATOM 5071 C C . LEU A 1 644 ? 29.898 4.809 -8.693 1.00 69.31 644 LEU A C 1
ATOM 5073 O O . LEU A 1 644 ? 29.978 5.337 -9.798 1.00 69.31 644 LEU A O 1
ATOM 5077 N N . GLN A 1 645 ? 29.959 3.479 -8.540 1.00 75.81 645 GLN A N 1
ATOM 5078 C CA . GLN A 1 645 ? 30.062 2.551 -9.672 1.00 75.81 645 GLN A CA 1
ATOM 5079 C C . GLN A 1 645 ? 28.832 2.694 -10.595 1.00 75.81 645 GLN A C 1
ATOM 5081 O O . GLN A 1 645 ? 27.726 2.316 -10.186 1.00 75.81 645 GLN A O 1
ATOM 5086 N N . PRO A 1 646 ? 28.987 3.189 -11.842 1.00 74.75 646 PRO A N 1
ATOM 5087 C CA . PRO A 1 646 ? 27.847 3.603 -12.662 1.00 74.75 646 PRO A CA 1
ATOM 5088 C C . PRO A 1 646 ? 26.851 2.483 -12.995 1.00 74.75 646 PRO A C 1
ATOM 5090 O O . PRO A 1 646 ? 25.640 2.704 -12.973 1.00 74.75 646 PRO A O 1
ATOM 5093 N N . CYS A 1 647 ? 27.323 1.255 -13.241 1.00 77.56 647 CYS A N 1
ATOM 5094 C CA . CYS A 1 647 ? 26.443 0.119 -13.548 1.00 77.56 647 CYS A CA 1
ATOM 5095 C C . CYS A 1 647 ? 25.529 -0.245 -12.367 1.00 77.56 647 CYS A C 1
ATOM 5097 O O . CYS A 1 647 ? 24.355 -0.551 -12.546 1.00 77.56 647 CYS A O 1
ATOM 5099 N N . GLN A 1 648 ? 26.053 -0.221 -11.139 1.00 81.06 648 GLN A N 1
ATOM 5100 C CA . GLN A 1 648 ? 25.276 -0.613 -9.960 1.00 81.06 648 GLN A CA 1
ATOM 5101 C C . GLN A 1 648 ? 24.232 0.448 -9.603 1.00 81.06 648 GLN A C 1
ATOM 5103 O O . GLN A 1 648 ? 23.100 0.108 -9.259 1.00 81.06 648 GLN A O 1
ATOM 5108 N N . LEU A 1 649 ? 24.593 1.728 -9.742 1.00 82.75 649 LEU A N 1
ATOM 5109 C CA . LEU A 1 649 ? 23.685 2.849 -9.512 1.00 82.75 649 LEU A CA 1
ATOM 5110 C C . LEU A 1 649 ? 22.510 2.835 -10.501 1.00 82.75 649 LEU A C 1
ATOM 5112 O O . LEU A 1 649 ? 21.352 2.927 -10.097 1.00 82.75 649 LEU A O 1
ATOM 5116 N N . THR A 1 650 ? 22.798 2.658 -11.791 1.00 84.38 650 THR A N 1
ATOM 5117 C CA . THR A 1 650 ? 21.770 2.617 -12.842 1.00 84.38 650 THR A CA 1
ATOM 5118 C C . THR A 1 650 ? 20.833 1.415 -12.679 1.00 84.38 650 THR A C 1
ATOM 5120 O O . THR A 1 650 ? 19.613 1.579 -12.756 1.00 84.38 650 THR A O 1
ATOM 5123 N N . LEU A 1 651 ? 21.360 0.235 -12.330 1.00 85.06 651 LEU A N 1
ATOM 5124 C CA . LEU A 1 651 ? 20.557 -0.954 -12.015 1.00 85.06 651 LEU A CA 1
ATOM 5125 C C . LEU A 1 651 ? 19.655 -0.769 -10.786 1.00 85.06 651 LEU A C 1
ATOM 5127 O O . LEU A 1 651 ? 18.519 -1.266 -10.786 1.00 85.06 651 LEU A O 1
ATOM 5131 N N . LEU A 1 652 ? 20.144 -0.070 -9.754 1.00 85.44 652 LEU A N 1
ATOM 5132 C CA . LEU A 1 652 ? 19.386 0.256 -8.546 1.00 85.44 652 LEU A CA 1
ATOM 5133 C C . LEU A 1 652 ? 18.228 1.204 -8.877 1.00 85.44 652 LEU A C 1
ATOM 5135 O O . LEU A 1 652 ? 17.076 0.877 -8.591 1.00 85.44 652 LEU A O 1
ATOM 5139 N N . CYS A 1 653 ? 18.504 2.331 -9.535 1.00 85.62 653 CYS A N 1
ATOM 5140 C CA . CYS A 1 653 ? 17.471 3.276 -9.959 1.00 85.62 653 CYS A CA 1
ATOM 5141 C C . CYS A 1 653 ? 16.423 2.593 -10.854 1.00 85.62 653 CYS A C 1
ATOM 5143 O O . CYS A 1 653 ? 15.223 2.772 -10.651 1.00 85.62 653 CYS A O 1
ATOM 5145 N N . ALA A 1 654 ? 16.858 1.727 -11.777 1.00 86.06 654 ALA A N 1
ATOM 5146 C CA . ALA A 1 654 ? 15.954 0.956 -12.625 1.00 86.06 654 ALA A CA 1
ATOM 5147 C C . ALA A 1 654 ? 15.164 -0.119 -11.857 1.00 86.06 654 ALA A C 1
ATOM 5149 O O . ALA A 1 654 ? 14.078 -0.500 -12.279 1.00 86.06 654 ALA A O 1
ATOM 5150 N N . SER A 1 655 ? 15.685 -0.635 -10.735 1.00 85.94 655 SER A N 1
ATOM 5151 C CA . SER A 1 655 ? 14.940 -1.559 -9.858 1.00 85.94 655 SER A CA 1
ATOM 5152 C C . SER A 1 655 ? 13.829 -0.874 -9.076 1.00 85.94 655 SER A C 1
ATOM 5154 O O . SER A 1 655 ? 12.802 -1.491 -8.826 1.00 85.94 655 SER A O 1
ATOM 5156 N N . TRP A 1 656 ? 14.035 0.392 -8.720 1.00 84.06 656 TRP A N 1
ATOM 5157 C CA . TRP A 1 656 ? 13.112 1.145 -7.886 1.00 84.06 656 TRP A CA 1
ATOM 5158 C C . TRP A 1 656 ? 11.961 1.751 -8.689 1.00 84.06 656 TRP A C 1
ATOM 5160 O O . TRP A 1 656 ? 10.840 1.825 -8.197 1.00 84.06 656 TRP A O 1
ATOM 5170 N N . MET A 1 657 ? 12.206 2.134 -9.946 1.00 85.62 657 MET A N 1
ATOM 5171 C CA . MET A 1 657 ? 11.190 2.777 -10.782 1.00 85.62 657 MET A CA 1
ATOM 5172 C C . MET A 1 657 ? 9.886 1.962 -10.928 1.00 85.62 657 MET A C 1
ATOM 5174 O O . MET A 1 657 ? 8.821 2.562 -10.798 1.00 85.62 657 MET A O 1
ATOM 5178 N N . PRO A 1 658 ? 9.906 0.624 -11.108 1.00 82.88 658 PRO A N 1
ATOM 5179 C CA . PRO A 1 658 ? 8.688 -0.188 -11.085 1.00 82.88 658 PRO A CA 1
ATOM 5180 C C . PRO A 1 658 ? 7.898 -0.093 -9.771 1.00 82.88 658 PRO A C 1
ATOM 5182 O O . PRO A 1 658 ? 6.675 -0.016 -9.821 1.00 82.88 658 PRO A O 1
ATOM 5185 N N . GLU A 1 659 ? 8.571 -0.045 -8.612 1.00 81.19 659 GLU A N 1
ATOM 5186 C CA . GLU A 1 659 ? 7.914 0.116 -7.300 1.00 81.19 659 GLU A CA 1
ATOM 5187 C C . GLU A 1 659 ? 7.232 1.494 -7.186 1.00 81.19 659 GLU A C 1
ATOM 5189 O O . GLU A 1 659 ? 6.115 1.614 -6.673 1.00 81.19 659 GLU A O 1
ATOM 5194 N N . VAL A 1 660 ? 7.890 2.541 -7.701 1.00 80.00 660 VAL A N 1
ATOM 5195 C CA . VAL A 1 660 ? 7.352 3.911 -7.744 1.00 80.00 660 VAL A CA 1
ATOM 5196 C C . VAL A 1 660 ? 6.141 3.995 -8.675 1.00 80.00 660 VAL A C 1
ATOM 5198 O O . VAL A 1 660 ? 5.150 4.639 -8.329 1.00 80.00 660 VAL A O 1
ATOM 5201 N N . LEU A 1 661 ? 6.193 3.330 -9.831 1.00 80.12 661 LEU A N 1
ATOM 5202 C CA . LEU A 1 661 ? 5.077 3.284 -10.775 1.00 80.12 661 LEU A CA 1
ATOM 5203 C C . LEU A 1 661 ? 3.893 2.518 -10.197 1.00 80.12 661 LEU A C 1
ATOM 5205 O O . LEU A 1 661 ? 2.798 3.060 -10.196 1.00 80.12 661 LEU A O 1
ATOM 5209 N N . GLU A 1 662 ? 4.109 1.333 -9.619 1.00 80.12 662 GLU A N 1
ATOM 5210 C CA . GLU A 1 662 ? 3.034 0.566 -8.973 1.00 80.12 662 GLU A CA 1
ATOM 5211 C C . GLU A 1 662 ? 2.321 1.383 -7.880 1.00 80.12 662 GLU A C 1
ATOM 5213 O O . GLU A 1 662 ? 1.101 1.305 -7.728 1.00 80.12 662 GLU A O 1
ATOM 5218 N N . SER A 1 663 ? 3.081 2.212 -7.161 1.00 73.94 663 SER A N 1
ATOM 5219 C CA . SER A 1 663 ? 2.560 3.073 -6.102 1.00 73.94 663 SER A CA 1
ATOM 5220 C C . SER A 1 663 ? 1.790 4.290 -6.633 1.00 73.94 663 SER A C 1
ATOM 5222 O O . SER A 1 663 ? 0.763 4.664 -6.070 1.00 73.94 663 SER A O 1
ATOM 5224 N N . LEU A 1 664 ? 2.276 4.953 -7.687 1.00 78.12 664 LEU A N 1
ATOM 5225 C CA . LEU A 1 664 ? 1.790 6.283 -8.078 1.00 78.12 664 LEU A CA 1
ATOM 5226 C C . LEU A 1 664 ? 0.921 6.310 -9.340 1.00 78.12 664 LEU A C 1
ATOM 5228 O O . LEU A 1 664 ? 0.152 7.264 -9.481 1.00 78.12 664 LEU A O 1
ATOM 5232 N N . SER A 1 665 ? 0.982 5.301 -10.216 1.00 77.81 665 SER A N 1
ATOM 5233 C CA . SER A 1 665 ? 0.137 5.228 -11.415 1.00 77.81 665 SER A CA 1
ATOM 5234 C C . SER A 1 665 ? -1.201 4.531 -11.131 1.00 77.81 665 SER A C 1
ATOM 5236 O O . SER A 1 665 ? -1.290 3.564 -10.372 1.00 77.81 665 SER A O 1
ATOM 5238 N N . LEU A 1 666 ? -2.293 5.044 -11.711 1.00 71.12 666 LEU A N 1
ATOM 5239 C CA . LEU A 1 666 ? -3.597 4.361 -11.696 1.00 71.12 666 LEU A CA 1
ATOM 5240 C C . LEU A 1 666 ? -3.882 3.606 -12.979 1.00 71.12 666 LEU A C 1
ATOM 5242 O O . LEU A 1 666 ? -4.552 2.569 -12.952 1.00 71.12 666 LEU A O 1
ATOM 5246 N N . ASP A 1 667 ? -3.441 4.185 -14.084 1.00 73.38 667 ASP A N 1
ATOM 5247 C CA . ASP A 1 667 ? -3.696 3.724 -15.427 1.00 73.38 667 ASP A CA 1
ATOM 5248 C C . ASP A 1 667 ? -2.413 3.746 -16.261 1.00 73.38 667 ASP A C 1
ATOM 5250 O O . ASP A 1 667 ? -1.349 4.210 -15.845 1.00 73.38 667 ASP A O 1
ATOM 5254 N N . GLN A 1 668 ? -2.529 3.177 -17.456 1.00 72.19 668 GLN A N 1
ATOM 5255 C CA . GLN A 1 668 ? -1.427 3.082 -18.400 1.00 72.19 668 GLN A CA 1
ATOM 5256 C C . GLN A 1 668 ? -0.959 4.471 -18.871 1.00 72.19 668 GLN A C 1
ATOM 5258 O O . GLN A 1 668 ? 0.221 4.651 -19.150 1.00 72.19 668 GLN A O 1
ATOM 5263 N N . THR A 1 669 ? -1.850 5.466 -18.895 1.00 73.06 669 THR A N 1
ATOM 5264 C CA . THR A 1 669 ? -1.519 6.845 -19.277 1.00 73.06 669 THR A CA 1
ATOM 5265 C C . THR A 1 669 ? -0.666 7.561 -18.234 1.00 73.06 669 THR A C 1
ATOM 5267 O O . THR A 1 669 ? 0.282 8.246 -18.602 1.00 73.06 669 THR A O 1
ATOM 5270 N N . ASP A 1 670 ? -0.938 7.372 -16.941 1.00 74.56 670 ASP A N 1
ATOM 5271 C CA . ASP A 1 670 ? -0.111 7.904 -15.855 1.00 74.56 670 ASP A CA 1
ATOM 5272 C C . ASP A 1 670 ? 1.290 7.290 -15.884 1.00 74.56 670 ASP A C 1
ATOM 5274 O O . ASP A 1 670 ? 2.286 7.975 -15.651 1.00 74.56 670 ASP A O 1
ATOM 5278 N N . GLU A 1 671 ? 1.376 5.994 -16.188 1.00 75.75 671 GLU A N 1
ATOM 5279 C CA . GLU A 1 671 ? 2.653 5.305 -16.326 1.00 75.75 671 GLU A CA 1
ATOM 5280 C C . GLU A 1 671 ? 3.492 5.889 -17.475 1.00 75.75 671 GLU A C 1
ATOM 5282 O O . GLU A 1 671 ? 4.666 6.217 -17.289 1.00 75.75 671 GLU A O 1
ATOM 5287 N N . GLU A 1 672 ? 2.870 6.095 -18.639 1.00 74.94 672 GLU A N 1
ATOM 5288 C CA . GLU A 1 672 ? 3.497 6.721 -19.806 1.00 74.94 672 GLU A CA 1
ATOM 5289 C C . GLU A 1 672 ? 3.914 8.175 -19.532 1.00 74.94 672 GLU A C 1
ATOM 5291 O O . GLU A 1 672 ? 5.022 8.578 -19.901 1.00 74.94 672 GLU A O 1
ATOM 5296 N N . ASP A 1 673 ? 3.081 8.949 -18.829 1.00 77.62 673 ASP A N 1
ATOM 5297 C CA . ASP A 1 673 ? 3.388 10.316 -18.397 1.00 77.62 673 ASP A CA 1
ATOM 5298 C C . ASP A 1 673 ? 4.660 10.342 -17.531 1.00 77.62 673 ASP A C 1
ATOM 5300 O O . ASP A 1 673 ? 5.567 11.140 -17.786 1.00 77.62 673 ASP A O 1
ATOM 5304 N N . ILE A 1 674 ? 4.762 9.456 -16.529 1.00 80.12 674 ILE A N 1
ATOM 5305 C CA . ILE A 1 674 ? 5.916 9.378 -15.617 1.00 80.12 674 ILE A CA 1
ATOM 5306 C C . ILE A 1 674 ? 7.176 8.922 -16.363 1.00 80.12 674 ILE A C 1
ATOM 5308 O O . ILE A 1 674 ? 8.238 9.531 -16.199 1.00 80.12 674 ILE A O 1
ATOM 5312 N N . CYS A 1 675 ? 7.074 7.911 -17.230 1.00 81.12 675 CYS A N 1
ATOM 5313 C CA . CYS A 1 675 ? 8.171 7.514 -18.116 1.00 81.12 675 CYS A CA 1
ATOM 5314 C C . CYS A 1 675 ? 8.618 8.685 -19.010 1.00 81.12 675 CYS A C 1
ATOM 5316 O O . CYS A 1 675 ? 9.815 8.919 -19.178 1.00 81.12 675 CYS A O 1
ATOM 5318 N N . GLY A 1 676 ? 7.682 9.499 -19.505 1.00 79.25 676 GLY A N 1
ATOM 5319 C CA . GLY A 1 676 ? 7.977 10.731 -20.236 1.00 79.25 676 GLY A CA 1
ATOM 5320 C C . GLY A 1 676 ? 8.735 11.778 -19.408 1.00 79.25 676 GLY A C 1
ATOM 5321 O O . GLY A 1 676 ? 9.574 12.500 -19.951 1.00 79.25 676 GLY A O 1
ATOM 5322 N N . LEU A 1 677 ? 8.508 11.853 -18.091 1.00 81.38 677 LEU A N 1
ATOM 5323 C CA . LEU A 1 677 ? 9.263 12.741 -17.193 1.00 81.38 677 LEU A CA 1
ATOM 5324 C C . LEU A 1 677 ? 10.726 12.312 -17.047 1.00 81.38 677 LEU A C 1
ATOM 5326 O O . LEU A 1 677 ? 11.610 13.174 -16.999 1.00 81.38 677 LEU A O 1
ATOM 5330 N N . LEU A 1 678 ? 11.000 11.004 -17.052 1.00 83.12 678 LEU A N 1
ATOM 5331 C CA . LEU A 1 678 ? 12.369 10.488 -17.114 1.00 83.12 678 LEU A CA 1
ATOM 5332 C C . LEU A 1 678 ? 13.048 10.921 -18.421 1.00 83.12 678 LEU A C 1
ATOM 5334 O O . LEU A 1 678 ? 14.203 11.315 -18.416 1.00 83.12 678 LEU A O 1
ATOM 5338 N N . LEU A 1 679 ? 12.330 10.971 -19.539 1.00 81.88 679 LEU A N 1
ATOM 5339 C CA . LEU A 1 679 ? 12.924 11.263 -20.848 1.00 81.88 679 LEU A CA 1
ATOM 5340 C C . LEU A 1 679 ? 13.073 12.756 -21.195 1.00 81.88 679 LEU A C 1
ATOM 5342 O O . LEU A 1 679 ? 13.541 13.067 -22.288 1.00 81.88 679 LEU A O 1
ATOM 5346 N N . ARG A 1 680 ? 12.697 13.700 -20.316 1.00 79.69 680 ARG A N 1
ATOM 5347 C CA . ARG A 1 680 ? 12.840 15.143 -20.619 1.00 79.69 680 ARG A CA 1
ATOM 5348 C C . ARG A 1 680 ? 14.292 15.556 -20.869 1.00 79.69 680 ARG A C 1
ATOM 5350 O O . ARG A 1 680 ? 15.209 15.028 -20.247 1.00 79.69 680 ARG A O 1
ATOM 5357 N N . GLU A 1 681 ? 14.460 16.577 -21.690 1.00 77.94 681 GLU A N 1
ATOM 5358 C CA . GLU A 1 681 ? 15.738 17.233 -21.956 1.00 77.94 681 GLU A CA 1
ATOM 5359 C C . GLU A 1 681 ? 16.310 17.892 -20.679 1.00 77.94 681 GLU A C 1
ATOM 5361 O O . GLU A 1 681 ? 15.566 18.423 -19.849 1.00 77.94 681 GLU A O 1
ATOM 5366 N N . SER A 1 682 ? 17.624 17.797 -20.494 1.00 74.00 682 SER A N 1
ATOM 5367 C CA . SER A 1 682 ? 18.442 18.515 -19.514 1.00 74.00 682 SER A CA 1
ATOM 5368 C C . SER A 1 682 ? 19.740 18.980 -20.172 1.00 74.00 682 SER A C 1
ATOM 5370 O O . SER A 1 682 ? 20.052 18.584 -21.291 1.00 74.00 682 SER A O 1
ATOM 5372 N N . ASP A 1 683 ? 20.538 19.771 -19.455 1.00 71.06 683 ASP A N 1
ATOM 5373 C CA . ASP A 1 683 ? 21.788 20.344 -19.980 1.00 71.06 683 ASP A CA 1
ATOM 5374 C C . ASP A 1 683 ? 22.798 19.290 -20.478 1.00 71.06 683 ASP A C 1
ATOM 5376 O O . ASP A 1 683 ? 23.702 19.596 -21.253 1.00 71.06 683 ASP A O 1
ATOM 5380 N N . VAL A 1 684 ? 22.653 18.041 -20.028 1.00 71.69 684 VAL A N 1
ATOM 5381 C CA . VAL A 1 684 ? 23.598 16.944 -20.273 1.00 71.69 684 VAL A CA 1
ATOM 5382 C C . VAL A 1 684 ? 22.969 15.792 -21.076 1.00 71.69 684 VAL A C 1
ATOM 5384 O O . VAL A 1 684 ? 23.693 14.955 -21.604 1.00 71.69 684 VAL A O 1
ATOM 5387 N N . TRP A 1 685 ? 21.637 15.749 -21.208 1.00 80.44 685 TRP A N 1
ATOM 5388 C CA . TRP A 1 685 ? 20.893 14.679 -21.885 1.00 80.44 685 TRP A CA 1
ATOM 5389 C C . TRP A 1 685 ? 19.690 15.242 -22.658 1.00 80.44 685 TRP A C 1
ATOM 5391 O O . TRP A 1 685 ? 18.886 15.944 -22.047 1.00 80.44 685 TRP A O 1
ATOM 5401 N N . PRO A 1 686 ? 19.455 14.868 -23.925 1.00 79.62 686 PRO A N 1
ATOM 5402 C CA . PRO A 1 686 ? 20.254 13.957 -24.755 1.00 79.62 686 PRO A CA 1
ATOM 5403 C C . PRO A 1 686 ? 21.533 14.604 -25.316 1.00 79.62 686 PRO A C 1
ATOM 5405 O O . PRO A 1 686 ? 21.739 15.815 -25.193 1.00 79.62 686 PRO A O 1
ATOM 5408 N N . MET A 1 687 ? 22.421 13.792 -25.889 1.00 79.50 687 MET A N 1
ATOM 5409 C CA . MET A 1 687 ? 23.688 14.215 -26.492 1.00 79.50 687 MET A CA 1
ATOM 5410 C C . MET A 1 687 ? 23.532 14.539 -27.980 1.00 79.50 687 MET A C 1
ATOM 5412 O O . MET A 1 687 ? 24.049 15.562 -28.424 1.00 79.50 687 MET A O 1
ATOM 5416 N N . TRP A 1 688 ? 22.820 13.690 -28.726 1.00 79.81 688 TRP A N 1
ATOM 5417 C CA . TRP A 1 688 ? 22.833 13.685 -30.190 1.00 79.81 688 TRP A CA 1
ATOM 5418 C C . TRP A 1 688 ? 21.582 14.313 -30.802 1.00 79.81 688 TRP A C 1
ATOM 5420 O O . TRP A 1 688 ? 21.674 15.036 -31.794 1.00 79.81 688 TRP A O 1
ATOM 5430 N N . ILE A 1 689 ? 20.401 14.056 -30.232 1.00 80.50 689 ILE A N 1
ATOM 5431 C CA . ILE A 1 689 ? 19.121 14.481 -30.822 1.00 80.50 689 ILE A CA 1
ATOM 5432 C C . ILE A 1 689 ? 18.287 15.257 -29.806 1.00 80.50 689 ILE A C 1
ATOM 5434 O O . ILE A 1 689 ? 18.013 14.769 -28.711 1.00 80.50 689 ILE A O 1
ATOM 5438 N N . SER A 1 690 ? 17.808 16.448 -30.182 1.00 74.50 690 SER A N 1
ATOM 5439 C CA . SER A 1 690 ? 16.889 17.201 -29.324 1.00 74.50 690 SER A CA 1
ATOM 5440 C C . SER A 1 690 ? 15.460 16.636 -29.424 1.00 74.50 690 SER A C 1
ATOM 5442 O O . SER A 1 690 ? 14.885 16.614 -30.519 1.00 74.50 690 SER A O 1
ATOM 5444 N N . PRO A 1 691 ? 14.828 16.216 -28.308 1.00 67.81 691 PRO A N 1
ATOM 5445 C CA . PRO A 1 691 ? 13.482 15.631 -28.312 1.00 67.81 691 PRO A CA 1
ATOM 5446 C C . PRO A 1 691 ? 12.382 16.602 -28.751 1.00 67.81 691 PRO A C 1
ATOM 5448 O O . PRO A 1 691 ? 11.309 16.179 -29.180 1.00 67.81 691 PRO A O 1
ATOM 5451 N N . SER A 1 692 ? 12.611 17.906 -28.569 1.00 63.47 692 SER A N 1
ATOM 5452 C CA . SER A 1 692 ? 11.599 18.952 -28.723 1.00 63.47 692 SER A CA 1
ATOM 5453 C C . SER A 1 692 ? 11.496 19.475 -30.160 1.00 63.47 692 SER A C 1
ATOM 5455 O O . SER A 1 692 ? 10.400 19.814 -30.610 1.00 63.47 692 SER A O 1
ATOM 5457 N N . SER A 1 693 ? 12.605 19.483 -30.898 1.00 61.06 693 SER A N 1
ATOM 5458 C CA . SER A 1 693 ? 12.685 19.918 -32.297 1.00 61.06 693 SER A CA 1
ATOM 5459 C C . SER A 1 693 ? 12.994 18.784 -33.281 1.00 61.06 693 SER A C 1
ATOM 5461 O O . SER A 1 693 ? 12.913 19.015 -34.486 1.00 61.06 693 SER A O 1
ATOM 5463 N N . LEU A 1 694 ? 13.357 17.584 -32.792 1.00 61.84 694 LEU A N 1
ATOM 5464 C CA . LEU A 1 694 ? 13.930 16.479 -33.582 1.00 61.84 694 LEU A CA 1
ATOM 5465 C C . LEU A 1 694 ? 15.145 16.916 -34.420 1.00 61.84 694 LEU A C 1
ATOM 5467 O O . LEU A 1 694 ? 15.485 16.286 -35.420 1.00 61.84 694 LEU A O 1
ATOM 5471 N N . THR A 1 695 ? 15.798 18.010 -34.022 1.00 67.31 695 THR A N 1
ATOM 5472 C CA . THR A 1 695 ? 17.006 18.502 -34.677 1.00 67.31 695 THR A CA 1
ATOM 5473 C C . THR A 1 695 ? 18.223 17.834 -34.069 1.00 67.31 695 THR A C 1
ATOM 5475 O O . THR A 1 695 ? 18.299 17.635 -32.854 1.00 67.31 695 THR A O 1
ATOM 5478 N N . ILE A 1 696 ? 19.190 17.543 -34.925 1.00 72.12 696 ILE A N 1
ATOM 5479 C CA . ILE A 1 696 ? 20.501 17.043 -34.528 1.00 72.12 696 ILE A CA 1
ATOM 5480 C C . ILE A 1 696 ? 21.225 18.142 -33.747 1.00 72.12 696 ILE A C 1
ATOM 5482 O O . ILE A 1 696 ? 21.230 19.308 -34.153 1.00 72.12 696 ILE A O 1
ATOM 5486 N N . ILE A 1 697 ? 21.761 17.783 -32.583 1.00 68.75 697 ILE A N 1
ATOM 5487 C CA . ILE A 1 697 ? 22.488 18.701 -31.711 1.00 68.75 697 ILE A CA 1
ATOM 5488 C C . ILE A 1 697 ? 23.902 18.827 -32.261 1.00 68.75 697 ILE A C 1
ATOM 5490 O O . ILE A 1 697 ? 24.658 17.862 -32.282 1.00 68.75 697 ILE A O 1
ATOM 5494 N N . ASN A 1 698 ? 24.271 20.036 -32.670 1.00 62.88 698 ASN A N 1
ATOM 5495 C CA . ASN A 1 698 ? 25.627 20.298 -33.112 1.00 62.88 698 ASN A CA 1
ATOM 5496 C C . ASN A 1 698 ? 26.576 20.318 -31.894 1.00 62.88 698 ASN A C 1
ATOM 5498 O O . ASN A 1 698 ? 26.444 21.165 -31.007 1.00 62.88 698 ASN A O 1
ATOM 5502 N N . THR A 1 699 ? 27.505 19.364 -31.826 1.00 61.16 699 THR A N 1
ATOM 5503 C CA . THR A 1 699 ? 28.485 19.216 -30.738 1.00 61.16 699 THR A CA 1
ATOM 5504 C C . THR A 1 699 ? 29.794 19.970 -31.003 1.00 61.16 699 THR A C 1
ATOM 5506 O O . THR A 1 699 ? 30.628 20.055 -30.103 1.00 61.16 699 THR A O 1
ATOM 5509 N N . HIS A 1 700 ? 29.958 20.574 -32.188 1.00 57.72 700 HIS A N 1
ATOM 5510 C CA . HIS A 1 700 ? 31.221 21.155 -32.663 1.00 57.72 700 HIS A CA 1
ATOM 5511 C C . HIS A 1 700 ? 31.652 22.447 -31.932 1.00 57.72 700 HIS A C 1
ATOM 5513 O O . HIS A 1 700 ? 32.846 22.717 -31.825 1.00 57.72 700 HIS A O 1
ATOM 5519 N N . ASP A 1 701 ? 30.720 23.217 -31.353 1.00 55.72 701 ASP A N 1
ATOM 5520 C CA . ASP A 1 701 ? 31.028 24.468 -30.626 1.00 55.72 701 ASP A CA 1
ATOM 5521 C C . ASP A 1 701 ? 31.402 24.256 -29.140 1.00 55.72 701 ASP A C 1
ATOM 5523 O O . ASP A 1 701 ? 31.673 25.216 -28.406 1.00 55.72 701 ASP A O 1
ATOM 5527 N N . VAL A 1 702 ? 31.398 23.008 -28.654 1.00 62.25 702 VAL A N 1
ATOM 5528 C CA . VAL A 1 702 ? 31.593 22.683 -27.233 1.00 62.25 702 VAL A CA 1
ATOM 5529 C C . VAL A 1 702 ? 33.058 22.308 -26.958 1.00 62.25 702 VAL A C 1
ATOM 5531 O O . VAL A 1 702 ? 33.606 21.440 -27.631 1.00 62.25 702 VAL A O 1
ATOM 5534 N N . PRO A 1 703 ? 33.724 22.898 -25.942 1.00 69.50 703 PRO A N 1
ATOM 5535 C CA . PRO A 1 703 ? 35.093 22.525 -25.581 1.00 69.50 703 PRO A CA 1
ATOM 5536 C C . PRO A 1 703 ? 35.240 21.022 -25.288 1.00 69.50 703 PRO A C 1
ATOM 5538 O O . PRO A 1 703 ? 34.422 20.466 -24.557 1.00 69.50 703 PRO A O 1
ATOM 5541 N N . ALA A 1 704 ? 36.326 20.392 -25.755 1.00 66.88 704 ALA A N 1
ATOM 5542 C CA . ALA A 1 704 ? 36.556 18.940 -25.646 1.00 66.88 704 ALA A CA 1
ATOM 5543 C C . ALA A 1 704 ? 36.320 18.366 -24.231 1.00 66.88 704 ALA A C 1
ATOM 5545 O O . ALA A 1 704 ? 35.578 17.407 -24.067 1.00 66.88 704 ALA A O 1
ATOM 5546 N N . HIS A 1 705 ? 36.830 19.028 -23.185 1.00 66.06 705 HIS A N 1
ATOM 5547 C CA . HIS A 1 705 ? 36.636 18.602 -21.789 1.00 66.06 705 HIS A CA 1
ATOM 5548 C C . HIS A 1 705 ? 35.172 18.641 -21.303 1.00 66.06 705 HIS A C 1
ATOM 5550 O O . HIS A 1 705 ? 34.795 17.888 -20.408 1.00 66.06 705 HIS A O 1
ATOM 5556 N N . VAL A 1 706 ? 34.343 19.531 -21.861 1.00 67.38 706 VAL A N 1
ATOM 5557 C CA . VAL A 1 706 ? 32.897 19.595 -21.583 1.00 67.38 706 VAL A CA 1
ATOM 5558 C C . VAL A 1 706 ? 32.167 18.517 -22.382 1.00 67.38 706 VAL A C 1
ATOM 5560 O O . VAL A 1 706 ? 31.209 17.935 -21.877 1.00 67.38 706 VAL A O 1
ATOM 5563 N N . CYS A 1 707 ? 32.646 18.219 -23.592 1.00 70.81 707 CYS A N 1
ATOM 5564 C CA . CYS A 1 707 ? 32.136 17.137 -24.424 1.00 70.81 707 CYS A CA 1
ATOM 5565 C C . CYS A 1 707 ? 32.353 15.771 -23.751 1.00 70.81 707 CYS A C 1
ATOM 5567 O O . CYS A 1 707 ? 31.385 15.048 -23.550 1.00 70.81 707 CYS A O 1
ATOM 5569 N N . ASP A 1 708 ? 33.560 15.471 -23.257 1.00 72.25 708 ASP A N 1
ATOM 5570 C CA . ASP A 1 708 ? 33.871 14.208 -22.560 1.00 72.25 708 ASP A CA 1
ATOM 5571 C C . ASP A 1 708 ? 33.015 13.999 -21.298 1.00 72.25 708 ASP A C 1
ATOM 5573 O O . ASP A 1 708 ? 32.491 12.909 -21.026 1.00 72.25 708 ASP A O 1
ATOM 5577 N N . LEU A 1 709 ? 32.820 15.070 -20.522 1.00 72.44 709 LEU A N 1
ATOM 5578 C CA . LEU A 1 709 ? 31.960 15.044 -19.341 1.00 72.44 709 LEU A CA 1
ATOM 5579 C C . LEU A 1 709 ? 30.491 14.802 -19.719 1.00 72.44 709 LEU A C 1
ATOM 5581 O O . LEU A 1 709 ? 29.785 14.068 -19.027 1.00 72.44 709 LEU A O 1
ATOM 5585 N N . ARG A 1 710 ? 30.024 15.392 -20.823 1.00 76.69 710 ARG A N 1
ATOM 5586 C CA . ARG A 1 710 ? 28.662 15.190 -21.325 1.00 76.69 710 ARG A CA 1
ATOM 5587 C C . ARG A 1 710 ? 28.467 13.777 -21.878 1.00 76.69 710 ARG A C 1
ATOM 5589 O O . ARG A 1 710 ? 27.466 13.146 -21.549 1.00 76.69 710 ARG A O 1
ATOM 5596 N N . THR A 1 711 ? 29.446 13.249 -22.610 1.00 78.62 711 THR A N 1
ATOM 5597 C CA . THR A 1 711 ? 29.454 11.882 -23.149 1.00 78.62 711 THR A CA 1
ATOM 5598 C C . THR A 1 711 ? 29.368 10.853 -22.031 1.00 78.62 711 THR A C 1
ATOM 5600 O O . THR A 1 711 ? 28.471 10.012 -22.043 1.00 78.62 711 THR A O 1
ATOM 5603 N N . SER A 1 712 ? 30.224 10.957 -21.010 1.00 81.06 712 SER A N 1
ATOM 5604 C CA . SER A 1 712 ? 30.210 10.017 -19.882 1.00 81.06 712 SER A CA 1
ATOM 5605 C C . SER A 1 712 ? 28.879 10.031 -19.119 1.00 81.06 712 SER A C 1
ATOM 5607 O O . SER A 1 712 ? 28.340 8.974 -18.790 1.00 81.06 712 SER A O 1
ATOM 5609 N N . LYS A 1 713 ? 28.289 11.208 -18.880 1.00 81.75 713 LYS A N 1
ATOM 5610 C CA . LYS A 1 713 ? 26.982 11.333 -18.216 1.00 81.75 713 LYS A CA 1
ATOM 5611 C C . LYS A 1 713 ? 25.825 10.846 -19.088 1.00 81.75 713 LYS A C 1
ATOM 5613 O O . LYS A 1 713 ? 24.921 10.190 -18.570 1.00 81.75 713 LYS A O 1
ATOM 5618 N N . SER A 1 714 ? 25.870 11.102 -20.395 1.00 83.06 714 SER A N 1
ATOM 5619 C CA . SER A 1 714 ? 24.895 10.573 -21.353 1.00 83.06 714 SER A CA 1
ATOM 5620 C C . SER A 1 714 ? 24.956 9.043 -21.416 1.00 83.06 714 SER A C 1
ATOM 5622 O O . SER A 1 714 ? 23.929 8.389 -21.266 1.00 83.06 714 SER A O 1
ATOM 5624 N N . GLN A 1 715 ? 26.151 8.443 -21.484 1.00 86.00 715 GLN A N 1
ATOM 5625 C CA . GLN A 1 715 ? 26.339 6.985 -21.443 1.00 86.00 715 GLN A CA 1
ATOM 5626 C C . GLN A 1 715 ? 25.759 6.351 -20.173 1.00 86.00 715 GLN A C 1
ATOM 5628 O O . GLN A 1 715 ? 25.088 5.320 -20.237 1.00 86.00 715 GLN A O 1
ATOM 5633 N N . ARG A 1 716 ? 25.958 6.971 -19.003 1.00 85.12 716 ARG A N 1
ATOM 5634 C CA . ARG A 1 716 ? 25.320 6.509 -17.756 1.00 85.12 716 ARG A CA 1
ATOM 5635 C C . ARG A 1 716 ? 23.800 6.587 -17.830 1.00 85.12 716 ARG A C 1
ATOM 5637 O O . ARG A 1 716 ? 23.114 5.688 -17.347 1.00 85.12 716 ARG A O 1
ATOM 5644 N N . TYR A 1 717 ? 23.273 7.642 -18.441 1.00 87.19 717 TYR A N 1
ATOM 5645 C CA . TYR A 1 717 ? 21.840 7.793 -18.627 1.00 87.19 717 TYR A CA 1
ATOM 5646 C C . TYR A 1 717 ? 21.272 6.739 -19.588 1.00 87.19 717 TYR A C 1
ATOM 5648 O O . TYR A 1 717 ? 20.255 6.124 -19.274 1.00 87.19 717 TYR A O 1
ATOM 5656 N N . VAL A 1 718 ? 21.967 6.430 -20.688 1.00 88.25 718 VAL A N 1
ATOM 5657 C CA . VAL A 1 718 ? 21.619 5.315 -21.585 1.00 88.25 718 VAL A CA 1
ATOM 5658 C C . VAL A 1 718 ? 21.629 3.984 -20.839 1.00 88.25 718 VAL A C 1
ATOM 5660 O O . VAL A 1 718 ? 20.658 3.242 -20.932 1.00 88.25 718 VAL A O 1
ATOM 5663 N N . SER A 1 719 ? 22.651 3.713 -20.021 1.00 89.19 719 SER A N 1
ATOM 5664 C CA . SER A 1 719 ? 22.702 2.516 -19.164 1.00 89.19 719 SER A CA 1
ATOM 5665 C C . SER A 1 719 ? 21.486 2.402 -18.238 1.00 89.19 719 SER A C 1
ATOM 5667 O O . SER A 1 719 ? 20.952 1.311 -18.020 1.00 89.19 719 SER A O 1
ATOM 5669 N N . PHE A 1 720 ? 21.019 3.525 -17.687 1.00 89.31 720 PHE A N 1
ATOM 5670 C CA . PHE A 1 720 ? 19.797 3.567 -16.887 1.00 89.31 720 PHE A CA 1
ATOM 5671 C C . PHE A 1 720 ? 18.546 3.254 -17.717 1.00 89.31 720 PHE A C 1
ATOM 5673 O O . PHE A 1 720 ? 17.737 2.429 -17.291 1.00 89.31 720 PHE A O 1
ATOM 5680 N N . ILE A 1 721 ? 18.398 3.850 -18.904 1.00 88.44 721 ILE A N 1
ATOM 5681 C CA . ILE A 1 721 ? 17.265 3.576 -19.800 1.00 88.44 721 ILE A CA 1
ATOM 5682 C C . ILE A 1 721 ? 17.272 2.119 -20.281 1.00 88.44 721 ILE A C 1
ATOM 5684 O O . ILE A 1 721 ? 16.231 1.470 -20.259 1.00 88.44 721 ILE A O 1
ATOM 5688 N N . ASP A 1 722 ? 18.427 1.564 -20.634 1.00 88.69 722 ASP A N 1
ATOM 5689 C CA . ASP A 1 722 ? 18.581 0.159 -21.025 1.00 88.69 722 ASP A CA 1
ATOM 5690 C C . ASP A 1 722 ? 18.192 -0.794 -19.876 1.00 88.69 722 ASP A C 1
ATOM 5692 O O . ASP A 1 722 ? 17.404 -1.732 -20.036 1.00 88.69 722 ASP A O 1
ATOM 5696 N N . SER A 1 723 ? 18.631 -0.478 -18.655 1.00 88.75 723 SER A N 1
ATOM 5697 C CA . SER A 1 723 ? 18.230 -1.202 -17.441 1.00 88.75 723 SER A CA 1
ATOM 5698 C C . SER A 1 723 ? 16.724 -1.104 -17.148 1.00 88.75 723 SER A C 1
ATOM 5700 O O . SER A 1 723 ? 16.137 -2.030 -16.584 1.00 88.75 723 SER A O 1
ATOM 5702 N N . LEU A 1 724 ? 16.069 0.001 -17.515 1.00 87.25 724 LEU A N 1
ATOM 5703 C CA . LEU A 1 724 ? 14.613 0.136 -17.422 1.00 87.25 724 LEU A CA 1
ATOM 5704 C C . LEU A 1 724 ? 13.898 -0.672 -18.508 1.00 87.25 724 LEU A C 1
ATOM 5706 O O . LEU A 1 724 ? 12.918 -1.355 -18.210 1.00 87.25 724 LEU A O 1
ATOM 5710 N N . ILE A 1 725 ? 14.398 -0.640 -19.745 1.00 87.50 725 ILE A N 1
ATOM 5711 C CA . ILE A 1 725 ? 13.857 -1.400 -20.877 1.00 87.50 725 ILE A CA 1
ATOM 5712 C C . ILE A 1 725 ? 13.879 -2.899 -20.575 1.00 87.50 725 ILE A C 1
ATOM 5714 O O . ILE A 1 725 ? 12.878 -3.583 -20.799 1.00 87.50 725 ILE A O 1
ATOM 5718 N N . THR A 1 726 ? 14.975 -3.407 -20.012 1.00 86.31 726 THR A N 1
ATOM 5719 C CA . THR A 1 726 ? 15.093 -4.823 -19.631 1.00 86.31 726 THR A CA 1
ATOM 5720 C C . THR A 1 726 ? 14.107 -5.232 -18.531 1.00 86.31 726 THR A C 1
ATOM 5722 O O . THR A 1 726 ? 13.628 -6.366 -18.542 1.00 86.31 726 THR A O 1
ATOM 5725 N N . LYS A 1 727 ? 13.750 -4.331 -17.603 1.00 85.12 727 LYS A N 1
ATOM 5726 C CA . LYS A 1 727 ? 12.831 -4.627 -16.484 1.00 85.12 727 LYS A CA 1
ATOM 5727 C C . LYS A 1 727 ? 11.355 -4.414 -16.803 1.00 85.12 727 LYS A C 1
ATOM 5729 O O . LYS A 1 727 ? 10.520 -5.204 -16.374 1.00 85.12 727 LYS A O 1
ATOM 5734 N N . MET A 1 728 ? 11.028 -3.338 -17.510 1.00 81.94 728 MET A N 1
ATOM 5735 C CA . MET A 1 728 ? 9.647 -2.909 -17.757 1.00 81.94 728 MET A CA 1
ATOM 5736 C C . MET A 1 728 ? 9.156 -3.237 -19.175 1.00 81.94 728 MET A C 1
ATOM 5738 O O . MET A 1 728 ? 7.953 -3.221 -19.439 1.00 81.94 728 MET A O 1
ATOM 5742 N N . GLY A 1 729 ? 10.075 -3.568 -20.082 1.00 83.81 729 GLY A N 1
ATOM 5743 C CA . GLY A 1 729 ? 9.798 -3.852 -21.483 1.00 83.81 729 GLY A CA 1
ATOM 5744 C C . GLY A 1 729 ? 9.907 -2.614 -22.375 1.00 83.81 729 GLY A C 1
ATOM 5745 O O . GLY A 1 729 ? 9.437 -1.526 -22.051 1.00 83.81 729 GLY A O 1
ATOM 5746 N N . ILE A 1 730 ? 10.479 -2.814 -23.562 1.00 82.62 730 ILE A N 1
ATOM 5747 C CA . ILE A 1 730 ? 10.764 -1.755 -24.543 1.00 82.62 730 ILE A CA 1
ATOM 5748 C C . ILE A 1 730 ? 9.516 -1.017 -25.058 1.00 82.62 730 ILE A C 1
ATOM 5750 O O . ILE A 1 730 ? 9.580 0.176 -25.346 1.00 82.62 730 ILE A O 1
ATOM 5754 N N . HIS A 1 731 ? 8.358 -1.687 -25.101 1.00 77.00 731 HIS A N 1
ATOM 5755 C CA . HIS A 1 731 ? 7.097 -1.105 -25.577 1.00 77.00 731 HIS A CA 1
ATOM 5756 C C . HIS A 1 731 ? 6.691 0.177 -24.829 1.00 77.00 731 HIS A C 1
ATOM 5758 O O . HIS A 1 731 ? 6.109 1.064 -25.444 1.00 77.00 731 HIS A O 1
ATOM 5764 N N . ARG A 1 732 ? 7.038 0.303 -23.539 1.00 76.44 732 ARG A N 1
ATOM 5765 C CA . ARG A 1 732 ? 6.678 1.458 -22.691 1.00 76.44 732 ARG A CA 1
ATOM 5766 C C . ARG A 1 732 ? 7.496 2.719 -22.981 1.00 76.44 732 ARG A C 1
ATOM 5768 O O . ARG A 1 732 ? 7.064 3.817 -22.658 1.00 76.44 732 ARG A O 1
ATOM 5775 N N . PHE A 1 733 ? 8.675 2.564 -23.584 1.00 75.25 733 PHE A N 1
ATOM 5776 C CA . PHE A 1 733 ? 9.626 3.658 -23.836 1.00 75.25 733 PHE A CA 1
ATOM 5777 C C . PHE A 1 733 ? 9.745 4.044 -25.305 1.00 75.25 733 PHE A C 1
ATOM 5779 O O . PHE A 1 733 ? 10.397 5.035 -25.624 1.00 75.25 733 PHE A O 1
ATOM 5786 N N . VAL A 1 734 ? 9.175 3.235 -26.192 1.00 70.88 734 VAL A N 1
ATOM 5787 C CA . VAL A 1 734 ? 9.291 3.405 -27.641 1.00 70.88 734 VAL A CA 1
ATOM 5788 C C . VAL A 1 734 ? 7.946 3.783 -28.274 1.00 70.88 734 VAL A C 1
ATOM 5790 O O . VAL A 1 734 ? 7.907 4.357 -29.364 1.00 70.88 734 VAL A O 1
ATOM 5793 N N . VAL A 1 735 ? 6.831 3.519 -27.587 1.00 62.91 735 VAL A N 1
ATOM 5794 C CA . VAL A 1 735 ? 5.475 3.787 -28.078 1.00 62.91 735 VAL A CA 1
ATOM 5795 C C . VAL A 1 735 ? 4.816 4.844 -27.210 1.00 62.91 735 VAL A C 1
ATOM 5797 O O . VAL A 1 735 ? 4.053 4.536 -26.306 1.00 62.91 735 VAL A O 1
ATOM 5800 N N . GLY A 1 736 ? 5.099 6.113 -27.496 1.00 56.56 736 GLY A N 1
ATOM 5801 C CA . GLY A 1 736 ? 4.384 7.216 -26.858 1.00 56.56 736 GLY A CA 1
ATOM 5802 C C . GLY A 1 736 ? 2.959 7.332 -27.403 1.00 56.56 736 GLY A C 1
ATOM 5803 O O . GLY A 1 736 ? 2.784 7.611 -28.594 1.00 56.56 736 GLY A O 1
ATOM 5804 N N . HIS A 1 737 ? 1.940 7.159 -26.556 1.00 48.97 737 HIS A N 1
ATOM 5805 C CA . HIS A 1 737 ? 0.554 7.455 -26.911 1.00 48.97 737 HIS A CA 1
ATOM 5806 C C . HIS A 1 737 ? 0.317 8.970 -26.778 1.00 48.97 737 HIS A C 1
ATOM 5808 O O . HIS A 1 737 ? 0.245 9.525 -25.686 1.00 48.97 737 HIS A O 1
ATOM 5814 N N . LYS A 1 738 ? 0.227 9.683 -27.904 1.00 51.41 738 LYS A N 1
ATOM 5815 C CA . LYS A 1 738 ? -0.356 11.033 -27.944 1.00 51.41 738 LYS A CA 1
ATOM 5816 C C . LYS A 1 738 ? -1.518 11.044 -28.926 1.00 51.41 738 LYS A C 1
ATOM 5818 O O . LYS A 1 738 ? -1.383 10.550 -30.041 1.00 51.41 738 LYS A O 1
ATOM 5823 N N . ASP A 1 739 ? -2.611 11.694 -28.530 1.00 40.62 739 ASP A N 1
ATOM 5824 C CA . ASP A 1 739 ? -3.880 11.832 -29.268 1.00 40.62 739 ASP A CA 1
ATOM 5825 C C . ASP A 1 739 ? -3.784 12.507 -30.656 1.00 40.62 739 ASP A C 1
ATOM 5827 O O . ASP A 1 739 ? -4.787 12.625 -31.355 1.00 40.62 739 ASP A O 1
ATOM 5831 N N . ASN A 1 740 ? -2.595 12.917 -31.106 1.00 34.28 740 ASN A N 1
ATOM 5832 C CA . ASN A 1 740 ? -2.374 13.509 -32.425 1.00 34.28 740 ASN A CA 1
ATOM 5833 C C . ASN A 1 740 ? -1.263 12.767 -33.184 1.00 34.28 740 ASN A C 1
ATOM 5835 O O . ASN A 1 740 ? -0.165 13.296 -33.305 1.00 34.28 740 ASN A O 1
ATOM 5839 N N . GLY A 1 741 ? -1.576 11.578 -33.712 1.00 37.94 741 GLY A N 1
ATOM 5840 C CA . GLY A 1 741 ? -0.808 10.887 -34.762 1.00 37.94 741 GLY A CA 1
ATOM 5841 C C . GLY A 1 741 ? 0.580 10.358 -34.353 1.00 37.94 741 GLY A C 1
ATOM 5842 O O . GLY A 1 741 ? 1.442 11.107 -33.917 1.00 37.94 741 GLY A O 1
ATOM 5843 N N . LEU A 1 742 ? 0.789 9.049 -34.526 1.00 36.69 742 LEU A N 1
ATOM 5844 C CA . LEU A 1 742 ? 2.069 8.306 -34.452 1.00 36.69 742 LEU A CA 1
ATOM 5845 C C . LEU A 1 742 ? 3.305 9.163 -34.851 1.00 36.69 742 LEU A C 1
ATOM 5847 O O . LEU A 1 742 ? 3.256 9.795 -35.900 1.00 36.69 742 LEU A O 1
ATOM 5851 N N . SER A 1 743 ? 4.458 9.230 -34.159 1.00 50.97 743 SER A N 1
ATOM 5852 C CA . SER A 1 743 ? 5.004 8.586 -32.942 1.00 50.97 743 SER A CA 1
ATOM 5853 C C . SER A 1 743 ? 6.231 9.394 -32.421 1.00 50.97 743 SER A C 1
ATOM 5855 O O . SER A 1 743 ? 7.125 9.635 -33.233 1.00 50.97 743 SER A O 1
ATOM 5857 N N . PRO A 1 744 ? 6.376 9.794 -31.131 1.00 52.41 744 PRO A N 1
ATOM 5858 C CA . PRO A 1 744 ? 7.484 10.682 -30.728 1.00 52.41 744 PRO A CA 1
ATOM 5859 C C . PRO A 1 744 ? 8.491 10.095 -29.708 1.00 52.41 744 PRO A C 1
ATOM 5861 O O . PRO A 1 744 ? 8.843 10.768 -28.740 1.00 52.41 744 PRO A O 1
ATOM 5864 N N . GLN A 1 745 ? 8.996 8.872 -29.918 1.00 70.75 745 GLN A N 1
ATOM 5865 C CA . GLN A 1 745 ? 10.174 8.336 -29.193 1.00 70.75 745 GLN A CA 1
ATOM 5866 C C . GLN A 1 745 ? 11.226 7.684 -30.116 1.00 70.75 745 GLN A C 1
ATOM 5868 O O . GLN A 1 745 ? 12.217 7.140 -29.635 1.00 70.75 745 GLN A O 1
ATOM 5873 N N . ALA A 1 746 ? 11.082 7.795 -31.444 1.00 77.75 746 ALA A N 1
ATOM 5874 C CA . ALA A 1 746 ? 12.106 7.347 -32.399 1.00 77.75 746 ALA A CA 1
ATOM 5875 C C . ALA A 1 746 ? 13.473 8.013 -32.142 1.00 77.75 746 ALA A C 1
ATOM 5877 O O . ALA A 1 746 ? 14.510 7.364 -32.258 1.00 77.75 746 ALA A O 1
ATOM 5878 N N . TRP A 1 747 ? 13.465 9.274 -31.690 1.00 83.94 747 TRP A N 1
ATOM 5879 C CA . TRP A 1 747 ? 14.669 9.994 -31.271 1.00 83.94 747 TRP A CA 1
ATOM 5880 C C . TRP A 1 747 ? 15.422 9.284 -30.141 1.00 83.94 747 TRP A C 1
ATOM 5882 O O . TRP A 1 747 ? 16.643 9.284 -30.157 1.00 83.94 747 TRP A O 1
ATOM 5892 N N . LEU A 1 748 ? 14.721 8.644 -29.195 1.00 85.06 748 LEU A N 1
ATOM 5893 C CA . LEU A 1 748 ? 15.349 7.934 -28.079 1.00 85.06 748 LEU A CA 1
ATOM 5894 C C . LEU A 1 748 ? 16.084 6.694 -28.583 1.00 85.06 748 LEU A C 1
ATOM 5896 O O . LEU A 1 748 ? 17.186 6.400 -28.139 1.00 85.06 748 LEU A O 1
ATOM 5900 N N . SER A 1 749 ? 15.478 5.978 -29.533 1.00 86.62 749 SER A N 1
ATOM 5901 C CA . SER A 1 749 ? 16.128 4.821 -30.152 1.00 86.62 749 SER A CA 1
ATOM 5902 C C . SER A 1 749 ? 17.361 5.253 -30.940 1.00 86.62 749 SER A C 1
ATOM 5904 O O . SER A 1 749 ? 18.405 4.629 -30.814 1.00 86.62 749 SER A O 1
ATOM 5906 N N . ALA A 1 750 ? 17.265 6.345 -31.701 1.00 85.38 750 ALA A N 1
ATOM 5907 C CA . ALA A 1 750 ? 18.404 6.897 -32.423 1.00 85.38 750 ALA A CA 1
ATOM 5908 C C . ALA A 1 750 ? 19.511 7.403 -31.472 1.00 85.38 750 ALA A C 1
ATOM 5910 O O . ALA A 1 750 ? 20.674 7.104 -31.706 1.00 85.38 750 ALA A O 1
ATOM 5911 N N . GLU A 1 751 ? 19.167 8.055 -30.357 1.00 87.81 751 GLU A N 1
ATOM 5912 C CA . GLU A 1 751 ? 20.117 8.483 -29.318 1.00 87.81 751 GLU A CA 1
ATOM 5913 C C . GLU A 1 751 ? 20.898 7.289 -28.744 1.00 87.81 751 GLU A C 1
ATOM 5915 O O . GLU A 1 751 ? 22.126 7.312 -28.728 1.00 87.81 751 GLU A O 1
ATOM 5920 N N . ILE A 1 752 ? 20.197 6.220 -28.339 1.00 87.31 752 ILE A N 1
ATOM 5921 C CA . ILE A 1 752 ? 20.818 4.996 -27.801 1.00 87.31 752 ILE A CA 1
ATOM 5922 C C . ILE A 1 752 ? 21.714 4.327 -28.854 1.00 87.31 752 ILE A C 1
ATOM 5924 O O . ILE A 1 752 ? 22.813 3.873 -28.531 1.00 87.31 752 ILE A O 1
ATOM 5928 N N . LEU A 1 753 ? 21.264 4.276 -30.115 1.00 86.88 753 LEU A N 1
ATOM 5929 C CA . LEU A 1 753 ? 22.039 3.699 -31.214 1.00 86.88 753 LEU A CA 1
ATOM 5930 C C . LEU A 1 753 ? 23.331 4.488 -31.487 1.00 86.88 753 LEU A C 1
ATOM 5932 O O . LEU A 1 753 ? 24.370 3.866 -31.706 1.00 86.88 753 LEU A O 1
ATOM 5936 N N . CYS A 1 754 ? 23.291 5.823 -31.424 1.00 86.56 754 CYS A N 1
ATOM 5937 C CA . CYS A 1 754 ? 24.470 6.673 -31.609 1.00 86.56 754 CYS A CA 1
ATOM 5938 C C . CYS A 1 754 ? 25.459 6.578 -30.434 1.00 86.56 754 CYS A C 1
ATOM 5940 O O . CYS A 1 754 ? 26.668 6.613 -30.652 1.00 86.56 754 CYS A O 1
ATOM 5942 N N . THR A 1 755 ? 24.986 6.403 -29.192 1.00 86.19 755 THR A N 1
ATOM 5943 C CA . THR A 1 755 ? 25.867 6.215 -28.021 1.00 86.19 755 THR A CA 1
ATOM 5944 C C . THR A 1 755 ? 26.724 4.948 -28.114 1.00 86.19 755 THR A C 1
ATOM 5946 O O . THR A 1 755 ? 27.856 4.961 -27.633 1.00 86.19 755 THR A O 1
ATOM 5949 N N . TRP A 1 756 ? 26.220 3.891 -28.768 1.00 87.44 756 TRP A N 1
ATOM 5950 C CA . TRP A 1 756 ? 26.897 2.616 -29.068 1.00 87.44 756 TRP A CA 1
ATOM 5951 C C . TRP A 1 756 ? 27.274 1.736 -27.866 1.00 87.44 756 TRP A C 1
ATOM 5953 O O . TRP A 1 756 ? 26.837 0.585 -27.789 1.00 87.44 756 TRP A O 1
ATOM 5963 N N . GLU A 1 757 ? 28.038 2.274 -26.917 1.00 86.94 757 GLU A N 1
ATOM 5964 C CA . GLU A 1 757 ? 28.538 1.585 -25.725 1.00 86.94 757 GLU A CA 1
ATOM 5965 C C . GLU A 1 757 ? 28.253 2.379 -24.451 1.00 86.94 757 GLU A C 1
ATOM 5967 O O . GLU A 1 757 ? 28.368 3.606 -24.405 1.00 86.94 757 GLU A O 1
ATOM 5972 N N . TRP A 1 758 ? 27.888 1.662 -23.388 1.00 88.88 758 TRP A N 1
ATOM 5973 C CA . TRP A 1 758 ? 27.626 2.233 -22.071 1.00 88.88 758 TRP A CA 1
ATOM 5974 C C . TRP A 1 758 ? 28.022 1.260 -20.954 1.00 88.88 758 TRP A C 1
ATOM 5976 O O . TRP A 1 758 ? 28.250 0.071 -21.190 1.00 88.88 758 TRP A O 1
ATOM 5986 N N . PRO A 1 759 ? 28.113 1.729 -19.697 1.00 82.00 759 PRO A N 1
ATOM 5987 C CA . PRO A 1 759 ? 28.454 0.856 -18.584 1.00 82.00 759 PRO A CA 1
ATOM 5988 C C . PRO A 1 759 ? 27.456 -0.310 -18.455 1.00 82.00 759 PRO A C 1
ATOM 5990 O O . PRO A 1 759 ? 26.297 -0.107 -18.122 1.00 82.00 759 PRO A O 1
ATOM 5993 N N . GLY A 1 760 ? 27.904 -1.544 -18.697 1.00 78.00 760 GLY A N 1
ATOM 5994 C CA . GLY A 1 760 ? 27.079 -2.748 -18.534 1.00 78.00 760 GLY A CA 1
ATOM 5995 C C . GLY A 1 760 ? 26.321 -3.225 -19.779 1.00 78.00 760 GLY A C 1
ATOM 5996 O O . GLY A 1 760 ? 25.623 -4.232 -19.672 1.00 78.00 760 GLY A O 1
ATOM 5997 N N . GLY A 1 761 ? 26.481 -2.582 -20.942 1.00 85.44 761 GLY A N 1
ATOM 5998 C CA . GLY A 1 761 ? 25.849 -3.030 -22.186 1.00 85.44 761 GLY A CA 1
ATOM 5999 C C . GLY A 1 761 ? 26.315 -2.283 -23.437 1.00 85.44 761 GLY A C 1
ATOM 6000 O O . GLY A 1 761 ? 27.069 -1.315 -23.375 1.00 85.44 761 GLY A O 1
ATOM 6001 N N . SER A 1 762 ? 25.860 -2.750 -24.596 1.00 87.56 762 SER A N 1
ATOM 6002 C CA . SER A 1 762 ? 26.073 -2.090 -25.886 1.00 87.56 762 SER A CA 1
ATOM 6003 C C . SER A 1 762 ? 24.851 -2.243 -26.783 1.00 87.56 762 SER A C 1
ATOM 6005 O O . SER A 1 762 ? 23.964 -3.068 -26.528 1.00 87.56 762 SER A O 1
ATOM 6007 N N . VAL A 1 763 ? 24.826 -1.489 -27.881 1.00 86.19 763 VAL A N 1
ATOM 6008 C CA . VAL A 1 763 ? 23.787 -1.598 -28.910 1.00 86.19 763 VAL A CA 1
ATOM 6009 C C . VAL A 1 763 ? 23.638 -3.037 -29.396 1.00 86.19 763 VAL A C 1
ATOM 6011 O O . VAL A 1 763 ? 22.521 -3.551 -29.426 1.00 86.19 763 VAL A O 1
ATOM 6014 N N . GLN A 1 764 ? 24.744 -3.707 -29.729 1.00 83.62 764 GLN A N 1
ATOM 6015 C CA . GLN A 1 764 ? 24.713 -5.065 -30.280 1.00 83.62 764 GLN A CA 1
ATOM 6016 C C . GLN A 1 764 ? 24.273 -6.119 -29.256 1.00 83.62 764 GLN A C 1
ATOM 6018 O O . GLN A 1 764 ? 23.619 -7.096 -29.616 1.00 83.62 764 GLN A O 1
ATOM 6023 N N . THR A 1 765 ? 24.631 -5.935 -27.982 1.00 84.38 765 THR A N 1
ATOM 6024 C CA . THR A 1 765 ? 24.400 -6.944 -26.938 1.00 84.38 765 THR A CA 1
ATOM 6025 C C . THR A 1 765 ? 23.059 -6.791 -26.226 1.00 84.38 765 THR A C 1
ATOM 6027 O O . THR A 1 765 ? 22.501 -7.797 -25.789 1.00 84.38 765 THR A O 1
ATOM 6030 N N . SER A 1 766 ? 22.528 -5.567 -26.123 1.00 86.69 766 SER A N 1
ATOM 6031 C CA . SER A 1 766 ? 21.350 -5.260 -25.300 1.00 86.69 766 SER A CA 1
ATOM 6032 C C . SER A 1 766 ? 20.194 -4.658 -26.108 1.00 86.69 766 SER A C 1
ATOM 6034 O O . SER A 1 766 ? 19.169 -5.314 -26.324 1.00 86.69 766 SER A O 1
ATOM 6036 N N . PHE A 1 767 ? 20.359 -3.433 -26.621 1.00 87.62 767 PHE A N 1
ATOM 6037 C CA . PHE A 1 767 ? 19.241 -2.658 -27.171 1.00 87.62 767 PHE A CA 1
ATOM 6038 C C . PHE A 1 767 ? 18.736 -3.173 -28.528 1.00 87.62 767 PHE A C 1
ATOM 6040 O O . PHE A 1 767 ? 17.528 -3.309 -28.726 1.00 87.62 767 PHE A O 1
ATOM 6047 N N . LEU A 1 768 ? 19.631 -3.492 -29.470 1.00 86.06 768 LEU A N 1
ATOM 6048 C CA . LEU A 1 768 ? 19.249 -3.921 -30.819 1.00 86.06 768 LEU A CA 1
ATOM 6049 C C . LEU A 1 768 ? 18.531 -5.287 -30.824 1.00 86.06 768 LEU A C 1
ATOM 6051 O O . LEU A 1 768 ? 17.474 -5.381 -31.455 1.00 86.06 768 LEU A O 1
ATOM 6055 N N . PRO A 1 769 ? 18.983 -6.316 -30.072 1.00 87.44 769 PRO A N 1
ATOM 6056 C CA . PRO A 1 769 ? 18.206 -7.543 -29.885 1.00 87.44 769 PRO A CA 1
ATOM 6057 C C . PRO A 1 769 ? 16.819 -7.289 -29.280 1.00 87.44 769 PRO A C 1
ATOM 6059 O O . PRO A 1 769 ? 15.832 -7.881 -29.730 1.00 87.44 769 PRO A O 1
ATOM 6062 N N . ALA A 1 770 ? 16.716 -6.385 -28.296 1.00 85.12 770 ALA A N 1
ATOM 6063 C CA . ALA A 1 770 ? 15.439 -6.023 -27.684 1.00 85.12 770 ALA A CA 1
ATOM 6064 C C . ALA A 1 770 ? 14.493 -5.355 -28.699 1.00 85.12 770 ALA A C 1
ATOM 6066 O O . ALA A 1 770 ? 13.332 -5.760 -28.804 1.00 85.12 770 ALA A O 1
ATOM 6067 N N . LEU A 1 771 ? 14.993 -4.414 -29.507 1.00 85.44 771 LEU A N 1
ATOM 6068 C CA . LEU A 1 771 ? 14.242 -3.749 -30.576 1.00 85.44 771 LEU A CA 1
ATOM 6069 C C . LEU A 1 771 ? 13.759 -4.739 -31.646 1.00 85.44 771 LEU A C 1
ATOM 6071 O O . LEU A 1 771 ? 12.579 -4.747 -31.991 1.00 85.44 771 LEU A O 1
ATOM 6075 N N . VAL A 1 772 ? 14.631 -5.638 -32.110 1.00 85.38 772 VAL A N 1
ATOM 6076 C CA . VAL A 1 772 ? 14.289 -6.699 -33.076 1.00 85.38 772 VAL A CA 1
ATOM 6077 C C . VAL A 1 772 ? 13.210 -7.628 -32.514 1.00 85.38 772 VAL A C 1
ATOM 6079 O O . VAL A 1 772 ? 12.232 -7.931 -33.201 1.00 85.38 772 VAL A O 1
ATOM 6082 N N . SER A 1 773 ? 13.350 -8.066 -31.258 1.00 85.12 773 SER A N 1
ATOM 6083 C CA . SER A 1 773 ? 12.355 -8.925 -30.598 1.00 85.12 773 SER A CA 1
ATOM 6084 C C . SER A 1 773 ? 10.984 -8.245 -30.495 1.00 85.12 773 SER A C 1
ATOM 6086 O O . SER A 1 773 ? 9.943 -8.883 -30.677 1.00 85.12 773 SER A O 1
ATOM 6088 N N . TYR A 1 774 ? 10.985 -6.930 -30.283 1.00 82.44 774 TYR A N 1
ATOM 6089 C CA . TYR A 1 774 ? 9.782 -6.126 -30.186 1.00 82.44 774 TYR A CA 1
ATOM 6090 C C . TYR A 1 774 ? 9.087 -5.973 -31.537 1.00 82.44 774 TYR A C 1
ATOM 6092 O O . TYR A 1 774 ? 7.909 -6.310 -31.657 1.00 82.44 774 TYR A O 1
ATOM 6100 N N . CYS A 1 775 ? 9.826 -5.599 -32.581 1.00 80.06 775 CYS A N 1
ATOM 6101 C CA . CYS A 1 775 ? 9.291 -5.485 -33.938 1.00 80.06 775 CYS A CA 1
ATOM 6102 C C . CYS A 1 775 ? 8.741 -6.820 -34.474 1.00 80.06 775 CYS A C 1
ATOM 6104 O O . CYS A 1 775 ? 7.755 -6.823 -35.207 1.00 80.06 775 CYS A O 1
ATOM 6106 N N . LYS A 1 776 ? 9.314 -7.964 -34.068 1.00 80.81 776 LYS A N 1
ATOM 6107 C CA . LYS A 1 776 ? 8.781 -9.297 -34.408 1.00 80.81 776 LYS A CA 1
ATOM 6108 C C . LYS A 1 776 ? 7.452 -9.625 -33.718 1.00 80.81 776 LYS A C 1
ATOM 6110 O O . LYS A 1 776 ? 6.679 -10.411 -34.262 1.00 80.81 776 LYS A O 1
ATOM 6115 N N . SER A 1 777 ? 7.187 -9.070 -32.534 1.00 77.94 777 SER A N 1
ATOM 6116 C CA . SER A 1 777 ? 5.954 -9.348 -31.780 1.00 77.94 777 SER A CA 1
ATOM 6117 C C . SER A 1 777 ? 4.788 -8.426 -32.159 1.00 77.94 777 SER A C 1
ATOM 6119 O O . SER A 1 777 ? 3.645 -8.881 -32.170 1.00 77.94 777 SER A O 1
ATOM 6121 N N . GLU A 1 778 ? 5.058 -7.175 -32.548 1.00 68.69 778 GLU A N 1
ATOM 6122 C CA . GLU A 1 778 ? 4.044 -6.194 -32.966 1.00 68.69 778 GLU A CA 1
ATOM 6123 C C . GLU A 1 778 ? 4.343 -5.600 -34.363 1.00 68.69 778 GLU A C 1
ATOM 6125 O O . GLU A 1 778 ? 4.851 -4.482 -34.473 1.00 68.69 778 GLU A O 1
ATOM 6130 N N . PRO A 1 779 ? 3.976 -6.288 -35.462 1.00 60.38 779 PRO A N 1
ATOM 6131 C CA . PRO A 1 779 ? 4.306 -5.859 -36.829 1.00 60.38 779 PRO A CA 1
ATOM 6132 C C . PRO A 1 779 ? 3.565 -4.589 -37.289 1.00 60.38 779 PRO A C 1
ATOM 6134 O O . PRO A 1 779 ? 3.923 -3.992 -38.298 1.00 60.38 779 PRO A O 1
ATOM 6137 N N . ALA A 1 780 ? 2.541 -4.143 -36.552 1.00 53.75 780 ALA A N 1
ATOM 6138 C CA . ALA A 1 780 ? 1.739 -2.958 -36.873 1.00 53.75 780 ALA A CA 1
ATOM 6139 C C . ALA A 1 780 ? 2.470 -1.613 -36.652 1.00 53.75 780 ALA A C 1
ATOM 6141 O O . ALA A 1 780 ? 1.862 -0.562 -36.824 1.00 53.75 780 ALA A O 1
ATOM 6142 N N . LYS A 1 781 ? 3.750 -1.630 -36.250 1.00 62.00 781 LYS A N 1
ATOM 6143 C CA . LYS A 1 781 ? 4.556 -0.441 -35.913 1.00 62.00 781 LYS A CA 1
ATOM 6144 C C . LYS A 1 781 ? 5.736 -0.214 -36.872 1.00 62.00 781 LYS A C 1
ATOM 6146 O O . LYS A 1 781 ? 6.753 0.342 -36.467 1.00 62.00 781 LYS A O 1
ATOM 6151 N N . ALA A 1 782 ? 5.599 -0.615 -38.140 1.00 61.00 782 ALA A N 1
ATOM 6152 C CA . ALA A 1 782 ? 6.598 -0.381 -39.194 1.00 61.00 782 ALA A CA 1
ATOM 6153 C C . ALA A 1 782 ? 7.008 1.104 -39.325 1.00 61.00 782 ALA A C 1
ATOM 6155 O O . ALA A 1 782 ? 8.172 1.400 -39.589 1.00 61.00 782 ALA A O 1
ATOM 6156 N N . ASP A 1 783 ? 6.085 2.028 -39.036 1.00 69.75 783 ASP A N 1
ATOM 6157 C CA . ASP A 1 783 ? 6.331 3.475 -39.061 1.00 69.75 783 ASP A CA 1
ATOM 6158 C C . ASP A 1 783 ? 7.474 3.902 -38.126 1.00 69.75 783 ASP A C 1
ATOM 6160 O O . ASP A 1 783 ? 8.274 4.761 -38.484 1.00 69.75 783 ASP A O 1
ATOM 6164 N N . LEU A 1 784 ? 7.619 3.262 -36.959 1.00 78.19 784 LEU A N 1
ATOM 6165 C CA . LEU A 1 784 ? 8.679 3.581 -36.000 1.00 78.19 784 LEU A CA 1
ATOM 6166 C C . LEU A 1 784 ? 10.078 3.354 -36.591 1.00 78.19 784 LEU A C 1
ATOM 6168 O O . LEU A 1 784 ? 10.948 4.206 -36.437 1.00 78.19 784 LEU A O 1
ATOM 6172 N N . LEU A 1 785 ? 10.305 2.209 -37.244 1.00 81.06 785 LEU A N 1
ATOM 6173 C CA . LEU A 1 785 ? 11.608 1.884 -37.835 1.00 81.06 785 LEU A CA 1
ATOM 6174 C C . LEU A 1 785 ? 11.954 2.857 -38.963 1.00 81.06 785 LEU A C 1
ATOM 6176 O O . LEU A 1 785 ? 13.108 3.264 -39.078 1.00 81.06 785 LEU A O 1
ATOM 6180 N N . ASN A 1 786 ? 10.951 3.278 -39.737 1.00 80.38 786 ASN A N 1
ATOM 6181 C CA . ASN A 1 786 ? 11.119 4.293 -40.774 1.00 80.38 786 ASN A CA 1
ATOM 6182 C C . ASN A 1 786 ? 11.502 5.653 -40.172 1.00 80.38 786 ASN A C 1
ATOM 6184 O O . ASN A 1 786 ? 12.429 6.287 -40.668 1.00 80.38 786 ASN A O 1
ATOM 6188 N N . PHE A 1 787 ? 10.876 6.069 -39.063 1.00 81.50 787 PHE A N 1
ATOM 6189 C CA . PHE A 1 787 ? 11.253 7.301 -38.360 1.00 81.50 787 PHE A CA 1
ATOM 6190 C C . PHE A 1 787 ? 12.661 7.232 -37.752 1.00 81.50 787 PHE A C 1
ATOM 6192 O O . PHE A 1 787 ? 13.399 8.211 -37.822 1.00 81.50 787 PHE A O 1
ATOM 6199 N N . ILE A 1 788 ? 13.062 6.094 -37.172 1.00 85.69 788 ILE A N 1
ATOM 6200 C CA . ILE A 1 788 ? 14.432 5.911 -36.659 1.00 85.69 788 ILE A CA 1
ATOM 6201 C C . ILE A 1 788 ? 15.434 6.010 -37.813 1.00 85.69 788 ILE A C 1
ATOM 6203 O O . ILE A 1 788 ? 16.420 6.737 -37.708 1.00 85.69 788 ILE A O 1
ATOM 6207 N N . PHE A 1 789 ? 15.161 5.322 -38.924 1.00 85.62 789 PHE A N 1
ATOM 6208 C CA . PHE A 1 789 ? 15.988 5.371 -40.127 1.00 85.62 789 PHE A CA 1
ATOM 6209 C C . PHE A 1 789 ? 16.105 6.795 -40.683 1.00 85.62 789 PHE A C 1
ATOM 6211 O O . PHE A 1 789 ? 17.201 7.230 -41.022 1.00 85.62 789 PHE A O 1
ATOM 6218 N N . GLU A 1 790 ? 15.007 7.553 -40.720 1.00 83.81 790 GLU A N 1
ATOM 6219 C CA . GLU A 1 790 ? 15.008 8.947 -41.166 1.00 83.81 790 GLU A CA 1
ATOM 6220 C C . GLU A 1 790 ? 15.835 9.862 -40.254 1.00 83.81 790 GLU A C 1
ATOM 6222 O O . GLU A 1 790 ? 16.613 10.675 -40.755 1.00 83.81 790 GLU A O 1
ATOM 6227 N N . ILE A 1 791 ? 15.713 9.723 -38.930 1.00 83.25 791 ILE A N 1
ATOM 6228 C CA . ILE A 1 791 ? 16.500 10.511 -37.969 1.00 83.25 791 ILE A CA 1
ATOM 6229 C C . ILE A 1 791 ? 17.993 10.211 -38.125 1.00 83.25 791 ILE A C 1
ATOM 6231 O O . ILE A 1 791 ? 18.790 11.142 -38.221 1.00 83.25 791 ILE A O 1
ATOM 6235 N N . LEU A 1 792 ? 18.367 8.931 -38.194 1.00 85.00 792 LEU A N 1
ATOM 6236 C CA . LEU A 1 792 ? 19.760 8.515 -38.354 1.00 85.00 792 LEU A CA 1
ATOM 6237 C C . LEU A 1 792 ? 20.342 8.954 -39.704 1.00 85.00 792 LEU A C 1
ATOM 6239 O O . LEU A 1 792 ? 21.465 9.450 -39.745 1.00 85.00 792 LEU A O 1
ATOM 6243 N N . LEU A 1 793 ? 19.569 8.845 -40.792 1.00 83.31 793 LEU A N 1
ATOM 6244 C CA . LEU A 1 793 ? 19.986 9.320 -42.111 1.00 83.31 793 LEU A CA 1
ATOM 6245 C C . LEU A 1 793 ? 20.220 10.831 -42.099 1.00 83.31 793 LEU A C 1
ATOM 6247 O O . LEU A 1 793 ? 21.269 11.287 -42.535 1.00 83.31 793 LEU A O 1
ATOM 6251 N N . ASN A 1 794 ? 19.274 11.617 -41.578 1.00 81.19 794 ASN A N 1
ATOM 6252 C CA . ASN A 1 794 ? 19.453 13.066 -41.488 1.00 81.19 794 ASN A CA 1
ATOM 6253 C C . ASN A 1 794 ? 20.647 13.433 -40.582 1.00 81.19 794 ASN A C 1
ATOM 6255 O O . ASN A 1 794 ? 21.356 14.382 -40.900 1.00 81.19 794 ASN A O 1
ATOM 6259 N N . GLY A 1 795 ? 20.890 12.679 -39.502 1.00 78.94 795 GLY A N 1
ATOM 6260 C CA . GLY A 1 795 ? 22.045 12.838 -38.609 1.00 78.94 795 GLY A CA 1
ATOM 6261 C C . GLY A 1 795 ? 23.380 12.674 -39.319 1.00 78.94 795 GLY A C 1
ATOM 6262 O O . GLY A 1 795 ? 24.200 13.591 -39.305 1.00 78.94 795 GLY A O 1
ATOM 6263 N N . ALA A 1 796 ? 23.542 11.558 -40.027 1.00 78.69 796 ALA A N 1
ATOM 6264 C CA . ALA A 1 796 ? 24.753 11.269 -40.788 1.00 78.69 796 ALA A CA 1
ATOM 6265 C C . ALA A 1 796 ? 25.002 12.304 -41.905 1.00 78.69 796 ALA A C 1
ATOM 6267 O O . ALA A 1 796 ? 26.142 12.649 -42.203 1.00 78.69 796 ALA A O 1
ATOM 6268 N N . LEU A 1 797 ? 23.937 12.860 -42.498 1.00 76.12 797 LEU A N 1
ATOM 6269 C CA . LEU A 1 797 ? 24.049 13.904 -43.524 1.00 76.12 797 LEU A CA 1
ATOM 6270 C C . LEU A 1 797 ? 24.493 15.271 -42.981 1.00 76.12 797 LEU A C 1
ATOM 6272 O O . LEU A 1 797 ? 25.077 16.045 -43.740 1.00 76.12 797 LEU A O 1
ATOM 6276 N N . VAL A 1 798 ? 24.191 15.580 -41.716 1.00 73.94 798 VAL A N 1
ATOM 6277 C CA . VAL A 1 798 ? 24.577 16.843 -41.060 1.00 73.94 798 VAL A CA 1
ATOM 6278 C C . VAL A 1 798 ? 26.001 16.768 -40.511 1.00 73.94 798 VAL A C 1
ATOM 6280 O O . VAL A 1 798 ? 26.745 17.729 -40.658 1.00 73.94 798 VAL A O 1
ATOM 6283 N N . HIS A 1 799 ? 26.400 15.638 -39.918 1.00 66.88 799 HIS A N 1
ATOM 6284 C CA . HIS A 1 799 ? 27.745 15.476 -39.350 1.00 66.88 799 HIS A CA 1
ATOM 6285 C C . HIS A 1 799 ? 28.828 15.114 -40.379 1.00 66.88 799 HIS A C 1
ATOM 6287 O O . HIS A 1 799 ? 30.008 15.275 -40.092 1.00 66.88 799 HIS A O 1
ATOM 6293 N N . GLY A 1 800 ? 28.458 14.706 -41.597 1.00 59.47 800 GLY A N 1
ATOM 6294 C CA . GLY A 1 800 ? 29.413 14.386 -42.667 1.00 59.47 800 GLY A CA 1
ATOM 6295 C C . GLY A 1 800 ? 30.130 15.580 -43.329 1.00 59.47 800 GLY A C 1
ATOM 6296 O O . GLY A 1 800 ? 30.807 15.372 -44.342 1.00 59.47 800 GLY A O 1
ATOM 6297 N N . GLU A 1 801 ? 29.957 16.815 -42.830 1.00 51.84 801 GLU A N 1
ATOM 6298 C CA . GLU A 1 801 ? 30.526 18.037 -43.434 1.00 51.84 801 GLU A CA 1
ATOM 6299 C C . GLU A 1 801 ? 32.020 18.251 -43.139 1.00 51.84 801 GLU A C 1
ATOM 6301 O O . GLU A 1 801 ? 32.734 18.692 -44.042 1.00 51.84 801 GLU A O 1
ATOM 6306 N N . ASP A 1 802 ? 32.523 17.905 -41.946 1.00 49.34 802 ASP A N 1
ATOM 6307 C CA . ASP A 1 802 ? 33.656 18.668 -41.386 1.00 49.34 802 ASP A CA 1
ATOM 6308 C C . ASP A 1 802 ? 34.929 17.902 -40.969 1.00 49.34 802 ASP A C 1
ATOM 6310 O O . ASP A 1 802 ? 35.882 18.546 -40.527 1.00 49.34 802 ASP A O 1
ATOM 6314 N N . GLU A 1 803 ? 35.054 16.586 -41.164 1.00 46.94 803 GLU A N 1
ATOM 6315 C CA . GLU A 1 803 ? 36.330 15.903 -40.873 1.00 46.94 803 GLU A CA 1
ATOM 6316 C C . GLU A 1 803 ? 37.185 15.715 -42.137 1.00 46.94 803 GLU A C 1
ATOM 6318 O O . GLU A 1 803 ? 37.099 14.725 -42.862 1.00 46.94 803 GLU A O 1
ATOM 6323 N N . GLU A 1 804 ? 38.067 16.687 -42.408 1.00 42.62 804 GLU A N 1
ATOM 6324 C CA . GLU A 1 804 ? 39.145 16.541 -43.403 1.00 42.62 804 GLU A CA 1
ATOM 6325 C C . GLU A 1 804 ? 40.099 15.367 -43.072 1.00 42.62 804 GLU A C 1
ATOM 6327 O O . GLU A 1 804 ? 40.778 14.875 -43.979 1.00 42.62 804 GLU A O 1
ATOM 6332 N N . ASP A 1 805 ? 40.083 14.884 -41.822 1.00 40.31 805 ASP A N 1
ATOM 6333 C CA . ASP A 1 805 ? 40.875 13.761 -41.301 1.00 40.31 805 ASP A CA 1
ATOM 6334 C C . ASP A 1 805 ? 40.243 12.365 -41.564 1.00 40.31 805 ASP A C 1
ATOM 6336 O O . ASP A 1 805 ? 40.948 11.358 -41.524 1.00 40.31 805 ASP A O 1
ATOM 6340 N N . GLU A 1 806 ? 38.958 12.258 -41.945 1.00 44.94 806 GLU A N 1
ATOM 6341 C CA . GLU A 1 806 ? 38.280 10.968 -42.236 1.00 44.94 806 GLU A CA 1
ATOM 6342 C C . GLU A 1 806 ? 38.646 10.339 -43.599 1.00 44.94 806 GLU A C 1
ATOM 6344 O O . GLU A 1 806 ? 38.175 9.253 -43.964 1.00 44.94 806 GLU A O 1
ATOM 6349 N N . ARG A 1 807 ? 39.526 10.979 -44.380 1.00 47.12 807 ARG A N 1
ATOM 6350 C CA . ARG A 1 807 ? 40.016 10.390 -45.641 1.00 47.12 807 ARG A CA 1
ATOM 6351 C C . ARG A 1 807 ? 40.747 9.066 -45.424 1.00 47.12 807 ARG A C 1
ATOM 6353 O O . ARG A 1 807 ? 40.765 8.254 -46.338 1.00 47.12 807 ARG A O 1
ATOM 6360 N N . GLU A 1 808 ? 41.285 8.823 -44.231 1.00 40.53 808 GLU A N 1
ATOM 6361 C CA . GLU A 1 808 ? 42.017 7.590 -43.927 1.00 40.53 808 GLU A CA 1
ATOM 6362 C C . GLU A 1 808 ? 41.100 6.413 -43.541 1.00 40.53 808 GLU A C 1
ATOM 6364 O O . GLU A 1 808 ? 41.469 5.272 -43.780 1.00 40.53 808 GLU A O 1
ATOM 6369 N N . SER A 1 809 ? 39.880 6.628 -43.025 1.00 41.97 809 SER A N 1
ATOM 6370 C CA . SER A 1 809 ? 38.977 5.531 -42.607 1.00 41.97 809 SER A CA 1
ATOM 6371 C C . SER A 1 809 ? 38.032 5.049 -43.722 1.00 41.97 809 SER A C 1
ATOM 6373 O O . SER A 1 809 ? 37.694 3.863 -43.804 1.00 41.97 809 SER A O 1
ATOM 6375 N N . SER A 1 810 ? 37.643 5.944 -44.638 1.00 42.28 810 SER A N 1
ATOM 6376 C CA . SER A 1 810 ? 36.780 5.634 -45.795 1.00 42.28 810 SER A CA 1
ATOM 6377 C C . SER A 1 810 ? 37.449 4.734 -46.852 1.00 42.28 810 SER A C 1
ATOM 6379 O O . SER A 1 810 ? 36.772 4.033 -47.617 1.00 42.28 810 SER A O 1
ATOM 6381 N N . GLU A 1 811 ? 38.784 4.669 -46.854 1.00 45.84 811 GLU A N 1
ATOM 6382 C CA . GLU A 1 811 ? 39.578 3.850 -47.774 1.00 45.84 811 GLU A CA 1
ATOM 6383 C C . GLU A 1 811 ? 39.415 2.327 -47.533 1.00 45.84 811 GLU A C 1
ATOM 6385 O O . GLU A 1 811 ? 39.651 1.532 -48.449 1.00 45.84 811 GLU A O 1
ATOM 6390 N N . HIS A 1 812 ? 38.886 1.881 -46.383 1.00 47.19 812 HIS A N 1
ATOM 6391 C CA . HIS A 1 812 ? 38.984 0.472 -45.955 1.00 47.19 812 HIS A CA 1
ATOM 6392 C C . HIS A 1 812 ? 37.699 -0.386 -46.044 1.00 47.19 812 HIS A C 1
ATOM 6394 O O . HIS A 1 812 ? 37.785 -1.612 -46.067 1.00 47.19 812 HIS A O 1
ATOM 6400 N N . MET A 1 813 ? 36.498 0.188 -46.175 1.00 48.84 813 MET A N 1
ATOM 6401 C CA . MET A 1 813 ? 35.247 -0.557 -45.906 1.00 48.84 813 MET A CA 1
ATOM 6402 C C . MET A 1 813 ? 34.389 -0.910 -47.135 1.00 48.84 813 MET A C 1
ATOM 6404 O O . MET A 1 813 ? 33.269 -0.425 -47.275 1.00 48.84 813 MET A O 1
ATOM 6408 N N . TRP A 1 814 ? 34.861 -1.770 -48.044 1.00 48.31 814 TRP A N 1
ATOM 6409 C CA . TRP A 1 814 ? 33.986 -2.284 -49.122 1.00 48.31 814 TRP A CA 1
ATOM 6410 C C . TRP A 1 814 ? 33.842 -3.806 -49.173 1.00 48.31 814 TRP A C 1
ATOM 6412 O O . TRP A 1 814 ? 33.060 -4.305 -49.975 1.00 48.31 814 TRP A O 1
ATOM 6422 N N . VAL A 1 815 ? 34.531 -4.553 -48.304 1.00 41.88 815 VAL A N 1
ATOM 6423 C CA . VAL A 1 815 ? 34.533 -6.024 -48.402 1.00 41.88 815 VAL A CA 1
ATOM 6424 C C . VAL A 1 815 ? 33.942 -6.744 -47.186 1.00 41.88 815 VAL A C 1
ATOM 6426 O O . VAL A 1 815 ? 33.353 -7.804 -47.359 1.00 41.88 815 VAL A O 1
ATOM 6429 N N . GLU A 1 816 ? 33.901 -6.148 -45.991 1.00 50.44 816 GLU A N 1
ATOM 6430 C CA . GLU A 1 816 ? 33.335 -6.827 -44.811 1.00 50.44 816 GLU A CA 1
ATOM 6431 C C . GLU A 1 816 ? 32.499 -5.896 -43.918 1.00 50.44 816 GLU A C 1
ATOM 6433 O O . GLU A 1 816 ? 32.764 -5.708 -42.732 1.00 50.44 816 GLU A O 1
ATOM 6438 N N . LEU A 1 817 ? 31.407 -5.351 -44.463 1.00 48.56 817 LEU A N 1
ATOM 6439 C CA . LEU A 1 817 ? 30.474 -4.510 -43.695 1.00 48.56 817 LEU A CA 1
ATOM 6440 C C . LEU A 1 817 ? 29.817 -5.249 -42.507 1.00 48.56 817 LEU A C 1
ATOM 6442 O O . LEU A 1 817 ? 29.209 -4.626 -41.649 1.00 48.56 817 LEU A O 1
ATOM 6446 N N . ASN A 1 818 ? 29.901 -6.584 -42.454 1.00 46.69 818 ASN A N 1
ATOM 6447 C CA . ASN A 1 818 ? 29.328 -7.389 -41.374 1.00 46.69 818 ASN A CA 1
ATOM 6448 C C . ASN A 1 818 ? 30.286 -7.658 -40.206 1.00 46.69 818 ASN A C 1
ATOM 6450 O O . ASN A 1 818 ? 29.784 -7.954 -39.124 1.00 46.69 818 ASN A O 1
ATOM 6454 N N . ASN A 1 819 ? 31.604 -7.552 -40.411 1.00 49.00 819 ASN A N 1
ATOM 6455 C CA . ASN A 1 819 ? 32.614 -7.860 -39.390 1.00 49.00 819 ASN A CA 1
ATOM 6456 C C . ASN A 1 819 ? 33.305 -6.598 -38.833 1.00 49.00 819 ASN A C 1
ATOM 6458 O O . ASN A 1 819 ? 33.877 -6.668 -37.753 1.00 49.00 819 ASN A O 1
ATOM 6462 N N . HIS A 1 820 ? 33.188 -5.448 -39.516 1.00 56.53 820 HIS A N 1
ATOM 6463 C CA . HIS A 1 820 ? 33.926 -4.208 -39.213 1.00 56.53 820 HIS A CA 1
ATOM 6464 C C . HIS A 1 820 ? 33.041 -2.987 -38.881 1.00 56.53 820 HIS A C 1
ATOM 6466 O O . HIS A 1 820 ? 33.460 -1.845 -39.033 1.00 56.53 820 HIS A O 1
ATOM 6472 N N . ILE A 1 821 ? 31.796 -3.183 -38.418 1.00 62.31 821 ILE A N 1
ATOM 6473 C CA . ILE A 1 821 ? 30.885 -2.061 -38.077 1.00 62.31 821 ILE A CA 1
ATOM 6474 C C . ILE A 1 821 ? 31.457 -1.180 -36.946 1.00 62.31 821 ILE A C 1
ATOM 6476 O O . ILE A 1 821 ? 31.145 0.005 -36.867 1.00 62.31 821 ILE A O 1
ATOM 6480 N N . GLU A 1 822 ? 32.301 -1.745 -36.079 1.00 60.91 822 GLU A N 1
ATOM 6481 C CA . GLU A 1 822 ? 32.960 -1.025 -34.979 1.00 60.91 822 GLU A CA 1
ATOM 6482 C C . GLU A 1 822 ? 33.993 0.007 -35.457 1.00 60.91 822 GLU A C 1
ATOM 6484 O O . GLU A 1 822 ? 34.227 0.983 -34.746 1.00 60.91 822 GLU A O 1
ATOM 6489 N N . ASP A 1 823 ? 34.532 -0.150 -36.670 1.00 62.62 823 ASP A N 1
ATOM 6490 C CA . ASP A 1 823 ? 35.576 0.722 -37.225 1.00 62.62 823 ASP A CA 1
ATOM 6491 C C . ASP A 1 823 ? 35.015 2.056 -37.768 1.00 62.62 823 ASP A C 1
ATOM 6493 O O . ASP A 1 823 ? 35.769 2.987 -38.057 1.00 62.62 823 ASP A O 1
ATOM 6497 N N . VAL A 1 824 ? 33.683 2.178 -37.876 1.00 68.12 824 VAL A N 1
ATOM 6498 C CA . VAL A 1 824 ? 32.999 3.419 -38.271 1.00 68.12 824 VAL A CA 1
ATOM 6499 C C . VAL A 1 824 ? 33.042 4.422 -37.113 1.00 68.12 824 VAL A C 1
ATOM 6501 O O . VAL A 1 824 ? 32.375 4.226 -36.095 1.00 68.12 824 VAL A O 1
ATOM 6504 N N . GLN A 1 825 ? 33.799 5.511 -37.277 1.00 66.25 825 GLN A N 1
ATOM 6505 C CA . GLN A 1 825 ? 33.940 6.555 -36.252 1.00 66.25 825 GLN A CA 1
ATOM 6506 C C . GLN A 1 825 ? 32.684 7.432 -36.128 1.00 66.25 825 GLN A C 1
ATOM 6508 O O . GLN A 1 825 ? 32.271 7.745 -35.010 1.00 66.25 825 GLN A O 1
ATOM 6513 N N . GLU A 1 826 ? 32.030 7.768 -37.248 1.00 76.50 826 GLU A N 1
ATOM 6514 C CA . GLU A 1 826 ? 30.836 8.624 -37.252 1.00 76.50 826 GLU A CA 1
ATOM 6515 C C . GLU A 1 826 ? 29.622 7.912 -36.597 1.00 76.50 826 GLU A C 1
ATOM 6517 O O . GLU A 1 826 ? 29.153 6.878 -37.100 1.00 76.50 826 GLU A O 1
ATOM 6522 N N . PRO A 1 827 ? 29.087 8.429 -35.469 1.00 80.62 827 PRO A N 1
ATOM 6523 C CA . PRO A 1 827 ? 28.077 7.734 -34.669 1.00 80.62 827 PRO A CA 1
ATOM 6524 C C . PRO A 1 827 ? 26.757 7.445 -35.392 1.00 80.62 827 PRO A C 1
ATOM 6526 O O . PRO A 1 827 ? 26.184 6.367 -35.196 1.00 80.62 827 PRO A O 1
ATOM 6529 N N . PHE A 1 828 ? 26.261 8.373 -36.219 1.00 82.94 828 PHE A N 1
ATOM 6530 C CA . PHE A 1 828 ? 24.973 8.222 -36.900 1.00 82.94 828 PHE A CA 1
ATOM 6531 C C . PHE A 1 828 ? 25.049 7.212 -38.049 1.00 82.94 828 PHE A C 1
ATOM 6533 O O . PHE A 1 828 ? 24.155 6.375 -38.188 1.00 82.94 828 PHE A O 1
ATOM 6540 N N . LEU A 1 829 ? 26.124 7.228 -38.834 1.00 80.50 829 LEU A N 1
ATOM 6541 C CA . LEU A 1 829 ? 26.402 6.290 -39.916 1.00 80.50 829 LEU A CA 1
ATOM 6542 C C . LEU A 1 829 ? 26.609 4.881 -39.363 1.00 80.50 829 LEU A C 1
ATOM 6544 O O . LEU A 1 829 ? 26.011 3.934 -39.880 1.00 80.50 829 LEU A O 1
ATOM 6548 N N . ARG A 1 830 ? 27.375 4.733 -38.274 1.00 83.44 830 ARG A N 1
ATOM 6549 C CA . ARG A 1 830 ? 27.552 3.442 -37.592 1.00 83.44 830 ARG A CA 1
ATOM 6550 C C . ARG A 1 830 ? 26.214 2.863 -37.136 1.00 83.44 830 ARG A C 1
ATOM 6552 O O . ARG A 1 830 ? 25.903 1.701 -37.413 1.00 83.44 830 ARG A O 1
ATOM 6559 N N . ALA A 1 831 ? 25.400 3.682 -36.470 1.00 85.06 831 ALA A N 1
ATOM 6560 C CA . ALA A 1 831 ? 24.061 3.313 -36.024 1.00 85.06 831 ALA A CA 1
ATOM 6561 C C . ALA A 1 831 ? 23.149 2.909 -37.196 1.00 85.06 831 ALA A C 1
ATOM 6563 O O . ALA A 1 831 ? 22.461 1.888 -37.127 1.00 85.06 831 ALA A O 1
ATOM 6564 N N . LEU A 1 832 ? 23.172 3.679 -38.287 1.00 84.69 832 LEU A N 1
ATOM 6565 C CA . LEU A 1 832 ? 22.360 3.467 -39.484 1.00 84.69 832 LEU A CA 1
ATOM 6566 C C . LEU A 1 832 ? 22.709 2.156 -40.200 1.00 84.69 832 LEU A C 1
ATOM 6568 O O . LEU A 1 832 ? 21.819 1.365 -40.525 1.00 84.69 832 LEU A O 1
ATOM 6572 N N . VAL A 1 833 ? 24.000 1.904 -40.413 1.00 81.69 833 VAL A N 1
ATOM 6573 C CA . VAL A 1 833 ? 24.526 0.679 -41.036 1.00 81.69 833 VAL A CA 1
ATOM 6574 C C . VAL A 1 833 ? 24.204 -0.545 -40.175 1.00 81.69 833 VAL A C 1
ATOM 6576 O O . VAL A 1 833 ? 23.700 -1.548 -40.684 1.00 81.69 833 VAL A O 1
ATOM 6579 N N . SER A 1 834 ? 24.411 -0.449 -38.858 1.00 84.62 834 SER A N 1
ATOM 6580 C CA . SER A 1 834 ? 24.109 -1.528 -37.908 1.00 84.62 834 SER A CA 1
ATOM 6581 C C . SER A 1 834 ? 22.617 -1.880 -37.876 1.00 84.62 834 SER A C 1
ATOM 6583 O O . SER A 1 834 ? 22.244 -3.055 -37.983 1.00 84.62 834 SER A O 1
ATOM 6585 N N . LEU A 1 835 ? 21.750 -0.863 -37.799 1.00 85.62 835 LEU A N 1
ATOM 6586 C CA . LEU A 1 835 ? 20.299 -1.035 -37.793 1.00 85.62 835 LEU A CA 1
ATOM 6587 C C . LEU A 1 835 ? 19.823 -1.685 -39.096 1.00 85.62 835 LEU A C 1
ATOM 6589 O O . LEU A 1 835 ? 19.168 -2.723 -39.059 1.00 85.62 835 LEU A O 1
ATOM 6593 N N . THR A 1 836 ? 20.181 -1.113 -40.247 1.00 82.12 836 THR A N 1
ATOM 6594 C CA . THR A 1 836 ? 19.735 -1.613 -41.558 1.00 82.12 836 THR A CA 1
ATOM 6595 C C . THR A 1 836 ? 20.228 -3.029 -41.839 1.00 82.12 836 THR A C 1
ATOM 6597 O O . THR A 1 836 ? 19.425 -3.885 -42.213 1.00 82.12 836 THR A O 1
ATOM 6600 N N . SER A 1 837 ? 21.510 -3.320 -41.587 1.00 80.19 837 SER A N 1
ATOM 6601 C CA . SER A 1 837 ? 22.076 -4.667 -41.740 1.00 80.19 837 SER A CA 1
ATOM 6602 C C . SER A 1 837 ? 21.317 -5.690 -40.890 1.00 80.19 837 SER A C 1
ATOM 6604 O O . SER A 1 837 ? 20.931 -6.754 -41.378 1.00 80.19 837 SER A O 1
ATOM 6606 N N . THR A 1 838 ? 21.019 -5.348 -39.635 1.00 82.81 838 THR A N 1
ATOM 6607 C CA . THR A 1 838 ? 20.308 -6.244 -38.714 1.00 82.81 838 THR A CA 1
ATOM 6608 C C . THR A 1 838 ? 18.851 -6.460 -39.123 1.00 82.81 838 THR A C 1
ATOM 6610 O O . THR A 1 838 ? 18.372 -7.593 -39.099 1.00 82.81 838 THR A O 1
ATOM 6613 N N . LEU A 1 839 ? 18.146 -5.411 -39.561 1.00 83.88 839 LEU A N 1
ATOM 6614 C CA . LEU A 1 839 ? 16.748 -5.511 -39.997 1.00 83.88 839 LEU A CA 1
ATOM 6615 C C . LEU A 1 839 ? 16.571 -6.425 -41.219 1.00 83.88 839 LEU A C 1
ATOM 6617 O O . LEU A 1 839 ? 15.599 -7.185 -41.262 1.00 83.88 839 LEU A O 1
ATOM 6621 N N . PHE A 1 840 ? 17.506 -6.396 -42.176 1.00 79.94 840 PHE A N 1
ATOM 6622 C CA . PHE A 1 840 ? 17.485 -7.301 -43.332 1.00 79.94 840 PHE A CA 1
ATOM 6623 C C . PHE A 1 840 ? 17.953 -8.720 -42.983 1.00 79.94 840 PHE A C 1
ATOM 6625 O O . PHE A 1 840 ? 17.307 -9.679 -43.405 1.00 79.94 840 PHE A O 1
ATOM 6632 N N . LYS A 1 841 ? 19.006 -8.888 -42.163 1.00 80.50 841 LYS A N 1
ATOM 6633 C CA . LYS A 1 841 ? 19.447 -10.217 -41.681 1.00 80.50 841 LYS A CA 1
ATOM 6634 C C . LYS A 1 841 ? 18.330 -10.964 -40.946 1.00 80.50 841 LYS A C 1
ATOM 6636 O O . LYS A 1 841 ? 18.132 -12.158 -41.156 1.00 80.50 841 LYS A O 1
ATOM 6641 N N . GLU A 1 842 ? 17.572 -10.254 -40.114 1.00 78.94 842 GLU A N 1
ATOM 6642 C CA . GLU A 1 842 ? 16.476 -10.809 -39.312 1.00 78.94 842 GLU A CA 1
ATOM 6643 C C . GLU A 1 842 ? 15.138 -10.910 -40.075 1.00 78.94 842 GLU A C 1
ATOM 6645 O O . GLU A 1 842 ? 14.129 -11.315 -39.489 1.00 78.94 842 GLU A O 1
ATOM 6650 N N . ASN A 1 843 ? 15.121 -10.584 -41.377 1.00 76.12 843 ASN A N 1
ATOM 6651 C CA . ASN A 1 843 ? 13.949 -10.590 -42.267 1.00 76.12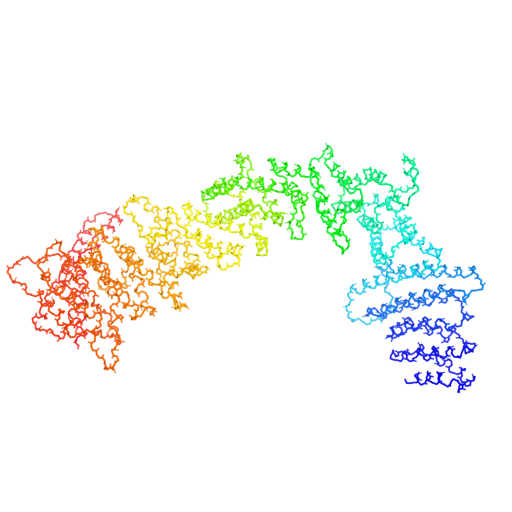 843 ASN A CA 1
ATOM 6652 C C . ASN A 1 843 ? 12.764 -9.725 -41.779 1.00 76.12 843 ASN A C 1
ATOM 6654 O O . ASN A 1 843 ? 11.601 -10.060 -42.042 1.00 76.12 843 ASN A O 1
ATOM 6658 N N . ILE A 1 844 ? 13.045 -8.630 -41.058 1.00 79.50 844 ILE A N 1
ATOM 6659 C CA . ILE A 1 844 ? 12.034 -7.647 -40.635 1.00 79.50 844 ILE A CA 1
ATOM 6660 C C . ILE A 1 844 ? 11.708 -6.706 -41.797 1.00 79.50 844 ILE A C 1
ATOM 6662 O O . ILE A 1 844 ? 10.537 -6.554 -42.134 1.00 79.50 844 ILE A O 1
ATOM 6666 N N . TRP A 1 845 ? 12.730 -6.111 -42.419 1.00 82.00 845 TRP A N 1
ATOM 6667 C CA . TRP A 1 845 ? 12.578 -5.328 -43.649 1.00 82.00 845 TRP A CA 1
ATOM 6668 C C . TRP A 1 845 ? 12.655 -6.230 -44.878 1.00 82.00 845 TRP A C 1
ATOM 6670 O O . TRP A 1 845 ? 13.463 -7.160 -44.936 1.00 82.00 845 TRP A O 1
ATOM 6680 N N . ARG A 1 846 ? 11.792 -5.958 -45.857 1.00 78.31 846 ARG A N 1
ATOM 6681 C CA . ARG A 1 846 ? 11.673 -6.692 -47.117 1.00 78.31 846 ARG A CA 1
ATOM 6682 C C . ARG A 1 846 ? 11.835 -5.721 -48.290 1.00 78.31 846 ARG A C 1
ATOM 6684 O O . ARG A 1 846 ? 12.379 -4.629 -48.147 1.00 78.31 846 ARG A O 1
ATOM 6691 N N . GLU A 1 847 ? 11.421 -6.151 -49.477 1.00 76.50 847 GLU A N 1
ATOM 6692 C CA . GLU A 1 847 ? 11.569 -5.385 -50.718 1.00 76.50 847 GLU A CA 1
ATOM 6693 C C . GLU A 1 847 ? 10.856 -4.021 -50.667 1.00 76.50 847 GLU A C 1
ATOM 6695 O O . GLU A 1 847 ? 11.406 -3.027 -51.139 1.00 76.50 847 GLU A O 1
ATOM 6700 N N . GLU A 1 848 ? 9.667 -3.944 -50.056 1.00 77.00 848 GLU A N 1
ATOM 6701 C CA . GLU A 1 848 ? 8.887 -2.700 -49.972 1.00 77.00 848 GLU A CA 1
ATOM 6702 C C . GLU A 1 848 ? 9.599 -1.632 -49.126 1.00 77.00 848 GLU A C 1
ATOM 6704 O O . GLU A 1 848 ? 9.720 -0.481 -49.551 1.00 77.00 848 GLU A O 1
ATOM 6709 N N . GLU A 1 849 ? 10.138 -2.012 -47.964 1.00 80.75 849 GLU A N 1
ATOM 6710 C CA . GLU A 1 849 ? 10.894 -1.113 -47.088 1.00 80.75 849 GLU A CA 1
ATOM 6711 C C . GLU A 1 849 ? 12.256 -0.747 -47.690 1.00 80.75 849 GLU A C 1
ATOM 6713 O O . GLU A 1 849 ? 12.676 0.408 -47.604 1.00 80.75 849 GLU A O 1
ATOM 6718 N N . ALA A 1 850 ? 12.919 -1.687 -48.376 1.00 80.38 850 ALA A N 1
ATOM 6719 C CA . ALA A 1 850 ? 14.145 -1.405 -49.123 1.00 80.38 850 ALA A CA 1
ATOM 6720 C C . ALA A 1 850 ? 13.910 -0.363 -50.230 1.00 80.38 850 ALA A C 1
ATOM 6722 O O . ALA A 1 850 ? 14.728 0.539 -50.416 1.00 80.38 850 ALA A O 1
ATOM 6723 N N . MET A 1 851 ? 12.774 -0.442 -50.932 1.00 79.19 851 MET A N 1
ATOM 6724 C CA . MET A 1 851 ? 12.397 0.526 -51.964 1.00 79.19 851 MET A CA 1
ATOM 6725 C C . MET A 1 851 ? 12.047 1.896 -51.364 1.00 79.19 851 MET A C 1
ATOM 6727 O O . MET A 1 851 ? 12.400 2.929 -51.936 1.00 79.19 851 MET A O 1
ATOM 6731 N N . ALA A 1 852 ? 11.388 1.928 -50.202 1.00 80.56 852 ALA A N 1
ATOM 6732 C CA . ALA A 1 852 ? 11.100 3.168 -49.483 1.00 80.56 852 ALA A CA 1
ATOM 6733 C C 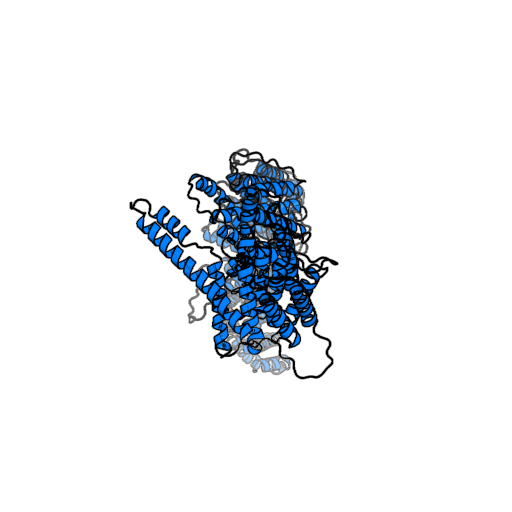. ALA A 1 852 ? 12.387 3.864 -49.005 1.00 80.56 852 ALA A C 1
ATOM 6735 O O . ALA A 1 852 ? 12.556 5.064 -49.236 1.00 80.56 852 ALA A O 1
ATOM 6736 N N . ALA A 1 853 ? 13.322 3.107 -48.422 1.00 80.62 853 ALA A N 1
ATOM 6737 C CA . ALA A 1 853 ? 14.638 3.599 -48.026 1.00 80.62 853 ALA A CA 1
ATOM 6738 C C . ALA A 1 853 ? 15.441 4.102 -49.237 1.00 80.62 853 ALA A C 1
ATOM 6740 O O . ALA A 1 853 ? 15.991 5.202 -49.187 1.00 80.62 853 ALA A O 1
ATOM 6741 N N . PHE A 1 854 ? 15.444 3.348 -50.346 1.00 81.25 854 PHE A N 1
ATOM 6742 C CA . PHE A 1 854 ? 16.082 3.755 -51.601 1.00 81.25 854 PHE A CA 1
ATOM 6743 C C . PHE A 1 854 ? 15.528 5.090 -52.101 1.00 81.25 854 PHE A C 1
ATOM 6745 O O . PHE A 1 854 ? 16.297 6.010 -52.368 1.00 81.25 854 PHE A O 1
ATOM 6752 N N . LYS A 1 855 ? 14.199 5.236 -52.149 1.00 80.12 855 LYS A N 1
ATOM 6753 C CA . LYS A 1 855 ? 13.558 6.483 -52.570 1.00 80.12 855 LYS A CA 1
ATOM 6754 C C . LYS A 1 855 ? 13.957 7.662 -51.677 1.00 80.12 855 LYS A C 1
ATOM 6756 O O . LYS A 1 855 ? 14.329 8.716 -52.186 1.00 80.12 855 LYS A O 1
ATOM 6761 N N . MET A 1 856 ? 13.934 7.475 -50.358 1.00 78.44 856 MET A N 1
ATOM 6762 C CA . MET A 1 856 ? 14.279 8.523 -49.392 1.00 78.44 856 MET A CA 1
ATOM 6763 C C . MET A 1 856 ? 15.738 8.976 -49.530 1.00 78.44 856 MET A C 1
ATOM 6765 O O . MET A 1 856 ? 16.032 10.168 -49.492 1.00 78.44 856 MET A O 1
ATOM 6769 N N . VAL A 1 857 ? 16.640 8.024 -49.759 1.00 78.69 857 VAL A N 1
ATOM 6770 C CA . VAL A 1 857 ? 18.054 8.270 -50.040 1.00 78.69 857 VAL A CA 1
ATOM 6771 C C . VAL A 1 857 ? 18.240 9.023 -51.366 1.00 78.69 857 VAL A C 1
ATOM 6773 O O . VAL A 1 857 ? 18.977 10.008 -51.419 1.00 78.69 857 VAL A O 1
ATOM 6776 N N . THR A 1 858 ? 17.536 8.622 -52.431 1.00 75.62 858 THR A N 1
ATOM 6777 C CA . THR A 1 858 ? 17.618 9.294 -53.739 1.00 75.62 858 THR A CA 1
ATOM 6778 C C . THR A 1 858 ? 17.039 10.706 -53.725 1.00 75.62 858 THR A C 1
ATOM 6780 O O . THR A 1 858 ? 17.603 11.595 -54.361 1.00 75.62 858 THR A O 1
ATOM 6783 N N . ASP A 1 859 ? 15.958 10.932 -52.972 1.00 76.88 859 ASP A N 1
ATOM 6784 C CA . ASP A 1 859 ? 15.321 12.245 -52.831 1.00 76.88 859 ASP A CA 1
ATOM 6785 C C . ASP A 1 859 ? 16.244 13.236 -52.094 1.00 76.88 859 ASP A C 1
ATOM 6787 O O . ASP A 1 859 ? 16.191 14.437 -52.346 1.00 76.88 859 ASP A O 1
ATOM 6791 N N . LYS A 1 860 ? 17.117 12.742 -51.205 1.00 74.06 860 LYS A N 1
ATOM 6792 C CA . LYS A 1 860 ? 18.085 13.553 -50.444 1.00 74.06 860 LYS A CA 1
ATOM 6793 C C . LYS A 1 860 ? 19.391 13.817 -51.205 1.00 74.06 860 LYS A C 1
ATOM 6795 O O . LYS A 1 860 ? 20.027 14.836 -50.954 1.00 74.06 860 LYS A O 1
ATOM 6800 N N . LEU A 1 861 ? 19.765 12.955 -52.161 1.00 71.69 861 LEU A N 1
ATOM 6801 C CA . LEU A 1 861 ? 20.972 13.100 -52.996 1.00 71.69 861 LEU A CA 1
ATOM 6802 C C . LEU A 1 861 ? 20.970 14.405 -53.821 1.00 71.69 861 LEU A C 1
ATOM 6804 O O . LEU A 1 861 ? 22.026 15.008 -54.044 1.00 71.69 861 LEU A O 1
ATOM 6808 N N . PHE A 1 862 ? 19.788 14.843 -54.267 1.00 66.38 862 PHE A N 1
ATOM 6809 C CA . PHE A 1 862 ? 19.597 16.052 -55.069 1.00 66.38 862 PHE A CA 1
ATOM 6810 C C . PHE A 1 862 ? 18.852 17.126 -54.268 1.00 66.38 862 PHE A C 1
ATOM 6812 O O . PHE A 1 862 ? 17.644 17.033 -54.059 1.00 66.38 862 PHE A O 1
ATOM 6819 N N . ILE A 1 863 ? 19.551 18.190 -53.866 1.00 57.47 863 ILE A N 1
ATOM 6820 C CA . ILE A 1 863 ? 18.924 19.370 -53.256 1.00 57.47 863 ILE A CA 1
ATOM 6821 C C . ILE A 1 863 ? 18.784 20.428 -54.359 1.00 57.47 863 ILE A C 1
ATOM 6823 O O . ILE A 1 863 ? 19.671 21.246 -54.588 1.00 57.47 863 ILE A O 1
ATOM 6827 N N . GLY A 1 864 ? 17.675 20.389 -55.102 1.00 57.81 864 GLY A N 1
ATOM 6828 C CA . GLY A 1 864 ? 17.488 21.244 -56.283 1.00 57.81 864 GLY A CA 1
ATOM 6829 C C . GLY A 1 864 ? 18.265 20.731 -57.504 1.00 57.81 864 GLY A C 1
ATOM 6830 O O . GLY A 1 864 ? 18.045 19.601 -57.928 1.00 57.81 864 GLY A O 1
ATOM 6831 N N . GLU A 1 865 ? 19.137 21.560 -58.095 1.00 51.31 865 GLU A N 1
ATOM 6832 C CA . GLU A 1 865 ? 20.026 21.173 -59.215 1.00 51.31 865 GLU A CA 1
ATOM 6833 C C . GLU A 1 865 ? 21.442 20.758 -58.751 1.00 51.31 865 GLU A C 1
ATOM 6835 O O . GLU A 1 865 ? 22.220 20.233 -59.551 1.00 51.31 865 GLU A O 1
ATOM 6840 N N . GLU A 1 866 ? 21.782 20.957 -57.470 1.00 55.69 866 GLU A N 1
ATOM 6841 C CA . GLU A 1 866 ? 23.103 20.653 -56.903 1.00 55.69 866 GLU A CA 1
ATOM 6842 C C . GLU A 1 866 ? 23.113 19.311 -56.148 1.00 55.69 866 GLU A C 1
ATOM 6844 O O . GLU A 1 866 ? 22.153 18.924 -55.476 1.00 55.69 866 GLU A O 1
ATOM 6849 N N . THR A 1 867 ? 24.218 18.572 -56.279 1.00 65.31 867 THR A N 1
ATOM 6850 C CA . THR A 1 867 ? 24.439 17.277 -55.618 1.00 65.31 867 THR A CA 1
ATOM 6851 C C . THR A 1 867 ? 25.069 17.490 -54.248 1.00 65.31 867 THR A C 1
ATOM 6853 O O . THR A 1 867 ? 26.137 18.097 -54.164 1.00 65.31 867 THR A O 1
ATOM 6856 N N . SER A 1 868 ? 24.440 16.976 -53.188 1.00 67.69 868 SER A N 1
ATOM 6857 C CA . SER A 1 868 ? 24.985 17.072 -51.827 1.00 67.69 868 SER A CA 1
ATOM 6858 C C . SER A 1 868 ? 26.228 16.185 -51.685 1.00 67.69 868 SER A C 1
ATOM 6860 O O . SER A 1 868 ? 26.156 14.973 -51.900 1.00 67.69 868 SER A O 1
ATOM 6862 N N . LYS A 1 869 ? 27.368 16.780 -51.308 1.00 67.44 869 LYS A N 1
ATOM 6863 C CA . LYS A 1 869 ? 28.625 16.045 -51.077 1.00 67.44 869 LYS A CA 1
ATOM 6864 C C . LYS A 1 869 ? 28.511 15.077 -49.895 1.00 67.44 869 LYS A C 1
ATOM 6866 O O . LYS A 1 869 ? 28.950 13.940 -50.005 1.00 67.44 869 LYS A O 1
ATOM 6871 N N . ASN A 1 870 ? 27.827 15.477 -48.823 1.00 67.38 870 ASN A N 1
ATOM 6872 C CA . ASN A 1 870 ? 27.612 14.627 -47.644 1.00 67.38 870 ASN A CA 1
ATOM 6873 C C . ASN A 1 870 ? 26.790 13.389 -48.014 1.00 67.38 870 ASN A C 1
ATOM 6875 O O . ASN A 1 870 ? 27.142 12.274 -47.649 1.00 67.38 870 ASN A O 1
ATOM 6879 N N . CYS A 1 871 ? 25.746 13.565 -48.835 1.00 70.19 871 CYS A N 1
ATOM 6880 C CA . CYS A 1 871 ? 24.968 12.441 -49.354 1.00 70.19 871 CYS A CA 1
ATOM 6881 C C . CYS A 1 871 ? 25.850 11.461 -50.137 1.00 70.19 871 CYS A C 1
ATOM 6883 O O . CYS A 1 871 ? 25.741 10.256 -49.945 1.00 70.19 871 CYS A O 1
ATOM 6885 N N . LEU A 1 872 ? 26.753 11.953 -50.986 1.00 68.50 872 LEU A N 1
ATOM 6886 C CA . LEU A 1 872 ? 27.639 11.087 -51.766 1.00 68.50 872 LEU A CA 1
ATOM 6887 C C . LEU A 1 872 ? 28.631 10.288 -50.899 1.00 68.50 872 LEU A C 1
ATOM 6889 O O . LEU A 1 872 ? 29.004 9.191 -51.305 1.00 68.50 872 LEU A O 1
ATOM 6893 N N . ARG A 1 873 ? 28.984 10.776 -49.703 1.00 70.06 873 ARG A N 1
ATOM 6894 C CA . ARG A 1 873 ? 29.838 10.066 -48.731 1.00 70.06 873 ARG A CA 1
ATOM 6895 C C . ARG A 1 873 ? 29.072 9.039 -47.890 1.00 70.06 873 ARG A C 1
ATOM 6897 O O . ARG A 1 873 ? 29.562 7.940 -47.662 1.00 70.06 873 ARG A O 1
ATOM 6904 N N . THR A 1 874 ? 27.853 9.360 -47.456 1.00 70.88 874 THR A N 1
ATOM 6905 C CA . THR A 1 874 ? 27.048 8.504 -46.560 1.00 70.88 874 THR A CA 1
ATOM 6906 C C . THR A 1 874 ? 26.297 7.391 -47.308 1.00 70.88 874 THR A C 1
ATOM 6908 O O . THR A 1 874 ? 26.157 6.269 -46.819 1.00 70.88 874 THR A O 1
ATOM 6911 N N . ILE A 1 875 ? 25.791 7.681 -48.510 1.00 74.44 875 ILE A N 1
ATOM 6912 C CA . ILE A 1 875 ? 24.899 6.789 -49.269 1.00 74.44 875 ILE A CA 1
ATOM 6913 C C . ILE A 1 875 ? 25.547 5.469 -49.718 1.00 74.44 875 ILE A C 1
ATOM 6915 O O . ILE A 1 875 ? 24.845 4.455 -49.658 1.00 74.44 875 ILE A O 1
ATOM 6919 N N . PRO A 1 876 ? 26.829 5.409 -50.140 1.00 75.50 876 PRO A N 1
ATOM 6920 C CA . PRO A 1 876 ? 27.450 4.157 -50.571 1.00 75.50 876 PRO A CA 1
ATOM 6921 C C . PRO A 1 876 ? 27.339 3.028 -49.533 1.00 75.50 876 PRO A C 1
ATOM 6923 O O . PRO A 1 876 ? 27.055 1.881 -49.885 1.00 75.50 876 PRO A O 1
ATOM 6926 N N . PHE A 1 877 ? 27.462 3.350 -48.243 1.00 72.69 877 PHE A N 1
ATOM 6927 C CA . PHE A 1 877 ? 27.323 2.377 -47.156 1.00 72.69 877 PHE A CA 1
ATOM 6928 C C . PHE A 1 877 ? 25.913 1.782 -47.089 1.00 72.69 877 PHE A C 1
ATOM 6930 O O . PHE A 1 877 ? 25.747 0.564 -47.018 1.00 72.69 877 PHE A O 1
ATOM 6937 N N . ILE A 1 878 ? 24.886 2.625 -47.196 1.00 76.19 878 ILE A N 1
ATOM 6938 C CA . ILE A 1 878 ? 23.480 2.206 -47.151 1.00 76.19 878 ILE A CA 1
ATOM 6939 C C . ILE A 1 878 ? 23.120 1.420 -48.417 1.00 76.19 878 ILE A C 1
ATOM 6941 O O . ILE A 1 878 ? 22.478 0.371 -48.336 1.00 76.19 878 ILE A O 1
ATOM 6945 N N . MET A 1 879 ? 23.570 1.898 -49.584 1.00 76.38 879 MET A N 1
ATOM 6946 C CA . MET A 1 879 ? 23.328 1.271 -50.888 1.00 76.38 879 MET A CA 1
ATOM 6947 C C . MET A 1 879 ? 23.848 -0.161 -50.941 1.00 76.38 879 MET A C 1
ATOM 6949 O O . MET A 1 879 ? 23.146 -1.032 -51.452 1.00 76.38 879 MET A O 1
ATOM 6953 N N . SER A 1 880 ? 25.016 -0.421 -50.346 1.00 73.44 880 SER A N 1
ATOM 6954 C CA . SER A 1 880 ? 25.597 -1.767 -50.290 1.00 73.44 880 SER A CA 1
ATOM 6955 C C . SER A 1 880 ? 24.700 -2.792 -49.573 1.00 73.44 880 SER A C 1
ATOM 6957 O O . SER A 1 880 ? 24.713 -3.973 -49.921 1.00 73.44 880 SER A O 1
ATOM 6959 N N . ILE A 1 881 ? 23.866 -2.338 -48.629 1.00 74.88 881 ILE A N 1
ATOM 6960 C CA . ILE A 1 881 ? 22.924 -3.172 -47.873 1.00 74.88 881 ILE A CA 1
ATOM 6961 C C . ILE A 1 881 ? 21.586 -3.292 -48.613 1.00 74.88 881 ILE A C 1
ATOM 6963 O O . ILE A 1 881 ? 21.099 -4.404 -48.823 1.00 74.88 881 ILE A O 1
ATOM 6967 N N . ILE A 1 882 ? 20.982 -2.167 -49.019 1.00 78.56 882 ILE A N 1
ATOM 6968 C CA . ILE A 1 882 ? 19.606 -2.149 -49.553 1.00 78.56 882 ILE A CA 1
ATOM 6969 C C . ILE A 1 882 ? 19.498 -2.703 -50.979 1.00 78.56 882 ILE A C 1
ATOM 6971 O O . ILE A 1 882 ? 18.420 -3.123 -51.391 1.00 78.56 882 ILE A O 1
ATOM 6975 N N . ILE A 1 883 ? 20.594 -2.748 -51.744 1.00 75.19 883 ILE A N 1
ATOM 6976 C CA . ILE A 1 883 ? 20.561 -3.214 -53.139 1.00 75.19 883 ILE A CA 1
ATOM 6977 C C . ILE A 1 883 ? 20.380 -4.734 -53.266 1.00 75.19 883 ILE A C 1
ATOM 6979 O O . ILE A 1 883 ? 19.792 -5.209 -54.236 1.00 75.19 883 ILE A O 1
ATOM 6983 N N . SER A 1 884 ? 20.847 -5.500 -52.277 1.00 75.25 884 SER A N 1
ATOM 6984 C CA . SER A 1 884 ? 20.725 -6.961 -52.245 1.00 75.25 884 SER A CA 1
ATOM 6985 C C . SER A 1 884 ? 19.259 -7.442 -52.214 1.00 75.25 884 SER A C 1
ATOM 6987 O O . SER A 1 884 ? 18.852 -8.181 -53.117 1.00 75.25 884 SER A O 1
ATOM 6989 N N . PRO A 1 885 ? 18.406 -6.994 -51.267 1.00 70.81 885 PRO A N 1
ATOM 6990 C CA . PRO A 1 885 ? 16.990 -7.366 -51.253 1.00 70.81 885 PRO A CA 1
ATOM 6991 C C . PRO A 1 885 ? 16.222 -6.860 -52.484 1.00 70.81 885 PRO A C 1
ATOM 6993 O O . PRO A 1 885 ? 15.325 -7.552 -52.953 1.00 70.81 885 PRO A O 1
ATOM 6996 N N . LEU A 1 886 ? 16.608 -5.722 -53.072 1.00 72.50 886 LEU A N 1
ATOM 6997 C CA . LEU A 1 886 ? 15.974 -5.177 -54.283 1.00 72.50 886 LEU A CA 1
ATOM 6998 C C . LEU A 1 886 ? 16.253 -5.983 -55.568 1.00 72.50 886 LEU A C 1
ATOM 7000 O O . LEU A 1 886 ? 15.574 -5.779 -56.571 1.00 72.50 886 LEU A O 1
ATOM 7004 N N . ARG A 1 887 ? 17.256 -6.873 -55.572 1.00 69.62 887 ARG A N 1
ATOM 7005 C CA . ARG A 1 887 ? 17.698 -7.625 -56.767 1.00 69.62 887 ARG A CA 1
ATOM 7006 C C . ARG A 1 887 ? 17.488 -9.142 -56.693 1.00 69.62 887 ARG A C 1
ATOM 7008 O O . ARG A 1 887 ? 17.824 -9.843 -57.649 1.00 69.62 887 ARG A O 1
ATOM 7015 N N . THR A 1 888 ? 16.969 -9.667 -55.581 1.00 60.09 888 THR A N 1
ATOM 7016 C CA . THR A 1 888 ? 16.851 -11.118 -55.322 1.00 60.09 888 THR A CA 1
ATOM 7017 C C . THR A 1 888 ? 15.496 -11.728 -55.703 1.00 60.09 888 THR A C 1
ATOM 7019 O O . THR A 1 888 ? 15.390 -12.955 -55.788 1.00 60.09 888 THR A O 1
ATOM 7022 N N . THR A 1 889 ? 14.464 -10.930 -55.998 1.00 51.47 889 THR A N 1
ATOM 7023 C CA . THR A 1 889 ? 13.156 -11.446 -56.426 1.00 51.47 889 THR A CA 1
ATOM 7024 C C . THR A 1 889 ? 13.125 -11.741 -57.928 1.00 51.47 889 THR A C 1
ATOM 7026 O O . THR A 1 889 ? 13.199 -10.878 -58.801 1.00 51.47 889 THR A O 1
ATOM 7029 N N . THR A 1 890 ? 13.021 -13.033 -58.240 1.00 41.44 890 THR A N 1
ATOM 7030 C CA . THR A 1 890 ? 12.768 -13.558 -59.583 1.00 41.44 890 THR A CA 1
ATOM 7031 C C . THR A 1 890 ? 11.440 -13.008 -60.098 1.00 41.44 890 THR A C 1
ATOM 7033 O O . THR A 1 890 ? 10.390 -13.244 -59.499 1.00 41.44 890 THR A O 1
ATOM 7036 N N . LYS A 1 891 ? 11.478 -12.286 -61.226 1.00 43.75 891 LYS A N 1
ATOM 7037 C CA . LYS A 1 891 ? 10.280 -11.884 -61.976 1.00 43.75 891 LYS A CA 1
ATOM 7038 C C . LYS A 1 891 ? 9.402 -13.123 -62.189 1.00 43.75 891 LYS A C 1
ATOM 7040 O O . LYS A 1 891 ? 9.808 -14.057 -62.877 1.00 43.75 891 LYS A O 1
ATOM 7045 N N . SER A 1 892 ? 8.210 -13.146 -61.592 1.00 32.66 892 SER A N 1
ATOM 7046 C CA . SER A 1 892 ? 7.186 -14.117 -61.965 1.00 32.66 892 SER A CA 1
ATOM 7047 C C . SER A 1 892 ? 6.743 -13.803 -63.391 1.00 32.66 892 SER A C 1
ATOM 7049 O O . SER A 1 892 ? 6.322 -12.676 -63.655 1.00 32.66 892 SER A O 1
ATOM 7051 N N . ASP A 1 893 ? 6.830 -14.787 -64.282 1.00 33.00 893 ASP A N 1
ATOM 7052 C CA . ASP A 1 893 ? 6.319 -14.748 -65.653 1.00 33.00 893 ASP A CA 1
ATOM 7053 C C . ASP A 1 893 ? 4.830 -14.360 -65.697 1.00 33.00 893 ASP A C 1
ATOM 7055 O O . ASP A 1 893 ? 3.947 -15.217 -65.736 1.00 33.00 893 ASP A O 1
ATOM 7059 N N . VAL A 1 894 ? 4.524 -13.063 -65.723 1.00 32.16 894 VAL A N 1
ATOM 7060 C CA . VAL A 1 894 ? 3.252 -12.547 -66.231 1.00 32.16 894 VAL A CA 1
ATOM 7061 C C . VAL A 1 894 ? 3.541 -11.274 -67.016 1.00 32.16 894 VAL A C 1
ATOM 7063 O O . VAL A 1 894 ? 3.861 -10.225 -66.470 1.00 32.16 894 VAL A O 1
ATOM 7066 N N . SER A 1 895 ? 3.429 -11.405 -68.333 1.00 39.25 895 SER A N 1
ATOM 7067 C CA . SER A 1 895 ? 3.466 -10.332 -69.320 1.00 39.25 895 SER A CA 1
ATOM 7068 C C . SER A 1 895 ? 2.578 -9.140 -68.934 1.00 39.25 895 SER A C 1
ATOM 7070 O O . SER A 1 895 ? 1.358 -9.295 -68.840 1.00 39.25 895 SER A O 1
ATOM 7072 N N . GLY A 1 896 ? 3.172 -7.953 -68.813 1.00 31.08 896 GLY A N 1
ATOM 7073 C CA . GLY A 1 896 ? 2.460 -6.682 -68.696 1.00 31.08 896 GLY A CA 1
ATOM 7074 C C . GLY A 1 896 ? 3.430 -5.501 -68.725 1.00 31.08 896 GLY A C 1
ATOM 7075 O O . GLY A 1 896 ? 4.168 -5.322 -67.772 1.00 31.08 896 GLY A O 1
ATOM 7076 N N . GLU A 1 897 ? 3.428 -4.776 -69.848 1.00 31.47 897 GLU A N 1
ATOM 7077 C CA . GLU A 1 897 ? 4.003 -3.444 -70.132 1.00 31.47 897 GLU A CA 1
ATOM 7078 C C . GLU A 1 897 ? 5.237 -2.975 -69.327 1.00 31.47 897 GLU A C 1
ATOM 7080 O O . GLU A 1 897 ? 5.154 -2.599 -68.161 1.00 31.47 897 GLU A O 1
ATOM 7085 N N . ASP A 1 898 ? 6.373 -2.895 -70.036 1.00 34.75 898 ASP A N 1
ATOM 7086 C CA . ASP A 1 898 ? 7.625 -2.235 -69.646 1.00 34.75 898 ASP A CA 1
ATOM 7087 C C . ASP A 1 898 ? 7.415 -0.751 -69.278 1.00 34.75 898 ASP A C 1
ATOM 7089 O O . ASP A 1 898 ? 7.648 0.164 -70.070 1.00 34.75 898 ASP A O 1
ATOM 7093 N N . THR A 1 899 ? 7.021 -0.485 -68.039 1.00 35.97 899 THR A N 1
ATOM 7094 C CA . THR A 1 899 ? 7.474 0.708 -67.316 1.00 35.97 899 THR A CA 1
ATOM 7095 C C . THR A 1 899 ? 8.667 0.285 -66.475 1.00 35.97 899 THR A C 1
ATOM 7097 O O . THR A 1 899 ? 8.493 -0.424 -65.486 1.00 35.97 899 THR A O 1
ATOM 7100 N N . GLY A 1 900 ? 9.878 0.664 -66.900 1.00 45.47 900 GLY A N 1
ATOM 7101 C CA . GLY A 1 900 ? 11.116 0.354 -66.182 1.00 45.47 900 GLY A CA 1
ATOM 7102 C C . GLY A 1 900 ? 10.998 0.718 -64.702 1.00 45.47 900 GLY A C 1
ATOM 7103 O O . GLY A 1 900 ? 10.515 1.801 -64.361 1.00 45.47 900 GLY A O 1
ATOM 7104 N N . LEU A 1 901 ? 11.394 -0.207 -63.826 1.00 55.44 901 LEU A N 1
ATOM 7105 C CA . LEU A 1 901 ? 11.395 0.017 -62.382 1.00 55.44 901 LEU A CA 1
ATOM 7106 C C . LEU A 1 901 ? 12.219 1.289 -62.069 1.00 55.44 901 LEU A C 1
ATOM 7108 O O . LEU A 1 901 ? 13.284 1.466 -62.666 1.00 55.44 901 LEU A O 1
ATOM 7112 N N . PRO A 1 902 ? 11.784 2.165 -61.136 1.00 64.62 902 PRO A N 1
ATOM 7113 C CA . PRO A 1 902 ? 12.494 3.403 -60.778 1.00 64.62 902 PRO A CA 1
ATOM 7114 C C . PRO A 1 902 ? 13.991 3.207 -60.483 1.00 64.62 902 PRO A C 1
ATOM 7116 O O . PRO A 1 902 ? 14.806 4.077 -60.779 1.00 64.62 902 PRO A O 1
ATOM 7119 N N . LEU A 1 903 ? 14.349 2.034 -59.950 1.00 72.25 903 LEU A N 1
ATOM 7120 C CA . LEU A 1 903 ? 15.712 1.616 -59.631 1.00 72.25 903 LEU A CA 1
ATOM 7121 C C . LEU A 1 903 ? 16.631 1.535 -60.867 1.00 72.25 903 LEU A C 1
ATOM 7123 O O . LEU A 1 903 ? 17.696 2.146 -60.867 1.00 72.25 903 LEU A O 1
ATOM 7127 N N . GLU A 1 904 ? 16.217 0.835 -61.930 1.00 70.56 904 GLU A N 1
ATOM 7128 C CA . GLU A 1 904 ? 17.038 0.617 -63.140 1.00 70.56 904 GLU A CA 1
ATOM 7129 C C . GLU A 1 904 ? 17.298 1.936 -63.898 1.00 70.56 904 GLU A C 1
ATOM 7131 O O . GLU A 1 904 ? 18.350 2.134 -64.508 1.00 70.56 904 GLU A O 1
ATOM 7136 N N . VAL A 1 905 ? 16.350 2.879 -63.842 1.00 73.94 905 VAL A N 1
ATOM 7137 C CA . VAL A 1 905 ? 16.482 4.206 -64.467 1.00 73.94 905 VAL A CA 1
ATOM 7138 C C . VAL A 1 905 ? 17.489 5.079 -63.712 1.00 73.94 905 VAL A C 1
ATOM 7140 O O . VAL A 1 905 ? 18.333 5.724 -64.335 1.00 73.94 905 VAL A O 1
ATOM 7143 N N . ILE A 1 906 ? 17.430 5.087 -62.377 1.00 77.12 906 ILE A N 1
ATOM 7144 C CA . ILE A 1 906 ? 18.327 5.892 -61.535 1.00 77.12 906 ILE A CA 1
ATOM 7145 C C . ILE A 1 906 ? 19.760 5.346 -61.587 1.00 77.12 906 ILE A C 1
ATOM 7147 O O . ILE A 1 906 ? 20.697 6.117 -61.794 1.00 77.12 906 ILE A O 1
ATOM 7151 N N . LEU A 1 907 ? 19.935 4.023 -61.486 1.00 78.81 907 LEU A N 1
ATOM 7152 C CA . LEU A 1 907 ? 21.250 3.376 -61.570 1.00 78.81 907 LEU A CA 1
ATOM 7153 C C . LEU A 1 907 ? 21.926 3.598 -62.925 1.00 78.81 907 LEU A C 1
ATOM 7155 O O . LEU A 1 907 ? 23.126 3.874 -62.979 1.00 78.81 907 LEU A O 1
ATOM 7159 N N . ARG A 1 908 ? 21.157 3.542 -64.020 1.00 77.81 908 ARG A N 1
ATOM 7160 C CA . ARG A 1 908 ? 21.640 3.915 -65.355 1.00 77.81 908 ARG A CA 1
ATOM 7161 C C . ARG A 1 908 ? 22.121 5.361 -65.385 1.00 77.81 908 ARG A C 1
ATOM 7163 O O . ARG A 1 908 ? 23.223 5.617 -65.860 1.00 77.81 908 ARG A O 1
ATOM 7170 N N . GLY A 1 909 ? 21.335 6.287 -64.834 1.00 77.88 909 GLY A N 1
ATOM 7171 C CA . GLY A 1 909 ? 21.715 7.696 -64.736 1.00 77.88 909 GLY A CA 1
ATOM 7172 C C . GLY A 1 909 ? 23.013 7.909 -63.949 1.00 77.88 909 GLY A C 1
ATOM 7173 O O . GLY A 1 909 ? 23.848 8.722 -64.347 1.00 77.88 909 GLY A O 1
ATOM 7174 N N . TRP A 1 910 ? 23.232 7.153 -62.870 1.00 83.81 910 TRP A N 1
ATOM 7175 C CA . TRP A 1 910 ? 24.484 7.192 -62.105 1.00 83.81 910 TRP A CA 1
ATOM 7176 C C . TRP A 1 910 ? 25.668 6.610 -62.888 1.00 83.81 910 TRP A C 1
ATOM 7178 O O . TRP A 1 910 ? 26.738 7.215 -62.899 1.00 83.81 910 TRP A O 1
ATOM 7188 N N . LEU A 1 911 ? 25.482 5.497 -63.605 1.00 80.81 911 LEU A N 1
ATOM 7189 C CA . LEU A 1 911 ? 26.509 4.910 -64.475 1.00 80.81 911 LEU A CA 1
ATOM 7190 C C . LEU A 1 911 ? 26.904 5.844 -65.626 1.00 80.81 911 LEU A C 1
ATOM 7192 O O . LEU A 1 911 ? 28.091 6.044 -65.871 1.00 80.81 911 LEU A O 1
ATOM 7196 N N . GLU A 1 912 ? 25.930 6.449 -66.309 1.00 80.94 912 GLU A N 1
ATOM 7197 C CA . GLU A 1 912 ? 26.159 7.426 -67.380 1.00 80.94 912 GLU A CA 1
ATOM 7198 C C . GLU A 1 912 ? 26.884 8.676 -66.859 1.00 80.94 912 GLU A C 1
ATOM 7200 O O . GLU A 1 912 ? 27.802 9.187 -67.509 1.00 80.94 912 GLU A O 1
ATOM 7205 N N . ARG A 1 913 ? 26.533 9.137 -65.651 1.00 78.94 913 ARG A N 1
ATOM 7206 C CA . ARG A 1 913 ? 27.227 10.241 -64.981 1.00 78.94 913 ARG A CA 1
ATOM 7207 C C . ARG A 1 913 ? 28.671 9.872 -64.645 1.00 78.94 913 ARG A C 1
ATOM 7209 O O . ARG A 1 913 ? 29.569 10.639 -64.992 1.00 78.94 913 ARG A O 1
ATOM 7216 N N . SER A 1 914 ? 28.926 8.694 -64.079 1.00 80.56 914 SER A N 1
ATOM 7217 C CA . SER A 1 914 ? 30.292 8.230 -63.791 1.00 80.56 914 SER A CA 1
ATOM 7218 C C . SER A 1 914 ? 31.122 8.017 -65.062 1.00 80.56 914 SER A C 1
ATOM 7220 O O . SER A 1 914 ? 32.307 8.349 -65.105 1.00 80.56 914 SER A O 1
ATOM 7222 N N . LEU A 1 915 ? 30.486 7.574 -66.150 1.00 80.31 915 LEU A N 1
ATOM 7223 C CA . LEU A 1 915 ? 31.083 7.486 -67.484 1.00 80.31 915 LEU A CA 1
ATOM 7224 C C . LEU A 1 915 ? 31.430 8.848 -68.092 1.00 80.31 915 LEU A C 1
ATOM 7226 O O . LEU A 1 915 ? 32.256 8.893 -69.005 1.00 80.31 915 LEU A O 1
ATOM 7230 N N . SER A 1 916 ? 30.853 9.956 -67.622 1.00 78.31 916 SER A N 1
ATOM 7231 C CA . SER A 1 916 ? 31.209 11.298 -68.099 1.00 78.31 916 SER A CA 1
ATOM 7232 C C . SER A 1 916 ? 32.549 11.801 -67.536 1.00 78.31 916 SER A C 1
ATOM 7234 O O . SER A 1 916 ? 33.220 12.604 -68.187 1.00 78.31 916 SER A O 1
ATOM 7236 N N . PHE A 1 917 ? 33.002 11.267 -66.394 1.00 78.06 917 PHE A N 1
ATOM 7237 C CA . PHE A 1 917 ? 34.254 11.661 -65.736 1.00 78.06 917 PHE A CA 1
ATOM 7238 C C . PHE A 1 917 ? 35.506 11.084 -66.414 1.00 78.06 917 PHE A C 1
ATOM 7240 O O . PHE A 1 917 ? 35.430 10.014 -67.021 1.00 78.06 917 PHE A O 1
ATOM 7247 N N . PRO A 1 918 ? 36.679 11.740 -66.346 1.00 71.12 918 PRO A N 1
ATOM 7248 C CA . PRO A 1 918 ? 37.938 11.177 -66.843 1.00 71.12 918 PRO A CA 1
ATOM 7249 C C . PRO A 1 918 ? 38.288 9.813 -66.195 1.00 71.12 918 PRO A C 1
ATOM 7251 O O . PRO A 1 918 ? 37.783 9.489 -65.120 1.00 71.12 918 PRO A O 1
ATOM 7254 N N . PRO A 1 919 ? 39.136 8.983 -66.843 1.00 73.31 919 PRO A N 1
ATOM 7255 C CA . PRO A 1 919 ? 39.660 7.752 -66.243 1.00 73.31 919 PRO A CA 1
ATOM 7256 C C . PRO A 1 919 ? 40.344 8.007 -64.888 1.00 73.31 919 PRO A C 1
ATOM 7258 O O . PRO A 1 919 ? 41.108 8.964 -64.764 1.00 73.31 919 PRO A O 1
ATOM 7261 N N . LEU A 1 920 ? 40.153 7.101 -63.921 1.00 71.75 920 LEU A N 1
ATOM 7262 C CA . LEU A 1 920 ? 40.674 7.168 -62.544 1.00 71.75 920 LEU A CA 1
ATOM 7263 C C . LEU A 1 920 ? 42.196 7.382 -62.493 1.00 71.75 920 LEU A C 1
ATOM 7265 O O . LEU A 1 920 ? 42.717 8.086 -61.639 1.00 71.75 920 LEU A O 1
ATOM 7269 N N . VAL A 1 921 ? 42.925 6.819 -63.458 1.00 66.50 921 VAL A N 1
ATOM 7270 C CA . VAL A 1 921 ? 44.395 6.887 -63.549 1.00 66.50 921 VAL A CA 1
ATOM 7271 C C . VAL A 1 921 ? 44.918 8.296 -63.892 1.00 66.50 921 VAL A C 1
ATOM 7273 O O . VAL A 1 921 ? 46.107 8.558 -63.735 1.00 66.50 921 VAL A O 1
ATOM 7276 N N . LEU A 1 922 ? 44.060 9.205 -64.371 1.00 68.31 922 LEU A N 1
ATOM 7277 C CA . LEU A 1 922 ? 44.408 10.598 -64.695 1.00 68.31 922 LEU A CA 1
ATOM 7278 C C . LEU A 1 922 ? 44.008 11.590 -63.590 1.00 68.31 922 LEU A C 1
ATOM 7280 O O . LEU A 1 922 ? 44.131 12.799 -63.783 1.00 68.31 922 LEU A O 1
ATOM 7284 N N . TRP A 1 923 ? 43.518 11.087 -62.458 1.00 65.12 923 TRP A N 1
ATOM 7285 C CA . TRP A 1 923 ? 42.937 11.901 -61.396 1.00 65.12 923 TRP A CA 1
ATOM 7286 C C . TRP A 1 923 ? 43.965 12.763 -60.650 1.00 65.12 923 TRP A C 1
ATOM 7288 O O . TRP A 1 923 ? 45.127 12.374 -60.492 1.00 65.12 923 TRP A O 1
ATOM 7298 N N . GLN A 1 924 ? 43.505 13.926 -60.174 1.00 58.75 924 GLN A N 1
ATOM 7299 C CA . GLN A 1 924 ? 44.221 14.867 -59.307 1.00 58.75 924 GLN A CA 1
ATOM 7300 C C . GLN A 1 924 ? 43.351 15.163 -58.073 1.00 58.75 924 GLN A C 1
ATOM 7302 O O . GLN A 1 924 ? 42.132 15.256 -58.183 1.00 58.75 924 GLN A O 1
ATOM 7307 N N . SER A 1 925 ? 43.963 15.299 -56.894 1.00 52.41 925 SER A N 1
ATOM 7308 C CA . SER A 1 925 ? 43.248 15.452 -55.617 1.00 52.41 925 SER A CA 1
ATOM 7309 C C . SER A 1 925 ? 42.314 16.675 -55.599 1.00 52.41 925 SER A C 1
ATOM 7311 O O . SER A 1 925 ? 42.788 17.791 -55.825 1.00 52.41 925 SER A O 1
ATOM 7313 N N . GLY A 1 926 ? 41.032 16.486 -55.250 1.00 54.06 926 GLY A N 1
ATOM 7314 C CA . GLY A 1 926 ? 40.071 17.574 -54.986 1.00 54.06 926 GLY A CA 1
ATOM 7315 C C . GLY A 1 926 ? 38.857 17.679 -55.924 1.00 54.06 926 GLY A C 1
ATOM 7316 O O . GLY A 1 926 ? 38.074 18.614 -55.775 1.00 54.06 926 GLY A O 1
ATOM 7317 N N . GLU A 1 927 ? 38.678 16.759 -56.874 1.00 56.78 927 GLU A N 1
ATOM 7318 C CA . GLU A 1 927 ? 37.478 16.688 -57.725 1.00 56.78 927 GLU A CA 1
ATOM 7319 C C . GLU A 1 927 ? 36.447 15.696 -57.147 1.00 56.78 927 GLU A C 1
ATOM 7321 O O . GLU A 1 927 ? 36.832 14.589 -56.775 1.00 56.78 927 GLU A O 1
ATOM 7326 N N . ASP A 1 928 ? 35.149 16.054 -57.140 1.00 58.22 928 ASP A N 1
ATOM 7327 C CA . ASP A 1 928 ? 33.994 15.296 -56.583 1.00 58.22 928 ASP A CA 1
ATOM 7328 C C . ASP A 1 928 ? 33.724 13.922 -57.256 1.00 58.22 928 ASP A C 1
ATOM 7330 O O . ASP A 1 928 ? 32.618 13.393 -57.209 1.00 58.22 928 ASP A O 1
ATOM 7334 N N . MET A 1 929 ? 34.696 13.351 -57.966 1.00 68.88 929 MET A N 1
ATOM 7335 C CA . MET A 1 929 ? 34.550 12.140 -58.778 1.00 68.88 929 MET A CA 1
ATOM 7336 C C . MET A 1 929 ? 34.649 10.858 -57.947 1.00 68.88 929 MET A C 1
ATOM 7338 O O . MET A 1 929 ? 33.982 9.881 -58.277 1.00 68.88 929 MET A O 1
ATOM 7342 N N . GLU A 1 930 ? 35.460 10.854 -56.887 1.00 70.00 930 GLU A N 1
ATOM 7343 C CA . GLU A 1 930 ? 35.680 9.686 -56.023 1.00 70.00 930 GLU A CA 1
ATOM 7344 C C . GLU A 1 930 ? 34.370 9.165 -55.425 1.00 70.00 930 GLU A C 1
ATOM 7346 O O . GLU A 1 930 ? 34.038 7.993 -55.613 1.00 70.00 930 GLU A O 1
ATOM 7351 N N . ASP A 1 931 ? 33.579 10.049 -54.820 1.00 72.38 931 ASP A N 1
ATOM 7352 C CA . ASP A 1 931 ? 32.331 9.674 -54.157 1.00 72.38 931 ASP A CA 1
ATOM 7353 C C . ASP A 1 931 ? 31.303 9.086 -55.152 1.00 72.38 931 ASP A C 1
ATOM 7355 O O . ASP A 1 931 ? 30.567 8.152 -54.832 1.00 72.38 931 ASP A O 1
ATOM 7359 N N . TRP A 1 932 ? 31.294 9.549 -56.413 1.00 75.75 932 TRP A N 1
ATOM 7360 C CA . TRP A 1 932 ? 30.457 8.974 -57.480 1.00 75.75 932 TRP A CA 1
ATOM 7361 C C . TRP A 1 932 ? 30.909 7.578 -57.911 1.00 75.75 932 TRP A C 1
ATOM 7363 O O . TRP A 1 932 ? 30.070 6.715 -58.191 1.00 75.75 932 TRP A O 1
ATOM 7373 N N . TYR A 1 933 ? 32.221 7.335 -57.979 1.00 75.50 933 TYR A N 1
ATOM 7374 C CA . TYR A 1 933 ? 32.741 5.994 -58.237 1.00 75.50 933 TYR A CA 1
ATOM 7375 C C . TYR A 1 933 ? 32.432 5.061 -57.060 1.00 75.50 933 TYR A C 1
ATOM 7377 O O . TYR A 1 933 ? 31.984 3.941 -57.302 1.00 75.50 933 TYR A O 1
ATOM 7385 N N . GLN A 1 934 ? 32.576 5.518 -55.812 1.00 74.75 934 GLN A N 1
ATOM 7386 C CA . GLN A 1 934 ? 32.203 4.751 -54.617 1.00 74.75 934 GLN A CA 1
ATOM 7387 C C . GLN A 1 934 ? 30.706 4.410 -54.593 1.00 74.75 934 GLN A C 1
ATOM 7389 O O . GLN A 1 934 ? 30.345 3.252 -54.371 1.00 74.75 934 GLN A O 1
ATOM 7394 N N . LEU A 1 935 ? 29.836 5.373 -54.910 1.00 76.44 935 LEU A N 1
ATOM 7395 C CA . LEU A 1 935 ? 28.393 5.160 -55.015 1.00 76.44 935 LEU A CA 1
ATOM 7396 C C . LEU A 1 935 ? 28.047 4.111 -56.076 1.00 76.44 935 LEU A C 1
ATOM 7398 O O . LEU A 1 935 ? 27.319 3.160 -55.789 1.00 76.44 935 LEU A O 1
ATOM 7402 N N . VAL A 1 936 ? 28.589 4.239 -57.289 1.00 78.50 936 VAL A N 1
ATOM 7403 C CA . VAL A 1 936 ? 28.325 3.272 -58.364 1.00 78.50 936 VAL A CA 1
ATOM 7404 C C . VAL A 1 936 ? 28.831 1.887 -57.987 1.00 78.50 936 VAL A C 1
ATOM 7406 O O . VAL A 1 936 ? 28.097 0.917 -58.155 1.00 78.50 936 VAL A O 1
ATOM 7409 N N . ILE A 1 937 ? 30.045 1.790 -57.442 1.00 75.38 937 ILE A N 1
ATOM 7410 C CA . ILE A 1 937 ? 30.634 0.526 -56.993 1.00 75.38 937 ILE A CA 1
ATOM 7411 C C . ILE A 1 937 ? 29.742 -0.116 -55.917 1.00 75.38 937 ILE A C 1
ATOM 7413 O O . ILE A 1 937 ? 29.383 -1.280 -56.058 1.00 75.38 937 ILE A O 1
ATOM 7417 N N . SER A 1 938 ? 29.267 0.644 -54.922 1.00 73.62 938 SER A N 1
ATOM 7418 C CA . SER A 1 938 ? 28.386 0.147 -53.848 1.00 73.62 938 SER A CA 1
ATOM 7419 C C . SER A 1 938 ? 27.058 -0.459 -54.313 1.00 73.62 938 SER A C 1
ATOM 7421 O O . SER A 1 938 ? 26.490 -1.299 -53.619 1.00 73.62 938 SER A O 1
ATOM 7423 N N . CYS A 1 939 ? 26.588 -0.107 -55.512 1.00 76.56 939 CYS A N 1
ATOM 7424 C CA . CYS A 1 939 ? 25.384 -0.687 -56.108 1.00 76.56 939 CYS A CA 1
ATOM 7425 C C . CYS A 1 939 ? 25.603 -2.111 -56.657 1.00 76.56 939 CYS A C 1
ATOM 7427 O O . CYS A 1 939 ? 24.669 -2.722 -57.179 1.00 76.56 939 CYS A O 1
ATOM 7429 N N . TYR A 1 940 ? 26.824 -2.645 -56.588 1.00 75.75 940 TYR A N 1
ATOM 7430 C CA . TYR A 1 940 ? 27.188 -3.973 -57.083 1.00 75.75 940 TYR A CA 1
ATOM 7431 C C . TYR A 1 940 ? 27.975 -4.754 -56.023 1.00 75.75 940 TYR A C 1
ATOM 7433 O O . TYR A 1 940 ? 29.155 -5.027 -56.228 1.00 75.75 940 TYR A O 1
ATOM 7441 N N . PRO A 1 941 ? 27.359 -5.121 -54.886 1.00 70.06 941 PRO A N 1
ATOM 7442 C CA . PRO A 1 941 ? 28.049 -5.833 -53.816 1.00 70.06 941 PRO A CA 1
ATOM 7443 C C . PRO A 1 941 ? 28.571 -7.188 -54.306 1.00 70.06 941 PRO A C 1
ATOM 7445 O O . PRO A 1 941 ? 27.941 -7.852 -55.131 1.00 70.06 941 PRO A O 1
ATOM 7448 N N . VAL A 1 942 ? 29.724 -7.605 -53.793 1.00 64.50 942 VAL A N 1
ATOM 7449 C CA . VAL A 1 942 ? 30.406 -8.848 -54.172 1.00 64.50 942 VAL A CA 1
ATOM 7450 C C . VAL A 1 942 ? 30.448 -9.762 -52.943 1.00 64.50 942 VAL A C 1
ATOM 7452 O O . VAL A 1 942 ? 30.856 -9.326 -51.873 1.00 64.50 942 VAL A O 1
ATOM 7455 N N . SER A 1 943 ? 29.972 -11.006 -53.058 1.00 55.72 943 SER A N 1
ATOM 7456 C CA . SER A 1 943 ? 29.924 -11.959 -51.936 1.00 55.72 943 SER A CA 1
ATOM 7457 C C . SER A 1 943 ? 31.190 -12.820 -51.895 1.00 55.72 943 SER A C 1
ATOM 7459 O O . SER A 1 943 ? 31.524 -13.444 -52.898 1.00 55.72 943 SER A O 1
ATOM 7461 N N . GLU A 1 944 ? 31.880 -12.878 -50.749 1.00 47.09 944 GLU A N 1
ATOM 7462 C CA . GLU A 1 944 ? 33.086 -13.711 -50.574 1.00 47.09 944 GLU A CA 1
ATOM 7463 C C . GLU A 1 944 ? 32.788 -15.175 -50.216 1.00 47.09 944 GLU A C 1
ATOM 7465 O O . GLU A 1 944 ? 33.600 -16.061 -50.487 1.00 47.09 944 GLU A O 1
ATOM 7470 N N . MET A 1 945 ? 31.621 -15.461 -49.631 1.00 36.88 945 MET A N 1
ATOM 7471 C CA . MET A 1 945 ? 31.282 -16.808 -49.176 1.00 36.88 945 MET A CA 1
ATOM 7472 C C . MET A 1 945 ? 30.629 -17.605 -50.300 1.00 36.88 945 MET A C 1
ATOM 7474 O O . MET A 1 945 ? 29.408 -17.644 -50.447 1.00 36.88 945 MET A O 1
ATOM 7478 N N . ALA A 1 946 ? 31.460 -18.317 -51.054 1.00 34.53 946 ALA A N 1
ATOM 7479 C CA . ALA A 1 946 ? 31.045 -19.560 -51.683 1.00 34.53 946 ALA A CA 1
ATOM 7480 C C . ALA A 1 946 ? 30.765 -20.609 -50.585 1.00 34.53 946 ALA A C 1
ATOM 7482 O O . ALA A 1 946 ? 31.528 -21.555 -50.406 1.00 34.53 946 ALA A O 1
ATOM 7483 N N . GLU A 1 947 ? 29.679 -20.444 -49.824 1.00 31.41 947 GLU A N 1
ATOM 7484 C CA . GLU A 1 947 ? 29.015 -21.623 -49.277 1.00 31.41 947 GLU A CA 1
ATOM 7485 C C . GLU A 1 947 ? 28.384 -22.338 -50.473 1.00 31.41 947 GLU A C 1
ATOM 7487 O O . GLU A 1 947 ? 27.495 -21.811 -51.149 1.00 31.41 947 GLU A O 1
ATOM 7492 N N . GLU A 1 948 ? 28.944 -23.505 -50.795 1.00 37.44 948 GLU A N 1
ATOM 7493 C CA . GLU A 1 948 ? 28.394 -24.430 -51.777 1.00 37.44 948 GLU A CA 1
ATOM 7494 C C . GLU A 1 948 ? 26.886 -24.588 -51.505 1.00 37.44 948 GLU A C 1
ATOM 7496 O O . GLU A 1 948 ? 26.471 -24.936 -50.402 1.00 37.44 948 GLU A O 1
ATOM 7501 N N . ASP A 1 949 ? 26.085 -24.300 -52.532 1.00 34.62 949 ASP A N 1
ATOM 7502 C CA . ASP A 1 949 ? 24.618 -24.316 -52.565 1.00 34.62 949 ASP A CA 1
ATOM 7503 C C . ASP A 1 949 ? 23.876 -23.108 -51.944 1.00 34.62 949 ASP A C 1
ATOM 7505 O O . ASP A 1 949 ? 23.280 -23.207 -50.871 1.00 34.62 949 ASP A O 1
ATOM 7509 N N . LYS A 1 950 ? 23.758 -22.032 -52.755 1.00 39.84 950 LYS A N 1
ATOM 7510 C CA . LYS A 1 950 ? 22.660 -21.019 -52.851 1.00 39.84 950 LYS A CA 1
ATOM 7511 C C . LYS A 1 950 ? 23.093 -19.541 -52.748 1.00 39.84 950 LYS A C 1
ATOM 7513 O O . LYS A 1 950 ? 22.449 -18.762 -52.050 1.00 39.84 950 LYS A O 1
ATOM 7518 N N . ALA A 1 951 ? 24.074 -19.090 -53.526 1.00 35.53 951 ALA A N 1
ATOM 7519 C CA . ALA A 1 951 ? 24.141 -17.663 -53.859 1.00 35.53 951 ALA A CA 1
ATOM 7520 C C . ALA A 1 951 ? 23.138 -17.371 -55.000 1.00 35.53 951 ALA A C 1
ATOM 7522 O O . ALA A 1 951 ? 23.332 -17.880 -56.108 1.00 35.53 951 ALA A O 1
ATOM 7523 N N . PRO A 1 952 ? 22.037 -16.621 -54.782 1.00 42.50 952 PRO A N 1
ATOM 7524 C CA . PRO A 1 952 ? 21.193 -16.182 -55.885 1.00 42.50 952 PRO A CA 1
ATOM 7525 C C . PRO A 1 952 ? 22.026 -15.261 -56.780 1.00 42.50 952 PRO A C 1
ATOM 7527 O O . PRO A 1 952 ? 22.504 -14.221 -56.333 1.00 42.50 952 PRO A O 1
ATOM 7530 N N . GLN A 1 953 ? 22.221 -15.648 -58.041 1.00 48.59 953 GLN A N 1
ATOM 7531 C CA . GLN A 1 953 ? 22.794 -14.763 -59.054 1.00 48.59 953 GLN A CA 1
ATOM 7532 C C . GLN A 1 953 ? 21.944 -13.485 -59.105 1.00 48.59 953 GLN A C 1
ATOM 7534 O O . GLN A 1 953 ? 20.782 -13.533 -59.508 1.00 48.59 953 GLN A O 1
ATOM 7539 N N . MET A 1 954 ? 22.494 -12.358 -58.641 1.00 57.88 954 MET A N 1
ATOM 7540 C CA . MET A 1 954 ? 21.797 -11.072 -58.668 1.00 57.88 954 MET A CA 1
ATOM 7541 C C . MET A 1 954 ? 21.495 -10.678 -60.119 1.00 57.88 954 MET A C 1
ATOM 7543 O O . MET A 1 954 ? 22.372 -10.732 -60.981 1.00 57.88 954 MET A O 1
ATOM 7547 N N . HIS A 1 955 ? 20.254 -10.275 -60.398 1.00 59.22 955 HIS A N 1
ATOM 7548 C CA . HIS A 1 955 ? 19.832 -9.918 -61.751 1.00 59.22 955 HIS A CA 1
ATOM 7549 C C . HIS A 1 955 ? 20.336 -8.511 -62.123 1.00 59.22 955 HIS A C 1
ATOM 7551 O O . HIS A 1 955 ? 19.872 -7.519 -61.565 1.00 59.22 955 HIS A O 1
ATOM 7557 N N . VAL A 1 956 ? 21.249 -8.416 -63.095 1.00 68.56 956 VAL A N 1
ATOM 7558 C CA . VAL A 1 956 ? 21.693 -7.148 -63.710 1.00 68.56 956 VAL A CA 1
ATOM 7559 C C . VAL A 1 956 ? 21.173 -7.091 -65.144 1.00 68.56 956 VAL A C 1
ATOM 7561 O O . VAL A 1 956 ? 21.277 -8.073 -65.883 1.00 68.56 956 VAL A O 1
ATOM 7564 N N . SER A 1 957 ? 20.586 -5.964 -65.553 1.00 70.69 957 SER A N 1
ATOM 7565 C CA . SER A 1 957 ? 20.065 -5.825 -66.916 1.00 70.69 957 SER A CA 1
ATOM 7566 C C . SER A 1 957 ? 21.198 -5.831 -67.955 1.00 70.69 957 SER A C 1
ATOM 7568 O O . SER A 1 957 ? 22.335 -5.442 -67.678 1.00 70.69 957 SER A O 1
ATOM 7570 N N . ASN A 1 958 ? 20.900 -6.249 -69.191 1.00 70.06 958 ASN A N 1
ATOM 7571 C CA . ASN A 1 958 ? 21.901 -6.247 -70.266 1.00 70.06 958 ASN A CA 1
ATOM 7572 C C . ASN A 1 958 ? 22.464 -4.843 -70.540 1.00 70.06 958 ASN A C 1
ATOM 7574 O O . ASN A 1 958 ? 23.645 -4.716 -70.848 1.00 70.06 958 ASN A O 1
ATOM 7578 N N . GLU A 1 959 ? 21.638 -3.804 -70.407 1.00 71.00 959 GLU A N 1
ATOM 7579 C CA . GLU A 1 959 ? 22.026 -2.410 -70.640 1.00 71.00 959 GLU A CA 1
ATOM 7580 C C . GLU A 1 959 ? 22.956 -1.889 -69.529 1.00 71.00 959 GLU A C 1
ATOM 7582 O O . GLU A 1 959 ? 24.015 -1.336 -69.827 1.00 71.00 959 GLU A O 1
ATOM 7587 N N . GLU A 1 960 ? 22.645 -2.145 -68.254 1.00 77.62 960 GLU A N 1
ATOM 7588 C CA . GLU A 1 960 ? 23.538 -1.811 -67.129 1.00 77.62 960 GLU A CA 1
ATOM 7589 C C . GLU A 1 960 ? 24.880 -2.539 -67.236 1.00 77.62 960 GLU A C 1
ATOM 7591 O O . GLU A 1 960 ? 25.931 -1.926 -67.051 1.00 77.62 960 GLU A O 1
ATOM 7596 N N . ARG A 1 961 ? 24.860 -3.827 -67.607 1.00 76.25 961 ARG A N 1
ATOM 7597 C CA . ARG A 1 961 ? 26.070 -4.630 -67.821 1.00 76.25 961 ARG A CA 1
ATOM 7598 C C . ARG A 1 961 ? 26.955 -4.040 -68.921 1.00 76.25 961 ARG A C 1
ATOM 7600 O O . ARG A 1 961 ? 28.170 -3.979 -68.755 1.00 76.25 961 ARG A O 1
ATOM 7607 N N . THR A 1 962 ? 26.363 -3.547 -70.016 1.00 80.94 962 THR A N 1
ATOM 7608 C CA . THR A 1 962 ? 27.134 -2.861 -71.068 1.00 80.94 962 THR A CA 1
ATOM 7609 C C . THR A 1 962 ? 27.768 -1.558 -70.584 1.00 80.94 962 THR A C 1
ATOM 7611 O O . THR A 1 962 ? 28.950 -1.339 -70.835 1.00 80.94 962 THR A O 1
ATOM 7614 N N . LEU A 1 963 ? 27.038 -0.736 -69.822 1.00 82.12 963 LEU A N 1
ATOM 7615 C CA . LEU A 1 963 ? 27.562 0.519 -69.272 1.00 82.12 963 LEU A CA 1
ATOM 7616 C C . LEU A 1 963 ? 28.660 0.284 -68.222 1.00 82.12 963 LEU A C 1
ATOM 7618 O O . LEU A 1 963 ? 29.652 1.011 -68.194 1.00 82.12 963 LEU A O 1
ATOM 7622 N N . LEU A 1 964 ? 28.523 -0.750 -67.388 1.00 82.38 964 LEU A N 1
ATOM 7623 C CA . LEU A 1 964 ? 29.535 -1.154 -66.408 1.00 82.38 964 LEU A CA 1
ATOM 7624 C C . LEU A 1 964 ? 30.820 -1.651 -67.093 1.00 82.38 964 LEU A C 1
ATOM 7626 O O . LEU A 1 964 ? 31.928 -1.281 -66.696 1.00 82.38 964 LEU A O 1
ATOM 7630 N N . LEU A 1 965 ? 30.678 -2.437 -68.165 1.00 81.38 965 LEU A N 1
ATOM 7631 C CA . LEU A 1 965 ? 31.794 -2.895 -68.992 1.00 81.38 965 LEU A CA 1
ATOM 7632 C C . LEU A 1 965 ? 32.490 -1.730 -69.713 1.00 81.38 965 LEU A C 1
ATOM 7634 O O . LEU A 1 965 ? 33.720 -1.698 -69.784 1.00 81.38 965 LEU A O 1
ATOM 7638 N N . ASP A 1 966 ? 31.731 -0.750 -70.206 1.00 82.44 966 ASP A N 1
ATOM 7639 C CA . ASP A 1 966 ? 32.280 0.470 -70.804 1.00 82.44 966 ASP A CA 1
ATOM 7640 C C . ASP A 1 966 ? 33.026 1.322 -69.765 1.00 82.44 966 ASP A C 1
ATOM 7642 O O . ASP A 1 966 ? 34.105 1.848 -70.060 1.00 82.44 966 ASP A O 1
ATOM 7646 N N . LEU A 1 967 ? 32.522 1.397 -68.526 1.00 82.75 967 LEU A N 1
ATOM 7647 C CA . LEU A 1 967 ? 33.170 2.109 -67.417 1.00 82.75 967 LEU A CA 1
ATOM 7648 C C . LEU A 1 967 ? 34.508 1.463 -67.046 1.00 82.75 967 LEU A C 1
ATOM 7650 O O . LEU A 1 967 ? 35.501 2.168 -66.843 1.00 82.75 967 LEU A O 1
ATOM 7654 N N . PHE A 1 968 ? 34.556 0.129 -67.025 1.00 83.00 968 PHE A N 1
ATOM 7655 C CA . PHE A 1 968 ? 35.782 -0.644 -66.841 1.00 83.00 968 PHE A CA 1
ATOM 7656 C C . PHE A 1 968 ? 36.773 -0.424 -67.997 1.00 83.00 968 PHE A C 1
ATOM 7658 O O . PHE A 1 968 ? 37.925 -0.043 -67.773 1.00 83.00 968 PHE A O 1
ATOM 7665 N N . ARG A 1 969 ? 36.330 -0.580 -69.252 1.00 82.50 969 ARG A N 1
ATOM 7666 C CA . ARG A 1 969 ? 37.184 -0.413 -70.442 1.00 82.50 969 ARG A CA 1
ATOM 7667 C C . ARG A 1 969 ? 37.734 1.002 -70.578 1.00 82.50 969 ARG A C 1
ATOM 7669 O O . ARG A 1 969 ? 38.845 1.174 -71.083 1.00 82.50 969 ARG A O 1
ATOM 7676 N N . LYS A 1 970 ? 37.015 2.017 -70.093 1.00 81.44 970 LYS A N 1
ATOM 7677 C CA . LYS A 1 970 ? 37.494 3.405 -70.051 1.00 81.44 970 LYS A CA 1
ATOM 7678 C C . LYS A 1 970 ? 38.777 3.558 -69.226 1.00 81.44 970 LYS A C 1
ATOM 7680 O O . LYS A 1 970 ? 39.654 4.325 -69.623 1.00 81.44 970 LYS A O 1
ATOM 7685 N N . GLN A 1 971 ? 38.947 2.777 -68.155 1.00 77.81 971 GLN A N 1
ATOM 7686 C CA . GLN A 1 971 ? 40.168 2.793 -67.334 1.00 77.81 971 GLN A CA 1
ATOM 7687 C C . GLN A 1 971 ? 41.403 2.286 -68.097 1.00 77.81 971 GLN A C 1
ATOM 7689 O O . GLN A 1 971 ? 42.533 2.649 -67.773 1.00 77.81 971 GLN A O 1
ATOM 7694 N N . ARG A 1 972 ? 41.193 1.496 -69.159 1.00 71.56 972 ARG A N 1
ATOM 7695 C CA . ARG A 1 972 ? 42.247 0.954 -70.029 1.00 71.56 972 ARG A CA 1
ATOM 7696 C C . ARG A 1 972 ? 42.788 1.974 -71.037 1.00 71.56 972 ARG A C 1
ATOM 7698 O O . ARG A 1 972 ? 43.918 1.831 -71.492 1.00 71.56 972 ARG A O 1
ATOM 7705 N N . GLN A 1 973 ? 42.003 2.988 -71.416 1.00 62.84 973 GLN A N 1
ATOM 7706 C CA . GLN A 1 973 ? 42.285 3.865 -72.569 1.00 62.84 973 GLN A CA 1
ATOM 7707 C C . GLN A 1 973 ? 43.396 4.915 -72.341 1.00 62.84 973 GLN A C 1
ATOM 7709 O O . GLN A 1 973 ? 43.580 5.811 -73.167 1.00 62.84 973 GLN A O 1
ATOM 7714 N N . VAL A 1 974 ? 44.171 4.823 -71.256 1.00 54.88 974 VAL A N 1
ATOM 7715 C CA . VAL A 1 974 ? 45.230 5.796 -70.951 1.00 54.88 974 VAL A CA 1
ATOM 7716 C C . VAL A 1 974 ? 46.465 5.569 -71.845 1.00 54.88 974 VAL A C 1
ATOM 7718 O O . VAL A 1 974 ? 46.981 4.450 -71.913 1.00 54.88 974 VAL A O 1
ATOM 7721 N N . PRO A 1 975 ? 46.984 6.602 -72.543 1.00 46.91 975 PRO A N 1
ATOM 7722 C CA . PRO A 1 975 ? 48.126 6.451 -73.438 1.00 46.91 975 PRO A CA 1
ATOM 7723 C C . PRO A 1 975 ? 49.396 6.056 -72.677 1.00 46.91 975 PRO A C 1
ATOM 7725 O O . PRO A 1 975 ? 49.748 6.665 -71.671 1.00 46.91 975 PRO A O 1
ATOM 7728 N N . ARG A 1 976 ? 50.156 5.111 -73.242 1.00 44.47 976 ARG A N 1
ATOM 7729 C CA . ARG A 1 976 ? 51.475 4.602 -72.801 1.00 44.47 976 ARG A CA 1
ATOM 7730 C C . ARG A 1 976 ? 52.591 5.665 -72.616 1.00 44.47 976 ARG A C 1
ATOM 7732 O O . ARG A 1 976 ? 53.753 5.288 -72.506 1.00 44.47 976 ARG A O 1
ATOM 7739 N N . ALA A 1 977 ? 52.287 6.967 -72.636 1.00 38.69 977 ALA A N 1
ATOM 7740 C CA . ALA A 1 977 ? 53.247 8.056 -72.847 1.00 38.69 977 ALA A CA 1
ATOM 7741 C C . ALA A 1 977 ? 53.325 9.143 -71.748 1.00 38.69 977 ALA A C 1
ATOM 7743 O O . ALA A 1 977 ? 54.082 10.093 -71.927 1.00 38.69 977 ALA A O 1
ATOM 7744 N N . SER A 1 978 ? 52.648 9.020 -70.601 1.00 38.56 978 SER A N 1
ATOM 7745 C CA . SER A 1 978 ? 52.947 9.852 -69.419 1.00 38.56 978 SER A CA 1
ATOM 7746 C C . SER A 1 978 ? 53.264 8.972 -68.214 1.00 38.56 978 SER A C 1
ATOM 7748 O O . SER A 1 978 ? 52.393 8.339 -67.629 1.00 38.56 978 SER A O 1
ATOM 7750 N N . SER A 1 979 ? 54.545 8.926 -67.861 1.00 42.31 979 SER A N 1
ATOM 7751 C CA . SER A 1 979 ? 55.173 8.123 -66.808 1.00 42.31 979 SER A CA 1
ATOM 7752 C C . SER A 1 979 ? 54.870 8.597 -65.379 1.00 42.31 979 SER A C 1
ATOM 7754 O O . SER A 1 979 ? 55.736 8.526 -64.513 1.00 42.31 979 SER A O 1
ATOM 7756 N N . VAL A 1 980 ? 53.661 9.090 -65.123 1.00 44.69 980 VAL A N 1
ATOM 7757 C CA . VAL A 1 980 ? 53.178 9.393 -63.773 1.00 44.69 980 VAL A CA 1
ATOM 7758 C C . VAL A 1 980 ? 51.773 8.812 -63.677 1.00 44.69 980 VAL A C 1
ATOM 7760 O O . VAL A 1 980 ? 50.787 9.492 -63.929 1.00 44.69 980 VAL A O 1
ATOM 7763 N N . VAL A 1 981 ? 51.694 7.509 -63.403 1.00 52.25 981 VAL A N 1
ATOM 7764 C CA . VAL A 1 981 ? 50.473 6.916 -62.843 1.00 52.25 981 VAL A CA 1
ATOM 7765 C C . VAL A 1 981 ? 50.335 7.544 -61.465 1.00 52.25 981 VAL A C 1
ATOM 7767 O O . VAL A 1 981 ? 51.269 7.434 -60.668 1.00 52.25 981 VAL A O 1
ATOM 7770 N N . THR A 1 982 ? 49.239 8.246 -61.198 1.00 50.84 982 THR A N 1
ATOM 7771 C CA . THR A 1 982 ? 49.011 8.839 -59.881 1.00 50.84 982 THR A CA 1
ATOM 7772 C C . THR A 1 982 ? 49.036 7.717 -58.838 1.00 50.84 982 THR A C 1
ATOM 7774 O O . THR A 1 982 ? 48.243 6.782 -58.903 1.00 50.84 982 THR A O 1
ATOM 7777 N N . GLN A 1 983 ? 49.992 7.767 -57.906 1.00 56.00 983 GLN A N 1
ATOM 7778 C CA . GLN A 1 983 ? 50.170 6.775 -56.834 1.00 56.00 983 GLN A CA 1
ATOM 7779 C C . GLN A 1 983 ? 49.238 7.033 -55.639 1.00 56.00 983 GLN A C 1
ATOM 7781 O O . GLN A 1 983 ? 49.545 6.631 -54.525 1.00 56.00 983 GLN A O 1
ATOM 7786 N N . LEU A 1 984 ? 48.121 7.732 -55.853 1.00 63.59 984 LEU A N 1
ATOM 7787 C CA . LEU A 1 984 ? 47.177 8.019 -54.778 1.00 63.59 984 LEU A CA 1
ATOM 7788 C C . LEU A 1 984 ? 46.531 6.699 -54.309 1.00 63.59 984 LEU A C 1
ATOM 7790 O O . LEU A 1 984 ? 45.971 5.993 -55.156 1.00 63.59 984 LEU A O 1
ATOM 7794 N N . PRO A 1 985 ? 46.606 6.361 -53.008 1.00 62.44 985 PRO A N 1
ATOM 7795 C CA . PRO A 1 985 ? 46.016 5.148 -52.438 1.00 62.44 985 PRO A CA 1
ATOM 7796 C C . PRO A 1 985 ? 44.539 4.946 -52.803 1.00 62.44 985 PRO A C 1
ATOM 7798 O O . PRO A 1 985 ? 44.205 3.923 -53.407 1.00 62.44 985 PRO A O 1
ATOM 7801 N N . ALA A 1 986 ? 43.697 5.963 -52.593 1.00 63.22 986 ALA A N 1
ATOM 7802 C CA . ALA A 1 986 ? 42.291 6.001 -53.003 1.00 63.22 986 ALA A CA 1
ATOM 7803 C C . ALA A 1 986 ? 42.033 5.533 -54.452 1.00 63.22 986 ALA A C 1
ATOM 7805 O O . ALA A 1 986 ? 41.156 4.708 -54.709 1.00 63.22 986 ALA A O 1
ATOM 7806 N N . VAL A 1 987 ? 42.840 5.976 -55.427 1.00 70.50 987 VAL A N 1
ATOM 7807 C CA . VAL A 1 987 ? 42.683 5.587 -56.848 1.00 70.50 987 VAL A CA 1
ATOM 7808 C C . VAL A 1 987 ? 42.940 4.103 -57.054 1.00 70.50 987 VAL A C 1
ATOM 7810 O O . VAL A 1 987 ? 42.262 3.459 -57.858 1.00 70.50 987 VAL A O 1
ATOM 7813 N N . GLN A 1 988 ? 43.938 3.557 -56.360 1.00 69.62 988 GLN A N 1
ATOM 7814 C CA . GLN A 1 988 ? 44.289 2.144 -56.466 1.00 69.62 988 GLN A CA 1
ATOM 7815 C C . GLN A 1 988 ? 43.205 1.264 -55.847 1.00 69.62 988 GLN A C 1
ATOM 7817 O O . GLN A 1 988 ? 42.842 0.254 -56.451 1.00 69.62 988 GLN A O 1
ATOM 7822 N N . ILE A 1 989 ? 42.629 1.709 -54.729 1.00 69.25 989 ILE A N 1
ATOM 7823 C CA . ILE A 1 989 ? 41.527 1.041 -54.036 1.00 69.25 989 ILE A CA 1
ATOM 7824 C C . ILE A 1 989 ? 40.269 1.044 -54.908 1.00 69.25 989 ILE A C 1
ATOM 7826 O O . ILE A 1 989 ? 39.686 -0.011 -55.159 1.00 69.25 989 ILE A O 1
ATOM 7830 N N . LEU A 1 990 ? 39.874 2.199 -55.450 1.00 71.00 990 LEU A N 1
ATOM 7831 C CA . LEU A 1 990 ? 38.712 2.312 -56.339 1.00 71.00 990 LEU A CA 1
ATOM 7832 C C . LEU A 1 990 ? 38.882 1.495 -57.618 1.00 71.00 990 LEU A C 1
ATOM 7834 O O . LEU A 1 990 ? 37.939 0.841 -58.063 1.00 71.00 990 LEU A O 1
ATOM 7838 N N . LEU A 1 991 ? 40.085 1.491 -58.199 1.00 75.31 991 LEU A N 1
ATOM 7839 C CA . LEU A 1 991 ? 40.386 0.684 -59.376 1.00 75.31 991 LEU A CA 1
ATOM 7840 C C . LEU A 1 991 ? 40.324 -0.816 -59.056 1.00 75.31 991 LEU A C 1
ATOM 7842 O O . LEU A 1 991 ? 39.748 -1.570 -59.837 1.00 75.31 991 LEU A O 1
ATOM 7846 N N . ALA A 1 992 ? 40.873 -1.251 -57.919 1.00 73.12 992 ALA A N 1
ATOM 7847 C CA . ALA A 1 992 ? 40.802 -2.641 -57.470 1.00 73.12 992 ALA A CA 1
ATOM 7848 C C . ALA A 1 992 ? 39.347 -3.088 -57.245 1.00 73.12 992 ALA A C 1
ATOM 7850 O O . ALA A 1 992 ? 38.947 -4.149 -57.725 1.00 73.12 992 ALA A O 1
ATOM 7851 N N . ARG A 1 993 ? 38.534 -2.246 -56.595 1.00 73.19 993 ARG A N 1
ATOM 7852 C CA . ARG A 1 993 ? 37.102 -2.494 -56.362 1.00 73.19 993 ARG A CA 1
ATOM 7853 C C . ARG A 1 993 ? 36.308 -2.548 -57.669 1.00 73.19 993 ARG A C 1
ATOM 7855 O O . ARG A 1 993 ? 35.526 -3.472 -57.875 1.00 73.19 993 ARG A O 1
ATOM 7862 N N . LEU A 1 994 ? 36.552 -1.619 -58.596 1.00 77.50 994 LEU A N 1
ATOM 7863 C CA . LEU A 1 994 ? 35.913 -1.625 -59.914 1.00 77.50 994 LEU A CA 1
ATOM 7864 C C . LEU A 1 994 ? 36.294 -2.872 -60.728 1.00 77.50 994 LEU A C 1
ATOM 7866 O O . LEU A 1 994 ? 35.441 -3.430 -61.414 1.00 77.50 994 LEU A O 1
ATOM 7870 N N . ILE A 1 995 ? 37.548 -3.335 -60.635 1.00 76.94 995 ILE A N 1
ATOM 7871 C CA . ILE A 1 995 ? 37.991 -4.601 -61.239 1.00 76.94 995 ILE A CA 1
ATOM 7872 C C . ILE A 1 995 ? 37.220 -5.779 -60.628 1.00 76.94 995 ILE A C 1
ATOM 7874 O O . ILE A 1 995 ? 36.702 -6.600 -61.380 1.00 76.94 995 ILE A O 1
ATOM 7878 N N . ALA A 1 996 ? 37.096 -5.850 -59.299 1.00 73.94 996 ALA A N 1
ATOM 7879 C CA . ALA A 1 996 ? 36.358 -6.919 -58.620 1.00 73.94 996 ALA A CA 1
ATOM 7880 C C . ALA A 1 996 ? 34.878 -6.967 -59.049 1.00 73.94 996 ALA A C 1
ATOM 7882 O O . ALA A 1 996 ? 34.356 -8.033 -59.385 1.00 73.94 996 ALA A O 1
ATOM 7883 N N . VAL A 1 997 ? 34.220 -5.804 -59.121 1.00 76.06 997 VAL A N 1
ATOM 7884 C CA . VAL A 1 997 ? 32.844 -5.661 -59.623 1.00 76.06 997 VAL A CA 1
ATOM 7885 C C . VAL A 1 997 ? 32.740 -6.097 -61.086 1.00 76.06 997 VAL A C 1
ATOM 7887 O O . VAL A 1 997 ? 31.873 -6.895 -61.441 1.00 76.06 997 VAL A O 1
ATOM 7890 N N . ALA A 1 998 ? 33.636 -5.617 -61.950 1.00 78.31 998 ALA A N 1
ATOM 7891 C CA . ALA A 1 998 ? 33.601 -5.938 -63.372 1.00 78.31 998 ALA A CA 1
ATOM 7892 C C . ALA A 1 998 ? 33.848 -7.436 -63.629 1.00 78.31 998 ALA A C 1
ATOM 7894 O O . ALA A 1 998 ? 33.164 -8.025 -64.461 1.00 78.31 998 ALA A O 1
ATOM 7895 N N . VAL A 1 999 ? 34.761 -8.075 -62.890 1.00 76.31 999 VAL A N 1
ATOM 7896 C CA . VAL A 1 999 ? 34.998 -9.527 -62.966 1.00 76.31 999 VAL A CA 1
ATOM 7897 C C . VAL A 1 999 ? 33.751 -10.303 -62.530 1.00 76.31 999 VAL A C 1
ATOM 7899 O O . VAL A 1 999 ? 33.325 -11.209 -63.242 1.00 76.31 999 VAL A O 1
ATOM 7902 N N . SER A 1 1000 ? 33.125 -9.908 -61.417 1.00 72.38 1000 SER A N 1
ATOM 7903 C CA . SER A 1 1000 ? 31.963 -10.610 -60.849 1.00 72.38 1000 SER A CA 1
ATOM 7904 C C . SER A 1 1000 ? 30.720 -10.543 -61.740 1.00 72.38 1000 SER A C 1
ATOM 7906 O O . SER A 1 1000 ? 30.011 -11.534 -61.893 1.00 72.38 1000 SER A O 1
ATOM 7908 N N . TYR A 1 1001 ? 30.451 -9.380 -62.341 1.00 73.81 1001 TYR A N 1
ATOM 7909 C CA . TYR A 1 1001 ? 29.201 -9.126 -63.068 1.00 73.81 1001 TYR A CA 1
ATOM 7910 C C . TYR A 1 1001 ? 29.348 -9.144 -64.600 1.00 73.81 1001 TYR A C 1
ATOM 7912 O O . TYR A 1 1001 ? 28.374 -9.406 -65.305 1.00 73.81 1001 TYR A O 1
ATOM 7920 N N . CYS A 1 1002 ? 30.545 -8.875 -65.131 1.00 78.31 1002 CYS A N 1
ATOM 7921 C CA . CYS A 1 1002 ? 30.814 -8.765 -66.573 1.00 78.31 1002 CYS A CA 1
ATOM 7922 C C . CYS A 1 1002 ? 31.885 -9.749 -67.080 1.00 78.31 1002 CYS A C 1
ATOM 7924 O O . CYS A 1 1002 ? 32.197 -9.720 -68.270 1.00 78.31 1002 CYS A O 1
ATOM 7926 N N . GLY A 1 1003 ? 32.441 -10.625 -66.231 1.00 72.25 1003 GLY A N 1
ATOM 7927 C CA . GLY A 1 1003 ? 33.568 -11.501 -66.589 1.00 72.25 1003 GLY A CA 1
ATOM 7928 C C . GLY A 1 1003 ? 33.326 -12.384 -67.821 1.00 72.25 1003 GLY A C 1
ATOM 7929 O O . GLY A 1 1003 ? 34.245 -12.622 -68.603 1.00 72.25 1003 GLY A O 1
ATOM 7930 N N . ASN A 1 1004 ? 32.076 -12.795 -68.060 1.00 72.94 1004 ASN A N 1
ATOM 7931 C CA . ASN A 1 1004 ? 31.688 -13.575 -69.242 1.00 72.94 1004 ASN A CA 1
ATOM 7932 C C . ASN A 1 1004 ? 31.796 -12.797 -70.572 1.00 72.94 1004 ASN A C 1
ATOM 7934 O O . ASN A 1 1004 ? 31.865 -13.417 -71.631 1.00 72.94 1004 ASN A O 1
ATOM 7938 N N . ASP A 1 1005 ? 31.818 -11.460 -70.535 1.00 77.25 1005 ASP A N 1
ATOM 7939 C CA . ASP A 1 1005 ? 31.862 -10.586 -71.719 1.00 77.25 1005 ASP A CA 1
ATOM 7940 C C . ASP A 1 1005 ? 33.265 -9.982 -71.971 1.00 77.25 1005 ASP A C 1
ATOM 7942 O O . ASP A 1 1005 ? 33.438 -9.110 -72.836 1.00 77.25 1005 ASP A O 1
ATOM 7946 N N . PHE A 1 1006 ? 34.275 -10.413 -71.206 1.00 82.25 1006 PHE A N 1
ATOM 7947 C CA . PHE A 1 1006 ? 35.652 -9.926 -71.310 1.00 82.25 1006 PHE A CA 1
ATOM 7948 C C . PHE A 1 1006 ? 36.374 -10.518 -72.524 1.00 82.25 1006 PHE A C 1
ATOM 7950 O O . PHE A 1 1006 ? 36.284 -11.711 -72.817 1.00 82.25 1006 PHE A O 1
ATOM 7957 N N . ASN A 1 1007 ? 37.137 -9.679 -73.226 1.00 81.50 1007 ASN A N 1
ATOM 7958 C CA . ASN A 1 1007 ? 38.069 -10.129 -74.262 1.00 81.50 1007 ASN A CA 1
ATOM 7959 C C . ASN A 1 1007 ? 39.473 -10.396 -73.674 1.00 81.50 1007 ASN A C 1
ATOM 7961 O O . ASN A 1 1007 ? 39.730 -10.139 -72.500 1.00 81.50 1007 ASN A O 1
ATOM 7965 N N . GLU A 1 1008 ? 40.393 -10.916 -74.491 1.00 77.50 1008 GLU A N 1
ATOM 7966 C CA . GLU A 1 1008 ? 41.770 -11.240 -74.071 1.00 77.50 1008 GLU A CA 1
ATOM 7967 C C . GLU A 1 1008 ? 42.511 -10.020 -73.488 1.00 77.50 1008 GLU A C 1
ATOM 7969 O O . GLU A 1 1008 ? 43.172 -10.123 -72.459 1.00 77.50 1008 GLU A O 1
ATOM 7974 N N . GLU A 1 1009 ? 42.315 -8.835 -74.073 1.00 77.56 1009 GLU A N 1
ATOM 7975 C CA . GLU A 1 1009 ? 42.929 -7.590 -73.595 1.00 77.56 1009 GLU A CA 1
ATOM 7976 C C . GLU A 1 1009 ? 42.333 -7.102 -72.261 1.00 77.56 1009 GLU A C 1
ATOM 7978 O O . GLU A 1 1009 ? 43.024 -6.458 -71.468 1.00 77.56 1009 GLU A O 1
ATOM 7983 N N . ASP A 1 1010 ? 41.051 -7.387 -72.014 1.00 81.00 1010 ASP A N 1
ATOM 7984 C CA . ASP A 1 1010 ? 40.363 -7.078 -70.759 1.00 81.00 1010 ASP A CA 1
ATOM 7985 C C . ASP A 1 1010 ? 40.919 -7.967 -69.629 1.00 81.00 1010 ASP A C 1
ATOM 7987 O O . ASP A 1 1010 ? 41.258 -7.462 -68.557 1.00 81.00 1010 ASP A O 1
ATOM 7991 N N . TRP A 1 1011 ? 41.130 -9.262 -69.895 1.00 81.44 1011 TRP A N 1
ATOM 7992 C CA . TRP A 1 1011 ? 41.763 -10.191 -68.952 1.00 81.44 1011 TRP A CA 1
ATOM 7993 C C . TRP A 1 1011 ? 43.230 -9.851 -68.662 1.00 81.44 1011 TRP A C 1
ATOM 7995 O O . TRP A 1 1011 ? 43.640 -9.858 -67.499 1.00 81.44 1011 TRP A O 1
ATOM 8005 N N . ASP A 1 1012 ? 44.009 -9.478 -69.678 1.00 80.94 1012 ASP A N 1
ATOM 8006 C CA . ASP A 1 1012 ? 45.393 -9.021 -69.498 1.00 80.94 1012 ASP A CA 1
ATOM 8007 C C . ASP A 1 1012 ? 45.478 -7.788 -68.583 1.00 80.94 1012 ASP A C 1
ATOM 8009 O O . ASP A 1 1012 ? 46.369 -7.678 -67.728 1.00 80.94 1012 ASP A O 1
ATOM 8013 N N . PHE A 1 1013 ? 44.533 -6.853 -68.720 1.00 81.25 1013 PHE A N 1
ATOM 8014 C CA . PHE A 1 1013 ? 44.449 -5.679 -67.855 1.00 81.25 1013 PHE A CA 1
ATOM 8015 C C . PHE A 1 1013 ? 44.108 -6.050 -66.404 1.00 81.25 1013 PHE A C 1
ATOM 8017 O O . PHE A 1 1013 ? 44.731 -5.516 -65.483 1.00 81.25 1013 PHE A O 1
ATOM 8024 N N . VAL A 1 1014 ? 43.180 -6.987 -66.180 1.00 79.88 1014 VAL A N 1
ATOM 8025 C CA . VAL A 1 1014 ? 42.854 -7.492 -64.835 1.00 79.88 1014 VAL A CA 1
ATOM 8026 C C . VAL A 1 1014 ? 44.078 -8.145 -64.196 1.00 79.88 1014 VAL A C 1
ATOM 8028 O O . VAL A 1 1014 ? 44.529 -7.700 -63.141 1.00 79.88 1014 VAL A O 1
ATOM 8031 N N . PHE A 1 1015 ? 44.682 -9.144 -64.845 1.00 80.06 1015 PHE A N 1
ATOM 8032 C CA . PHE A 1 1015 ? 45.802 -9.890 -64.262 1.00 80.06 1015 PHE A CA 1
ATOM 8033 C C . PHE A 1 1015 ? 47.039 -9.022 -64.019 1.00 80.06 1015 PHE A C 1
ATOM 8035 O O . PHE A 1 1015 ? 47.725 -9.200 -63.011 1.00 80.06 1015 PHE A O 1
ATOM 8042 N N . SER A 1 1016 ? 47.328 -8.064 -64.905 1.00 79.88 1016 SER A N 1
ATOM 8043 C CA . SER A 1 1016 ? 48.457 -7.146 -64.716 1.00 79.88 1016 SER A CA 1
ATOM 8044 C C . SER A 1 1016 ? 48.261 -6.206 -63.523 1.00 79.88 1016 SER A C 1
ATOM 8046 O O . SER A 1 1016 ? 49.210 -6.002 -62.762 1.00 79.88 1016 SER A O 1
ATOM 8048 N N . ASN A 1 1017 ? 47.048 -5.684 -63.311 1.00 76.75 1017 ASN A N 1
ATOM 8049 C CA . ASN A 1 1017 ? 46.742 -4.854 -62.145 1.00 76.75 1017 ASN A CA 1
ATOM 8050 C C . ASN A 1 1017 ? 46.694 -5.673 -60.849 1.00 76.75 1017 ASN A C 1
ATOM 8052 O O . ASN A 1 1017 ? 47.331 -5.266 -59.882 1.00 76.75 1017 ASN A O 1
ATOM 8056 N N . LEU A 1 1018 ? 46.031 -6.837 -60.831 1.00 76.00 1018 LEU A N 1
ATOM 8057 C CA . LEU A 1 1018 ? 45.984 -7.712 -59.650 1.00 76.00 1018 LEU A CA 1
ATOM 8058 C C . LEU A 1 1018 ? 47.391 -8.134 -59.214 1.00 76.00 1018 LEU A C 1
ATOM 8060 O O . LEU A 1 1018 ? 47.748 -8.007 -58.045 1.00 76.00 1018 LEU A O 1
ATOM 8064 N N . ARG A 1 1019 ? 48.236 -8.546 -60.168 1.00 78.75 1019 ARG A N 1
ATOM 8065 C CA . ARG A 1 1019 ? 49.641 -8.871 -59.898 1.00 78.75 1019 ARG A CA 1
ATOM 8066 C C . ARG A 1 1019 ? 50.390 -7.683 -59.301 1.00 78.75 1019 ARG A C 1
ATOM 8068 O O . ARG A 1 1019 ? 51.144 -7.876 -58.355 1.00 78.75 1019 ARG A O 1
ATOM 8075 N N . ARG A 1 1020 ? 50.200 -6.477 -59.844 1.00 78.00 1020 ARG A N 1
ATOM 8076 C CA . ARG A 1 1020 ? 50.857 -5.261 -59.346 1.00 78.00 1020 ARG A CA 1
ATOM 8077 C C . ARG A 1 1020 ? 50.459 -4.955 -57.899 1.00 78.00 1020 ARG A C 1
ATOM 8079 O O . ARG A 1 1020 ? 51.340 -4.659 -57.101 1.00 78.00 1020 ARG A O 1
ATOM 8086 N N . LEU A 1 1021 ? 49.169 -5.046 -57.567 1.00 72.88 1021 LEU A N 1
ATOM 8087 C CA . LEU A 1 1021 ? 48.656 -4.774 -56.217 1.00 72.88 1021 LEU A CA 1
ATOM 8088 C C . LEU A 1 1021 ? 49.174 -5.804 -55.202 1.00 72.88 1021 LEU A C 1
ATOM 8090 O O . LEU A 1 1021 ? 49.697 -5.424 -54.159 1.00 72.88 1021 LEU A O 1
ATOM 8094 N N . ILE A 1 1022 ? 49.138 -7.095 -55.550 1.00 76.56 1022 ILE A N 1
ATOM 8095 C CA . ILE A 1 1022 ? 49.664 -8.171 -54.694 1.00 76.56 1022 ILE A CA 1
ATOM 8096 C C . ILE A 1 1022 ? 51.178 -8.021 -54.489 1.00 76.56 1022 ILE A C 1
ATOM 8098 O O . ILE A 1 1022 ? 51.667 -8.148 -53.371 1.00 76.56 1022 ILE A O 1
ATOM 8102 N N . GLN A 1 1023 ? 51.937 -7.722 -55.549 1.00 80.38 1023 GLN A N 1
ATOM 8103 C CA . GLN A 1 1023 ? 53.384 -7.511 -55.445 1.00 80.38 1023 GLN A CA 1
ATOM 8104 C C . GLN A 1 1023 ? 53.739 -6.311 -54.560 1.00 80.38 1023 GLN A C 1
ATOM 8106 O O . GLN A 1 1023 ? 54.727 -6.384 -53.838 1.00 80.38 1023 GLN A O 1
ATOM 8111 N N . SER A 1 1024 ? 52.940 -5.239 -54.585 1.00 76.31 1024 SER A N 1
ATOM 8112 C CA . SER A 1 1024 ? 53.149 -4.073 -53.719 1.00 76.31 1024 SER A CA 1
ATOM 8113 C C . SER A 1 1024 ? 53.037 -4.437 -52.237 1.00 76.31 1024 SER A C 1
ATOM 8115 O O . SER A 1 1024 ? 53.912 -4.069 -51.463 1.00 76.31 1024 SER A O 1
ATOM 8117 N N . ALA A 1 1025 ? 52.018 -5.213 -51.853 1.00 77.06 1025 ALA A N 1
ATOM 8118 C CA . ALA A 1 1025 ? 51.855 -5.668 -50.471 1.00 77.06 1025 ALA A CA 1
ATOM 8119 C C . ALA A 1 1025 ? 52.976 -6.611 -50.014 1.00 77.06 1025 ALA A C 1
ATOM 8121 O O . ALA A 1 1025 ? 53.415 -6.541 -48.871 1.00 77.06 1025 ALA A O 1
ATOM 8122 N N . VAL A 1 1026 ? 53.465 -7.485 -50.905 1.00 80.19 1026 VAL A N 1
ATOM 8123 C CA . VAL A 1 1026 ? 54.606 -8.365 -50.597 1.00 80.19 1026 VAL A CA 1
ATOM 8124 C C . VAL A 1 1026 ? 55.852 -7.542 -50.272 1.00 80.19 1026 VAL A C 1
ATOM 8126 O O . VAL A 1 1026 ? 56.517 -7.843 -49.289 1.00 80.19 1026 VAL A O 1
ATOM 8129 N N . VAL A 1 1027 ? 56.130 -6.482 -51.038 1.00 82.06 1027 VAL A N 1
ATOM 8130 C CA . VAL A 1 1027 ? 57.276 -5.591 -50.782 1.00 82.06 1027 VAL A CA 1
ATOM 8131 C C . VAL A 1 1027 ? 57.147 -4.890 -49.429 1.00 82.06 1027 VAL A C 1
ATOM 8133 O O . VAL A 1 1027 ? 58.113 -4.865 -48.674 1.00 82.06 1027 VAL A O 1
ATOM 8136 N N . VAL A 1 1028 ? 55.957 -4.389 -49.083 1.00 80.06 1028 VAL A N 1
ATOM 8137 C CA . VAL A 1 1028 ? 55.714 -3.764 -47.771 1.00 80.06 1028 VAL A CA 1
ATOM 8138 C C . VAL A 1 1028 ? 55.912 -4.767 -46.635 1.00 80.06 1028 VAL A C 1
ATOM 8140 O O . VAL A 1 1028 ? 56.561 -4.456 -45.639 1.00 80.06 1028 VAL A O 1
ATOM 8143 N N . MET A 1 1029 ? 55.431 -6.003 -46.786 1.00 78.06 1029 MET A N 1
ATOM 8144 C CA . MET A 1 1029 ? 55.644 -7.057 -45.789 1.00 78.06 1029 MET A CA 1
ATOM 8145 C C . MET A 1 1029 ? 57.112 -7.483 -45.659 1.00 78.06 1029 MET A C 1
ATOM 8147 O O . MET A 1 1029 ? 57.559 -7.799 -44.555 1.00 78.06 1029 MET A O 1
ATOM 8151 N N . GLU A 1 1030 ? 57.868 -7.489 -46.758 1.00 82.38 1030 GLU A N 1
ATOM 8152 C CA . GLU A 1 1030 ? 59.314 -7.727 -46.744 1.00 82.38 1030 GLU A CA 1
ATOM 8153 C C . GLU A 1 1030 ? 60.042 -6.600 -45.993 1.00 82.38 1030 GLU A C 1
ATOM 8155 O O . GLU A 1 1030 ? 60.791 -6.889 -45.061 1.00 82.38 1030 GLU A O 1
ATOM 8160 N N . GLU A 1 1031 ? 59.743 -5.332 -46.299 1.00 80.19 1031 GLU A N 1
ATOM 8161 C CA . GLU A 1 1031 ? 60.302 -4.156 -45.612 1.00 80.19 1031 GLU A CA 1
ATOM 8162 C C . GLU A 1 1031 ? 59.953 -4.144 -44.116 1.00 80.19 1031 GLU A C 1
ATOM 8164 O O . GLU A 1 1031 ? 60.798 -3.875 -43.266 1.00 80.19 1031 GLU A O 1
ATOM 8169 N N . THR A 1 1032 ? 58.727 -4.531 -43.764 1.00 78.19 1032 THR A N 1
ATOM 8170 C CA . THR A 1 1032 ? 58.296 -4.719 -42.371 1.00 78.19 1032 THR A CA 1
ATOM 8171 C C . THR A 1 1032 ? 59.126 -5.774 -41.665 1.00 78.19 1032 THR A C 1
ATOM 8173 O O . THR A 1 1032 ? 59.593 -5.565 -40.547 1.00 78.19 1032 THR A O 1
ATOM 8176 N N . SER A 1 1033 ? 59.295 -6.933 -42.304 1.00 79.88 1033 SER A N 1
ATOM 8177 C CA . SER A 1 1033 ? 60.064 -8.033 -41.736 1.00 79.88 1033 SER A CA 1
ATOM 8178 C C . SER A 1 1033 ? 61.525 -7.632 -41.540 1.00 79.88 1033 SER A C 1
ATOM 8180 O O . SER A 1 1033 ? 62.134 -8.043 -40.550 1.00 79.88 1033 SER A O 1
ATOM 8182 N N . GLU A 1 1034 ? 62.085 -6.836 -42.452 1.00 82.75 1034 GLU A N 1
ATOM 8183 C CA . GLU A 1 1034 ? 63.424 -6.260 -42.323 1.00 82.75 1034 GLU A CA 1
ATOM 8184 C C . GLU A 1 1034 ? 63.484 -5.245 -41.170 1.00 82.75 1034 GLU A C 1
ATOM 8186 O O . GLU A 1 1034 ? 64.346 -5.380 -40.306 1.00 82.75 1034 GLU A O 1
ATOM 8191 N N . ASN A 1 1035 ? 62.515 -4.330 -41.059 1.00 78.94 1035 ASN A N 1
ATOM 8192 C CA . ASN A 1 1035 ? 62.417 -3.346 -39.974 1.00 78.94 1035 ASN A CA 1
ATOM 8193 C C . ASN A 1 1035 ? 62.257 -3.993 -38.587 1.00 78.94 1035 ASN A C 1
ATOM 8195 O O . ASN A 1 1035 ? 62.880 -3.556 -37.619 1.00 78.94 1035 ASN A O 1
ATOM 8199 N N . VAL A 1 1036 ? 61.461 -5.062 -38.477 1.00 78.88 1036 VAL A N 1
ATOM 8200 C CA . VAL A 1 1036 ? 61.334 -5.861 -37.247 1.00 78.88 1036 VAL A CA 1
ATOM 8201 C C . VAL A 1 1036 ? 62.665 -6.534 -36.911 1.00 78.88 1036 VAL A C 1
ATOM 8203 O O . VAL A 1 1036 ? 63.101 -6.503 -35.760 1.00 78.88 1036 VAL A O 1
ATOM 8206 N N . ASN A 1 1037 ? 63.334 -7.127 -37.902 1.00 79.38 1037 ASN A N 1
ATOM 8207 C CA . ASN A 1 1037 ? 64.621 -7.790 -37.707 1.00 79.38 1037 ASN A CA 1
ATOM 8208 C C . ASN A 1 1037 ? 65.725 -6.795 -37.297 1.00 79.38 1037 ASN A C 1
ATOM 8210 O O . ASN A 1 1037 ? 66.504 -7.082 -36.385 1.00 79.38 1037 ASN A O 1
ATOM 8214 N N . ASP A 1 1038 ? 65.740 -5.603 -37.892 1.00 77.75 1038 ASP A N 1
ATOM 8215 C CA . ASP A 1 1038 ? 66.655 -4.514 -37.555 1.00 77.75 1038 ASP A CA 1
ATOM 8216 C C . ASP A 1 1038 ? 66.378 -3.964 -36.148 1.00 77.75 1038 ASP A C 1
ATOM 8218 O O . ASP A 1 1038 ? 67.317 -3.816 -35.359 1.00 77.75 1038 ASP A O 1
ATOM 8222 N N . PHE A 1 1039 ? 65.107 -3.765 -35.774 1.00 75.88 1039 PHE A N 1
ATOM 8223 C CA . PHE A 1 1039 ? 64.715 -3.342 -34.425 1.00 75.88 1039 PHE A CA 1
ATOM 8224 C C . PHE A 1 1039 ? 65.139 -4.363 -33.364 1.00 75.88 1039 PHE A C 1
ATOM 8226 O O . PHE A 1 1039 ? 65.791 -3.999 -32.385 1.00 75.88 1039 PHE A O 1
ATOM 8233 N N . ILE A 1 1040 ? 64.861 -5.652 -33.586 1.00 73.12 1040 ILE A N 1
ATOM 8234 C CA . ILE A 1 1040 ? 65.267 -6.739 -32.681 1.00 73.12 1040 ILE A CA 1
ATOM 8235 C C . ILE A 1 1040 ? 66.797 -6.815 -32.568 1.00 73.12 1040 ILE A C 1
ATOM 8237 O O . ILE A 1 1040 ? 67.322 -7.045 -31.478 1.00 73.12 1040 ILE A O 1
ATOM 8241 N N . SER A 1 1041 ? 67.530 -6.579 -33.661 1.00 73.56 1041 SER A N 1
ATOM 8242 C CA . SER A 1 1041 ? 68.999 -6.594 -33.654 1.00 73.56 1041 SER A CA 1
ATOM 8243 C C . SER A 1 1041 ? 69.639 -5.398 -32.924 1.00 73.56 1041 SER A C 1
ATOM 8245 O O . SER A 1 1041 ? 70.786 -5.497 -32.478 1.00 73.56 1041 SER A O 1
ATOM 8247 N N . GLY A 1 1042 ? 68.909 -4.285 -32.766 1.00 66.12 1042 GLY A N 1
ATOM 8248 C CA . GLY A 1 1042 ? 69.369 -3.053 -32.112 1.00 66.12 1042 GLY A CA 1
ATOM 8249 C C . GLY A 1 1042 ? 69.145 -2.978 -30.592 1.00 66.12 1042 GLY A C 1
ATOM 8250 O O . GLY A 1 1042 ? 69.752 -2.133 -29.925 1.00 66.12 1042 GLY A O 1
ATOM 8251 N N . VAL A 1 1043 ? 68.313 -3.849 -30.010 1.00 64.81 1043 VAL A N 1
ATOM 8252 C CA . VAL A 1 1043 ? 67.989 -3.842 -28.569 1.00 64.81 1043 VAL A CA 1
ATOM 8253 C C . VAL A 1 1043 ? 69.081 -4.574 -27.775 1.00 64.81 1043 VAL A C 1
ATOM 8255 O O . VAL A 1 1043 ? 69.197 -5.794 -27.830 1.00 64.81 1043 VAL A O 1
ATOM 8258 N N . SER A 1 1044 ? 69.904 -3.837 -27.015 1.00 59.62 1044 SER A N 1
ATOM 8259 C CA . SER A 1 1044 ? 71.072 -4.393 -26.294 1.00 59.62 1044 SER A CA 1
ATOM 8260 C C . SER A 1 1044 ? 70.961 -4.449 -24.759 1.00 59.62 1044 SER A C 1
ATOM 8262 O O . SER A 1 1044 ? 71.926 -4.846 -24.103 1.00 59.62 1044 SER A O 1
ATOM 8264 N N . SER A 1 1045 ? 69.812 -4.125 -24.149 1.00 59.12 1045 SER A N 1
ATOM 8265 C CA . SER A 1 1045 ? 69.608 -4.314 -22.700 1.00 59.12 1045 SER A CA 1
ATOM 8266 C C . SER A 1 1045 ? 68.169 -4.689 -22.319 1.00 59.12 1045 SER A C 1
ATOM 8268 O O . SER A 1 1045 ? 67.207 -4.243 -22.934 1.00 59.12 1045 SER A O 1
ATOM 8270 N N . MET A 1 1046 ? 68.045 -5.519 -21.276 1.00 55.47 1046 MET A N 1
ATOM 8271 C CA . MET A 1 1046 ? 66.803 -6.162 -20.810 1.00 55.47 1046 MET A CA 1
ATOM 8272 C C . MET A 1 1046 ? 65.886 -5.273 -19.944 1.00 55.47 1046 MET A C 1
ATOM 8274 O O . MET A 1 1046 ? 64.827 -5.723 -19.528 1.00 55.47 1046 MET A O 1
ATOM 8278 N N . ASP A 1 1047 ? 66.244 -4.011 -19.686 1.00 53.97 1047 ASP A N 1
ATOM 8279 C CA . ASP A 1 1047 ? 65.512 -3.134 -18.746 1.00 53.97 1047 ASP A CA 1
ATOM 8280 C C . ASP A 1 1047 ? 64.368 -2.316 -19.394 1.00 53.97 1047 ASP A C 1
ATOM 8282 O O . ASP A 1 1047 ? 63.871 -1.361 -18.800 1.00 53.97 1047 ASP A O 1
ATOM 8286 N N . LYS A 1 1048 ? 63.938 -2.659 -20.618 1.00 57.53 1048 LYS A N 1
ATOM 8287 C CA . LYS A 1 1048 ? 62.902 -1.933 -21.385 1.00 57.53 1048 LYS A CA 1
ATOM 8288 C C . LYS A 1 1048 ? 61.890 -2.863 -22.073 1.00 57.53 1048 LYS A C 1
ATOM 8290 O O . LYS A 1 1048 ? 61.558 -2.674 -23.238 1.00 57.53 1048 LYS A O 1
ATOM 8295 N N . GLU A 1 1049 ? 61.394 -3.890 -21.383 1.00 58.09 1049 GLU A N 1
ATOM 8296 C CA . GLU A 1 1049 ? 60.407 -4.832 -21.957 1.00 58.09 1049 GLU A CA 1
ATOM 8297 C C . GLU A 1 1049 ? 59.109 -4.154 -22.436 1.00 58.09 1049 GLU A C 1
ATOM 8299 O O . GLU A 1 1049 ? 58.568 -4.554 -23.457 1.00 58.09 1049 GLU A O 1
ATOM 8304 N N . ILE A 1 1050 ? 58.630 -3.103 -21.760 1.00 58.12 1050 ILE A N 1
ATOM 8305 C CA . ILE A 1 1050 ? 57.385 -2.409 -22.142 1.00 58.12 1050 ILE A CA 1
ATOM 8306 C C . ILE A 1 1050 ? 57.617 -1.499 -23.361 1.00 58.12 1050 ILE A C 1
ATOM 8308 O O . ILE A 1 1050 ? 56.911 -1.640 -24.354 1.00 58.12 1050 ILE A O 1
ATOM 8312 N N . ASP A 1 1051 ? 58.668 -0.668 -23.346 1.00 61.91 1051 ASP A N 1
ATOM 8313 C CA . ASP A 1 1051 ? 59.036 0.195 -24.487 1.00 61.91 1051 ASP A CA 1
ATOM 8314 C C . ASP A 1 1051 ? 59.387 -0.622 -25.752 1.00 61.91 1051 ASP A C 1
ATOM 8316 O O . ASP A 1 1051 ? 59.222 -0.149 -26.875 1.00 61.91 1051 ASP A O 1
ATOM 8320 N N . THR A 1 1052 ? 59.905 -1.849 -25.595 1.00 65.56 1052 THR A N 1
ATOM 8321 C CA . THR A 1 1052 ? 60.219 -2.745 -26.726 1.00 65.56 1052 THR A CA 1
ATOM 8322 C C . THR A 1 1052 ? 58.978 -3.424 -27.297 1.00 65.56 1052 THR A C 1
ATOM 8324 O O . THR A 1 1052 ? 58.919 -3.622 -28.508 1.00 65.56 1052 THR A O 1
ATOM 8327 N N . LEU A 1 1053 ? 57.975 -3.728 -26.466 1.00 64.12 1053 LEU A N 1
ATOM 8328 C CA . LEU A 1 1053 ? 56.670 -4.237 -26.901 1.00 64.12 1053 LEU A CA 1
ATOM 8329 C C . LEU A 1 1053 ? 55.841 -3.150 -27.590 1.00 64.12 1053 LEU A C 1
ATOM 8331 O O . LEU A 1 1053 ? 55.226 -3.424 -28.613 1.00 64.12 1053 LEU A O 1
ATOM 8335 N N . GLU A 1 1054 ? 55.874 -1.920 -27.076 1.00 67.56 1054 GLU A N 1
ATOM 8336 C CA . GLU A 1 1054 ? 55.232 -0.755 -27.696 1.00 67.56 1054 GLU A CA 1
ATOM 8337 C C . GLU A 1 1054 ? 55.930 -0.371 -29.012 1.00 67.56 1054 GLU A C 1
ATOM 8339 O O . GLU A 1 1054 ? 55.270 -0.146 -30.022 1.00 67.56 1054 GLU A O 1
ATOM 8344 N N . GLY A 1 1055 ? 57.268 -0.407 -29.051 1.00 67.31 1055 GLY A N 1
ATOM 8345 C CA . GLY A 1 1055 ? 58.047 -0.183 -30.273 1.00 67.31 1055 GLY A CA 1
ATOM 8346 C C . GLY A 1 1055 ? 57.835 -1.256 -31.348 1.00 67.31 1055 GLY A C 1
ATOM 8347 O O . GLY A 1 1055 ? 57.669 -0.920 -32.517 1.00 67.31 1055 GLY A O 1
ATOM 8348 N N . LEU A 1 1056 ? 57.774 -2.540 -30.969 1.00 70.44 1056 LEU A N 1
ATOM 8349 C CA . LEU A 1 1056 ? 57.368 -3.618 -31.882 1.00 70.44 1056 LEU A CA 1
ATOM 8350 C C . LEU A 1 1056 ? 55.908 -3.466 -32.312 1.00 70.44 1056 LEU A C 1
ATOM 8352 O O . LEU A 1 1056 ? 55.603 -3.682 -33.480 1.00 70.44 1056 LEU A O 1
ATOM 8356 N N . GLY A 1 1057 ? 55.030 -3.061 -31.391 1.00 64.38 1057 GLY A N 1
ATOM 8357 C CA . GLY A 1 1057 ? 53.637 -2.731 -31.671 1.00 64.38 1057 GLY A CA 1
ATOM 8358 C C . GLY A 1 1057 ? 53.525 -1.690 -32.780 1.00 64.38 1057 GLY A C 1
ATOM 8359 O O . GLY A 1 1057 ? 52.845 -1.950 -33.763 1.00 64.38 1057 GLY A O 1
ATOM 8360 N N . HIS A 1 1058 ? 54.281 -0.593 -32.684 1.00 67.44 1058 HIS A N 1
ATOM 8361 C CA . HIS A 1 1058 ? 54.329 0.462 -33.700 1.00 67.44 1058 HIS A CA 1
ATOM 8362 C C . HIS A 1 1058 ? 54.905 0.020 -35.055 1.00 67.44 1058 HIS A C 1
ATOM 8364 O O . HIS A 1 1058 ? 54.488 0.543 -36.084 1.00 67.44 1058 HIS A O 1
ATOM 8370 N N . ILE A 1 1059 ? 55.856 -0.921 -35.084 1.00 67.75 1059 ILE A N 1
ATOM 8371 C CA . ILE A 1 1059 ? 56.426 -1.443 -36.343 1.00 67.75 1059 ILE A CA 1
ATOM 8372 C C . ILE A 1 1059 ? 55.476 -2.448 -37.008 1.00 67.75 1059 ILE A C 1
ATOM 8374 O O . ILE A 1 1059 ? 55.436 -2.537 -38.230 1.00 67.75 1059 ILE A O 1
ATOM 8378 N N . VAL A 1 1060 ? 54.722 -3.216 -36.216 1.00 62.34 1060 VAL A N 1
ATOM 8379 C CA . VAL A 1 1060 ? 53.772 -4.228 -36.706 1.00 62.34 1060 VAL A CA 1
ATOM 8380 C C . VAL A 1 1060 ? 52.408 -3.614 -37.051 1.00 62.34 1060 VAL A C 1
ATOM 8382 O O . VAL A 1 1060 ? 51.710 -4.143 -37.916 1.00 62.34 1060 VAL A O 1
ATOM 8385 N N . SER A 1 1061 ? 52.025 -2.493 -36.431 1.00 57.00 1061 SER A N 1
ATOM 8386 C CA . SER A 1 1061 ? 50.807 -1.732 -36.741 1.00 57.00 1061 SER A CA 1
ATOM 8387 C C . SER A 1 1061 ? 50.970 -0.925 -38.035 1.00 57.00 1061 SER A C 1
ATOM 8389 O O . SER A 1 1061 ? 51.107 0.298 -38.015 1.00 57.00 1061 SER A O 1
ATOM 8391 N N . ILE A 1 1062 ? 51.013 -1.617 -39.169 1.00 60.09 1062 ILE A N 1
ATOM 8392 C CA . ILE A 1 1062 ? 51.206 -0.988 -40.475 1.00 60.09 1062 ILE A CA 1
ATOM 8393 C C . ILE A 1 1062 ? 49.855 -0.683 -41.097 1.00 60.09 1062 ILE A C 1
ATOM 8395 O O . ILE A 1 1062 ? 49.150 -1.580 -41.555 1.00 60.09 1062 ILE A O 1
ATOM 8399 N N . SER A 1 1063 ? 49.555 0.606 -41.178 1.00 54.56 1063 SER A N 1
ATOM 8400 C CA . SER A 1 1063 ? 48.436 1.160 -41.939 1.00 54.56 1063 SER A CA 1
ATOM 8401 C C . SER A 1 1063 ? 48.868 1.475 -43.376 1.00 54.56 1063 SER A C 1
ATOM 8403 O O . SER A 1 1063 ? 48.706 2.598 -43.845 1.00 54.56 1063 SER A O 1
ATOM 8405 N N . ASP A 1 1064 ? 49.511 0.528 -44.069 1.00 64.19 1064 ASP A N 1
ATOM 8406 C CA . ASP A 1 1064 ? 49.899 0.740 -45.466 1.00 64.19 1064 ASP A CA 1
ATOM 8407 C C . ASP A 1 1064 ? 48.733 0.316 -46.376 1.00 64.19 1064 ASP A C 1
ATOM 8409 O O . ASP A 1 1064 ? 48.343 -0.860 -46.372 1.00 64.19 1064 ASP A O 1
ATOM 8413 N N . PRO A 1 1065 ? 48.186 1.233 -47.194 1.00 62.50 1065 PRO A N 1
ATOM 8414 C CA . PRO A 1 1065 ? 47.024 0.965 -48.039 1.00 62.50 1065 PRO A CA 1
ATOM 8415 C C . PRO A 1 1065 ? 47.275 -0.134 -49.084 1.00 62.50 1065 PRO A C 1
ATOM 8417 O O . PRO A 1 1065 ? 46.336 -0.671 -49.677 1.00 62.50 1065 PRO A O 1
ATOM 8420 N N . SER A 1 1066 ? 48.529 -0.512 -49.345 1.00 66.31 1066 SER A N 1
ATOM 8421 C CA . SER A 1 1066 ? 48.869 -1.629 -50.230 1.00 66.31 1066 SER A CA 1
ATOM 8422 C C . SER A 1 1066 ? 48.379 -2.990 -49.714 1.00 66.31 1066 SER A C 1
ATOM 8424 O O . SER A 1 1066 ? 48.027 -3.843 -50.534 1.00 66.31 1066 SER A O 1
ATOM 8426 N N . LEU A 1 1067 ? 48.291 -3.194 -48.392 1.00 67.69 1067 LEU A N 1
ATOM 8427 C CA . LEU A 1 1067 ? 47.825 -4.451 -47.793 1.00 67.69 1067 LEU A CA 1
ATOM 8428 C C . LEU A 1 1067 ? 46.342 -4.701 -48.089 1.00 67.69 1067 LEU A C 1
ATOM 8430 O O . LEU A 1 1067 ? 45.974 -5.793 -48.529 1.00 67.69 1067 LEU A O 1
ATOM 8434 N N . ASP A 1 1068 ? 45.495 -3.685 -47.941 1.00 61.22 1068 ASP A N 1
ATOM 8435 C CA . ASP A 1 1068 ? 44.064 -3.802 -48.245 1.00 61.22 1068 ASP A CA 1
ATOM 8436 C C . ASP A 1 1068 ? 43.786 -3.823 -49.747 1.00 61.22 1068 ASP A C 1
ATOM 8438 O O . ASP A 1 1068 ? 42.908 -4.547 -50.222 1.00 61.22 1068 ASP A O 1
ATOM 8442 N N . ASN A 1 1069 ? 44.603 -3.120 -50.532 1.00 66.19 1069 ASN A N 1
ATOM 8443 C CA . ASN A 1 1069 ? 44.617 -3.265 -51.984 1.00 66.19 1069 ASN A CA 1
ATOM 8444 C C . ASN A 1 1069 ? 44.902 -4.709 -52.424 1.00 66.19 1069 ASN A C 1
ATOM 8446 O O . ASN A 1 1069 ? 44.271 -5.209 -53.359 1.00 66.19 1069 ASN A O 1
ATOM 8450 N N . ALA A 1 1070 ? 45.824 -5.398 -51.749 1.00 69.62 1070 ALA A N 1
ATOM 8451 C CA . ALA A 1 1070 ? 46.108 -6.801 -52.012 1.00 69.62 1070 ALA A CA 1
ATOM 8452 C C . ALA A 1 1070 ? 44.992 -7.733 -51.527 1.00 69.62 1070 ALA A C 1
ATOM 8454 O O . ALA A 1 1070 ? 44.682 -8.676 -52.251 1.00 69.62 1070 ALA A O 1
ATOM 8455 N N . LYS A 1 1071 ? 44.342 -7.464 -50.384 1.00 67.31 1071 LYS A N 1
ATOM 8456 C CA . LYS A 1 1071 ? 43.134 -8.204 -49.965 1.00 67.31 1071 LYS A CA 1
ATOM 8457 C C . LYS A 1 1071 ? 42.043 -8.118 -51.033 1.00 67.31 1071 LYS A C 1
ATOM 8459 O O . LYS A 1 1071 ? 41.627 -9.149 -51.546 1.00 67.31 1071 LYS A O 1
ATOM 8464 N N . ASN A 1 1072 ? 41.687 -6.907 -51.472 1.00 65.12 1072 ASN A N 1
ATOM 8465 C CA . ASN A 1 1072 ? 40.698 -6.690 -52.537 1.00 65.12 1072 ASN A CA 1
ATOM 8466 C C . ASN A 1 1072 ? 41.086 -7.402 -53.845 1.00 65.12 1072 ASN A C 1
ATOM 8468 O O . ASN A 1 1072 ? 40.241 -7.983 -54.527 1.00 65.12 1072 ASN A O 1
ATOM 8472 N N . ALA A 1 1073 ? 42.376 -7.386 -54.198 1.00 69.06 1073 ALA A N 1
ATOM 8473 C CA . ALA A 1 1073 ? 42.888 -8.092 -55.368 1.00 69.06 1073 ALA A CA 1
ATOM 8474 C C . ALA A 1 1073 ? 42.820 -9.625 -55.221 1.00 69.06 1073 ALA A C 1
ATOM 8476 O O . ALA A 1 1073 ? 42.558 -10.325 -56.199 1.00 69.06 1073 ALA A O 1
ATOM 8477 N N . LEU A 1 1074 ? 43.036 -10.156 -54.016 1.00 70.00 1074 LEU A N 1
ATOM 8478 C CA . LEU A 1 1074 ? 42.902 -11.579 -53.711 1.00 70.00 1074 LEU A CA 1
ATOM 8479 C C . LEU A 1 1074 ? 41.436 -12.024 -53.717 1.00 70.00 1074 LEU A C 1
ATOM 8481 O O . LEU A 1 1074 ? 41.154 -13.090 -54.257 1.00 70.00 1074 LEU A O 1
ATOM 8485 N N . SER A 1 1075 ? 40.505 -11.204 -53.223 1.00 65.06 1075 SER A N 1
ATOM 8486 C CA . SER A 1 1075 ? 39.061 -11.455 -53.331 1.00 65.06 1075 SER A CA 1
ATOM 8487 C C . SER A 1 1075 ? 38.606 -11.427 -54.795 1.00 65.06 1075 SER A C 1
ATOM 8489 O O . SER A 1 1075 ? 37.922 -12.333 -55.260 1.00 65.06 1075 SER A O 1
ATOM 8491 N N . ALA A 1 1076 ? 39.079 -10.460 -55.592 1.00 65.19 1076 ALA A N 1
ATOM 8492 C CA . ALA A 1 1076 ? 38.862 -10.457 -57.043 1.00 65.19 1076 ALA A CA 1
ATOM 8493 C C . ALA A 1 1076 ? 39.408 -11.729 -57.720 1.00 65.19 1076 ALA A C 1
ATOM 8495 O O . ALA A 1 1076 ? 38.809 -12.238 -58.667 1.00 65.19 1076 ALA A O 1
ATOM 8496 N N . PHE A 1 1077 ? 40.535 -12.256 -57.229 1.00 67.88 1077 PHE A N 1
ATOM 8497 C CA . PHE A 1 1077 ? 41.133 -13.492 -57.724 1.00 67.88 1077 PHE A CA 1
ATOM 8498 C C . PHE A 1 1077 ? 40.362 -14.746 -57.282 1.00 67.88 1077 PHE A C 1
ATOM 8500 O O . PHE A 1 1077 ? 40.231 -15.677 -58.074 1.00 67.88 1077 PHE A O 1
ATOM 8507 N N . SER A 1 1078 ? 39.821 -14.791 -56.060 1.00 66.50 1078 SER A N 1
ATOM 8508 C CA . SER A 1 1078 ? 39.026 -15.926 -55.568 1.00 66.50 1078 SER A CA 1
ATOM 8509 C C . SER A 1 1078 ? 37.713 -16.081 -56.340 1.00 66.50 1078 SER A C 1
ATOM 8511 O O . SER A 1 1078 ? 37.305 -17.202 -56.636 1.00 66.50 1078 SER A O 1
ATOM 8513 N N . LEU A 1 1079 ? 37.114 -14.971 -56.777 1.00 63.69 1079 LEU A N 1
ATOM 8514 C CA . LEU A 1 1079 ? 35.903 -14.952 -57.605 1.00 63.69 1079 LEU A CA 1
ATOM 8515 C C . LEU A 1 1079 ? 36.113 -15.550 -59.004 1.00 63.69 1079 LEU A C 1
ATOM 8517 O O . LEU A 1 1079 ? 35.155 -16.003 -59.628 1.00 63.69 1079 LEU A O 1
ATOM 8521 N N . LEU A 1 1080 ? 37.360 -15.637 -59.483 1.00 63.94 1080 LEU A N 1
ATOM 8522 C CA . LEU A 1 1080 ? 37.684 -16.336 -60.732 1.00 63.94 1080 LEU A CA 1
ATOM 8523 C C . LEU A 1 1080 ? 37.438 -17.845 -60.632 1.00 63.94 1080 LEU A C 1
ATOM 8525 O O . LEU A 1 1080 ? 37.102 -18.457 -61.642 1.00 63.94 1080 LEU A O 1
ATOM 8529 N N . ASN A 1 1081 ? 37.542 -18.441 -59.436 1.00 54.22 1081 ASN A N 1
ATOM 8530 C CA . ASN A 1 1081 ? 37.207 -19.857 -59.241 1.00 54.22 1081 ASN A CA 1
ATOM 8531 C C . ASN A 1 1081 ? 35.709 -20.138 -59.421 1.00 54.22 1081 ASN A C 1
ATOM 8533 O O . ASN A 1 1081 ? 35.360 -21.281 -59.679 1.00 54.22 1081 ASN A O 1
ATOM 8537 N N . ALA A 1 1082 ? 34.835 -19.133 -59.292 1.00 52.47 1082 ALA A N 1
ATOM 8538 C CA . ALA A 1 1082 ? 33.396 -19.285 -59.517 1.00 52.47 1082 ALA A CA 1
ATOM 8539 C C . ALA A 1 1082 ? 32.995 -19.166 -61.005 1.00 52.47 1082 ALA A C 1
ATOM 8541 O O . ALA A 1 1082 ? 31.861 -19.485 -61.361 1.00 52.47 1082 ALA A O 1
ATOM 8542 N N . LEU A 1 1083 ? 33.904 -18.687 -61.867 1.00 49.88 1083 LEU A N 1
ATOM 8543 C CA . LEU A 1 1083 ? 33.713 -18.540 -63.319 1.00 49.88 1083 LEU A CA 1
ATOM 8544 C C . LEU A 1 1083 ? 34.226 -19.751 -64.124 1.00 49.88 1083 LEU A C 1
ATOM 8546 O O . LEU A 1 1083 ? 33.914 -19.862 -65.313 1.00 49.88 1083 LEU A O 1
ATOM 8550 N N . VAL A 1 1084 ? 35.013 -20.630 -63.492 1.00 40.22 1084 VAL A N 1
ATOM 8551 C CA . VAL A 1 1084 ? 35.499 -21.917 -64.033 1.00 40.22 1084 VAL A CA 1
ATOM 8552 C C . VAL A 1 1084 ? 34.547 -23.028 -63.619 1.00 40.22 1084 VAL A C 1
ATOM 8554 O O . VAL A 1 1084 ? 34.234 -23.873 -64.491 1.00 40.22 1084 VAL A O 1
#

Foldseek 3Di:
DVLQVLLVCLVPPVVVQDPVNLLVVVLVLLCLLVDLDLVCVLSSLSSNLSSLVSCVVSLVSDLCVPRHLVSLLVCLLQLVNPNLQRVLVSVLSVVVSDQLVNDDLLVSVLSNLVSNVNNVVNCLVDPSSLLSSLVSSLSNLLSCLVCLVSNDDDDVSSVVSLLSSLVSRVVVPLVCCLQVPPDDDDPDDDDDDDDDDDPVSVVSSSLSSLVSSVSNLVSVVVPDPVSSLSNQVSVLVVLLVCLVPPDPVSNLSNLVSLLSSLVSVLVVPPPPDDPPPCPRHVLVNLLSCLVVCLPPLDLSSLSSLLSVCLRPNLQQVVCSNVDPPPAVVPDDDDPDNGDDLVVLLVCLLPPLLCSLLPDPPDDPSSNLSSLSSNLSNQHQVCNLVSLQSSLCVLVVPPPDPQVSLVSLLSNLVSLLVVLVVQCPDPPRCPGQSVALQSNADPVLLVLLLVLLPDPDPDDPSNLSSLLSQCWDLDLSTRRHNYDPVSVLSNLLSLLLLLLLLQCPAPAPLSNVLSVVLVVLVVVRDHDSPNDPCSLSSNLSSLSNCNSNVNSLLVCLVVLSSSLSSLLSLVSLLVSLLVLVQDPDPDPVCVVVVVSSNSSNVSSVVSLVVQAQVNLVSHDLSNLLSNLLSVLSSLLSQLQRPPPGDLLVSLLSSLVCLVVSCNRRPDDLLSLLVSLVSNQDDDPLPDDFAHLPPRDGDDPPVPPPVVNVSSLQSNLSSLSNVLSNCVVVNPCSQQARDDPPDDDRRLVVVLSQQLSQDHVPDGCVGGVVVSVLVVCVVDVVVPVSLVSNLVSLVVSLLVVLPDPPPCPLLLLFPQACLPPCLVSDPRSSLSSNLVNLQVCVVSVVDAQVVLVVSVVVLVVQQDPDPDGRLSSLSSVLSVLLRSLVRNFQDDPDPDDDDDPDDPVLVVLVVLLVVLLVDAALQPDDPDDSNLSSLSNNLSSQRDDLDPPPDDDRPGDDDPSSLVSLVSSLVSNVPDDPPDPCRPPDLSSLSSNLSSLLSCCQRPVVVDDPVSVVVLVVSLVVLLVVVVVLVVVLVVVLVVLVVPDDDDPPPPVSVVVNVVSVPDSDSSNSSNVSSVSSVSSVVVVD

InterPro domains:
  IPR016024 Armadillo-type fold [SSF48371] (4-1078)
  IPR039795 E3 ubiquitin-protein ligase listerin [PTHR12389] (1-1081)
  IPR054476 E3 ubiquitin-protein ligase listerin, N-terminal domain [PF22958] (1-96)

pLDDT: mean 74.01, std 13.95, range [25.09, 90.94]

Secondary structure (DSSP, 8-state):
-HHHHHHHHHHH-GGGS-HHHHHHHHHHHHGGGG---GGGHHHHHHHHHHHHHH-GGGGGGS-HIIIIIHHHHHHHHTGGGG-HHHHHHHHHHHHHHS-GGGS-HHHHHHHHHHHHHHGGGGTTT-HHHHHHHHHHHHHHHHHHHHTGGGTSSSHHHHHHHHHHHIIIIIIIIIIHHHHHTTS---------------THHHHHHHHHHHHHHHHHHHHHHTT-HHHHHHHHHHHHHHHHHHHHHS-HHHHHHHHHHHHHHHHHHHHH---TT--TTIIIIIHHHHHHHHHHHHHH--HHHHHHHHHHHHHH-HHHHHHHHH-TTTGGGS------SS--HHHHHHHIIIIIHHHHH--TTS-HHHHHHHHHHHHHT--TTTHHHHHHHHHHHHHH-TT-TTHHHHHHHHHHHHHHHHHHHHH-STT-TTSTTSSGGGG--HHHHHHHHHHHHS-----HHHHHHHHHHH--SSGGG---SS-HHHHHHHHHHHHHHHHHHHHT-SSHHHHHHHHHHHHHTTT--------S-HHHHHHHHHHHHHHTTGGGGGGTTSHHHHHHHHHHHHHHHHHHHHHHH-----HHHHHHHHHHHHHHHHHHHHHHH--HHHHHTS-HHHHHHHHHHHHHHHHHHHHH--SS-HHHHHHHHHHHHHHHHHHH-SSHHHHHHHHHHHT--BTTB-SSB-TTT-PBP--TTS-HHHHHHHHHHHHHHHHHHHHHHHHH-THHHH----SSSS-S-HHHHHHHHHH-EETTEEIIIIIHHHHHHHHHH-GGGHHHHHHHHHHHHHHHHHHTTS-GGGGGTTTS-SS-TTT-GGG--SHHHHHHHHHHHHHHHTT-S-HHHHHHHHHHHHHHHEETTEEPHHHHHHHHHHHHHHHHHHH-----S--------HHHHHHHHHHHHHHHSPPGGG--TT-THHHHHHHHHHTS-------SS--------HHHHHHHHHHHHHHH---TT-------HHHHHHHHHHHHHHHHHHGGG--HHHHHHHHHHHHHHHHHHHHHHHHHHHHHHHHHHH---SS-HHHHHHHHHHHH----HHHHHHHHHHHHHHGGGGT-